Protein 2HEU (pdb70)

Sequence (1171 aa):
LFQQGPSSTTVVTIEYFNQKKKKKEEMTTTKKKTLEEEEITRDFEKKENPKIKKKVKKVVNVPNNAGEVLKTRVLLAGDVPDVVNIYPQSIELQQEWAKAGVFEDLSNKDYLKRVKNGYAEKYAVNEEKVYNVPPFTANAYGIYYNKDKFEEELGLKVPETWDEFEQLVKDIVAKGQQTPFGIAGADAWTLNGYNQLAFATATGGGKKEANQQQYLRYSQPNAIKKLSDPIMKDDIKVMDILRRINNGSKQKNWEGAGYTDVVIGAFARGDVLMTPNGSWAITAINEEQKPNFKKIGTFMIPGKKEEKGQSLTVGAGDLAWSISATTKKKHPKEANAFVEYMTRPEVMQKKYYDVDGSPTAIEGVKKQQAGEDSSPLAGMTEYYAFTDDRHLLVWLQQYWTSEADFHTLTMNYVLLTGDKKQGMVNDLNAFFNPMKMMFQQGPSSTTVVTIEYFNQKKKEEMTTKKTLEEEITRDFEKKENPKIKKVKVVNVPPNAGEVLKTRVLLAGDVPDVVNIYPQSIELQQEWAKAGVFEDLSNKDYLKRVKNGYAEEKKYAVNNEEKKVYNVPPFTANAYGIYYNKDKKFEEELGLKKVPEEETWDEFEQLVKDIVAKKGQQTPFGIAGADAWTLNGYNQLAFATATGGGKKEANQYLRYSQPNAIKLSDPIMKKDDIKVMDILRINNGSKQKNNWEEGAGYTTTDVVIGAFARGDVLLMTPNGSWAITAINEEQKPNFKKIGTFMIPGKEKGQSLTVGAGDLAWSISATTKHPKEANAFVEYMTRPEVMQKKYYDVDGSPTAIEEGVKQAGEDDSPLAGMTEYAFTDDRHLLVWLQQYWTSEADFHTLTMNYVLLTGDKKQGMVNDLNAFFNPMKMFQQGPSSTTVTIEYFNQKKKKKKEEMTTKKTLEEITRDFEKEENPKIKKKVKVVNVPNAGEVLKTRVLAGDVPDVVNIYPQSIELQQEWAKKAGVFEDLSNKDYLKKRVKNGYAEKYAVNNEKKKVYNVPFTANAYGIYYNKDKKFEEEELGLKKVPETWDEFEQLVKDIVAKGQQTPFGIAGADAWTLNGYNQLAFATATGGGKKEANQQYLRYSQPNAIKKLSDPIMKKDDIKVMDILRRINGSKQKKNWEEGAGYTDDVVIGAFARGDVLMTPNGSWAITAINEEQKPNFKIGTFMMIPGKEKGQSLTVGAGDLAWSISATTKHPKEANAFVEYMTRPEVMQKYYDVDGSPTAIEGVKKQAGEEDSSPLAGMTEYAFTDRHLLVWLQQYWTSEADDFHTLTMNYVLTGDKQGMVNDLNAFFNPMKM

Solvent-accessible surface area: 49683 Å² total; per-residue (Å²): 225,188,171,39,128,85,87,52,31,80,1,19,0,0,0,30,31,85,118,12,26,164,14,4,58,95,4,6,142,44,2,30,177,94,39,93,137,18,84,14,129,33,18,48,43,65,116,8,33,80,48,5,65,92,42,14,140,82,63,73,32,1,22,0,0,0,5,73,1,29,25,70,52,0,26,85,23,4,106,80,42,26,6,42,55,0,39,132,53,128,16,17,155,84,9,58,137,37,0,3,98,77,10,36,7,86,160,75,8,19,3,0,0,0,0,0,29,0,2,0,0,0,26,2,57,62,49,5,146,123,29,53,19,154,54,5,77,15,4,86,70,0,34,93,9,0,100,51,0,47,93,96,67,51,33,0,0,1,1,1,8,65,41,22,92,4,0,8,0,0,0,1,0,0,0,1,15,20,26,61,8,14,161,62,0,8,87,29,0,39,127,28,127,35,61,40,2,116,56,71,31,103,50,0,118,35,0,10,63,0,0,44,1,0,88,31,139,42,0,38,27,152,78,24,96,55,8,16,43,70,37,1,4,1,7,0,6,84,25,74,0,1,0,1,3,1,0,5,92,0,20,84,34,0,71,49,20,95,30,145,26,151,10,2,7,6,16,0,1,0,120,94,134,58,82,18,16,0,1,0,0,2,16,0,0,2,0,0,2,50,110,22,168,36,63,158,28,0,20,33,5,0,40,18,2,0,60,49,113,9,0,41,106,0,20,99,101,29,32,14,5,0,0,0,74,66,14,166,56,63,46,158,116,29,42,20,26,22,0,28,127,81,17,11,55,124,43,0,16,17,14,5,29,15,101,4,105,63,55,62,64,0,24,63,3,0,3,60,4,1,67,92,17,64,90,86,19,3,4,27,37,0,12,17,15,0,0,46,18,32,144,240,178,39,130,81,85,48,33,78,1,20,0,0,0,29,27,90,131,7,17,157,7,3,65,68,3,6,138,46,2,43,183,97,41,93,134,14,86,15,121,33,18,52,45,70,116,9,33,80,48,5,66,86,42,17,146,78,64,73,33,2,22,0,0,0,5,70,0,32,25,69,56,0,29,89,28,3,137,79,45,28,5,42,51,0,37,135,52,111,16,20,158,72,10,45,114,38,2,3,99,56,11,30,18,133,150,97,7,28,5,0,0,0,0,0,30,0,2,0,0,0,26,3,62,67,44,4,136,124,20,59,19,169,53,4,82,25,4,85,84,0,35,94,8,0,98,51,0,46,90,104,67,53,33,0,0,0,2,3,8,66,41,22,93,5,1,8,0,0,0,2,0,0,0,0,11,21,26,59,8,15,164,70,0,6,92,28,0,43,122,27,130,36,56,24,3,107,64,79,31,94,50,0,105,38,0,10,61,0,0,41,0,0,85,27,134,50,1,39,26,190,91,35,77,53,10,14,42,77,65,5,7,2,8,0,6,93,20,70,0,0,0,2,3,3,0,7,94,0,25,84,22,0,71,52,19,97,30,147,19,140,8,2,8,5,15,0,1,0,127,105,156,52,79,18,17,0,1,0,1,3,19,0,0,1,0,0,2,53,102,22,176,48,62,160,34,0,19,31,4,0,38,20,2,0,59,48,114,7,0,40,101,0,23,100,99,32,33,22,6,0,0,0,91,62,17,171,61,68,37,164,111,18,42,22,22,23,0,29,120,73,15,3,45,131,60,0,12,14,18,4,26,14,95,4,106,62,54,62,60,0,23,58,5,0,4,44,3,2,75,63,20,35,92,85,17,3,3,23,29,0,11,14,16,0,1,56,17,34,131,241,181,47,130,83,88,48,28,74,1,13,0,1,0,28,26,84,132,10,32,147,7,5,61,57,5,5,136,48,2,29,181,96,42,90,132,15,87,13,104,32,23,52,43,74,113,10,32,84,48,6,66,89,42,16,140,78,64,72,32,2,22,0,0,0,5,70,1,35,26,95,43,0,25,85,25,2,122,81,44,29,5,42,53,0,41,134,54,110,16,20,152,83,9,65,138,36,1,3,104,77,9,32,11,127,151,94,8,24,2,0,0,0,0,0,33,0,2,0,0,0,25,4,40,67,47,3,130,117,34,50,17,159,55,5,82,18,6,85,64,1,36,92,10,0,98,51,0,49,89,101,68,53,34,0,0,1,1,2,17,64,41,22,90,4,0,10,0,0,0,2,0,0,0,0,18,20,27,60,8,17,157,68,0,8,96,32,0,40,120,27,128,34,55,37,1,117,60,100,34,106,49,0,154,34,0,8,63,0,0,45,1,0,88,28,134,48,1,37,26,190,101,31,91,57,9,13,42,73,57,2,5,2,6,0,6,97,23,71,0,0,0,1,4,1,0,6,98,0,23,87,23,0,70,49,19,90,31,148,25,155,9,2,8,7,14,0,0,0,117,89,119,47,93,14,16,0,1,0,0,3,15,0,0,2,0,0,2,50,104,20,176,53,62,162,29,0,19,32,6,0,42,18,1,0,59,49,115,7,0,44,90,0,18,99,98,35,31,14,11,8,0,1,74,66,11,141,102,51,48,150,108,29,41,18,27,22,0,22,111,79,14,10,57,123,38,1,18,17,15,4,30,22,98,17,111,65,56,62,60,0,24,63,5,0,7,62,4,2,90,71,20,75,91,86,17,3,4,30,43,0,11,21,18,0,1,45,16,33,120

Structure (mmCIF, N/CA/C/O backbone):
data_2HEU
#
_entry.id   2HEU
#
_cell.length_a   77.219
_cell.length_b   129.315
_cell.length_c   119.420
_cell.angle_alpha   90.00
_cell.angle_beta   94.21
_cell.angle_gamma   90.00
#
_symmetry.space_group_name_H-M   'C 1 2 1'
#
loop_
_entity.id
_entity.type
_entity.pdbx_description
1 polymer 'Sugar ABC transporter, sugar-binding protein'
2 non-polymer 'CHLORIDE ION'
3 non-polymer 'SODIUM ION'
4 non-polymer 2-AMINO-2-HYDROXYMETHYL-PROPANE-1,3-DIOL
5 water water
#
loop_
_atom_site.group_PDB
_atom_site.id
_atom_site.type_symbol
_atom_site.label_atom_id
_atom_site.label_alt_id
_atom_site.label_comp_id
_atom_site.label_asym_id
_atom_site.label_entity_id
_atom_site.label_seq_id
_atom_site.pdbx_PDB_ins_code
_atom_site.Cartn_x
_atom_site.Cartn_y
_atom_site.Cartn_z
_atom_site.occupancy
_atom_site.B_iso_or_equiv
_atom_site.auth_seq_id
_atom_site.auth_comp_id
_atom_site.auth_asym_id
_atom_site.auth_atom_id
_atom_site.pdbx_PDB_model_num
ATOM 1 N N . LEU A 1 11 ? 31.501 113.992 85.042 1.00 34.38 11 LEU A N 1
ATOM 2 C CA . LEU A 1 11 ? 30.406 114.890 84.764 1.00 32.51 11 LEU A CA 1
ATOM 3 C C . LEU A 1 11 ? 29.818 114.684 83.400 1.00 29.20 11 LEU A C 1
ATOM 4 O O . LEU A 1 11 ? 30.512 114.236 82.442 1.00 29.56 11 LEU A O 1
ATOM 9 N N . PHE A 1 12 ? 28.554 115.092 83.296 1.00 25.63 12 PHE A N 1
ATOM 10 C CA . PHE A 1 12 ? 27.867 115.183 81.993 1.00 22.55 12 PHE A CA 1
ATOM 11 C C . PHE A 1 12 ? 28.774 116.047 81.016 1.00 23.18 12 PHE A C 1
ATOM 12 O O . PHE A 1 12 ? 29.317 117.111 81.442 1.00 25.61 12 PHE A O 1
ATOM 20 N N A GLN A 1 13 ? 28.945 115.581 79.766 0.60 21.99 13 GLN A N 1
ATOM 21 N N B GLN A 1 13 ? 28.859 115.625 79.752 0.40 23.14 13 GLN A N 1
ATOM 22 C CA A GLN A 1 13 ? 29.697 116.243 78.662 0.60 22.09 13 GLN A CA 1
ATOM 23 C CA B GLN A 1 13 ? 29.637 116.311 78.716 0.40 23.39 13 GLN A CA 1
ATOM 24 C C A GLN A 1 13 ? 28.633 116.560 77.604 0.60 21.46 13 GLN A C 1
ATOM 25 C C B GLN A 1 13 ? 28.789 116.562 77.476 0.40 24.13 13 GLN A C 1
ATOM 26 O O A GLN A 1 13 ? 27.927 115.668 77.138 0.60 20.64 13 GLN A O 1
ATOM 27 O O B GLN A 1 13 ? 28.471 115.624 76.704 0.40 25.28 13 GLN A O 1
ATOM 38 N N . GLY A 1 14 ? 28.526 117.860 77.246 1.00 25.52 14 GLY A N 1
ATOM 39 C CA . GLY A 1 14 ? 27.709 118.319 76.155 1.00 27.25 14 GLY A CA 1
ATOM 40 C C . GLY A 1 14 ? 28.554 118.247 74.866 1.00 26.26 14 GLY A C 1
ATOM 41 O O . GLY A 1 14 ? 29.775 117.902 74.897 1.00 25.77 14 GLY A O 1
ATOM 42 N N . PRO A 1 15 ? 27.951 118.507 73.714 1.00 27.87 15 PRO A N 1
ATOM 43 C CA . PRO A 1 15 ? 28.603 118.427 72.471 1.00 26.35 15 PRO A CA 1
ATOM 44 C C . PRO A 1 15 ? 29.365 119.726 72.236 1.00 24.42 15 PRO A C 1
ATOM 45 O O . PRO A 1 15 ? 29.408 120.686 73.009 1.00 25.54 15 PRO A O 1
ATOM 49 N N . SER A 1 16 ? 30.044 119.701 71.167 1.00 22.21 16 SER A N 1
ATOM 50 C CA . SER A 1 16 ? 30.689 120.875 70.658 1.00 21.20 16 SER A CA 1
ATOM 51 C C . SER A 1 16 ? 29.767 122.052 70.405 1.00 20.60 16 SER A C 1
ATOM 52 O O . SER A 1 16 ? 28.592 121.844 70.156 1.00 24.36 16 SER A O 1
ATOM 55 N N . SER A 1 17 ? 30.308 123.267 70.527 1.00 19.64 17 SER A N 1
ATOM 56 C CA . SER A 1 17 ? 29.569 124.481 70.248 1.00 19.16 17 SER A CA 1
ATOM 57 C C . SER A 1 17 ? 29.341 124.759 68.775 1.00 17.99 17 SER A C 1
ATOM 58 O O . SER A 1 17 ? 28.477 125.513 68.390 1.00 21.55 17 SER A O 1
ATOM 61 N N A THR A 1 18 ? 30.176 124.207 67.919 0.75 19.20 18 THR A N 1
ATOM 62 N N B THR A 1 18 ? 30.011 123.918 68.017 0.25 16.16 18 THR A N 1
ATOM 63 C CA A THR A 1 18 ? 29.952 124.414 66.503 0.75 17.47 18 THR A CA 1
ATOM 64 C CA B THR A 1 18 ? 29.888 124.048 66.592 0.25 16.20 18 THR A CA 1
ATOM 65 C C A THR A 1 18 ? 29.245 123.171 65.986 0.75 20.06 18 THR A C 1
ATOM 66 C C B THR A 1 18 ? 29.473 122.791 65.926 0.25 17.47 18 THR A C 1
ATOM 67 O O A THR A 1 18 ? 29.494 122.010 66.452 0.75 21.54 18 THR A O 1
ATOM 68 O O B THR A 1 18 ? 29.903 121.701 66.284 0.25 19.47 18 THR A O 1
ATOM 75 N N A VAL A 1 19 ? 28.343 123.448 65.043 0.50 17.69 19 VAL A N 1
ATOM 76 N N B VAL A 1 19 ? 28.661 122.959 64.870 0.50 18.28 19 VAL A N 1
ATOM 77 C CA A VAL A 1 19 ? 27.614 122.362 64.358 0.50 15.24 19 VAL A CA 1
ATOM 78 C CA B VAL A 1 19 ? 28.183 121.808 64.239 0.50 17.83 19 VAL A CA 1
ATOM 79 C C A VAL A 1 19 ? 28.111 122.160 62.889 0.50 18.04 19 VAL A C 1
ATOM 80 C C B VAL A 1 19 ? 28.563 121.983 62.843 0.50 18.88 19 VAL A C 1
ATOM 81 O O A VAL A 1 19 ? 28.054 123.265 62.218 0.50 15.25 19 VAL A O 1
ATOM 82 O O B VAL A 1 19 ? 28.944 122.882 62.204 0.50 19.27 19 VAL A O 1
ATOM 89 N N . THR A 1 20 ? 28.558 120.883 62.393 1.00 19.30 20 THR A N 1
ATOM 90 C CA . THR A 1 20 ? 28.851 120.667 61.010 1.00 18.62 20 THR A CA 1
ATOM 91 C C . THR A 1 20 ? 27.763 119.870 60.320 1.00 16.05 20 THR A C 1
ATOM 92 O O . THR A 1 20 ? 27.276 118.785 60.835 1.00 16.50 20 THR A O 1
ATOM 96 N N . ILE A 1 21 ? 27.335 120.345 59.168 1.00 14.82 21 ILE A N 1
ATOM 97 C CA . ILE A 1 21 ? 26.387 119.654 58.315 1.00 13.25 21 ILE A CA 1
ATOM 98 C C . ILE A 1 21 ? 27.040 119.373 56.986 1.00 12.19 21 ILE A C 1
ATOM 99 O O . ILE A 1 21 ? 28.004 119.991 56.585 1.00 14.66 21 ILE A O 1
ATOM 104 N N . GLU A 1 22 ? 26.484 118.364 56.291 1.00 12.30 22 GLU A N 1
ATOM 105 C CA . GLU A 1 22 ? 26.919 117.975 54.966 1.00 11.75 22 GLU A CA 1
ATOM 106 C C . GLU A 1 22 ? 25.956 118.463 53.919 1.00 11.28 22 GLU A C 1
ATOM 107 O O . GLU A 1 22 ? 24.752 118.320 54.052 1.00 12.59 22 GLU A O 1
ATOM 113 N N . TYR A 1 23 ? 26.508 119.062 52.869 1.00 11.03 23 TYR A N 1
ATOM 114 C CA . TYR A 1 23 ? 25.775 119.399 51.619 1.00 10.84 23 TYR A CA 1
ATOM 115 C C . TYR A 1 23 ? 26.307 118.453 50.564 1.00 10.27 23 TYR A C 1
ATOM 116 O O . TYR A 1 23 ? 27.476 118.549 50.136 1.00 11.48 23 TYR A O 1
ATOM 125 N N . PHE A 1 24 ? 25.433 117.538 50.118 1.00 11.20 24 PHE A N 1
ATOM 126 C CA . PHE A 1 24 ? 25.813 116.544 49.084 1.00 10.60 24 PHE A CA 1
ATOM 127 C C . PHE A 1 24 ? 25.471 117.142 47.705 1.00 10.39 24 PHE A C 1
ATOM 128 O O . PHE A 1 24 ? 24.316 117.239 47.331 1.00 10.91 24 PHE A O 1
ATOM 136 N N . ASN A 1 25 ? 26.509 117.609 47.018 1.00 10.33 25 ASN A N 1
ATOM 137 C CA . ASN A 1 25 ? 26.322 118.329 45.763 1.00 10.41 25 ASN A CA 1
ATOM 138 C C . ASN A 1 25 ? 26.333 117.389 44.571 1.00 9.96 25 ASN A C 1
ATOM 139 O O . ASN A 1 25 ? 27.135 116.447 44.519 1.00 11.52 25 ASN A O 1
ATOM 144 N N . GLN A 1 26 ? 25.537 117.695 43.571 1.00 10.94 26 GLN A N 1
ATOM 145 C CA . GLN A 1 26 ? 25.611 117.009 42.265 1.00 11.11 26 GLN A CA 1
ATOM 146 C C . GLN A 1 26 ? 26.014 118.014 41.146 1.00 12.27 26 GLN A C 1
ATOM 147 O O . GLN A 1 26 ? 26.299 117.577 40.041 1.00 13.60 26 GLN A O 1
ATOM 153 N N A LYS A 1 27 ? 26.112 119.317 41.407 0.50 11.46 27 LYS A N 1
ATOM 154 N N B LYS A 1 27 ? 25.960 119.326 41.440 0.25 11.62 27 LYS A N 1
ATOM 155 N N C LYS A 1 27 ? 26.016 119.340 41.416 0.25 11.86 27 LYS A N 1
ATOM 156 C CA A LYS A 1 27 ? 26.455 120.238 40.332 0.50 12.24 27 LYS A CA 1
ATOM 157 C CA B LYS A 1 27 ? 26.300 120.360 40.458 0.25 11.61 27 LYS A CA 1
ATOM 158 C CA C LYS A 1 27 ? 26.508 120.309 40.408 0.25 11.86 27 LYS A CA 1
ATOM 159 C C A LYS A 1 27 ? 27.952 120.507 40.427 0.50 12.26 27 LYS A C 1
ATOM 160 C C B LYS A 1 27 ? 27.794 120.552 40.472 0.25 11.88 27 LYS A C 1
ATOM 161 C C C LYS A 1 27 ? 27.998 120.490 40.546 0.25 11.58 27 LYS A C 1
ATOM 162 O O A LYS A 1 27 ? 28.427 121.536 40.919 0.50 12.55 27 LYS A O 1
ATOM 163 O O B LYS A 1 27 ? 28.328 121.470 41.095 0.25 12.20 27 LYS A O 1
ATOM 164 O O C LYS A 1 27 ? 28.564 121.545 40.890 0.25 10.78 27 LYS A O 1
ATOM 180 N N A LYS A 1 28 ? 28.723 119.496 40.028 0.80 14.23 28 LYS A N 1
ATOM 181 N N B LYS A 1 28 ? 28.475 119.643 39.758 0.20 13.93 28 LYS A N 1
ATOM 182 C CA A LYS A 1 28 ? 30.169 119.487 40.225 0.80 14.91 28 LYS A CA 1
ATOM 183 C CA B LYS A 1 28 ? 29.942 119.438 39.769 0.20 15.46 28 LYS A CA 1
ATOM 184 C C A LYS A 1 28 ? 30.753 120.683 39.589 0.80 14.64 28 LYS A C 1
ATOM 185 C C B LYS A 1 28 ? 30.700 120.644 39.176 0.20 15.53 28 LYS A C 1
ATOM 186 O O A LYS A 1 28 ? 31.706 121.254 40.136 0.80 15.44 28 LYS A O 1
ATOM 187 O O B LYS A 1 28 ? 31.840 120.979 39.556 0.20 16.88 28 LYS A O 1
ATOM 198 N N A GLU A 1 29 ? 30.306 120.997 38.432 0.50 13.21 29 GLU A N 1
ATOM 199 N N B GLU A 1 29 ? 30.090 121.312 38.229 0.50 16.37 29 GLU A N 1
ATOM 200 C CA A GLU A 1 29 ? 30.867 122.109 37.722 0.50 15.19 29 GLU A CA 1
ATOM 201 C CA B GLU A 1 29 ? 30.842 122.395 37.594 0.50 15.97 29 GLU A CA 1
ATOM 202 C C A GLU A 1 29 ? 30.784 123.481 38.416 0.50 14.38 29 GLU A C 1
ATOM 203 C C B GLU A 1 29 ? 30.676 123.680 38.337 0.50 14.97 29 GLU A C 1
ATOM 204 O O A GLU A 1 29 ? 31.611 124.326 38.147 0.50 16.13 29 GLU A O 1
ATOM 205 O O B GLU A 1 29 ? 31.286 124.670 38.046 0.50 16.46 29 GLU A O 1
ATOM 216 N N . MET A 1 30 ? 29.827 123.664 39.327 1.00 13.18 30 MET A N 1
ATOM 217 C CA . MET A 1 30 ? 29.606 124.865 40.097 1.00 13.40 30 MET A CA 1
ATOM 218 C C . MET A 1 30 ? 30.158 124.792 41.509 1.00 12.01 30 MET A C 1
ATOM 219 O O . MET A 1 30 ? 29.884 125.686 42.318 1.00 13.03 30 MET A O 1
ATOM 224 N N A THR A 1 31 ? 30.825 123.702 41.877 0.33 10.92 31 THR A N 1
ATOM 225 N N B THR A 1 31 ? 30.992 123.800 41.819 0.33 13.09 31 THR A N 1
ATOM 226 N N C THR A 1 31 ? 31.100 123.879 41.755 0.33 12.88 31 THR A N 1
ATOM 227 C CA A THR A 1 31 ? 31.244 123.564 43.239 0.33 10.69 31 THR A CA 1
ATOM 228 C CA B THR A 1 31 ? 31.495 123.659 43.188 0.33 12.95 31 THR A CA 1
ATOM 229 C CA C THR A 1 31 ? 31.750 123.760 43.068 0.33 11.70 31 THR A CA 1
ATOM 230 C C A THR A 1 31 ? 32.007 124.763 43.728 0.33 10.70 31 THR A C 1
ATOM 231 C C B THR A 1 31 ? 32.281 124.845 43.648 0.33 12.45 31 THR A C 1
ATOM 232 C C C THR A 1 31 ? 32.444 125.017 43.519 0.33 11.35 31 THR A C 1
ATOM 233 O O A THR A 1 31 ? 31.811 125.190 44.874 0.33 12.68 31 THR A O 1
ATOM 234 O O B THR A 1 31 ? 32.225 125.213 44.814 0.33 13.25 31 THR A O 1
ATOM 235 O O C THR A 1 31 ? 32.325 125.415 44.679 0.33 12.42 31 THR A O 1
ATOM 245 N N A LYS A 1 32 ? 32.853 125.371 42.912 0.33 12.23 32 LYS A N 1
ATOM 246 N N B LYS A 1 32 ? 33.054 125.453 42.772 0.33 12.82 32 LYS A N 1
ATOM 247 N N C LYS A 1 32 ? 33.264 125.647 42.700 0.33 12.39 32 LYS A N 1
ATOM 248 C CA A LYS A 1 32 ? 33.669 126.473 43.443 0.33 14.17 32 LYS A CA 1
ATOM 249 C CA B LYS A 1 32 ? 33.828 126.616 43.185 0.33 13.35 32 LYS A CA 1
ATOM 250 C CA C LYS A 1 32 ? 33.963 126.836 43.228 0.33 12.92 32 LYS A CA 1
ATOM 251 C C A LYS A 1 32 ? 32.783 127.652 43.891 0.33 13.36 32 LYS A C 1
ATOM 252 C C B LYS A 1 32 ? 32.927 127.729 43.775 0.33 14.23 32 LYS A C 1
ATOM 253 C C C LYS A 1 32 ? 32.977 127.894 43.767 0.33 13.79 32 LYS A C 1
ATOM 254 O O A LYS A 1 32 ? 32.926 128.143 44.985 0.33 13.45 32 LYS A O 1
ATOM 255 O O B LYS A 1 32 ? 33.228 128.268 44.832 0.33 14.49 32 LYS A O 1
ATOM 256 O O C LYS A 1 32 ? 33.223 128.522 44.810 0.33 12.61 32 LYS A O 1
ATOM 272 N N . THR A 1 33 ? 31.887 128.110 43.050 1.00 13.24 33 THR A N 1
ATOM 273 C CA . THR A 1 33 ? 30.977 129.133 43.468 1.00 13.23 33 THR A CA 1
ATOM 274 C C . THR A 1 33 ? 30.156 128.678 44.679 1.00 12.15 33 THR A C 1
ATOM 275 O O . THR A 1 33 ? 29.936 129.478 45.593 1.00 12.58 33 THR A O 1
ATOM 279 N N . LEU A 1 34 ? 29.719 127.409 44.679 1.00 12.16 34 LEU A N 1
ATOM 280 C CA . LEU A 1 34 ? 29.022 126.915 45.832 1.00 12.08 34 LEU A CA 1
ATOM 281 C C . LEU A 1 34 ? 29.857 126.960 47.084 1.00 12.36 34 LEU A C 1
ATOM 282 O O . LEU A 1 34 ? 29.353 127.258 48.181 1.00 12.54 34 LEU A O 1
ATOM 287 N N A GLU A 1 35 ? 31.118 126.646 46.984 0.50 10.84 35 GLU A N 1
ATOM 288 N N B GLU A 1 35 ? 31.177 126.682 46.945 0.50 13.51 35 GLU A N 1
ATOM 289 C CA A GLU A 1 35 ? 31.911 126.687 48.207 0.50 10.06 35 GLU A CA 1
ATOM 290 C CA B GLU A 1 35 ? 32.209 126.739 48.022 0.50 13.47 35 GLU A CA 1
ATOM 291 C C A GLU A 1 35 ? 32.138 128.107 48.699 0.50 12.10 35 GLU A C 1
ATOM 292 C C B GLU A 1 35 ? 32.407 128.159 48.503 0.50 15.00 35 GLU A C 1
ATOM 293 O O A GLU A 1 35 ? 32.170 128.396 49.904 0.50 12.37 35 GLU A O 1
ATOM 294 O O B GLU A 1 35 ? 32.654 128.336 49.681 0.50 15.03 35 GLU A O 1
ATOM 305 N N A GLU A 1 36 ? 32.298 129.039 47.758 0.50 11.60 36 GLU A N 1
ATOM 306 N N B GLU A 1 36 ? 32.333 129.176 47.627 0.50 13.73 36 GLU A N 1
ATOM 307 C CA A GLU A 1 36 ? 32.334 130.438 48.056 0.50 11.64 36 GLU A CA 1
ATOM 308 C CA B GLU A 1 36 ? 32.378 130.569 48.055 0.50 14.36 36 GLU A CA 1
ATOM 309 C C A GLU A 1 36 ? 31.112 130.931 48.804 0.50 12.91 36 GLU A C 1
ATOM 310 C C B GLU A 1 36 ? 31.085 131.039 48.794 0.50 14.33 36 GLU A C 1
ATOM 311 O O A GLU A 1 36 ? 31.249 131.531 49.851 0.50 15.09 36 GLU A O 1
ATOM 312 O O B GLU A 1 36 ? 31.135 131.706 49.835 0.50 15.31 36 GLU A O 1
ATOM 323 N N . ILE A 1 37 ? 29.914 130.643 48.271 1.00 12.63 37 ILE A N 1
ATOM 324 C CA . ILE A 1 37 ? 28.652 130.955 48.927 1.00 12.35 37 ILE A CA 1
ATOM 325 C C . ILE A 1 37 ? 28.649 130.269 50.313 1.00 12.33 37 ILE A C 1
ATOM 326 O O . ILE A 1 37 ? 28.128 130.882 51.276 1.00 12.74 37 ILE A O 1
ATOM 331 N N . THR A 1 38 ? 29.137 129.049 50.402 1.00 12.46 38 THR A N 1
ATOM 332 C CA . THR A 1 38 ? 29.185 128.411 51.689 1.00 12.73 38 THR A CA 1
ATOM 333 C C . THR A 1 38 ? 30.076 129.126 52.650 1.00 11.65 38 THR A C 1
ATOM 334 O O . THR A 1 38 ? 29.701 129.268 53.836 1.00 13.41 38 THR A O 1
ATOM 338 N N . ARG A 1 39 ? 31.216 129.639 52.242 1.00 12.73 39 ARG A N 1
ATOM 339 C CA . ARG A 1 39 ? 32.003 130.507 53.143 1.00 13.50 39 ARG A CA 1
ATOM 340 C C . ARG A 1 39 ? 31.293 131.775 53.497 1.00 13.15 39 ARG A C 1
ATOM 341 O O . ARG A 1 39 ? 31.425 132.210 54.650 1.00 13.52 39 ARG A O 1
ATOM 349 N N . ASP A 1 40 ? 30.527 132.366 52.602 1.00 12.87 40 ASP A N 1
ATOM 350 C CA . ASP A 1 40 ? 29.716 133.490 52.982 1.00 13.06 40 ASP A CA 1
ATOM 351 C C . ASP A 1 40 ? 28.714 133.121 54.098 1.00 13.14 40 ASP A C 1
ATOM 352 O O . ASP A 1 40 ? 28.526 133.876 55.083 1.00 13.29 40 ASP A O 1
ATOM 357 N N . PHE A 1 41 ? 28.086 131.956 53.975 1.00 13.00 41 PHE A N 1
ATOM 358 C CA . PHE A 1 41 ? 27.125 131.457 54.988 1.00 12.21 41 PHE A CA 1
ATOM 359 C C . PHE A 1 41 ? 27.822 131.296 56.310 1.00 11.98 41 PHE A C 1
ATOM 360 O O . PHE A 1 41 ? 27.315 131.637 57.387 1.00 13.27 41 PHE A O 1
ATOM 368 N N . GLU A 1 42 ? 29.028 130.678 56.266 1.00 13.07 42 GLU A N 1
ATOM 369 C CA . GLU A 1 42 ? 29.836 130.447 57.492 1.00 12.01 42 GLU A CA 1
ATOM 370 C C . GLU A 1 42 ? 30.284 131.702 58.138 1.00 12.77 42 GLU A C 1
ATOM 371 O O . GLU A 1 42 ? 30.431 131.758 59.362 1.00 15.45 42 GLU A O 1
ATOM 377 N N . LYS A 1 43 ? 30.554 132.746 57.395 1.00 13.05 43 LYS A N 1
ATOM 378 C CA A LYS A 1 43 ? 30.910 134.038 57.986 0.50 13.45 43 LYS A CA 1
ATOM 379 C CA B LYS A 1 43 ? 30.877 134.087 57.947 0.50 13.18 43 LYS A CA 1
ATOM 380 C C . LYS A 1 43 ? 29.730 134.657 58.726 1.00 14.03 43 LYS A C 1
ATOM 381 O O . LYS A 1 43 ? 29.884 135.226 59.801 1.00 14.44 43 LYS A O 1
ATOM 392 N N . GLU A 1 44 ? 28.513 134.487 58.171 1.00 13.06 44 GLU A N 1
ATOM 393 C CA . GLU A 1 44 ? 27.282 134.957 58.818 1.00 13.94 44 GLU A CA 1
ATOM 394 C C . GLU A 1 44 ? 26.972 134.129 60.061 1.00 13.58 44 GLU A C 1
ATOM 395 O O . GLU A 1 44 ? 26.310 134.620 60.972 1.00 16.35 44 GLU A O 1
ATOM 401 N N . ASN A 1 45 ? 27.375 132.877 60.033 1.00 13.61 45 ASN A N 1
ATOM 402 C CA . ASN A 1 45 ? 26.965 131.929 61.062 1.00 14.32 45 ASN A CA 1
ATOM 403 C C . ASN A 1 45 ? 28.173 131.173 61.576 1.00 14.84 45 ASN A C 1
ATOM 404 O O . ASN A 1 45 ? 28.479 130.068 61.168 1.00 15.00 45 ASN A O 1
ATOM 409 N N . PRO A 1 46 ? 29.011 131.777 62.431 1.00 15.66 46 PRO A N 1
ATOM 410 C CA . PRO A 1 46 ? 30.290 131.208 62.807 1.00 16.39 46 PRO A CA 1
ATOM 411 C C . PRO A 1 46 ? 30.260 129.913 63.548 1.00 16.80 46 PRO A C 1
ATOM 412 O O . PRO A 1 46 ? 31.308 129.290 63.692 1.00 16.19 46 PRO A O 1
ATOM 416 N N . LYS A 1 47 ? 29.110 129.520 64.044 1.00 17.07 47 LYS A N 1
ATOM 417 C CA . LYS A 1 47 ? 28.908 128.253 64.757 1.00 15.01 47 LYS A CA 1
ATOM 418 C C . LYS A 1 47 ? 28.306 127.182 63.807 1.00 18.02 47 LYS A C 1
ATOM 419 O O . LYS A 1 47 ? 27.948 126.097 64.318 1.00 27.34 47 LYS A O 1
ATOM 425 N N . ILE A 1 48 ? 28.300 127.413 62.487 1.00 15.91 48 ILE A N 1
ATOM 426 C CA . ILE A 1 48 ? 27.842 126.403 61.535 1.00 16.36 48 ILE A CA 1
ATOM 427 C C . ILE A 1 48 ? 28.957 126.235 60.548 1.00 16.43 48 ILE A C 1
ATOM 428 O O . ILE A 1 48 ? 29.459 127.224 59.976 1.00 18.17 48 ILE A O 1
ATOM 433 N N B LYS A 1 49 ? 29.284 124.960 60.297 0.33 18.20 49 LYS A N 1
ATOM 434 N N C LYS A 1 49 ? 29.440 125.018 60.333 0.33 18.43 49 LYS A N 1
ATOM 435 N N D LYS A 1 49 ? 29.318 125.000 60.302 0.33 17.35 49 LYS A N 1
ATOM 436 C CA B LYS A 1 49 ? 30.207 124.557 59.233 0.33 15.69 49 LYS A CA 1
ATOM 437 C CA C LYS A 1 49 ? 30.161 124.768 59.109 0.33 16.95 49 LYS A CA 1
ATOM 438 C CA D LYS A 1 49 ? 30.112 124.692 59.164 0.33 14.46 49 LYS A CA 1
ATOM 439 C C B LYS A 1 49 ? 29.709 123.496 58.242 0.33 15.29 49 LYS A C 1
ATOM 440 C C C LYS A 1 49 ? 29.466 123.768 58.238 0.33 16.60 49 LYS A C 1
ATOM 441 C C D LYS A 1 49 ? 29.353 123.832 58.220 0.33 14.51 49 LYS A C 1
ATOM 442 O O B LYS A 1 49 ? 29.255 122.397 58.616 0.33 13.54 49 LYS A O 1
ATOM 443 O O C LYS A 1 49 ? 28.689 122.935 58.727 0.33 18.58 49 LYS A O 1
ATOM 444 O O D LYS A 1 49 ? 28.443 123.087 58.669 0.33 14.26 49 LYS A O 1
ATOM 460 N N . VAL A 1 50 ? 29.825 123.815 56.960 1.00 16.64 50 VAL A N 1
ATOM 461 C CA . VAL A 1 50 ? 29.168 122.996 55.953 1.00 16.43 50 VAL A CA 1
ATOM 462 C C . VAL A 1 50 ? 30.261 122.253 55.174 1.00 15.41 50 VAL A C 1
ATOM 463 O O . VAL A 1 50 ? 31.101 122.914 54.563 1.00 21.01 50 VAL A O 1
ATOM 467 N N . LYS A 1 51 ? 30.173 120.921 55.146 1.00 15.16 51 LYS A N 1
ATOM 468 C CA A LYS A 1 51 ? 31.026 119.995 54.396 0.50 15.54 51 LYS A CA 1
ATOM 469 C CA B LYS A 1 51 ? 31.072 120.137 54.331 0.50 16.15 51 LYS A CA 1
ATOM 470 C C . LYS A 1 51 ? 30.416 119.872 52.989 1.00 15.30 51 LYS A C 1
ATOM 471 O O . LYS A 1 51 ? 29.380 119.223 52.888 1.00 17.15 51 LYS A O 1
ATOM 482 N N . VAL A 1 52 ? 31.007 120.464 51.936 1.00 15.63 52 VAL A N 1
ATOM 483 C CA . VAL A 1 52 ? 30.465 120.366 50.606 1.00 13.85 52 VAL A CA 1
ATOM 484 C C . VAL A 1 52 ? 31.066 119.127 49.998 1.00 14.02 52 VAL A C 1
ATOM 485 O O . VAL A 1 52 ? 32.337 119.019 49.873 1.00 16.65 52 VAL A O 1
ATOM 489 N N . VAL A 1 53 ? 30.246 118.158 49.661 1.00 12.66 53 VAL A N 1
ATOM 490 C CA . VAL A 1 53 ? 30.695 116.907 49.179 1.00 12.92 53 VAL A CA 1
ATOM 491 C C . VAL A 1 53 ? 30.430 116.755 47.676 1.00 11.75 53 VAL A C 1
ATOM 492 O O . VAL A 1 53 ? 29.343 117.064 47.187 1.00 12.57 53 VAL A O 1
ATOM 496 N N . ASN A 1 54 ? 31.462 116.304 46.977 1.00 12.31 54 ASN A N 1
ATOM 497 C CA . ASN A 1 54 ? 31.393 116.023 45.524 1.00 13.32 54 ASN A CA 1
ATOM 498 C C . ASN A 1 54 ? 32.077 114.649 45.369 1.00 16.07 54 ASN A C 1
ATOM 499 O O . ASN A 1 54 ? 33.327 114.524 45.694 1.00 19.29 54 ASN A O 1
ATOM 504 N N . VAL A 1 55 ? 31.344 113.625 44.982 1.00 14.55 55 VAL A N 1
ATOM 505 C CA . VAL A 1 55 ? 31.875 112.362 44.672 1.00 15.29 55 VAL A CA 1
ATOM 506 C C . VAL A 1 55 ? 31.478 111.972 43.270 1.00 15.10 55 VAL A C 1
ATOM 507 O O . VAL A 1 55 ? 30.435 112.264 42.793 1.00 15.65 55 VAL A O 1
ATOM 511 N N . PRO A 1 56 ? 32.328 111.114 42.632 1.00 17.04 56 PRO A N 1
ATOM 512 C CA . PRO A 1 56 ? 31.930 110.557 41.314 1.00 18.13 56 PRO A CA 1
ATOM 513 C C . PRO A 1 56 ? 30.783 109.623 41.469 1.00 16.15 56 PRO A C 1
ATOM 514 O O . PRO A 1 56 ? 30.533 109.087 42.537 1.00 16.97 56 PRO A O 1
ATOM 518 N N A ASN A 1 57 ? 30.012 109.437 40.410 0.50 15.87 57 ASN A N 1
ATOM 519 N N B ASN A 1 57 ? 30.013 109.543 40.407 0.50 16.95 57 ASN A N 1
ATOM 520 C CA A ASN A 1 57 ? 28.836 108.571 40.455 0.50 15.94 57 ASN A CA 1
ATOM 521 C CA B ASN A 1 57 ? 28.877 108.693 40.370 0.50 17.76 57 ASN A CA 1
ATOM 522 C C A ASN A 1 57 ? 27.874 108.974 41.551 0.50 14.48 57 ASN A C 1
ATOM 523 C C B ASN A 1 57 ? 27.973 108.997 41.547 0.50 15.54 57 ASN A C 1
ATOM 524 O O A ASN A 1 57 ? 27.232 108.124 42.215 0.50 14.91 57 ASN A O 1
ATOM 525 O O B ASN A 1 57 ? 27.516 108.119 42.301 0.50 16.52 57 ASN A O 1
ATOM 534 N N . ALA A 1 58 ? 27.675 110.276 41.686 1.00 14.54 58 ALA A N 1
ATOM 535 C CA . ALA A 1 58 ? 26.991 110.769 42.905 1.00 13.66 58 ALA A CA 1
ATOM 536 C C . ALA A 1 58 ? 25.605 110.209 43.036 1.00 13.34 58 ALA A C 1
ATOM 537 O O . ALA A 1 58 ? 25.140 110.013 44.148 1.00 14.14 58 ALA A O 1
ATOM 539 N N . GLY A 1 59 ? 24.888 110.008 41.923 1.00 14.77 59 GLY A N 1
ATOM 540 C CA . GLY A 1 59 ? 23.510 109.428 42.048 1.00 15.55 59 GLY A CA 1
ATOM 541 C C . GLY A 1 59 ? 23.540 108.023 42.588 1.00 15.74 59 GLY A C 1
ATOM 542 O O . GLY A 1 59 ? 22.680 107.675 43.389 1.00 17.09 59 GLY A O 1
ATOM 543 N N . GLU A 1 60 ? 24.484 107.208 42.236 1.00 15.35 60 GLU A N 1
ATOM 544 C CA . GLU A 1 60 ? 24.593 105.823 42.741 1.00 15.77 60 GLU A CA 1
ATOM 545 C C . GLU A 1 60 ? 25.036 105.859 44.168 1.00 15.40 60 GLU A C 1
ATOM 546 O O . GLU A 1 60 ? 24.571 105.073 44.982 1.00 15.94 60 GLU A O 1
ATOM 552 N N . VAL A 1 61 ? 26.017 106.753 44.482 1.00 14.59 61 VAL A N 1
ATOM 553 C CA . VAL A 1 61 ? 26.494 106.860 45.873 1.00 14.34 61 VAL A CA 1
ATOM 554 C C . VAL A 1 61 ? 25.289 107.267 46.745 1.00 14.71 61 VAL A C 1
ATOM 555 O O . VAL A 1 61 ? 25.120 106.757 47.848 1.00 15.27 61 VAL A O 1
ATOM 559 N N . LEU A 1 62 ? 24.475 108.207 46.330 1.00 13.56 62 LEU A N 1
ATOM 560 C CA . LEU A 1 62 ? 23.327 108.628 47.114 1.00 13.96 62 LEU A CA 1
ATOM 561 C C . LEU A 1 62 ? 22.423 107.472 47.381 1.00 13.55 62 LEU A C 1
ATOM 562 O O . LEU A 1 62 ? 21.900 107.316 48.484 1.00 14.68 62 LEU A O 1
ATOM 567 N N . LYS A 1 63 ? 22.138 106.646 46.359 1.00 13.66 63 LYS A N 1
ATOM 568 C CA . LYS A 1 63 ? 21.312 105.478 46.565 1.00 14.76 63 LYS A CA 1
ATOM 569 C C . LYS A 1 63 ? 21.905 104.583 47.619 1.00 15.11 63 LYS A C 1
ATOM 570 O O . LYS A 1 63 ? 21.176 104.075 48.514 1.00 17.45 63 LYS A O 1
ATOM 576 N N . THR A 1 64 ? 23.191 104.324 47.563 1.00 15.89 64 THR A N 1
ATOM 577 C CA . THR A 1 64 ? 23.867 103.430 48.527 1.00 17.29 64 THR A CA 1
ATOM 578 C C . THR A 1 64 ? 23.709 103.998 49.908 1.00 17.98 64 THR A C 1
ATOM 579 O O . THR A 1 64 ? 23.441 103.260 50.886 1.00 18.95 64 THR A O 1
ATOM 583 N N . ARG A 1 65 ? 23.928 105.314 50.036 1.00 16.05 65 ARG A N 1
ATOM 584 C CA . ARG A 1 65 ? 23.934 105.969 51.332 1.00 16.49 65 ARG A CA 1
ATOM 585 C C . ARG A 1 65 ? 22.514 105.974 51.912 1.00 16.54 65 ARG A C 1
ATOM 586 O O . ARG A 1 65 ? 22.356 105.746 53.102 1.00 19.02 65 ARG A O 1
ATOM 594 N N . VAL A 1 66 ? 21.514 106.264 51.076 1.00 16.51 66 VAL A N 1
ATOM 595 C CA . VAL A 1 66 ? 20.168 106.279 51.599 1.00 16.78 66 VAL A CA 1
ATOM 596 C C . VAL A 1 66 ? 19.766 104.907 52.082 1.00 18.54 66 VAL A C 1
ATOM 597 O O . VAL A 1 66 ? 19.173 104.732 53.157 1.00 21.85 66 VAL A O 1
ATOM 601 N N A LEU A 1 67 ? 19.955 103.917 51.253 0.50 20.43 67 LEU A N 1
ATOM 602 N N B LEU A 1 67 ? 20.237 103.857 51.342 0.50 20.28 67 LEU A N 1
ATOM 603 C CA A LEU A 1 67 ? 19.441 102.673 51.703 0.50 21.08 67 LEU A CA 1
ATOM 604 C CA B LEU A 1 67 ? 19.885 102.439 51.653 0.50 22.15 67 LEU A CA 1
ATOM 605 C C A LEU A 1 67 ? 20.264 102.267 53.022 0.50 22.43 67 LEU A C 1
ATOM 606 C C B LEU A 1 67 ? 20.473 102.031 52.948 0.50 22.93 67 LEU A C 1
ATOM 607 O O A LEU A 1 67 ? 19.611 101.705 53.947 0.50 23.68 67 LEU A O 1
ATOM 608 O O B LEU A 1 67 ? 19.969 101.197 53.710 0.50 23.24 67 LEU A O 1
ATOM 617 N N . ALA A 1 68 ? 21.600 102.614 53.196 1.00 22.47 68 ALA A N 1
ATOM 618 C CA . ALA A 1 68 ? 22.331 102.419 54.449 1.00 22.66 68 ALA A CA 1
ATOM 619 C C . ALA A 1 68 ? 21.972 103.269 55.630 1.00 23.66 68 ALA A C 1
ATOM 620 O O . ALA A 1 68 ? 22.587 103.085 56.711 1.00 25.85 68 ALA A O 1
ATOM 622 N N . GLY A 1 69 ? 21.021 104.190 55.453 1.00 21.83 69 GLY A N 1
ATOM 623 C CA . GLY A 1 69 ? 20.649 105.089 56.502 1.00 20.86 69 GLY A CA 1
ATOM 624 C C . GLY A 1 69 ? 21.679 106.142 56.822 1.00 21.41 69 GLY A C 1
ATOM 625 O O . GLY A 1 69 ? 21.775 106.545 57.956 1.00 23.65 69 GLY A O 1
ATOM 626 N N . ASP A 1 70 ? 22.442 106.621 55.842 1.00 20.00 70 ASP A N 1
ATOM 627 C CA . ASP A 1 70 ? 23.470 107.645 56.008 1.00 18.80 70 ASP A CA 1
ATOM 628 C C . ASP A 1 70 ? 23.154 108.784 55.060 1.00 17.60 70 ASP A C 1
ATOM 629 O O . ASP A 1 70 ? 23.863 109.049 54.105 1.00 21.85 70 ASP A O 1
ATOM 634 N N . VAL A 1 71 ? 21.998 109.484 55.339 1.00 16.88 71 VAL A N 1
ATOM 635 C CA . VAL A 1 71 ? 21.461 110.530 54.459 1.00 16.66 71 VAL A CA 1
ATOM 636 C C . VAL A 1 71 ? 22.158 111.854 54.728 1.00 14.80 71 VAL A C 1
ATOM 637 O O . VAL A 1 71 ? 22.213 112.317 55.872 1.00 15.94 71 VAL A O 1
ATOM 641 N N . PRO A 1 72 ? 22.772 112.502 53.678 1.00 14.54 72 PRO A N 1
ATOM 642 C CA . PRO A 1 72 ? 23.361 113.796 53.934 1.00 13.37 72 PRO A CA 1
ATOM 643 C C . PRO A 1 72 ? 22.341 114.781 54.483 1.00 12.61 72 PRO A C 1
ATOM 644 O O . PRO A 1 72 ? 21.145 114.720 54.189 1.00 12.74 72 PRO A O 1
ATOM 648 N N . ASP A 1 73 ? 22.781 115.792 55.285 1.00 11.91 73 ASP A N 1
ATOM 649 C CA . ASP A 1 73 ? 21.832 116.750 55.888 1.00 11.49 73 ASP A CA 1
ATOM 650 C C . ASP A 1 73 ? 21.087 117.506 54.807 1.00 11.32 73 ASP A C 1
ATOM 651 O O . ASP A 1 73 ? 19.881 117.685 54.958 1.00 11.54 73 ASP A O 1
ATOM 656 N N . VAL A 1 74 ? 21.787 118.004 53.814 1.00 10.87 74 VAL A N 1
ATOM 657 C CA . VAL A 1 74 ? 21.185 118.722 52.702 1.00 10.24 74 VAL A CA 1
ATOM 658 C C . VAL A 1 74 ? 21.648 118.020 51.455 1.00 10.60 74 VAL A C 1
ATOM 659 O O . VAL A 1 74 ? 22.830 117.777 51.279 1.00 11.38 74 VAL A O 1
ATOM 663 N N . VAL A 1 75 ? 20.686 117.665 50.580 1.00 10.41 75 VAL A N 1
ATOM 664 C CA . VAL A 1 75 ? 20.970 116.870 49.393 1.00 10.37 75 VAL A CA 1
ATOM 665 C C . VAL A 1 75 ? 20.543 117.587 48.152 1.00 10.19 75 VAL A C 1
ATOM 666 O O . VAL A 1 75 ? 19.392 117.977 48.013 1.00 10.42 75 VAL A O 1
ATOM 670 N N . ASN A 1 76 ? 21.477 117.705 47.209 1.00 9.74 76 ASN A N 1
ATOM 671 C CA . ASN A 1 76 ? 21.097 118.115 45.821 1.00 9.40 76 ASN A CA 1
ATOM 672 C C . ASN A 1 76 ? 20.541 116.820 45.177 1.00 9.85 76 ASN A C 1
ATOM 673 O O . ASN A 1 76 ? 21.306 115.892 44.930 1.00 11.20 76 ASN A O 1
ATOM 678 N N . ILE A 1 77 ? 19.253 116.802 44.907 1.00 10.19 77 ILE A N 1
ATOM 679 C CA . ILE A 1 77 ? 18.570 115.663 44.281 1.00 10.06 77 ILE A CA 1
ATOM 680 C C . ILE A 1 77 ? 17.651 116.247 43.245 1.00 10.09 77 ILE A C 1
ATOM 681 O O . ILE A 1 77 ? 16.978 117.260 43.495 1.00 11.20 77 ILE A O 1
ATOM 686 N N . TYR A 1 78 ? 17.599 115.632 42.076 1.00 11.17 78 TYR A N 1
ATOM 687 C CA . TYR A 1 78 ? 16.813 116.181 40.990 1.00 10.86 78 TYR A CA 1
ATOM 688 C C . TYR A 1 78 ? 15.363 115.798 41.238 1.00 11.48 78 TYR A C 1
ATOM 689 O O . TYR A 1 78 ? 15.006 114.627 41.415 1.00 11.31 78 TYR A O 1
ATOM 698 N N . PRO A 1 79 ? 14.470 116.800 41.293 1.00 11.32 79 PRO A N 1
ATOM 699 C CA . PRO A 1 79 ? 13.151 116.559 41.871 1.00 11.35 79 PRO A CA 1
ATOM 700 C C . PRO A 1 79 ? 12.222 115.779 40.978 1.00 11.39 79 PRO A C 1
ATOM 701 O O . PRO A 1 79 ? 11.192 115.268 41.495 1.00 13.51 79 PRO A O 1
ATOM 705 N N . GLN A 1 80 ? 12.511 115.659 39.690 1.00 11.49 80 GLN A N 1
ATOM 706 C CA . GLN A 1 80 ? 11.741 114.775 38.795 1.00 11.51 80 GLN A CA 1
ATOM 707 C C . GLN A 1 80 ? 12.064 113.348 38.996 1.00 11.45 80 GLN A C 1
ATOM 708 O O . GLN A 1 80 ? 11.371 112.485 38.420 1.00 12.36 80 GLN A O 1
ATOM 714 N N . SER A 1 81 ? 13.140 113.019 39.713 1.00 11.67 81 SER A N 1
ATOM 715 C CA . SER A 1 81 ? 13.619 111.651 39.780 1.00 11.61 81 SER A CA 1
ATOM 716 C C . SER A 1 81 ? 12.688 110.748 40.529 1.00 11.52 81 SER A C 1
ATOM 717 O O . SER A 1 81 ? 11.982 111.148 41.465 1.00 12.46 81 SER A O 1
ATOM 720 N N . ILE A 1 82 ? 12.719 109.469 40.168 1.00 13.17 82 ILE A N 1
ATOM 721 C CA . ILE A 1 82 ? 11.927 108.463 40.886 1.00 13.40 82 ILE A CA 1
ATOM 722 C C . ILE A 1 82 ? 12.449 108.373 42.313 1.00 12.92 82 ILE A C 1
ATOM 723 O O . ILE A 1 82 ? 11.668 108.127 43.231 1.00 14.65 82 ILE A O 1
ATOM 728 N N . GLU A 1 83 ? 13.746 108.545 42.514 1.00 13.10 83 GLU A N 1
ATOM 729 C CA . GLU A 1 83 ? 14.288 108.513 43.861 1.00 13.55 83 GLU A CA 1
ATOM 730 C C . GLU A 1 83 ? 13.681 109.594 44.737 1.00 13.04 83 GLU A C 1
ATOM 731 O O . GLU A 1 83 ? 13.366 109.313 45.887 1.00 14.11 83 GLU A O 1
ATOM 737 N N . LEU A 1 84 ? 13.605 110.832 44.279 1.00 13.03 84 LEU A N 1
ATOM 738 C CA . LEU A 1 84 ? 13.001 111.873 45.067 1.00 13.50 84 LEU A CA 1
ATOM 739 C C . LEU A 1 84 ? 11.575 111.421 45.403 1.00 13.00 84 LEU A C 1
ATOM 740 O O . LEU A 1 84 ? 11.142 111.530 46.551 1.00 14.33 84 LEU A O 1
ATOM 745 N N A GLN A 1 85 ? 10.825 110.954 44.402 0.50 12.97 85 GLN A N 1
ATOM 746 N N B GLN A 1 85 ? 10.832 110.990 44.375 0.50 13.66 85 GLN A N 1
ATOM 747 C CA A GLN A 1 85 ? 9.424 110.594 44.664 0.50 13.21 85 GLN A CA 1
ATOM 748 C CA B GLN A 1 85 ? 9.426 110.661 44.586 0.50 14.75 85 GLN A CA 1
ATOM 749 C C A GLN A 1 85 ? 9.294 109.524 45.729 0.50 15.28 85 GLN A C 1
ATOM 750 C C B GLN A 1 85 ? 9.210 109.509 45.602 0.50 15.48 85 GLN A C 1
ATOM 751 O O A GLN A 1 85 ? 8.552 109.640 46.718 0.50 15.45 85 GLN A O 1
ATOM 752 O O B GLN A 1 85 ? 8.302 109.591 46.475 0.50 16.90 85 GLN A O 1
ATOM 763 N N . GLU A 1 86 ? 10.040 108.477 45.529 1.00 15.49 86 GLU A N 1
ATOM 764 C CA . GLU A 1 86 ? 9.913 107.304 46.388 1.00 16.84 86 GLU A CA 1
ATOM 765 C C . GLU A 1 86 ? 10.471 107.576 47.790 1.00 17.03 86 GLU A C 1
ATOM 766 O O . GLU A 1 86 ? 9.904 107.140 48.791 1.00 18.58 86 GLU A O 1
ATOM 772 N N . TRP A 1 87 ? 11.612 108.255 47.858 1.00 15.20 87 TRP A N 1
ATOM 773 C CA . TRP A 1 87 ? 12.217 108.589 49.109 1.00 15.21 87 TRP A CA 1
ATOM 774 C C . TRP A 1 87 ? 11.335 109.527 49.901 1.00 15.77 87 TRP A C 1
ATOM 775 O O . TRP A 1 87 ? 11.220 109.427 51.118 1.00 18.11 87 TRP A O 1
ATOM 786 N N . ALA A 1 88 ? 10.711 110.476 49.203 1.00 16.47 88 ALA A N 1
ATOM 787 C CA . ALA A 1 88 ? 9.812 111.391 49.831 1.00 16.50 88 ALA A CA 1
ATOM 788 C C . ALA A 1 88 ? 8.584 110.658 50.422 1.00 18.29 88 ALA A C 1
ATOM 789 O O . ALA A 1 88 ? 8.161 110.904 51.564 1.00 19.52 88 ALA A O 1
ATOM 791 N N . LYS A 1 89 ? 8.053 109.694 49.645 1.00 18.73 89 LYS A N 1
ATOM 792 C CA . LYS A 1 89 ? 6.927 108.878 50.133 1.00 21.19 89 LYS A CA 1
ATOM 793 C C . LYS A 1 89 ? 7.350 108.073 51.350 1.00 21.73 89 LYS A C 1
ATOM 794 O O . LYS A 1 89 ? 6.542 107.888 52.280 1.00 25.14 89 LYS A O 1
ATOM 800 N N . ALA A 1 90 ? 8.609 107.617 51.383 1.00 22.23 90 ALA A N 1
ATOM 801 C CA . ALA A 1 90 ? 9.127 106.800 52.464 1.00 21.42 90 ALA A CA 1
ATOM 802 C C . ALA A 1 90 ? 9.625 107.588 53.657 1.00 22.07 90 ALA A C 1
ATOM 803 O O . ALA A 1 90 ? 10.149 106.946 54.636 1.00 24.32 90 ALA A O 1
ATOM 805 N N . GLY A 1 91 ? 9.497 108.929 53.680 1.00 19.56 91 GLY A N 1
ATOM 806 C CA . GLY A 1 91 ? 9.845 109.703 54.812 1.00 19.43 91 GLY A CA 1
ATOM 807 C C . GLY A 1 91 ? 11.296 110.065 54.940 1.00 18.00 91 GLY A C 1
ATOM 808 O O . GLY A 1 91 ? 11.659 110.551 56.011 1.00 18.63 91 GLY A O 1
ATOM 809 N N . VAL A 1 92 ? 12.094 109.944 53.892 1.00 17.17 92 VAL A N 1
ATOM 810 C CA . VAL A 1 92 ? 13.510 110.216 53.956 1.00 16.40 92 VAL A CA 1
ATOM 811 C C . VAL A 1 92 ? 13.768 111.729 54.152 1.00 14.04 92 VAL A C 1
ATOM 812 O O . VAL A 1 92 ? 14.758 112.125 54.745 1.00 14.95 92 VAL A O 1
ATOM 816 N N . PHE A 1 93 ? 12.861 112.587 53.640 1.00 13.76 93 PHE A N 1
ATOM 817 C CA . PHE A 1 93 ? 13.066 114.036 53.570 1.00 13.41 93 PHE A CA 1
ATOM 818 C C . PHE A 1 93 ? 12.059 114.863 54.352 1.00 14.35 93 PHE A C 1
ATOM 819 O O . PHE A 1 93 ? 10.890 114.468 54.487 1.00 15.75 93 PHE A O 1
ATOM 827 N N . GLU A 1 94 ? 12.553 115.964 54.940 1.00 13.42 94 GLU A N 1
ATOM 828 C CA . GLU A 1 94 ? 11.702 116.872 55.675 1.00 14.73 94 GLU A CA 1
ATOM 829 C C . GLU A 1 94 ? 10.650 117.486 54.748 1.00 14.97 94 GLU A C 1
ATOM 830 O O . GLU A 1 94 ? 10.943 117.885 53.635 1.00 14.83 94 GLU A O 1
ATOM 836 N N . ASP A 1 95 ? 9.416 117.585 55.206 1.00 14.93 95 ASP A N 1
ATOM 837 C CA . ASP A 1 95 ? 8.358 118.262 54.565 1.00 15.66 95 ASP A CA 1
ATOM 838 C C . ASP A 1 95 ? 8.619 119.757 54.690 1.00 16.16 95 ASP A C 1
ATOM 839 O O . ASP A 1 95 ? 8.666 120.386 55.747 1.00 16.60 95 ASP A O 1
ATOM 844 N N . LEU A 1 96 ? 8.851 120.367 53.531 1.00 15.47 96 LEU A N 1
ATOM 845 C CA . LEU A 1 96 ? 9.129 121.796 53.397 1.00 14.36 96 LEU A CA 1
ATOM 846 C C . LEU A 1 96 ? 7.926 122.685 53.120 1.00 17.97 96 LEU A C 1
ATOM 847 O O . LEU A 1 96 ? 8.070 123.908 52.932 1.00 17.54 96 LEU A O 1
ATOM 852 N N . SER A 1 97 ? 6.733 122.092 53.006 1.00 16.75 97 SER A N 1
ATOM 853 C CA . SER A 1 97 ? 5.550 122.822 52.499 1.00 18.03 97 SER A CA 1
ATOM 854 C C . SER A 1 97 ? 5.230 124.096 53.189 1.00 18.79 97 SER A C 1
ATOM 855 O O . SER A 1 97 ? 4.813 125.050 52.482 1.00 21.87 97 SER A O 1
ATOM 858 N N . ASN A 1 98 ? 5.501 124.174 54.499 1.00 18.74 98 ASN A N 1
ATOM 859 C CA . ASN A 1 98 ? 5.096 125.287 55.337 1.00 19.66 98 ASN A CA 1
ATOM 860 C C . ASN A 1 98 ? 6.272 126.205 55.675 1.00 18.29 98 ASN A C 1
ATOM 861 O O . ASN A 1 98 ? 6.067 127.120 56.445 1.00 22.08 98 ASN A O 1
ATOM 866 N N . LYS A 1 99 ? 7.423 126.076 55.052 1.00 18.03 99 LYS A N 1
ATOM 867 C CA . LYS A 1 99 ? 8.599 126.906 55.314 1.00 17.69 99 LYS A CA 1
ATOM 868 C C . LYS A 1 99 ? 8.343 128.223 54.720 1.00 17.10 99 LYS A C 1
ATOM 869 O O . LYS A 1 99 ? 7.975 128.339 53.541 1.00 18.59 99 LYS A O 1
ATOM 875 N N . ASP A 1 100 ? 8.593 129.270 55.461 1.00 18.50 100 ASP A N 1
ATOM 876 C CA . ASP A 1 100 ? 8.430 130.600 54.918 1.00 18.77 100 ASP A CA 1
ATOM 877 C C . ASP A 1 100 ? 9.333 130.821 53.689 1.00 17.13 100 ASP A C 1
ATOM 878 O O . ASP A 1 100 ? 8.907 131.506 52.732 1.00 19.04 100 ASP A O 1
ATOM 883 N N . TYR A 1 101 ? 10.527 130.280 53.702 1.00 16.13 101 TYR A N 1
ATOM 884 C CA . TYR A 1 101 ? 11.447 130.519 52.621 1.00 14.99 101 TYR A CA 1
ATOM 885 C C . TYR A 1 101 ? 10.952 129.894 51.305 1.00 16.04 101 TYR A C 1
ATOM 886 O O . TYR A 1 101 ? 11.386 130.298 50.227 1.00 15.93 101 TYR A O 1
ATOM 895 N N . LEU A 1 102 ? 10.047 128.915 51.398 1.00 15.24 102 LEU A N 1
ATOM 896 C CA . LEU A 1 102 ? 9.516 128.307 50.164 1.00 17.29 102 LEU A CA 1
ATOM 897 C C . LEU A 1 102 ? 8.714 129.333 49.363 1.00 16.70 102 LEU A C 1
ATOM 898 O O . LEU A 1 102 ? 8.622 129.187 48.116 1.00 17.27 102 LEU A O 1
ATOM 903 N N . LYS A 1 103 ? 8.168 130.338 50.000 1.00 17.20 103 LYS A N 1
ATOM 904 C CA . LYS A 1 103 ? 7.400 131.344 49.321 1.00 18.87 103 LYS A CA 1
ATOM 905 C C . LYS A 1 103 ? 8.254 132.163 48.315 1.00 17.28 103 LYS A C 1
ATOM 906 O O . LYS A 1 103 ? 7.727 132.871 47.456 1.00 19.40 103 LYS A O 1
ATOM 912 N N . ARG A 1 104 ? 9.583 132.073 48.432 1.00 15.71 104 ARG A N 1
ATOM 913 C CA . ARG A 1 104 ? 10.534 132.701 47.525 1.00 14.92 104 ARG A CA 1
ATOM 914 C C . ARG A 1 104 ? 10.667 131.973 46.193 1.00 15.80 104 ARG A C 1
ATOM 915 O O . ARG A 1 104 ? 11.278 132.548 45.287 1.00 16.00 104 ARG A O 1
ATOM 923 N N . VAL A 1 105 ? 10.115 130.762 46.112 1.00 14.30 105 VAL A N 1
ATOM 924 C CA . VAL A 1 105 ? 10.107 130.049 44.803 1.00 14.06 105 VAL A CA 1
ATOM 925 C C . VAL A 1 105 ? 8.895 130.547 44.027 1.00 13.98 105 VAL A C 1
ATOM 926 O O . VAL A 1 105 ? 7.801 130.643 44.573 1.00 16.36 105 VAL A O 1
ATOM 930 N N . LYS A 1 106 ? 9.082 130.818 42.756 1.00 15.40 106 LYS A N 1
ATOM 931 C CA . LYS A 1 106 ? 7.954 131.245 41.884 1.00 15.97 106 LYS A CA 1
ATOM 932 C C . LYS A 1 106 ? 6.713 130.439 42.015 1.00 15.71 106 LYS A C 1
ATOM 933 O O . LYS A 1 106 ? 6.739 129.201 42.144 1.00 17.39 106 LYS A O 1
ATOM 939 N N . ASN A 1 107 ? 5.594 131.156 41.931 1.00 17.58 107 ASN A N 1
ATOM 940 C CA . ASN A 1 107 ? 4.251 130.593 42.133 1.00 18.88 107 ASN A CA 1
ATOM 941 C C . ASN A 1 107 ? 4.125 129.251 41.405 1.00 17.37 107 ASN A C 1
ATOM 942 O O . ASN A 1 107 ? 4.332 129.164 40.199 1.00 20.22 107 ASN A O 1
ATOM 947 N N . GLY A 1 108 ? 3.683 128.235 42.145 1.00 17.95 108 GLY A N 1
ATOM 948 C CA . GLY A 1 108 ? 3.283 126.971 41.500 1.00 17.08 108 GLY A CA 1
ATOM 949 C C . GLY A 1 108 ? 4.430 126.055 41.115 1.00 16.40 108 GLY A C 1
ATOM 950 O O . GLY A 1 108 ? 4.176 124.890 40.800 1.00 18.45 108 GLY A O 1
ATOM 951 N N . TYR A 1 109 ? 5.685 126.507 41.190 1.00 16.44 109 TYR A N 1
ATOM 952 C CA . TYR A 1 109 ? 6.715 125.696 40.618 1.00 14.80 109 TYR A CA 1
ATOM 953 C C . TYR A 1 109 ? 7.179 124.545 41.508 1.00 13.79 109 TYR A C 1
ATOM 954 O O . TYR A 1 109 ? 7.317 123.424 41.043 1.00 14.30 109 TYR A O 1
ATOM 963 N N . ALA A 1 110 ? 7.450 124.804 42.786 1.00 14.31 110 ALA A N 1
ATOM 964 C CA . ALA A 1 110 ? 7.854 123.746 43.701 1.00 15.08 110 ALA A CA 1
ATOM 965 C C . ALA A 1 110 ? 6.802 122.642 43.717 1.00 14.23 110 ALA A C 1
ATOM 966 O O . ALA A 1 110 ? 7.118 121.478 43.885 1.00 15.15 110 ALA A O 1
ATOM 968 N N . GLU A 1 111 ? 5.521 123.031 43.626 1.00 15.67 111 GLU A N 1
ATOM 969 C CA . GLU A 1 111 ? 4.393 122.167 43.717 1.00 16.10 111 GLU A CA 1
ATOM 970 C C . GLU A 1 111 ? 4.345 121.139 42.564 1.00 15.89 111 GLU A C 1
ATOM 971 O O . GLU A 1 111 ? 3.704 120.068 42.696 1.00 16.70 111 GLU A O 1
ATOM 977 N N . LYS A 1 112 ? 5.038 121.409 41.467 1.00 15.26 112 LYS A N 1
ATOM 978 C CA . LYS A 1 112 ? 5.112 120.468 40.360 1.00 14.64 112 LYS A CA 1
ATOM 979 C C . LYS A 1 112 ? 5.828 119.214 40.668 1.00 14.92 112 LYS A C 1
ATOM 980 O O . LYS A 1 112 ? 5.801 118.263 39.868 1.00 16.94 112 LYS A O 1
ATOM 986 N N . TYR A 1 113 ? 6.532 119.190 41.825 1.00 13.83 113 TYR A N 1
ATOM 987 C CA . TYR A 1 113 ? 7.260 118.031 42.302 1.00 13.65 113 TYR A CA 1
ATOM 988 C C . TYR A 1 113 ? 6.699 117.536 43.619 1.00 14.12 113 TYR A C 1
ATOM 989 O O . TYR A 1 113 ? 7.327 116.694 44.273 1.00 14.30 113 TYR A O 1
ATOM 998 N N . ALA A 1 114 ? 5.539 118.031 44.024 1.00 15.77 114 ALA A N 1
ATOM 999 C CA . ALA A 1 114 ? 4.941 117.606 45.305 1.00 16.41 114 ALA A CA 1
ATOM 1000 C C . ALA A 1 114 ? 4.702 116.106 45.283 1.00 15.58 114 ALA A C 1
ATOM 1001 O O . ALA A 1 114 ? 4.401 115.546 44.250 1.00 17.53 114 ALA A O 1
ATOM 1003 N N . VAL A 1 115 ? 4.781 115.512 46.449 1.00 17.16 115 VAL A N 1
ATOM 1004 C CA . VAL A 1 115 ? 4.525 114.109 46.711 1.00 18.49 115 VAL A CA 1
ATOM 1005 C C . VAL A 1 115 ? 3.487 114.030 47.805 1.00 20.35 115 VAL A C 1
ATOM 1006 O O . VAL A 1 115 ? 3.668 114.616 48.869 1.00 20.85 115 VAL A O 1
ATOM 1010 N N . ASN A 1 116 ? 2.346 113.401 47.499 1.00 21.88 116 ASN A N 1
ATOM 1011 C CA . ASN A 1 116 ? 1.181 113.454 48.429 1.00 24.40 116 ASN A CA 1
ATOM 1012 C C . ASN A 1 116 ? 0.878 114.906 48.845 1.00 22.55 116 ASN A C 1
ATOM 1013 O O . ASN A 1 116 ? 0.582 115.173 50.026 1.00 25.76 116 ASN A O 1
ATOM 1018 N N A GLU A 1 117 ? 0.923 115.773 47.834 0.50 21.88 117 GLU A N 1
ATOM 1019 N N B GLU A 1 117 ? 0.859 115.833 47.904 0.50 21.76 117 GLU A N 1
ATOM 1020 C CA A GLU A 1 117 ? 0.645 117.213 47.839 0.50 20.42 117 GLU A CA 1
ATOM 1021 C CA B GLU A 1 117 ? 0.493 117.219 48.160 0.50 21.65 117 GLU A CA 1
ATOM 1022 C C A GLU A 1 117 ? 1.624 118.041 48.722 0.50 20.84 117 GLU A C 1
ATOM 1023 C C B GLU A 1 117 ? 1.485 117.903 49.111 0.50 20.90 117 GLU A C 1
ATOM 1024 O O A GLU A 1 117 ? 1.415 119.267 48.858 0.50 19.66 117 GLU A O 1
ATOM 1025 O O B GLU A 1 117 ? 1.165 118.888 49.718 0.50 20.49 117 GLU A O 1
ATOM 1036 N N . LYS A 1 118 ? 2.695 117.411 49.259 1.00 18.59 118 LYS A N 1
ATOM 1037 C CA . LYS A 1 118 ? 3.681 118.082 50.088 1.00 17.92 118 LYS A CA 1
ATOM 1038 C C . LYS A 1 118 ? 4.938 118.332 49.329 1.00 16.33 118 LYS A C 1
ATOM 1039 O O . LYS A 1 118 ? 5.279 117.544 48.439 1.00 16.69 118 LYS A O 1
ATOM 1045 N N . VAL A 1 119 ? 5.575 119.451 49.588 1.00 16.43 119 VAL A N 1
ATOM 1046 C CA . VAL A 1 119 ? 6.794 119.788 48.933 1.00 15.04 119 VAL A CA 1
ATOM 1047 C C . VAL A 1 119 ? 7.989 119.365 49.750 1.00 14.93 119 VAL A C 1
ATOM 1048 O O . VAL A 1 119 ? 8.128 119.696 50.914 1.00 16.06 119 VAL A O 1
ATOM 1052 N N . TYR A 1 120 ? 8.928 118.640 49.091 1.00 13.23 120 TYR A N 1
ATOM 1053 C CA . TYR A 1 120 ? 10.099 118.135 49.693 1.00 13.00 120 TYR A CA 1
ATOM 1054 C C . TYR A 1 120 ? 11.383 118.639 49.111 1.00 12.70 120 TYR A C 1
ATOM 1055 O O . TYR A 1 120 ? 12.459 118.136 49.506 1.00 13.32 120 TYR A O 1
ATOM 1064 N N . ASN A 1 121 ? 11.332 119.570 48.165 1.00 12.29 121 ASN A N 1
ATOM 1065 C CA . ASN A 1 121 ? 12.535 119.975 47.466 1.00 10.99 121 ASN A CA 1
ATOM 1066 C C . ASN A 1 121 ? 12.382 121.417 47.079 1.00 11.76 121 ASN A C 1
ATOM 1067 O O . ASN A 1 121 ? 11.266 121.822 46.636 1.00 12.80 121 ASN A O 1
ATOM 1072 N N . VAL A 1 122 ? 13.417 122.209 47.196 1.00 11.65 122 VAL A N 1
ATOM 1073 C CA . VAL A 1 122 ? 13.471 123.602 46.711 1.00 10.69 122 VAL A CA 1
ATOM 1074 C C . VAL A 1 122 ? 14.191 123.630 45.368 1.00 10.75 122 VAL A C 1
ATOM 1075 O O . VAL A 1 122 ? 15.428 123.394 45.330 1.00 10.37 122 VAL A O 1
ATOM 1079 N N A PRO A 1 123 ? 13.460 123.823 44.272 0.50 11.56 123 PRO A N 1
ATOM 1080 N N B PRO A 1 123 ? 13.518 123.943 44.281 0.50 11.59 123 PRO A N 1
ATOM 1081 C CA A PRO A 1 123 ? 14.175 123.943 42.980 0.50 10.87 123 PRO A CA 1
ATOM 1082 C CA B PRO A 1 123 ? 14.120 123.962 42.946 0.50 10.51 123 PRO A CA 1
ATOM 1083 C C A PRO A 1 123 ? 14.629 125.395 42.856 0.50 11.69 123 PRO A C 1
ATOM 1084 C C B PRO A 1 123 ? 14.676 125.356 42.650 0.50 12.46 123 PRO A C 1
ATOM 1085 O O A PRO A 1 123 ? 13.801 126.287 42.704 0.50 16.38 123 PRO A O 1
ATOM 1086 O O B PRO A 1 123 ? 13.958 126.188 42.105 0.50 12.84 123 PRO A O 1
ATOM 1093 N N . PHE A 1 124 ? 15.917 125.632 43.016 1.00 11.27 124 PHE A N 1
ATOM 1094 C CA . PHE A 1 124 ? 16.507 126.968 42.824 1.00 11.20 124 PHE A CA 1
ATOM 1095 C C . PHE A 1 124 ? 16.648 127.269 41.369 1.00 11.56 124 PHE A C 1
ATOM 1096 O O . PHE A 1 124 ? 16.433 128.423 40.971 1.00 12.93 124 PHE A O 1
ATOM 1104 N N . THR A 1 125 ? 17.175 126.340 40.549 1.00 11.21 125 THR A N 1
ATOM 1105 C CA . THR A 1 125 ? 17.328 126.544 39.146 1.00 10.90 125 THR A CA 1
ATOM 1106 C C . THR A 1 125 ? 16.757 125.366 38.408 1.00 10.38 125 THR A C 1
ATOM 1107 O O . THR A 1 125 ? 16.485 124.296 38.982 1.00 10.65 125 THR A O 1
ATOM 1111 N N . ALA A 1 126 ? 16.521 125.545 37.101 1.00 11.23 126 ALA A N 1
ATOM 1112 C CA . ALA A 1 126 ? 16.055 124.459 36.251 1.00 10.87 126 ALA A CA 1
ATOM 1113 C C . ALA A 1 126 ? 16.704 124.554 34.927 1.00 10.10 126 ALA A C 1
ATOM 1114 O O . ALA A 1 126 ? 17.167 125.613 34.525 1.00 11.66 126 ALA A O 1
ATOM 1116 N N . ASN A 1 127 ? 16.743 123.438 34.202 1.00 9.46 127 ASN A N 1
ATOM 1117 C CA . ASN A 1 127 ? 17.067 123.463 32.821 1.00 10.04 127 ASN A CA 1
ATOM 1118 C C . ASN A 1 127 ? 15.835 123.712 31.933 1.00 9.48 127 ASN A C 1
ATOM 1119 O O . ASN A 1 127 ? 14.723 123.733 32.407 1.00 9.27 127 ASN A O 1
ATOM 1124 N N . ALA A 1 128 ? 16.116 123.924 30.651 1.00 9.17 128 ALA A N 1
ATOM 1125 C CA . ALA A 1 128 ? 15.118 124.153 29.622 1.00 9.07 128 ALA A CA 1
ATOM 1126 C C . ALA A 1 128 ? 15.632 123.537 28.338 1.00 8.66 128 ALA A C 1
ATOM 1127 O O . ALA A 1 128 ? 16.794 123.083 28.272 1.00 9.07 128 ALA A O 1
ATOM 1129 N N . TYR A 1 129 ? 14.812 123.556 27.306 1.00 8.29 129 TYR A N 1
ATOM 1130 C CA . TYR A 1 129 ? 15.176 122.964 26.021 1.00 7.93 129 TYR A CA 1
ATOM 1131 C C . TYR A 1 129 ? 14.600 123.745 24.895 1.00 8.06 129 TYR A C 1
ATOM 1132 O O . TYR A 1 129 ? 13.468 124.256 24.954 1.00 9.59 129 TYR A O 1
ATOM 1141 N N . GLY A 1 130 ? 15.325 123.860 23.814 1.00 7.67 130 GLY A N 1
ATOM 1142 C CA . GLY A 1 130 ? 14.795 124.525 22.622 1.00 8.74 130 GLY A CA 1
ATOM 1143 C C . GLY A 1 130 ? 15.802 124.457 21.478 1.00 8.22 130 GLY A C 1
ATOM 1144 O O . GLY A 1 130 ? 16.599 123.530 21.393 1.00 8.44 130 GLY A O 1
ATOM 1145 N N . ILE A 1 131 ? 15.723 125.482 20.606 1.00 7.70 131 ILE A N 1
ATOM 1146 C CA . ILE A 1 131 ? 16.532 125.483 19.416 1.00 8.14 131 ILE A CA 1
ATOM 1147 C C . ILE A 1 131 ? 17.537 126.638 19.522 1.00 7.86 131 ILE A C 1
ATOM 1148 O O . ILE A 1 131 ? 17.156 127.803 19.628 1.00 8.81 131 ILE A O 1
ATOM 1153 N N . TYR A 1 132 ? 18.840 126.292 19.527 1.00 8.36 132 TYR A N 1
ATOM 1154 C CA . TYR A 1 132 ? 19.903 127.346 19.353 1.00 8.24 132 TYR A CA 1
ATOM 1155 C C . TYR A 1 132 ? 19.940 127.750 17.938 1.00 8.31 132 TYR A C 1
ATOM 1156 O O . TYR A 1 132 ? 19.811 126.924 17.017 1.00 8.51 132 TYR A O 1
ATOM 1165 N N . TYR A 1 133 ? 20.136 129.074 17.708 1.00 8.33 133 TYR A N 1
ATOM 1166 C CA . TYR A 1 133 ? 20.254 129.541 16.331 1.00 8.43 133 TYR A CA 1
ATOM 1167 C C . TYR A 1 133 ? 21.252 130.657 16.263 1.00 9.05 133 TYR A C 1
ATOM 1168 O O . TYR A 1 133 ? 21.618 131.346 17.250 1.00 9.85 133 TYR A O 1
ATOM 1177 N N . ASN A 1 134 ? 21.749 130.869 15.045 1.00 9.38 134 ASN A N 1
ATOM 1178 C CA . ASN A 1 134 ? 22.749 131.881 14.740 1.00 9.51 134 ASN A CA 1
ATOM 1179 C C . ASN A 1 134 ? 22.057 133.186 14.324 1.00 10.15 134 ASN A C 1
ATOM 1180 O O . ASN A 1 134 ? 21.539 133.273 13.209 1.00 10.41 134 ASN A O 1
ATOM 1185 N N . LYS A 1 135 ? 22.054 134.167 15.245 1.00 11.19 135 LYS A N 1
ATOM 1186 C CA . LYS A 1 135 ? 21.337 135.405 14.941 1.00 12.00 135 LYS A CA 1
ATOM 1187 C C . LYS A 1 135 ? 21.900 136.107 13.746 1.00 12.85 135 LYS A C 1
ATOM 1188 O O . LYS A 1 135 ? 21.181 136.721 12.920 1.00 14.34 135 LYS A O 1
ATOM 1194 N N . ASP A 1 136 ? 23.230 136.120 13.618 1.00 13.43 136 ASP A N 1
ATOM 1195 C CA . ASP A 1 136 ? 23.922 136.833 12.539 1.00 14.44 136 ASP A CA 1
ATOM 1196 C C . ASP A 1 136 ? 23.515 136.297 11.218 1.00 14.10 136 ASP A C 1
ATOM 1197 O O . ASP A 1 136 ? 23.191 137.045 10.279 1.00 15.92 136 ASP A O 1
ATOM 1202 N N . LYS A 1 137 ? 23.509 134.975 11.065 1.00 13.64 137 LYS A N 1
ATOM 1203 C CA . LYS A 1 137 ? 23.117 134.343 9.825 1.00 14.50 137 LYS A CA 1
ATOM 1204 C C . LYS A 1 137 ? 21.658 134.513 9.553 1.00 13.82 137 LYS A C 1
ATOM 1205 O O . LYS A 1 137 ? 21.276 134.721 8.372 1.00 15.50 137 LYS A O 1
ATOM 1211 N N . PHE A 1 138 ? 20.811 134.396 10.530 1.00 14.06 138 PHE A N 1
ATOM 1212 C CA . PHE A 1 138 ? 19.403 134.657 10.270 1.00 15.27 138 PHE A CA 1
ATOM 1213 C C . PHE A 1 138 ? 19.248 136.109 9.734 1.00 15.44 138 PHE A C 1
ATOM 1214 O O . PHE A 1 138 ? 18.430 136.351 8.850 1.00 17.53 138 PHE A O 1
ATOM 1222 N N . GLU A 1 139 ? 19.894 137.054 10.352 1.00 16.18 139 GLU A N 1
ATOM 1223 C CA . GLU A 1 139 ? 19.772 138.472 9.879 1.00 17.33 139 GLU A CA 1
ATOM 1224 C C . GLU A 1 139 ? 20.276 138.573 8.464 1.00 19.09 139 GLU A C 1
ATOM 1225 O O . GLU A 1 139 ? 19.625 139.211 7.592 1.00 21.32 139 GLU A O 1
ATOM 1231 N N A GLU A 1 140 ? 21.381 137.936 8.112 0.50 18.30 140 GLU A N 1
ATOM 1232 N N B GLU A 1 140 ? 21.453 138.089 8.238 0.50 19.81 140 GLU A N 1
ATOM 1233 C CA A GLU A 1 140 ? 22.012 138.076 6.737 0.50 18.83 140 GLU A CA 1
ATOM 1234 C CA B GLU A 1 140 ? 22.018 138.132 6.925 0.50 19.83 140 GLU A CA 1
ATOM 1235 C C A GLU A 1 140 ? 21.127 137.435 5.704 0.50 19.49 140 GLU A C 1
ATOM 1236 C C B GLU A 1 140 ? 20.936 137.652 5.926 0.50 17.91 140 GLU A C 1
ATOM 1237 O O A GLU A 1 140 ? 21.180 137.804 4.492 0.50 20.12 140 GLU A O 1
ATOM 1238 O O B GLU A 1 140 ? 20.683 138.359 4.952 0.50 18.54 140 GLU A O 1
ATOM 1249 N N . LEU A 1 141 ? 20.362 136.451 6.166 1.00 18.50 141 LEU A N 1
ATOM 1250 C CA . LEU A 1 141 ? 19.485 135.698 5.221 1.00 18.27 141 LEU A CA 1
ATOM 1251 C C . LEU A 1 141 ? 18.055 136.146 5.245 1.00 17.30 141 LEU A C 1
ATOM 1252 O O . LEU A 1 141 ? 17.235 135.658 4.495 1.00 19.90 141 LEU A O 1
ATOM 1257 N N . GLY A 1 142 ? 17.755 137.127 6.055 1.00 18.12 142 GLY A N 1
ATOM 1258 C CA . GLY A 1 142 ? 16.416 137.621 6.164 1.00 18.35 142 GLY A CA 1
ATOM 1259 C C . GLY A 1 142 ? 15.419 136.674 6.784 1.00 17.91 142 GLY A C 1
ATOM 1260 O O . GLY A 1 142 ? 14.238 136.707 6.441 1.00 22.33 142 GLY A O 1
ATOM 1261 N N . LEU A 1 143 ? 15.881 135.790 7.671 1.00 15.88 143 LEU A N 1
ATOM 1262 C CA . LEU A 1 143 ? 15.075 134.789 8.305 1.00 15.36 143 LEU A CA 1
ATOM 1263 C C . LEU A 1 143 ? 14.624 135.182 9.670 1.00 15.42 143 LEU A C 1
ATOM 1264 O O . LEU A 1 143 ? 15.330 135.950 10.326 1.00 17.37 143 LEU A O 1
ATOM 1269 N N . LYS A 1 144 ? 13.530 134.563 10.128 1.00 15.40 144 LYS A N 1
ATOM 1270 C CA . LYS A 1 144 ? 12.952 134.895 11.371 1.00 15.63 144 LYS A CA 1
ATOM 1271 C C . LYS A 1 144 ? 12.737 133.604 12.153 1.00 15.11 144 LYS A C 1
ATOM 1272 O O . LYS A 1 144 ? 12.500 132.509 11.608 1.00 14.99 144 LYS A O 1
ATOM 1278 N N . VAL A 1 145 ? 12.810 133.744 13.454 1.00 16.02 145 VAL A N 1
ATOM 1279 C CA . VAL A 1 145 ? 12.403 132.667 14.365 1.00 14.73 145 VAL A CA 1
ATOM 1280 C C . VAL A 1 145 ? 10.988 132.207 14.016 1.00 13.37 145 VAL A C 1
ATOM 1281 O O . VAL A 1 145 ? 10.069 133.062 13.863 1.00 15.29 145 VAL A O 1
ATOM 1285 N N . PRO A 1 146 ? 10.737 130.912 13.934 1.00 11.79 146 PRO A N 1
ATOM 1286 C CA . PRO A 1 146 ? 9.373 130.409 13.538 1.00 11.81 146 PRO A CA 1
ATOM 1287 C C . PRO A 1 146 ? 8.448 130.367 14.719 1.00 12.97 146 PRO A C 1
ATOM 1288 O O . PRO A 1 146 ? 8.848 130.048 15.804 1.00 13.40 146 PRO A O 1
ATOM 1292 N N . GLU A 1 147 ? 7.180 130.641 14.479 1.00 14.72 147 GLU A N 1
ATOM 1293 C CA . GLU A 1 147 ? 6.122 130.667 15.588 1.00 16.05 147 GLU A CA 1
ATOM 1294 C C . GLU A 1 147 ? 5.060 129.747 15.420 1.00 13.28 147 GLU A C 1
ATOM 1295 O O . GLU A 1 147 ? 4.166 129.706 16.222 1.00 15.46 147 GLU A O 1
ATOM 1301 N N . THR A 1 148 ? 5.153 128.839 14.449 1.00 12.09 148 THR A N 1
ATOM 1302 C CA . THR A 1 148 ? 4.251 127.725 14.279 1.00 11.19 148 THR A CA 1
ATOM 1303 C C . THR A 1 148 ? 5.065 126.522 13.670 1.00 9.55 148 THR A C 1
ATOM 1304 O O . THR A 1 148 ? 6.099 126.711 13.082 1.00 10.23 148 THR A O 1
ATOM 1308 N N . TRP A 1 149 ? 4.499 125.339 13.786 1.00 9.87 149 TRP A N 1
ATOM 1309 C CA . TRP A 1 149 ? 5.049 124.169 13.128 1.00 9.58 149 TRP A CA 1
ATOM 1310 C C . TRP A 1 149 ? 5.265 124.495 11.652 1.00 9.33 149 TRP A C 1
ATOM 1311 O O . TRP A 1 149 ? 6.334 124.145 11.078 1.00 9.59 149 TRP A O 1
ATOM 1322 N N . ASP A 1 150 ? 4.259 125.079 10.996 1.00 9.60 150 ASP A N 1
ATOM 1323 C CA . ASP A 1 150 ? 4.382 125.284 9.548 1.00 9.83 150 ASP A CA 1
ATOM 1324 C C . ASP A 1 150 ? 5.483 126.292 9.273 1.00 9.81 150 ASP A C 1
ATOM 1325 O O . ASP A 1 150 ? 6.198 126.139 8.260 1.00 10.08 150 ASP A O 1
ATOM 1330 N N . GLU A 1 151 ? 5.624 127.321 10.071 1.00 10.22 151 GLU A N 1
ATOM 1331 C CA . GLU A 1 151 ? 6.729 128.266 9.842 1.00 9.65 151 GLU A CA 1
ATOM 1332 C C . GLU A 1 151 ? 8.056 127.592 10.075 1.00 9.97 151 GLU A C 1
ATOM 1333 O O . GLU A 1 151 ? 9.055 127.917 9.409 1.00 10.08 151 GLU A O 1
ATOM 1339 N N . PHE A 1 152 ? 8.156 126.633 10.974 1.00 9.35 152 PHE A N 1
ATOM 1340 C CA . PHE A 1 152 ? 9.454 125.939 11.233 1.00 9.57 152 PHE A CA 1
ATOM 1341 C C . PHE A 1 152 ? 9.840 125.086 10.012 1.00 8.90 152 PHE A C 1
ATOM 1342 O O . PHE A 1 152 ? 10.975 125.110 9.576 1.00 9.34 152 PHE A O 1
ATOM 1350 N N . GLU A 1 153 ? 8.852 124.367 9.452 1.00 8.89 153 GLU A N 1
ATOM 1351 C CA . GLU A 1 153 ? 9.080 123.610 8.248 1.00 9.11 153 GLU A CA 1
ATOM 1352 C C . GLU A 1 153 ? 9.609 124.568 7.153 1.00 9.26 153 GLU A C 1
ATOM 1353 O O . GLU A 1 153 ? 10.595 124.263 6.474 1.00 9.78 153 GLU A O 1
ATOM 1359 N N . GLN A 1 154 ? 8.959 125.726 6.992 1.00 9.42 154 GLN A N 1
ATOM 1360 C CA . GLN A 1 154 ? 9.353 126.620 5.906 1.00 11.11 154 GLN A CA 1
ATOM 1361 C C . GLN A 1 154 ? 10.726 127.191 6.128 1.00 9.86 154 GLN A C 1
ATOM 1362 O O . GLN A 1 154 ? 11.479 127.388 5.188 1.00 11.06 154 GLN A O 1
ATOM 1368 N N . LEU A 1 155 ? 11.096 127.506 7.370 1.00 10.22 155 LEU A N 1
ATOM 1369 C CA . LEU A 1 155 ? 12.407 128.020 7.714 1.00 10.44 155 LEU A CA 1
ATOM 1370 C C . LEU A 1 155 ? 13.481 127.047 7.290 1.00 9.92 155 LEU A C 1
ATOM 1371 O O . LEU A 1 155 ? 14.482 127.425 6.701 1.00 10.19 155 LEU A O 1
ATOM 1376 N N . VAL A 1 156 ? 13.303 125.761 7.630 1.00 9.04 156 VAL A N 1
ATOM 1377 C CA . VAL A 1 156 ? 14.283 124.740 7.294 1.00 9.30 156 VAL A CA 1
ATOM 1378 C C . VAL A 1 156 ? 14.418 124.677 5.774 1.00 9.44 156 VAL A C 1
ATOM 1379 O O . VAL A 1 156 ? 15.538 124.646 5.255 1.00 9.84 156 VAL A O 1
ATOM 1383 N N . LYS A 1 157 ? 13.294 124.642 5.045 1.00 9.82 157 LYS A N 1
ATOM 1384 C CA . LYS A 1 157 ? 13.370 124.581 3.594 1.00 10.34 157 LYS A CA 1
ATOM 1385 C C . LYS A 1 157 ? 14.030 125.796 3.068 1.00 10.90 157 LYS A C 1
ATOM 1386 O O . LYS A 1 157 ? 14.822 125.721 2.100 1.00 11.91 157 LYS A O 1
ATOM 1392 N N . ASP A 1 158 ? 13.775 126.979 3.581 1.00 11.17 158 ASP A N 1
ATOM 1393 C CA . ASP A 1 158 ? 14.362 128.217 3.116 1.00 12.18 158 ASP A CA 1
ATOM 1394 C C . ASP A 1 158 ? 15.857 128.234 3.331 1.00 11.86 158 ASP A C 1
ATOM 1395 O O . ASP A 1 158 ? 16.601 128.717 2.457 1.00 12.83 158 ASP A O 1
ATOM 1400 N N . ILE A 1 159 ? 16.337 127.716 4.453 1.00 10.81 159 ILE A N 1
ATOM 1401 C CA . ILE A 1 159 ? 17.798 127.633 4.682 1.00 10.59 159 ILE A CA 1
ATOM 1402 C C . ILE A 1 159 ? 18.443 126.730 3.679 1.00 11.08 159 ILE A C 1
ATOM 1403 O O . ILE A 1 159 ? 19.502 127.034 3.079 1.00 12.30 159 ILE A O 1
ATOM 1408 N N . VAL A 1 160 ? 17.872 125.546 3.431 1.00 11.06 160 VAL A N 1
ATOM 1409 C CA . VAL A 1 160 ? 18.406 124.656 2.435 1.00 12.31 160 VAL A CA 1
ATOM 1410 C C . VAL A 1 160 ? 18.471 125.322 1.096 1.00 12.94 160 VAL A C 1
ATOM 1411 O O . VAL A 1 160 ? 19.468 125.203 0.406 1.00 14.86 160 VAL A O 1
ATOM 1415 N N . ALA A 1 161 ? 17.401 126.044 0.707 1.00 13.17 161 ALA A N 1
ATOM 1416 C CA . ALA A 1 161 ? 17.420 126.657 -0.614 1.00 14.96 161 ALA A CA 1
ATOM 1417 C C . ALA A 1 161 ? 18.527 127.717 -0.729 1.00 16.20 161 ALA A C 1
ATOM 1418 O O . ALA A 1 161 ? 18.955 127.958 -1.865 1.00 18.35 161 ALA A O 1
ATOM 1420 N N . LYS A 1 162 ? 18.886 128.357 0.367 1.00 15.85 162 LYS A N 1
ATOM 1421 C CA . LYS A 1 162 ? 19.982 129.299 0.408 1.00 18.28 162 LYS A CA 1
ATOM 1422 C C . LYS A 1 162 ? 21.370 128.669 0.510 1.00 18.56 162 LYS A C 1
ATOM 1423 O O . LYS A 1 162 ? 22.385 129.372 0.480 1.00 23.87 162 LYS A O 1
ATOM 1429 N N . GLY A 1 163 ? 21.476 127.364 0.429 1.00 17.65 163 GLY A N 1
ATOM 1430 C CA . GLY A 1 163 ? 22.703 126.676 0.401 1.00 17.65 163 GLY A CA 1
ATOM 1431 C C . GLY A 1 163 ? 23.414 126.592 1.737 1.00 16.97 163 GLY A C 1
ATOM 1432 O O . GLY A 1 163 ? 24.645 126.492 1.764 1.00 20.85 163 GLY A O 1
ATOM 1433 N N A GLN A 1 164 ? 22.688 126.585 2.840 0.50 16.16 164 GLN A N 1
ATOM 1434 N N B GLN A 1 164 ? 22.695 126.818 2.890 0.50 13.95 164 GLN A N 1
ATOM 1435 C CA A GLN A 1 164 ? 23.329 126.363 4.089 0.50 12.95 164 GLN A CA 1
ATOM 1436 C CA B GLN A 1 164 ? 23.200 126.620 4.251 0.50 12.16 164 GLN A CA 1
ATOM 1437 C C A GLN A 1 164 ? 22.559 125.270 4.804 0.50 10.67 164 GLN A C 1
ATOM 1438 C C B GLN A 1 164 ? 22.610 125.275 4.774 0.50 11.26 164 GLN A C 1
ATOM 1439 O O A GLN A 1 164 ? 21.526 124.795 4.347 0.50 10.62 164 GLN A O 1
ATOM 1440 O O B GLN A 1 164 ? 21.770 124.624 4.144 0.50 12.28 164 GLN A O 1
ATOM 1451 N N . THR A 1 165 ? 23.142 124.839 5.914 1.00 11.06 165 THR A N 1
ATOM 1452 C CA . THR A 1 165 ? 22.679 123.650 6.623 1.00 9.70 165 THR A CA 1
ATOM 1453 C C . THR A 1 165 ? 21.856 124.065 7.815 1.00 9.02 165 THR A C 1
ATOM 1454 O O . THR A 1 165 ? 22.370 124.682 8.734 1.00 9.41 165 THR A O 1
ATOM 1458 N N . PRO A 1 166 ? 20.569 123.684 7.841 1.00 8.86 166 PRO A N 1
ATOM 1459 C CA . PRO A 1 166 ? 19.704 124.099 8.956 1.00 8.71 166 PRO A CA 1
ATOM 1460 C C . PRO A 1 166 ? 20.202 123.593 10.319 1.00 8.33 166 PRO A C 1
ATOM 1461 O O . PRO A 1 166 ? 20.290 124.384 11.239 1.00 8.84 166 PRO A O 1
ATOM 1465 N N . PHE A 1 167 ? 20.445 122.270 10.421 1.00 8.08 167 PHE A N 1
ATOM 1466 C CA . PHE A 1 167 ? 20.684 121.683 11.706 1.00 8.31 167 PHE A CA 1
ATOM 1467 C C . PHE A 1 167 ? 21.972 120.926 11.814 1.00 8.07 167 PHE A C 1
ATOM 1468 O O . PHE A 1 167 ? 22.378 120.211 10.916 1.00 8.57 167 PHE A O 1
ATOM 1476 N N . GLY A 1 168 ? 22.558 120.992 13.019 1.00 8.05 168 GLY A N 1
ATOM 1477 C CA . GLY A 1 168 ? 23.489 119.962 13.497 1.00 7.79 168 GLY A CA 1
ATOM 1478 C C . GLY A 1 168 ? 22.732 118.965 14.360 1.00 7.59 168 GLY A C 1
ATOM 1479 O O . GLY A 1 168 ? 22.182 119.327 15.378 1.00 8.81 168 GLY A O 1
ATOM 1480 N N . ILE A 1 169 ? 22.694 117.720 13.938 1.00 7.81 169 ILE A N 1
ATOM 1481 C CA . ILE A 1 169 ? 22.026 116.633 14.652 1.00 7.56 169 ILE A CA 1
ATOM 1482 C C . ILE A 1 169 ? 23.101 115.580 14.990 1.00 7.83 169 ILE A C 1
ATOM 1483 O O . ILE A 1 169 ? 23.873 115.153 14.129 1.00 8.40 169 ILE A O 1
ATOM 1488 N N . ALA A 1 170 ? 23.114 115.209 16.246 1.00 7.91 170 ALA A N 1
ATOM 1489 C CA . ALA A 1 170 ? 24.106 114.257 16.761 1.00 8.25 170 ALA A CA 1
ATOM 1490 C C . ALA A 1 170 ? 23.506 112.820 16.626 1.00 8.12 170 ALA A C 1
ATOM 1491 O O . ALA A 1 170 ? 22.986 112.288 17.597 1.00 8.46 170 ALA A O 1
ATOM 1493 N N . GLY A 1 171 ? 23.620 112.234 15.438 1.00 8.39 171 GLY A N 1
ATOM 1494 C CA . GLY A 1 171 ? 23.036 110.940 15.205 1.00 8.72 171 GLY A CA 1
ATOM 1495 C C . GLY A 1 171 ? 23.487 109.824 16.146 1.00 9.43 171 GLY A C 1
ATOM 1496 O O . GLY A 1 171 ? 22.724 108.867 16.349 1.00 11.14 171 GLY A O 1
ATOM 1497 N N . ALA A 1 172 ? 24.702 109.948 16.668 1.00 9.70 172 ALA A N 1
ATOM 1498 C CA . ALA A 1 172 ? 25.223 108.940 17.598 1.00 11.50 172 ALA A CA 1
ATOM 1499 C C . ALA A 1 172 ? 24.754 109.178 19.044 1.00 12.00 172 ALA A C 1
ATOM 1500 O O . ALA A 1 172 ? 24.952 108.274 19.863 1.00 15.79 172 ALA A O 1
ATOM 1502 N N . ASP A 1 173 ? 24.154 110.352 19.409 1.00 9.42 173 ASP A N 1
ATOM 1503 C CA . ASP A 1 173 ? 23.773 110.661 20.731 1.00 9.39 173 ASP A CA 1
ATOM 1504 C C . ASP A 1 173 ? 22.275 111.006 20.755 1.00 8.76 173 ASP A C 1
ATOM 1505 O O . ASP A 1 173 ? 21.851 112.173 20.735 1.00 9.35 173 ASP A O 1
ATOM 1510 N N . ALA A 1 174 ? 21.492 109.952 20.791 1.00 9.38 174 ALA A N 1
ATOM 1511 C CA . ALA A 1 174 ? 20.017 110.061 20.709 1.00 8.79 174 ALA A CA 1
ATOM 1512 C C . ALA A 1 174 ? 19.428 110.940 21.797 1.00 8.22 174 ALA A C 1
ATOM 1513 O O . ALA A 1 174 ? 18.395 111.576 21.567 1.00 8.72 174 ALA A O 1
ATOM 1515 N N . TRP A 1 175 ? 20.058 110.959 22.995 1.00 8.30 175 TRP A N 1
ATOM 1516 C CA . TRP A 1 175 ? 19.517 111.778 24.094 1.00 8.69 175 TRP A CA 1
ATOM 1517 C C . TRP A 1 175 ? 19.317 113.204 23.677 1.00 8.09 175 TRP A C 1
ATOM 1518 O O . TRP A 1 175 ? 18.477 113.917 24.255 1.00 8.38 175 TRP A O 1
ATOM 1529 N N . THR A 1 176 ? 20.096 113.728 22.737 1.00 8.17 176 THR A N 1
ATOM 1530 C CA . THR A 1 176 ? 19.993 115.090 22.344 1.00 8.07 176 THR A CA 1
ATOM 1531 C C . THR A 1 176 ? 18.601 115.518 21.842 1.00 7.66 176 THR A C 1
ATOM 1532 O O . THR A 1 176 ? 18.294 116.704 21.889 1.00 8.73 176 THR A O 1
ATOM 1536 N N . LEU A 1 177 ? 17.855 114.552 21.329 1.00 8.15 177 LEU A N 1
ATOM 1537 C CA . LEU A 1 177 ? 16.497 114.803 20.811 1.00 8.10 177 LEU A CA 1
ATOM 1538 C C . LEU A 1 177 ? 15.366 114.419 21.771 1.00 8.10 177 LEU A C 1
ATOM 1539 O O . LEU A 1 177 ? 14.207 114.518 21.400 1.00 8.22 177 LEU A O 1
ATOM 1544 N N . ASN A 1 178 ? 15.726 114.031 23.001 1.00 8.07 178 ASN A N 1
ATOM 1545 C CA . ASN A 1 178 ? 14.640 113.729 23.976 1.00 8.28 178 ASN A CA 1
ATOM 1546 C C . ASN A 1 178 ? 13.739 114.948 24.122 1.00 8.30 178 ASN A C 1
ATOM 1547 O O . ASN A 1 178 ? 12.508 114.824 24.017 1.00 8.21 178 ASN A O 1
ATOM 1552 N N . GLY A 1 179 ? 14.300 116.143 24.382 1.00 7.87 179 GLY A N 1
ATOM 1553 C CA . GLY A 1 179 ? 13.455 117.282 24.534 1.00 8.05 179 GLY A CA 1
ATOM 1554 C C . GLY A 1 179 ? 12.659 117.628 23.312 1.00 7.34 179 GLY A C 1
ATOM 1555 O O . GLY A 1 179 ? 11.518 118.082 23.383 1.00 8.25 179 GLY A O 1
ATOM 1556 N N . TYR A 1 180 ? 13.229 117.411 22.114 1.00 7.37 180 TYR A N 1
ATOM 1557 C CA . TYR A 1 180 ? 12.571 117.738 20.858 1.00 7.32 180 TYR A CA 1
ATOM 1558 C C . TYR A 1 180 ? 11.272 116.925 20.732 1.00 7.15 180 TYR A C 1
ATOM 1559 O O . TYR A 1 180 ? 10.212 117.477 20.446 1.00 7.37 180 TYR A O 1
ATOM 1568 N N . ASN A 1 181 ? 11.379 115.622 20.895 1.00 7.29 181 ASN A N 1
ATOM 1569 C CA . ASN A 1 181 ? 10.197 114.776 20.706 1.00 7.20 181 ASN A CA 1
ATOM 1570 C C . ASN A 1 181 ? 9.224 114.927 21.860 1.00 7.91 181 ASN A C 1
ATOM 1571 O O . ASN A 1 181 ? 8.002 114.850 21.669 1.00 8.10 181 ASN A O 1
ATOM 1576 N N . GLN A 1 182 ? 9.712 115.139 23.078 1.00 7.79 182 GLN A N 1
ATOM 1577 C CA . GLN A 1 182 ? 8.747 115.429 24.162 1.00 8.18 182 GLN A CA 1
ATOM 1578 C C . GLN A 1 182 ? 7.943 116.664 23.828 1.00 8.05 182 GLN A C 1
ATOM 1579 O O . GLN A 1 182 ? 6.730 116.692 24.085 1.00 8.94 182 GLN A O 1
ATOM 1585 N N . LEU A 1 183 ? 8.561 117.683 23.273 1.00 7.86 183 LEU A N 1
ATOM 1586 C CA . LEU A 1 183 ? 7.874 118.938 22.906 1.00 8.17 183 LEU A CA 1
ATOM 1587 C C . LEU A 1 183 ? 6.985 118.746 21.661 1.00 8.14 183 LEU A C 1
ATOM 1588 O O . LEU A 1 183 ? 5.948 119.410 21.555 1.00 8.89 183 LEU A O 1
ATOM 1593 N N . ALA A 1 184 ? 7.370 117.855 20.754 1.00 8.21 184 ALA A N 1
ATOM 1594 C CA . ALA A 1 184 ? 6.465 117.477 19.664 1.00 8.14 184 ALA A CA 1
ATOM 1595 C C . ALA A 1 184 ? 5.177 116.940 20.240 1.00 8.12 184 ALA A C 1
ATOM 1596 O O . ALA A 1 184 ? 4.063 117.376 19.888 1.00 9.02 184 ALA A O 1
ATOM 1598 N N . PHE A 1 185 ? 5.261 115.969 21.175 1.00 8.05 185 PHE A N 1
ATOM 1599 C CA . PHE A 1 185 ? 4.050 115.438 21.770 1.00 8.41 185 PHE A CA 1
ATOM 1600 C C . PHE A 1 185 ? 3.349 116.472 22.606 1.00 8.95 185 PHE A C 1
ATOM 1601 O O . PHE A 1 185 ? 2.092 116.513 22.611 1.00 9.46 185 PHE A O 1
ATOM 1609 N N . ALA A 1 186 ? 4.055 117.303 23.390 1.00 8.68 186 ALA A N 1
ATOM 1610 C CA . ALA A 1 186 ? 3.364 118.279 24.236 1.00 9.17 186 ALA A CA 1
ATOM 1611 C C . ALA A 1 186 ? 2.622 119.295 23.415 1.00 9.73 186 ALA A C 1
ATOM 1612 O O . ALA A 1 186 ? 1.480 119.620 23.703 1.00 10.10 186 ALA A O 1
ATOM 1614 N N . THR A 1 187 ? 3.262 119.816 22.371 1.00 9.22 187 THR A N 1
ATOM 1615 C CA . THR A 1 187 ? 2.539 120.790 21.508 1.00 9.74 187 THR A CA 1
ATOM 1616 C C . THR A 1 187 ? 1.399 120.117 20.786 1.00 10.25 187 THR A C 1
ATOM 1617 O O . THR A 1 187 ? 0.358 120.728 20.536 1.00 12.78 187 THR A O 1
ATOM 1621 N N . ALA A 1 188 ? 1.559 118.877 20.382 1.00 10.29 188 ALA A N 1
ATOM 1622 C CA . ALA A 1 188 ? 0.475 118.167 19.681 1.00 10.95 188 ALA A CA 1
ATOM 1623 C C . ALA A 1 188 ? -0.763 117.913 20.557 1.00 11.72 188 ALA A C 1
ATOM 1624 O O . ALA A 1 188 ? -1.886 117.852 20.062 1.00 14.31 188 ALA A O 1
ATOM 1626 N N . THR A 1 189 ? -0.538 117.738 21.851 1.00 10.99 189 THR A N 1
ATOM 1627 C CA . THR A 1 189 ? -1.597 117.359 22.793 1.00 12.57 189 THR A CA 1
ATOM 1628 C C . THR A 1 189 ? -2.134 118.465 23.688 1.00 14.23 189 THR A C 1
ATOM 1629 O O . THR A 1 189 ? -3.178 118.298 24.317 1.00 14.91 189 THR A O 1
ATOM 1633 N N . GLY A 1 190 ? -1.409 119.539 23.782 1.00 13.52 190 GLY A N 1
ATOM 1634 C CA . GLY A 1 190 ? -1.784 120.717 24.593 1.00 15.85 190 GLY A CA 1
ATOM 1635 C C . GLY A 1 190 ? -0.986 120.896 25.837 1.00 14.02 190 GLY A C 1
ATOM 1636 O O . GLY A 1 190 ? -1.311 121.875 26.562 1.00 17.36 190 GLY A O 1
ATOM 1637 N N . GLY A 1 191 ? -0.069 120.030 26.210 1.00 12.14 191 GLY A N 1
ATOM 1638 C CA . GLY A 1 191 ? 0.731 120.222 27.368 1.00 12.34 191 GLY A CA 1
ATOM 1639 C C . GLY A 1 191 ? 1.354 118.941 27.845 1.00 11.77 191 GLY A C 1
ATOM 1640 O O . GLY A 1 191 ? 1.262 117.901 27.214 1.00 11.68 191 GLY A O 1
ATOM 1641 N N . GLY A 1 192 ? 2.052 119.011 28.984 1.00 12.60 192 GLY A N 1
ATOM 1642 C CA . GLY A 1 192 ? 2.745 117.859 29.462 1.00 12.21 192 GLY A CA 1
ATOM 1643 C C . GLY A 1 192 ? 1.897 116.768 30.022 1.00 12.35 192 GLY A C 1
ATOM 1644 O O . GLY A 1 192 ? 2.070 115.589 29.724 1.00 12.63 192 GLY A O 1
ATOM 1645 N N A LYS A 1 193 ? 0.896 117.116 30.856 0.50 13.17 193 LYS A N 1
ATOM 1646 N N B LYS A 1 193 ? 0.938 117.178 30.838 0.50 13.27 193 LYS A N 1
ATOM 1647 C CA A LYS A 1 193 ? -0.031 116.061 31.322 0.50 13.04 193 LYS A CA 1
ATOM 1648 C CA B LYS A 1 193 ? -0.032 116.235 31.324 0.50 12.88 193 LYS A CA 1
ATOM 1649 C C A LYS A 1 193 ? -0.710 115.425 30.140 0.50 11.91 193 LYS A C 1
ATOM 1650 C C B LYS A 1 193 ? -0.736 115.500 30.193 0.50 11.79 193 LYS A C 1
ATOM 1651 O O A LYS A 1 193 ? -0.867 114.190 30.102 0.50 11.77 193 LYS A O 1
ATOM 1652 O O B LYS A 1 193 ? -0.925 114.278 30.241 0.50 11.70 193 LYS A O 1
ATOM 1663 N N . GLU A 1 194 ? -1.122 116.232 29.196 1.00 11.61 194 GLU A N 1
ATOM 1664 C CA . GLU A 1 194 ? -1.817 115.701 28.037 1.00 10.89 194 GLU A CA 1
ATOM 1665 C C . GLU A 1 194 ? -0.912 114.757 27.229 1.00 10.23 194 GLU A C 1
ATOM 1666 O O . GLU A 1 194 ? -1.379 113.734 26.723 1.00 10.80 194 GLU A O 1
ATOM 1672 N N . ALA A 1 195 ? 0.359 115.066 27.137 1.00 10.16 195 ALA A N 1
ATOM 1673 C CA . ALA A 1 195 ? 1.285 114.205 26.385 1.00 9.51 195 ALA A CA 1
ATOM 1674 C C . ALA A 1 195 ? 1.395 112.899 27.136 1.00 9.27 195 ALA A C 1
ATOM 1675 O O . ALA A 1 195 ? 1.378 111.817 26.507 1.00 9.86 195 ALA A O 1
ATOM 1677 N N . ASN A 1 196 ? 1.552 112.899 28.447 1.00 9.70 196 ASN A N 1
ATOM 1678 C CA . ASN A 1 196 ? 1.650 111.662 29.211 1.00 10.08 196 ASN A CA 1
ATOM 1679 C C . ASN A 1 196 ? 0.315 110.932 29.237 1.00 9.92 196 ASN A C 1
ATOM 1680 O O . ASN A 1 196 ? 0.341 109.697 29.307 1.00 10.92 196 ASN A O 1
ATOM 1685 N N A GLN A 1 197 ? -0.803 111.649 29.171 0.33 10.37 197 GLN A N 1
ATOM 1686 N N B GLN A 1 197 ? -0.795 111.649 29.129 0.33 9.87 197 GLN A N 1
ATOM 1687 N N C GLN A 1 197 ? -0.837 111.556 29.127 0.33 11.05 197 GLN A N 1
ATOM 1688 C CA A GLN A 1 197 ? -2.095 110.982 29.002 0.33 11.94 197 GLN A CA 1
ATOM 1689 C CA B GLN A 1 197 ? -2.086 110.977 29.008 0.33 10.42 197 GLN A CA 1
ATOM 1690 C CA C GLN A 1 197 ? -2.057 110.724 29.007 0.33 11.98 197 GLN A CA 1
ATOM 1691 C C A GLN A 1 197 ? -2.041 110.077 27.757 0.33 11.27 197 GLN A C 1
ATOM 1692 C C B GLN A 1 197 ? -2.230 110.177 27.722 0.33 9.89 197 GLN A C 1
ATOM 1693 C C C GLN A 1 197 ? -2.067 109.995 27.691 0.33 11.74 197 GLN A C 1
ATOM 1694 O O A GLN A 1 197 ? -2.346 108.873 27.793 0.33 11.39 197 GLN A O 1
ATOM 1695 O O B GLN A 1 197 ? -2.859 109.104 27.706 0.33 9.56 197 GLN A O 1
ATOM 1696 O O C GLN A 1 197 ? -2.476 108.831 27.597 0.33 12.01 197 GLN A O 1
ATOM 1712 N N . TYR A 1 198 ? -1.610 110.666 26.641 1.00 10.44 198 TYR A N 1
ATOM 1713 C CA . TYR A 1 198 ? -1.585 109.985 25.322 1.00 10.66 198 TYR A CA 1
ATOM 1714 C C . TYR A 1 198 ? -0.626 108.791 25.349 1.00 9.69 198 TYR A C 1
ATOM 1715 O O . TYR A 1 198 ? -0.945 107.736 24.825 1.00 10.29 198 TYR A O 1
ATOM 1724 N N . LEU A 1 199 ? 0.569 108.990 25.909 1.00 9.66 199 LEU A N 1
ATOM 1725 C CA . LEU A 1 199 ? 1.657 108.017 25.787 1.00 9.59 199 LEU A CA 1
ATOM 1726 C C . LEU A 1 199 ? 1.666 106.998 26.880 1.00 9.57 199 LEU A C 1
ATOM 1727 O O . LEU A 1 199 ? 1.698 105.789 26.659 1.00 10.39 199 LEU A O 1
ATOM 1732 N N . ARG A 1 200 ? 1.667 107.468 28.130 1.00 10.18 200 ARG A N 1
ATOM 1733 C CA . ARG A 1 200 ? 2.040 106.725 29.319 1.00 10.27 200 ARG A CA 1
ATOM 1734 C C . ARG A 1 200 ? 0.819 106.137 30.061 1.00 10.56 200 ARG A C 1
ATOM 1735 O O . ARG A 1 200 ? 0.892 105.038 30.584 1.00 10.50 200 ARG A O 1
ATOM 1743 N N . TYR A 1 201 ? -0.288 106.928 30.089 1.00 10.64 201 TYR A N 1
ATOM 1744 C CA . TYR A 1 201 ? -1.438 106.541 30.872 1.00 11.32 201 TYR A CA 1
ATOM 1745 C C . TYR A 1 201 ? -2.580 105.995 30.040 1.00 11.92 201 TYR A C 1
ATOM 1746 O O . TYR A 1 201 ? -3.640 105.665 30.580 1.00 15.15 201 TYR A O 1
ATOM 1755 N N . SER A 1 202 ? -2.393 105.943 28.732 1.00 11.19 202 SER A N 1
ATOM 1756 C CA . SER A 1 202 ? -3.322 105.292 27.807 1.00 10.50 202 SER A CA 1
ATOM 1757 C C . SER A 1 202 ? -3.263 103.777 28.005 1.00 10.39 202 SER A C 1
ATOM 1758 O O . SER A 1 202 ? -2.406 103.244 28.722 1.00 11.34 202 SER A O 1
ATOM 1761 N N . GLN A 1 203 ? -4.119 103.016 27.291 1.00 9.82 203 GLN A N 1
ATOM 1762 C CA . GLN A 1 203 ? -4.104 101.604 27.366 1.00 10.15 203 GLN A CA 1
ATOM 1763 C C . GLN A 1 203 ? -2.885 101.017 26.702 1.00 9.44 203 GLN A C 1
ATOM 1764 O O . GLN A 1 203 ? -2.292 101.628 25.821 1.00 9.40 203 GLN A O 1
ATOM 1770 N N . PRO A 1 204 ? -2.511 99.797 27.039 1.00 9.90 204 PRO A N 1
ATOM 1771 C CA . PRO A 1 204 ? -1.487 99.061 26.255 1.00 10.11 204 PRO A CA 1
ATOM 1772 C C . PRO A 1 204 ? -1.888 99.100 24.784 1.00 9.90 204 PRO A C 1
ATOM 1773 O O . PRO A 1 204 ? -3.048 98.870 24.426 1.00 10.54 204 PRO A O 1
ATOM 1777 N N . ASN A 1 205 ? -0.870 99.294 23.931 1.00 9.85 205 ASN A N 1
ATOM 1778 C CA . ASN A 1 205 ? -1.030 99.237 22.499 1.00 10.20 205 ASN A CA 1
ATOM 1779 C C . ASN A 1 205 ? -1.995 100.305 21.965 1.00 10.26 205 ASN A C 1
ATOM 1780 O O . ASN A 1 205 ? -2.396 100.197 20.812 1.00 12.83 205 ASN A O 1
ATOM 1785 N N . ALA A 1 206 ? -2.273 101.379 22.717 1.00 9.44 206 ALA A N 1
ATOM 1786 C CA . ALA A 1 206 ? -3.217 102.363 22.255 1.00 10.81 206 ALA A CA 1
ATOM 1787 C C . ALA A 1 206 ? -2.607 103.432 21.370 1.00 10.35 206 ALA A C 1
ATOM 1788 O O . ALA A 1 206 ? -3.354 104.218 20.800 1.00 16.51 206 ALA A O 1
ATOM 1790 N N . ILE A 1 207 ? -1.333 103.469 21.217 1.00 9.60 207 ILE A N 1
ATOM 1791 C CA . ILE A 1 207 ? -0.717 104.463 20.344 1.00 9.99 207 ILE A CA 1
ATOM 1792 C C . ILE A 1 207 ? -0.795 103.918 18.924 1.00 9.57 207 ILE A C 1
ATOM 1793 O O . ILE A 1 207 ? -0.257 102.830 18.669 1.00 10.40 207 ILE A O 1
ATOM 1798 N N . LYS A 1 208 ? -1.478 104.604 18.019 1.00 9.98 208 LYS A N 1
ATOM 1799 C CA A LYS A 1 208 ? -1.670 104.129 16.647 0.50 9.35 208 LYS A CA 1
ATOM 1800 C CA B LYS A 1 208 ? -1.697 104.113 16.656 0.50 9.58 208 LYS A CA 1
ATOM 1801 C C . LYS A 1 208 ? -1.244 105.165 15.659 1.00 9.16 208 LYS A C 1
ATOM 1802 O O . LYS A 1 208 ? -1.414 106.364 15.833 1.00 9.50 208 LYS A O 1
ATOM 1813 N N . LEU A 1 209 ? -0.715 104.669 14.540 1.00 9.43 209 LEU A N 1
ATOM 1814 C CA . LEU A 1 209 ? -0.262 105.550 13.458 1.00 9.75 209 LEU A CA 1
ATOM 1815 C C . LEU A 1 209 ? -1.361 106.450 12.942 1.00 9.72 209 LEU A C 1
ATOM 1816 O O . LEU A 1 209 ? -1.101 107.569 12.587 1.00 11.02 209 LEU A O 1
ATOM 1821 N N . SER A 1 210 ? -2.611 105.961 12.967 1.00 10.01 210 SER A N 1
ATOM 1822 C CA . SER A 1 210 ? -3.744 106.723 12.512 1.00 9.91 210 SER A CA 1
ATOM 1823 C C . SER A 1 210 ? -4.187 107.818 13.448 1.00 10.67 210 SER A C 1
ATOM 1824 O O . SER A 1 210 ? -5.038 108.628 13.115 1.00 11.41 210 SER A O 1
ATOM 1827 N N . ASP A 1 211 ? -3.690 107.845 14.693 1.00 9.86 211 ASP A N 1
ATOM 1828 C CA . ASP A 1 211 ? -4.163 108.843 15.630 1.00 9.89 211 ASP A CA 1
ATOM 1829 C C . ASP A 1 211 ? -3.762 110.223 15.174 1.00 9.64 211 ASP A C 1
ATOM 1830 O O . ASP A 1 211 ? -2.551 110.456 14.826 1.00 10.29 211 ASP A O 1
ATOM 1835 N N . PRO A 1 212 ? -4.628 111.232 15.254 1.00 10.22 212 PRO A N 1
ATOM 1836 C CA . PRO A 1 212 ? -4.227 112.619 14.975 1.00 10.48 212 PRO A CA 1
ATOM 1837 C C . PRO A 1 212 ? -3.005 113.079 15.719 1.00 9.34 212 PRO A C 1
ATOM 1838 O O . PRO A 1 212 ? -2.163 113.815 15.183 1.00 9.86 212 PRO A O 1
ATOM 1842 N N . ILE A 1 213 ? -2.879 112.683 16.983 1.00 9.78 213 ILE A N 1
ATOM 1843 C CA . ILE A 1 213 ? -1.739 113.106 17.799 1.00 9.72 213 ILE A CA 1
ATOM 1844 C C . ILE A 1 213 ? -0.455 112.540 17.211 1.00 8.70 213 ILE A C 1
ATOM 1845 O O . ILE A 1 213 ? 0.577 113.218 17.155 1.00 9.50 213 ILE A O 1
ATOM 1850 N N . MET A 1 214 ? -0.481 111.275 16.810 1.00 9.20 214 MET A N 1
ATOM 1851 C CA . MET A 1 214 ? 0.698 110.641 16.213 1.00 9.47 214 MET A CA 1
ATOM 1852 C C . MET A 1 214 ? 1.014 111.311 14.911 1.00 9.72 214 MET A C 1
ATOM 1853 O O . MET A 1 214 ? 2.198 111.563 14.604 1.00 10.16 214 MET A O 1
ATOM 1858 N N . LYS A 1 215 ? 0.025 111.667 14.056 1.00 9.41 215 LYS A N 1
ATOM 1859 C CA . LYS A 1 215 ? 0.268 112.357 12.826 1.00 9.68 215 LYS A CA 1
ATOM 1860 C C . LYS A 1 215 ? 0.982 113.677 13.086 1.00 9.11 215 LYS A C 1
ATOM 1861 O O . LYS A 1 215 ? 1.914 114.073 12.368 1.00 9.36 215 LYS A O 1
ATOM 1867 N N . ASP A 1 216 ? 0.531 114.401 14.105 1.00 8.74 216 ASP A N 1
ATOM 1868 C CA . ASP A 1 216 ? 1.160 115.691 14.439 1.00 8.85 216 ASP A CA 1
ATOM 1869 C C . ASP A 1 216 ? 2.579 115.488 14.976 1.00 8.12 216 ASP A C 1
ATOM 1870 O O . ASP A 1 216 ? 3.478 116.248 14.638 1.00 8.71 216 ASP A O 1
ATOM 1875 N N . ASP A 1 217 ? 2.763 114.490 15.842 1.00 8.41 217 ASP A N 1
ATOM 1876 C CA . ASP A 1 217 ? 4.132 114.202 16.313 1.00 8.39 217 ASP A CA 1
ATOM 1877 C C . ASP A 1 217 ? 5.053 113.903 15.122 1.00 7.91 217 ASP A C 1
ATOM 1878 O O . ASP A 1 217 ? 6.182 114.380 15.093 1.00 8.36 217 ASP A O 1
ATOM 1883 N N . ILE A 1 218 ? 4.597 113.101 14.156 1.00 8.27 218 ILE A N 1
ATOM 1884 C CA . ILE A 1 218 ? 5.377 112.784 12.997 1.00 8.24 218 ILE A CA 1
ATOM 1885 C C . ILE A 1 218 ? 5.660 114.014 12.181 1.00 8.04 218 ILE A C 1
ATOM 1886 O O . ILE A 1 218 ? 6.760 114.193 11.674 1.00 8.62 218 ILE A O 1
ATOM 1891 N N . LYS A 1 219 ? 4.675 114.914 12.029 1.00 8.43 219 LYS A N 1
ATOM 1892 C CA . LYS A 1 219 ? 4.886 116.171 11.336 1.00 8.12 219 LYS A CA 1
ATOM 1893 C C . LYS A 1 219 ? 6.040 116.948 11.980 1.00 7.99 219 LYS A C 1
ATOM 1894 O O . LYS A 1 219 ? 6.955 117.439 11.288 1.00 8.99 219 LYS A O 1
ATOM 1900 N N . VAL A 1 220 ? 6.034 117.070 13.284 1.00 8.09 220 VAL A N 1
ATOM 1901 C CA . VAL A 1 220 ? 7.098 117.829 13.983 1.00 7.96 220 VAL A CA 1
ATOM 1902 C C . VAL A 1 220 ? 8.450 117.108 13.820 1.00 7.64 220 VAL A C 1
ATOM 1903 O O . VAL A 1 220 ? 9.486 117.727 13.531 1.00 7.75 220 VAL A O 1
ATOM 1907 N N . MET A 1 221 ? 8.476 115.781 14.002 1.00 7.58 221 MET A N 1
ATOM 1908 C CA . MET A 1 221 ? 9.702 115.022 13.785 1.00 7.26 221 MET A CA 1
ATOM 1909 C C . MET A 1 221 ? 10.198 115.154 12.363 1.00 7.48 221 MET A C 1
ATOM 1910 O O . MET A 1 221 ? 11.435 115.183 12.129 1.00 8.11 221 MET A O 1
ATOM 1915 N N . ASP A 1 222 ? 9.289 115.233 11.383 1.00 7.69 222 ASP A N 1
ATOM 1916 C CA . ASP A 1 222 ? 9.674 115.316 10.006 1.00 7.90 222 ASP A CA 1
ATOM 1917 C C . ASP A 1 222 ? 10.360 116.595 9.630 1.00 8.05 222 ASP A C 1
ATOM 1918 O O . ASP A 1 222 ? 11.023 116.662 8.599 1.00 8.42 222 ASP A O 1
ATOM 1923 N N . ILE A 1 223 ? 10.273 117.639 10.471 1.00 8.08 223 ILE A N 1
ATOM 1924 C CA . ILE A 1 223 ? 11.080 118.844 10.228 1.00 8.32 223 ILE A CA 1
ATOM 1925 C C . ILE A 1 223 ? 12.556 118.495 10.171 1.00 8.05 223 ILE A C 1
ATOM 1926 O O . ILE A 1 223 ? 13.330 119.065 9.422 1.00 8.85 223 ILE A O 1
ATOM 1931 N N . LEU A 1 224 ? 12.957 117.524 11.021 1.00 7.61 224 LEU A N 1
ATOM 1932 C CA . LEU A 1 224 ? 14.350 117.056 11.078 1.00 8.04 224 LEU A CA 1
ATOM 1933 C C . LEU A 1 224 ? 14.752 116.140 9.973 1.00 8.33 224 LEU A C 1
ATOM 1934 O O . LEU A 1 224 ? 15.918 115.726 9.883 1.00 9.06 224 LEU A O 1
ATOM 1939 N N . ARG A 1 225 ? 13.797 115.778 9.100 1.00 8.19 225 ARG A N 1
ATOM 1940 C CA A ARG A 1 225 ? 13.964 114.839 7.986 0.50 8.84 225 ARG A CA 1
ATOM 1941 C CA B ARG A 1 225 ? 14.064 114.872 7.963 0.50 8.82 225 ARG A CA 1
ATOM 1942 C C . ARG A 1 225 ? 13.881 115.543 6.643 1.00 8.49 225 ARG A C 1
ATOM 1943 O O . ARG A 1 225 ? 13.997 114.893 5.607 1.00 9.99 225 ARG A O 1
ATOM 1958 N N . ILE A 1 226 ? 13.654 116.865 6.620 1.00 8.70 226 ILE A N 1
ATOM 1959 C CA . ILE A 1 226 ? 13.607 117.600 5.338 1.00 8.57 226 ILE A CA 1
ATOM 1960 C C . ILE A 1 226 ? 14.926 117.306 4.599 1.00 8.70 226 ILE A C 1
ATOM 1961 O O . ILE A 1 226 ? 16.012 117.316 5.191 1.00 9.00 226 ILE A O 1
ATOM 1966 N N . ASN A 1 227 ? 14.831 117.127 3.298 1.00 9.63 227 ASN A N 1
ATOM 1967 C CA A ASN A 1 227 ? 16.060 116.817 2.533 0.50 10.54 227 ASN A CA 1
ATOM 1968 C CA B ASN A 1 227 ? 16.038 116.847 2.542 0.50 10.54 227 ASN A CA 1
ATOM 1969 C C . ASN A 1 227 ? 17.057 117.993 2.638 1.00 10.01 227 ASN A C 1
ATOM 1970 O O . ASN A 1 227 ? 16.713 119.128 2.404 1.00 11.61 227 ASN A O 1
ATOM 1979 N N . GLY A 1 228 ? 18.282 117.644 2.992 1.00 10.23 228 GLY A N 1
ATOM 1980 C CA . GLY A 1 228 ? 19.347 118.593 3.136 1.00 11.20 228 GLY A CA 1
ATOM 1981 C C . GLY A 1 228 ? 19.342 119.351 4.473 1.00 9.75 228 GLY A C 1
ATOM 1982 O O . GLY A 1 228 ? 20.097 120.281 4.652 1.00 10.85 228 GLY A O 1
ATOM 1983 N N . SER A 1 229 ? 18.503 118.929 5.417 1.00 9.21 229 SER A N 1
ATOM 1984 C CA . SER A 1 229 ? 18.363 119.640 6.674 1.00 9.01 229 SER A CA 1
ATOM 1985 C C . SER A 1 229 ? 19.499 119.434 7.674 1.00 8.55 229 SER A C 1
ATOM 1986 O O . SER A 1 229 ? 19.594 120.245 8.606 1.00 9.35 229 SER A O 1
ATOM 1989 N N . LYS A 1 230 ? 20.318 118.387 7.507 1.00 8.59 230 LYS A N 1
ATOM 1990 C CA . LYS A 1 230 ? 21.330 118.033 8.484 1.00 8.93 230 LYS A CA 1
ATOM 1991 C C . LYS A 1 230 ? 22.710 118.039 7.887 1.00 8.61 230 LYS A C 1
ATOM 1992 O O . LYS A 1 230 ? 22.888 118.043 6.660 1.00 9.39 230 LYS A O 1
ATOM 1998 N N . GLN A 1 231 ? 23.705 118.106 8.735 1.00 8.81 231 GLN A N 1
ATOM 1999 C CA . GLN A 1 231 ? 25.083 118.188 8.278 1.00 8.79 231 GLN A CA 1
ATOM 2000 C C . GLN A 1 231 ? 25.588 116.863 7.722 1.00 9.09 231 GLN A C 1
ATOM 2001 O O . GLN A 1 231 ? 25.097 115.776 7.999 1.00 9.62 231 GLN A O 1
ATOM 2007 N N . LYS A 1 232 ? 26.636 116.966 6.913 1.00 10.89 232 LYS A N 1
ATOM 2008 C CA . LYS A 1 232 ? 27.274 115.808 6.400 1.00 11.81 232 LYS A CA 1
ATOM 2009 C C . LYS A 1 232 ? 27.786 114.924 7.509 1.00 9.70 232 LYS A C 1
ATOM 2010 O O . LYS A 1 232 ? 28.317 115.370 8.490 1.00 9.93 232 LYS A O 1
ATOM 2016 N N . ASN A 1 233 ? 27.590 113.618 7.338 1.00 9.88 233 ASN A N 1
ATOM 2017 C CA . ASN A 1 233 ? 28.026 112.628 8.319 1.00 9.39 233 ASN A CA 1
ATOM 2018 C C . ASN A 1 233 ? 27.383 112.815 9.678 1.00 8.37 233 ASN A C 1
ATOM 2019 O O . ASN A 1 233 ? 27.926 112.402 10.705 1.00 9.96 233 ASN A O 1
ATOM 2024 N N . TRP A 1 234 ? 26.129 113.322 9.694 1.00 8.62 234 TRP A N 1
ATOM 2025 C CA . TRP A 1 234 ? 25.426 113.480 10.940 1.00 8.73 234 TRP A CA 1
ATOM 2026 C C . TRP A 1 234 ? 25.107 112.127 11.596 1.00 7.94 234 TRP A C 1
ATOM 2027 O O . TRP A 1 234 ? 24.955 112.080 12.819 1.00 8.42 234 TRP A O 1
ATOM 2038 N N . GLU A 1 235 ? 25.007 111.058 10.827 1.00 8.36 235 GLU A N 1
ATOM 2039 C CA . GLU A 1 235 ? 24.516 109.799 11.355 1.00 8.58 235 GLU A CA 1
ATOM 2040 C C . GLU A 1 235 ? 25.367 109.317 12.479 1.00 10.37 235 GLU A C 1
ATOM 2041 O O . GLU A 1 235 ? 24.862 108.715 13.422 1.00 14.06 235 GLU A O 1
ATOM 2047 N N . GLY A 1 236 ? 26.678 109.553 12.385 1.00 11.69 236 GLY A N 1
ATOM 2048 C CA . GLY A 1 236 ? 27.669 109.133 13.368 1.00 13.57 236 GLY A CA 1
ATOM 2049 C C . GLY A 1 236 ? 28.179 110.279 14.270 1.00 12.66 236 GLY A C 1
ATOM 2050 O O . GLY A 1 236 ? 29.113 110.071 15.056 1.00 13.57 236 GLY A O 1
ATOM 2051 N N . ALA A 1 237 ? 27.527 111.445 14.204 1.00 10.19 237 ALA A N 1
ATOM 2052 C CA . ALA A 1 237 ? 28.034 112.597 14.932 1.00 9.28 237 ALA A CA 1
ATOM 2053 C C . ALA A 1 237 ? 27.614 112.543 16.387 1.00 8.62 237 ALA A C 1
ATOM 2054 O O . ALA A 1 237 ? 26.492 112.168 16.749 1.00 10.14 237 ALA A O 1
ATOM 2056 N N . GLY A 1 238 ? 28.529 112.970 17.264 1.00 9.32 238 GLY A N 1
ATOM 2057 C CA . GLY A 1 238 ? 28.269 113.080 18.658 1.00 9.78 238 GLY A CA 1
ATOM 2058 C C . GLY A 1 238 ? 27.918 114.510 19.066 1.00 9.02 238 GLY A C 1
ATOM 2059 O O . GLY A 1 238 ? 27.981 115.485 18.322 1.00 9.44 238 GLY A O 1
ATOM 2060 N N . TYR A 1 239 ? 27.560 114.619 20.334 1.00 9.62 239 TYR A N 1
ATOM 2061 C CA . TYR A 1 239 ? 27.259 115.943 20.956 1.00 9.85 239 TYR A CA 1
ATOM 2062 C C . TYR A 1 239 ? 28.337 116.919 20.674 1.00 9.35 239 TYR A C 1
ATOM 2063 O O . TYR A 1 239 ? 28.043 118.062 20.233 1.00 9.41 239 TYR A O 1
ATOM 2072 N N . THR A 1 240 ? 29.601 116.612 20.954 1.00 9.94 240 THR A N 1
ATOM 2073 C CA . THR A 1 240 ? 30.639 117.630 20.774 1.00 11.24 240 THR A CA 1
ATOM 2074 C C . THR A 1 240 ? 30.777 118.036 19.315 1.00 9.96 240 THR A C 1
ATOM 2075 O O . THR A 1 240 ? 31.087 119.171 19.008 1.00 11.25 240 THR A O 1
ATOM 2079 N N . ASP A 1 241 ? 30.525 117.094 18.407 1.00 9.41 241 ASP A N 1
ATOM 2080 C CA . ASP A 1 241 ? 30.597 117.387 16.999 1.00 9.43 241 ASP A CA 1
ATOM 2081 C C . ASP A 1 241 ? 29.561 118.443 16.645 1.00 9.51 241 ASP A C 1
ATOM 2082 O O . ASP A 1 241 ? 29.861 119.336 15.804 1.00 10.47 241 ASP A O 1
ATOM 2087 N N A VAL A 1 242 ? 28.315 118.344 17.134 0.50 9.60 242 VAL A N 1
ATOM 2088 N N B VAL A 1 242 ? 28.391 118.345 17.218 0.50 8.79 242 VAL A N 1
ATOM 2089 C CA A VAL A 1 242 ? 27.286 119.366 16.795 0.50 7.96 242 VAL A CA 1
ATOM 2090 C CA B VAL A 1 242 ? 27.332 119.232 16.877 0.50 8.90 242 VAL A CA 1
ATOM 2091 C C A VAL A 1 242 ? 27.432 120.646 17.563 0.50 8.03 242 VAL A C 1
ATOM 2092 C C B VAL A 1 242 ? 27.516 120.582 17.535 0.50 8.06 242 VAL A C 1
ATOM 2093 O O A VAL A 1 242 ? 27.074 121.703 17.025 0.50 8.52 242 VAL A O 1
ATOM 2094 O O B VAL A 1 242 ? 27.299 121.615 16.890 0.50 8.95 242 VAL A O 1
ATOM 2101 N N . ILE A 1 243 ? 27.947 120.613 18.776 1.00 8.54 243 ILE A N 1
ATOM 2102 C CA . ILE A 1 243 ? 28.323 121.858 19.457 1.00 9.00 243 ILE A CA 1
ATOM 2103 C C . ILE A 1 243 ? 29.354 122.592 18.593 1.00 8.34 243 ILE A C 1
ATOM 2104 O O . ILE A 1 243 ? 29.256 123.810 18.379 1.00 9.31 243 ILE A O 1
ATOM 2109 N N . GLY A 1 244 ? 30.377 121.870 18.120 1.00 8.89 244 GLY A N 1
ATOM 2110 C CA . GLY A 1 244 ? 31.380 122.476 17.282 1.00 9.29 244 GLY A CA 1
ATOM 2111 C C . GLY A 1 244 ? 30.832 122.965 15.976 1.00 8.38 244 GLY A C 1
ATOM 2112 O O . GLY A 1 244 ? 31.137 124.103 15.545 1.00 9.49 244 GLY A O 1
ATOM 2113 N N . ALA A 1 245 ? 30.001 122.201 15.302 1.00 8.41 245 ALA A N 1
ATOM 2114 C CA . ALA A 1 245 ? 29.440 122.602 14.015 1.00 8.60 245 ALA A CA 1
ATOM 2115 C C . ALA A 1 245 ? 28.621 123.917 14.219 1.00 8.48 245 ALA A C 1
ATOM 2116 O O . ALA A 1 245 ? 28.688 124.820 13.371 1.00 9.30 245 ALA A O 1
ATOM 2118 N N . PHE A 1 246 ? 27.832 123.976 15.284 1.00 7.82 246 PHE A N 1
ATOM 2119 C CA . PHE A 1 246 ? 27.057 125.191 15.537 1.00 8.36 246 PHE A CA 1
ATOM 2120 C C . PHE A 1 246 ? 27.987 126.359 15.833 1.00 8.19 246 PHE A C 1
ATOM 2121 O O . PHE A 1 246 ? 27.831 127.459 15.306 1.00 8.86 246 PHE A O 1
ATOM 2129 N N . ALA A 1 247 ? 28.951 126.136 16.739 1.00 8.61 247 ALA A N 1
ATOM 2130 C CA . ALA A 1 247 ? 29.875 127.244 17.142 1.00 9.66 247 ALA A CA 1
ATOM 2131 C C . ALA A 1 247 ? 30.654 127.785 15.947 1.00 9.56 247 ALA A C 1
ATOM 2132 O O . ALA A 1 247 ? 30.977 128.976 15.903 1.00 10.32 247 ALA A O 1
ATOM 2134 N N . ARG A 1 248 ? 30.995 126.903 14.998 1.00 8.85 248 ARG A N 1
ATOM 2135 C CA . ARG A 1 248 ? 31.742 127.304 13.828 1.00 9.55 248 ARG A CA 1
ATOM 2136 C C . ARG A 1 248 ? 30.913 128.046 12.787 1.00 9.69 248 ARG A C 1
ATOM 2137 O O . ARG A 1 248 ? 31.462 128.582 11.844 1.00 11.73 248 ARG A O 1
ATOM 2145 N N . GLY A 1 249 ? 29.589 127.995 12.906 1.00 9.59 249 GLY A N 1
ATOM 2146 C CA . GLY A 1 249 ? 28.690 128.552 11.904 1.00 10.42 249 GLY A CA 1
ATOM 2147 C C . GLY A 1 249 ? 28.450 127.638 10.768 1.00 10.30 249 GLY A C 1
ATOM 2148 O O . GLY A 1 249 ? 27.904 128.054 9.727 1.00 12.53 249 GLY A O 1
ATOM 2149 N N . ASP A 1 250 ? 28.766 126.350 10.900 1.00 9.41 250 ASP A N 1
ATOM 2150 C CA . ASP A 1 250 ? 28.588 125.353 9.840 1.00 9.12 250 ASP A CA 1
ATOM 2151 C C . ASP A 1 250 ? 27.137 124.830 9.730 1.00 9.36 250 ASP A C 1
ATOM 2152 O O . ASP A 1 250 ? 26.777 124.318 8.678 1.00 10.55 250 ASP A O 1
ATOM 2157 N N . VAL A 1 251 ? 26.396 124.965 10.819 1.00 8.90 251 VAL A N 1
ATOM 2158 C CA . VAL A 1 251 ? 24.966 124.704 10.823 1.00 8.88 251 VAL A CA 1
ATOM 2159 C C . VAL A 1 251 ? 24.331 125.890 11.509 1.00 8.92 251 VAL A C 1
ATOM 2160 O O . VAL A 1 251 ? 24.942 126.529 12.371 1.00 9.60 251 VAL A O 1
ATOM 2164 N N . LEU A 1 252 ? 23.075 126.265 11.093 1.00 8.55 252 LEU A N 1
ATOM 2165 C CA . LEU A 1 252 ? 22.458 127.459 11.622 1.00 8.40 252 LEU A CA 1
ATOM 2166 C C . LEU A 1 252 ? 21.726 127.248 12.932 1.00 8.51 252 LEU A C 1
ATOM 2167 O O . LEU A 1 252 ? 21.461 128.274 13.620 1.00 9.10 252 LEU A O 1
ATOM 2172 N N . MET A 1 253 ? 21.401 126.020 13.274 1.00 8.16 253 MET A N 1
ATOM 2173 C CA . MET A 1 253 ? 20.597 125.670 14.430 1.00 8.28 253 MET A CA 1
ATOM 2174 C C . MET A 1 253 ? 21.023 124.348 15.003 1.00 8.15 253 MET A C 1
ATOM 2175 O O . MET A 1 253 ? 21.526 123.456 14.298 1.00 8.46 253 MET A O 1
ATOM 2180 N N . THR A 1 254 ? 20.745 124.149 16.290 1.00 8.03 254 THR A N 1
ATOM 2181 C CA . THR A 1 254 ? 20.806 122.800 16.863 1.00 8.23 254 THR A CA 1
ATOM 2182 C C . THR A 1 254 ? 19.854 122.685 17.987 1.00 7.67 254 THR A C 1
ATOM 2183 O O . THR A 1 254 ? 19.761 123.605 18.812 1.00 8.35 254 THR A O 1
ATOM 2187 N N . PRO A 1 255 ? 19.082 121.593 18.099 1.00 8.18 255 PRO A N 1
ATOM 2188 C CA . PRO A 1 255 ? 18.135 121.414 19.213 1.00 7.98 255 PRO A CA 1
ATOM 2189 C C . PRO A 1 255 ? 18.855 120.860 20.394 1.00 8.45 255 PRO A C 1
ATOM 2190 O O . PRO A 1 255 ? 19.510 119.810 20.323 1.00 9.00 255 PRO A O 1
ATOM 2194 N N . ASN A 1 256 ? 18.739 121.523 21.532 1.00 8.10 256 ASN A N 1
ATOM 2195 C CA . ASN A 1 256 ? 19.431 120.965 22.733 1.00 8.35 256 ASN A CA 1
ATOM 2196 C C . ASN A 1 256 ? 18.928 121.723 23.990 1.00 8.54 256 ASN A C 1
ATOM 2197 O O . ASN A 1 256 ? 18.083 122.640 23.913 1.00 8.67 256 ASN A O 1
ATOM 2202 N N . GLY A 1 257 ? 19.459 121.279 25.114 1.00 8.62 257 GLY A N 1
ATOM 2203 C CA . GLY A 1 257 ? 19.085 121.894 26.374 1.00 8.89 257 GLY A CA 1
ATOM 2204 C C . GLY A 1 257 ? 19.876 123.133 26.654 1.00 8.90 257 GLY A C 1
ATOM 2205 O O . GLY A 1 257 ? 20.897 123.450 26.032 1.00 9.45 257 GLY A O 1
ATOM 2206 N N . SER A 1 258 ? 19.429 123.842 27.708 1.00 9.25 258 SER A N 1
ATOM 2207 C CA . SER A 1 258 ? 20.110 125.043 28.206 1.00 9.91 258 SER A CA 1
ATOM 2208 C C . SER A 1 258 ? 21.529 124.800 28.646 1.00 9.70 258 SER A C 1
ATOM 2209 O O . SER A 1 258 ? 22.326 125.727 28.687 1.00 11.47 258 SER A O 1
ATOM 2212 N N . TRP A 1 259 ? 21.824 123.542 29.004 1.00 9.49 259 TRP A N 1
ATOM 2213 C CA . TRP A 1 259 ? 23.158 123.158 29.424 1.00 11.47 259 TRP A CA 1
ATOM 2214 C C . TRP A 1 259 ? 24.189 123.411 28.307 1.00 10.92 259 TRP A C 1
ATOM 2215 O O . TRP A 1 259 ? 25.384 123.564 28.567 1.00 14.33 259 TRP A O 1
ATOM 2226 N N . ALA A 1 260 ? 23.776 123.416 27.044 1.00 10.26 260 ALA A N 1
ATOM 2227 C CA . ALA A 1 260 ? 24.697 123.412 25.922 1.00 10.83 260 ALA A CA 1
ATOM 2228 C C . ALA A 1 260 ? 25.445 124.738 25.751 1.00 10.63 260 ALA A C 1
ATOM 2229 O O . ALA A 1 260 ? 26.504 124.754 25.149 1.00 10.68 260 ALA A O 1
ATOM 2231 N N . ILE A 1 261 ? 24.881 125.832 26.242 1.00 10.85 261 ILE A N 1
ATOM 2232 C CA . ILE A 1 261 ? 25.497 127.141 25.981 1.00 10.02 261 ILE A CA 1
ATOM 2233 C C . ILE A 1 261 ? 26.945 127.191 26.519 1.00 10.72 261 ILE A C 1
ATOM 2234 O O . ILE A 1 261 ? 27.807 127.811 25.883 1.00 10.25 261 ILE A O 1
ATOM 2239 N N . THR A 1 262 ? 27.219 126.537 27.614 1.00 12.17 262 THR A N 1
ATOM 2240 C CA . THR A 1 262 ? 28.536 126.546 28.192 1.00 14.43 262 THR A CA 1
ATOM 2241 C C . THR A 1 262 ? 29.550 125.946 27.218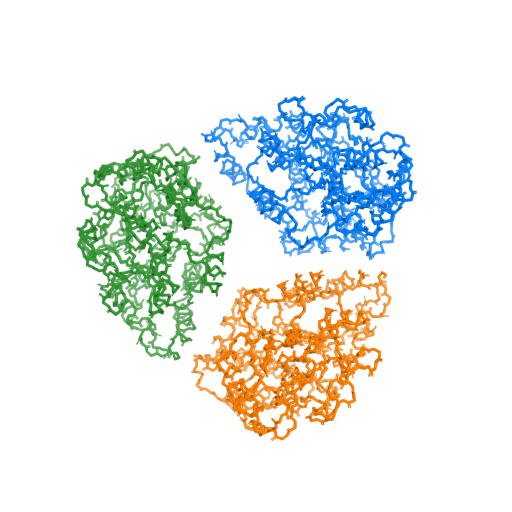 1.00 12.83 262 THR A C 1
ATOM 2242 O O . THR A 1 262 ? 30.634 126.532 26.905 1.00 14.29 262 THR A O 1
ATOM 2246 N N . ALA A 1 263 ? 29.189 124.774 26.648 1.00 12.05 263 ALA A N 1
ATOM 2247 C CA . ALA A 1 263 ? 30.028 124.108 25.680 1.00 11.51 263 ALA A CA 1
ATOM 2248 C C . ALA A 1 263 ? 30.198 124.943 24.428 1.00 10.24 263 ALA A C 1
ATOM 2249 O O . ALA A 1 263 ? 31.288 125.001 23.829 1.00 10.69 263 ALA A O 1
ATOM 2251 N N . ILE A 1 264 ? 29.115 125.547 23.933 1.00 9.44 264 ILE A N 1
ATOM 2252 C CA . ILE A 1 264 ? 29.189 126.363 22.736 1.00 9.06 264 ILE A CA 1
ATOM 2253 C C . ILE A 1 264 ? 30.173 127.534 22.993 1.00 9.90 264 ILE A C 1
ATOM 2254 O O . ILE A 1 264 ? 31.021 127.811 22.114 1.00 9.91 264 ILE A O 1
ATOM 2259 N N . ASN A 1 265 ? 30.053 128.199 24.095 1.00 10.46 265 ASN A N 1
ATOM 2260 C CA . ASN A 1 265 ? 30.929 129.399 24.325 1.00 11.18 265 ASN A CA 1
ATOM 2261 C C . ASN A 1 265 ? 32.377 129.007 24.364 1.00 11.66 265 ASN A C 1
ATOM 2262 O O . ASN A 1 265 ? 33.218 129.839 23.968 1.00 13.24 265 ASN A O 1
ATOM 2267 N N A GLU A 1 266 ? 32.744 127.846 24.819 0.50 11.00 266 GLU A N 1
ATOM 2268 N N B GLU A 1 266 ? 32.737 127.841 24.903 0.50 12.17 266 GLU A N 1
ATOM 2269 C CA A GLU A 1 266 ? 34.137 127.517 24.946 0.50 10.88 266 GLU A CA 1
ATOM 2270 C CA B GLU A 1 266 ? 34.134 127.347 24.948 0.50 12.41 266 GLU A CA 1
ATOM 2271 C C A GLU A 1 266 ? 34.771 127.202 23.590 0.50 11.16 266 GLU A C 1
ATOM 2272 C C B GLU A 1 266 ? 34.773 127.347 23.569 0.50 10.73 266 GLU A C 1
ATOM 2273 O O A GLU A 1 266 ? 35.991 126.983 23.474 0.50 11.27 266 GLU A O 1
ATOM 2274 O O B GLU A 1 266 ? 35.995 127.404 23.421 0.50 11.34 266 GLU A O 1
ATOM 2285 N N . GLN A 1 267 ? 33.934 127.171 22.535 1.00 9.94 267 GLN A N 1
ATOM 2286 C CA . GLN A 1 267 ? 34.434 127.039 21.162 1.00 10.33 267 GLN A CA 1
ATOM 2287 C C . GLN A 1 267 ? 34.687 128.385 20.493 1.00 11.60 267 GLN A C 1
ATOM 2288 O O . GLN A 1 267 ? 35.141 128.398 19.333 1.00 12.30 267 GLN A O 1
ATOM 2294 N N . LYS A 1 268 ? 34.422 129.478 21.199 1.00 11.75 268 LYS A N 1
ATOM 2295 C CA . LYS A 1 268 ? 34.703 130.839 20.638 1.00 12.94 268 LYS A CA 1
ATOM 2296 C C . LYS A 1 268 ? 33.941 131.136 19.360 1.00 13.14 268 LYS A C 1
ATOM 2297 O O . LYS A 1 268 ? 34.544 131.498 18.339 1.00 14.16 268 LYS A O 1
ATOM 2303 N N . PRO A 1 269 ? 32.626 131.025 19.401 1.00 12.48 269 PRO A N 1
ATOM 2304 C CA . PRO A 1 269 ? 31.837 131.388 18.193 1.00 12.86 269 PRO A CA 1
ATOM 2305 C C . PRO A 1 269 ? 31.984 132.850 17.902 1.00 13.78 269 PRO A C 1
ATOM 2306 O O . PRO A 1 269 ? 32.135 133.696 18.737 1.00 16.06 269 PRO A O 1
ATOM 2310 N N . ASN A 1 270 ? 31.959 133.113 16.596 1.00 13.45 270 ASN A N 1
ATOM 2311 C CA . ASN A 1 270 ? 32.089 134.469 16.047 1.00 14.19 270 ASN A CA 1
ATOM 2312 C C . ASN A 1 270 ? 30.744 135.009 15.570 1.00 14.26 270 ASN A C 1
ATOM 2313 O O . ASN A 1 270 ? 30.656 135.619 14.493 1.00 17.14 270 ASN A O 1
ATOM 2318 N N . PHE A 1 271 ? 29.705 134.819 16.320 1.00 12.89 271 PHE A N 1
ATOM 2319 C CA . PHE A 1 271 ? 28.334 135.324 16.059 1.00 12.03 271 PHE A CA 1
ATOM 2320 C C . PHE A 1 271 ? 27.604 135.402 17.359 1.00 12.43 271 PHE A C 1
ATOM 2321 O O . PHE A 1 271 ? 27.976 134.781 18.358 1.00 14.04 271 PHE A O 1
ATOM 2329 N N A LYS A 1 272 ? 26.425 136.045 17.270 0.50 12.27 272 LYS A N 1
ATOM 2330 N N B LYS A 1 272 ? 26.538 136.217 17.369 0.50 12.13 272 LYS A N 1
ATOM 2331 C CA A LYS A 1 272 ? 25.513 136.239 18.381 0.50 12.52 272 LYS A CA 1
ATOM 2332 C CA B LYS A 1 272 ? 25.644 136.178 18.527 0.50 12.53 272 LYS A CA 1
ATOM 2333 C C A LYS A 1 272 ? 24.519 135.073 18.464 0.50 11.89 272 LYS A C 1
ATOM 2334 C C B LYS A 1 272 ? 24.668 135.023 18.431 0.50 11.94 272 LYS A C 1
ATOM 2335 O O A LYS A 1 272 ? 23.738 134.811 17.543 0.50 11.97 272 LYS A O 1
ATOM 2336 O O B LYS A 1 272 ? 24.059 134.756 17.378 0.50 11.31 272 LYS A O 1
ATOM 2347 N N . ILE A 1 273 ? 24.568 134.344 19.555 1.00 12.91 273 ILE A N 1
ATOM 2348 C CA . ILE A 1 273 ? 23.728 133.151 19.737 1.00 11.73 273 ILE A CA 1
ATOM 2349 C C . ILE A 1 273 ? 22.371 133.543 20.259 1.00 11.54 273 ILE A C 1
ATOM 2350 O O . ILE A 1 273 ? 22.267 134.337 21.189 1.00 13.16 273 ILE A O 1
ATOM 2355 N N . GLY A 1 274 ? 21.311 132.945 19.675 1.00 10.72 274 GLY A N 1
ATOM 2356 C CA . GLY A 1 274 ? 19.998 133.044 20.229 1.00 11.05 274 GLY A CA 1
ATOM 2357 C C . GLY A 1 274 ? 19.414 131.677 20.460 1.00 10.26 274 GLY A C 1
ATOM 2358 O O . GLY A 1 274 ? 19.977 130.635 20.059 1.00 10.11 274 GLY A O 1
ATOM 2359 N N . THR A 1 275 ? 18.250 131.660 21.109 1.00 10.11 275 THR A N 1
ATOM 2360 C CA . THR A 1 275 ? 17.462 130.420 21.243 1.00 9.69 275 THR A CA 1
ATOM 2361 C C . THR A 1 275 ? 15.987 130.747 20.943 1.00 10.11 275 THR A C 1
ATOM 2362 O O . THR A 1 275 ? 15.526 131.901 21.143 1.00 11.47 275 THR A O 1
ATOM 2366 N N . PHE A 1 276 ? 15.269 129.751 20.516 1.00 10.00 276 PHE A N 1
ATOM 2367 C CA . PHE A 1 276 ? 13.839 129.884 20.404 1.00 9.58 276 PHE A CA 1
ATOM 2368 C 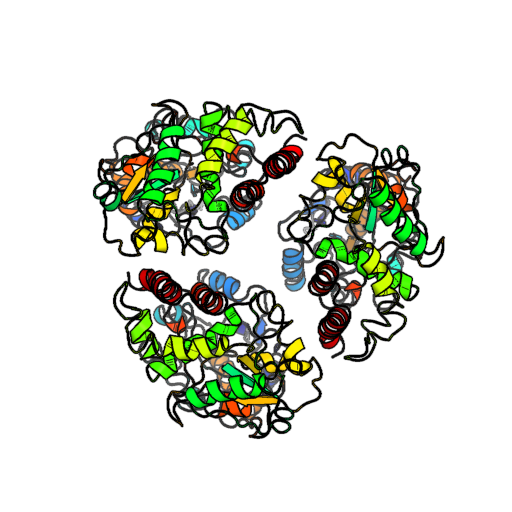C . PHE A 1 276 ? 13.182 128.622 20.934 1.00 9.69 276 PHE A C 1
ATOM 2369 O O . PHE A 1 276 ? 13.730 127.516 20.966 1.00 10.41 276 PHE A O 1
ATOM 2377 N N . MET A 1 277 ? 11.949 128.779 21.366 1.00 10.02 277 MET A N 1
ATOM 2378 C CA . MET A 1 277 ? 11.119 127.655 21.815 1.00 9.59 277 MET A CA 1
ATOM 2379 C C . MET A 1 277 ? 10.571 126.936 20.574 1.00 9.95 277 MET A C 1
ATOM 2380 O O . MET A 1 277 ? 10.160 127.559 19.593 1.00 11.34 277 MET A O 1
ATOM 2385 N N . ILE A 1 278 ? 10.495 125.632 20.699 1.00 10.42 278 ILE A N 1
ATOM 2386 C CA . ILE A 1 278 ? 9.820 124.864 19.635 1.00 10.40 278 ILE A CA 1
ATOM 2387 C C . ILE A 1 278 ? 8.361 125.301 19.621 1.00 9.79 278 ILE A C 1
ATOM 2388 O O . ILE A 1 278 ? 7.647 125.334 20.598 1.00 10.50 278 ILE A O 1
ATOM 2393 N N . PRO A 1 279 ? 7.896 125.686 18.415 1.00 11.78 279 PRO A N 1
ATOM 2394 C CA . PRO A 1 279 ? 6.529 126.206 18.264 1.00 12.09 279 PRO A CA 1
ATOM 2395 C C . PRO A 1 279 ? 5.521 125.148 18.420 1.00 10.51 279 PRO A C 1
ATOM 2396 O O . PRO A 1 279 ? 5.755 123.951 18.232 1.00 11.06 279 PRO A O 1
ATOM 2400 N N . GLY A 1 280 ? 4.322 125.633 18.699 1.00 11.58 280 GLY A N 1
ATOM 2401 C CA . GLY A 1 280 ? 3.160 124.872 18.580 1.00 11.88 280 GLY A CA 1
ATOM 2402 C C . GLY A 1 280 ? 2.472 124.983 17.255 1.00 11.28 280 GLY A C 1
ATOM 2403 O O . GLY A 1 280 ? 3.001 125.585 16.321 1.00 11.18 280 GLY A O 1
ATOM 2404 N N A LYS A 1 281 ? 1.265 124.401 17.070 0.70 13.43 281 LYS A N 1
ATOM 2405 N N B LYS A 1 281 ? 1.340 124.270 17.217 0.30 12.38 281 LYS A N 1
ATOM 2406 C CA A LYS A 1 281 ? 0.590 124.496 15.777 0.70 13.09 281 LYS A CA 1
ATOM 2407 C CA B LYS A 1 281 ? 0.467 124.253 16.089 0.30 11.52 281 LYS A CA 1
ATOM 2408 C C A LYS A 1 281 ? 0.179 125.941 15.494 0.70 12.63 281 LYS A C 1
ATOM 2409 C C B LYS A 1 281 ? 0.033 125.695 15.605 0.30 11.64 281 LYS A C 1
ATOM 2410 O O A LYS A 1 281 ? 0.258 126.440 14.334 0.70 12.85 281 LYS A O 1
ATOM 2411 O O B LYS A 1 281 ? 0.032 125.981 14.377 0.30 12.17 281 LYS A O 1
ATOM 2422 N N . GLU A 1 282 ? -0.313 126.572 16.546 1.00 14.34 282 GLU A N 1
ATOM 2423 C CA A GLU A 1 282 ? -0.878 127.882 16.537 0.75 14.00 282 GLU A CA 1
ATOM 2424 C CA B GLU A 1 282 ? -0.595 128.030 16.279 0.25 11.46 282 GLU A CA 1
ATOM 2425 C C . GLU A 1 282 ? 0.192 128.777 17.249 1.00 13.26 282 GLU A C 1
ATOM 2426 O O . GLU A 1 282 ? 0.912 128.431 18.113 1.00 15.02 282 GLU A O 1
ATOM 2437 N N . LYS A 1 283 ? 0.130 130.073 16.912 1.00 12.61 283 LYS A N 1
ATOM 2438 C CA . LYS A 1 283 ? 0.923 131.065 17.641 1.00 12.45 283 LYS A CA 1
ATOM 2439 C C . LYS A 1 283 ? 0.528 131.229 19.035 1.00 10.84 283 LYS A C 1
ATOM 2440 O O . LYS A 1 283 ? -0.622 131.085 19.393 1.00 11.45 283 LYS A O 1
ATOM 2446 N N . GLY A 1 284 ? 1.501 131.458 19.905 1.00 10.56 284 GLY A N 1
ATOM 2447 C CA . GLY A 1 284 ? 1.273 131.528 21.304 1.00 9.96 284 GLY A CA 1
ATOM 2448 C C . GLY A 1 284 ? 1.255 130.193 21.977 1.00 11.17 284 GLY A C 1
ATOM 2449 O O . GLY A 1 284 ? 1.054 130.106 23.171 1.00 12.71 284 GLY A O 1
ATOM 2450 N N . GLN A 1 285 ? 1.521 129.089 21.264 1.00 11.13 285 GLN A N 1
ATOM 2451 C CA . GLN A 1 285 ? 1.445 127.727 21.765 1.00 11.16 285 GLN A CA 1
ATOM 2452 C C . GLN A 1 285 ? 2.828 127.095 21.997 1.00 10.46 285 GLN A C 1
ATOM 2453 O O . GLN A 1 285 ? 2.893 125.884 22.282 1.00 12.54 285 GLN A O 1
ATOM 2459 N N . SER A 1 286 ? 3.895 127.807 21.809 1.00 9.48 286 SER A N 1
ATOM 2460 C CA . SER A 1 286 ? 5.201 127.231 22.009 1.00 9.67 286 SER A CA 1
ATOM 2461 C C . SER A 1 286 ? 5.427 126.841 23.433 1.00 8.75 286 SER A C 1
ATOM 2462 O O . SER A 1 286 ? 4.887 127.433 24.372 1.00 9.99 286 SER A O 1
ATOM 2465 N N . LEU A 1 287 ? 6.290 125.838 23.642 1.00 9.13 287 LEU A N 1
ATOM 2466 C CA . LEU A 1 287 ? 6.543 125.265 24.954 1.00 8.91 287 LEU A CA 1
ATOM 2467 C C . LEU A 1 287 ? 8.039 125.001 25.108 1.00 8.64 287 LEU A C 1
ATOM 2468 O O . LEU A 1 287 ? 8.754 124.848 24.120 1.00 9.57 287 LEU A O 1
ATOM 2473 N N . THR A 1 288 ? 8.472 124.903 26.354 1.00 8.60 288 THR A N 1
ATOM 2474 C CA . THR A 1 288 ? 9.769 124.329 26.681 1.00 8.28 288 THR A CA 1
ATOM 2475 C C . THR A 1 288 ? 9.571 123.250 27.758 1.00 7.85 288 THR A C 1
ATOM 2476 O O . THR A 1 288 ? 8.467 123.082 28.274 1.00 8.54 288 THR A O 1
ATOM 2480 N N . VAL A 1 289 ? 10.639 122.521 28.016 1.00 8.35 289 VAL A N 1
ATOM 2481 C CA . VAL A 1 289 ? 10.623 121.409 28.968 1.00 8.07 289 VAL A CA 1
ATOM 2482 C C . VAL A 1 289 ? 11.940 121.431 29.717 1.00 8.37 289 VAL A C 1
ATOM 2483 O O . VAL A 1 289 ? 12.957 121.817 29.181 1.00 8.78 289 VAL A O 1
ATOM 2487 N N . GLY A 1 290 ? 11.876 121.042 30.990 1.00 8.63 290 GLY A N 1
ATOM 2488 C CA . GLY A 1 290 ? 13.055 120.964 31.805 1.00 9.49 290 GLY A CA 1
ATOM 2489 C C . GLY A 1 290 ? 12.679 120.622 33.207 1.00 10.00 290 GLY A C 1
ATOM 2490 O O . GLY A 1 290 ? 11.497 120.360 33.518 1.00 10.69 290 GLY A O 1
ATOM 2491 N N . ALA A 1 291 ? 13.653 120.610 34.140 1.00 10.00 291 ALA A N 1
ATOM 2492 C CA . ALA A 1 291 ? 13.338 120.327 35.548 1.00 10.33 291 ALA A CA 1
ATOM 2493 C C . ALA A 1 291 ? 14.411 120.915 36.416 1.00 10.44 291 ALA A C 1
ATOM 2494 O O . ALA A 1 291 ? 15.454 121.324 35.988 1.00 10.34 291 ALA A O 1
ATOM 2496 N N . GLY A 1 292 ? 14.176 120.858 37.714 1.00 11.06 292 GLY A N 1
ATOM 2497 C CA . GLY A 1 292 ? 15.118 121.378 38.718 1.00 11.06 292 GLY A CA 1
ATOM 2498 C C . GLY A 1 292 ? 16.501 120.793 38.545 1.00 10.68 292 GLY A C 1
ATOM 2499 O O . GLY A 1 292 ? 16.663 119.590 38.322 1.00 11.20 292 GLY A O 1
ATOM 2500 N N . ASP A 1 293 ? 17.483 121.675 38.746 1.00 10.18 293 ASP A N 1
ATOM 2501 C CA . ASP A 1 293 ? 18.864 121.368 38.555 1.00 10.91 293 ASP A CA 1
ATOM 2502 C C . ASP A 1 293 ? 19.599 121.589 39.922 1.00 10.13 293 ASP A C 1
ATOM 2503 O O . ASP A 1 293 ? 19.879 120.606 40.623 1.00 10.91 293 ASP A O 1
ATOM 2508 N N . LEU A 1 294 ? 19.878 122.838 40.263 1.00 10.05 294 LEU A N 1
ATOM 2509 C CA . LEU A 1 294 ? 20.219 123.120 41.682 1.00 10.00 294 LEU A CA 1
ATOM 2510 C C . LEU A 1 294 ? 18.957 123.048 42.469 1.00 10.22 294 LEU A C 1
ATOM 2511 O O . LEU A 1 294 ? 18.065 123.910 42.318 1.00 10.70 294 LEU A O 1
ATOM 2516 N N . ALA A 1 295 ? 18.796 121.975 43.231 1.00 9.42 295 ALA A N 1
ATOM 2517 C CA . ALA A 1 295 ? 17.489 121.595 43.790 1.00 10.16 295 ALA A CA 1
ATOM 2518 C C . ALA A 1 295 ? 17.822 120.790 45.024 1.00 9.77 295 ALA A C 1
ATOM 2519 O O . ALA A 1 295 ? 18.497 119.789 44.945 1.00 9.65 295 ALA A O 1
ATOM 2521 N N . TRP A 1 296 ? 17.353 121.285 46.190 1.00 9.98 296 TRP A N 1
ATOM 2522 C CA . TRP A 1 296 ? 17.781 120.730 47.485 1.00 9.51 296 TRP A CA 1
ATOM 2523 C C . TRP A 1 296 ? 16.637 120.229 48.308 1.00 9.86 296 TRP A C 1
ATOM 2524 O O . TRP A 1 296 ? 15.562 120.823 48.400 1.00 10.96 296 TRP A O 1
ATOM 2535 N N . SER A 1 297 ? 16.935 119.120 48.996 1.00 9.50 297 SER A N 1
ATOM 2536 C CA . SER A 1 297 ? 16.068 118.503 50.012 1.00 10.90 297 SER A CA 1
ATOM 2537 C C . SER A 1 297 ? 16.849 118.365 51.342 1.00 10.28 297 SER A C 1
ATOM 2538 O O . SER A 1 297 ? 18.095 118.413 51.316 1.00 11.48 297 SER A O 1
ATOM 2541 N N . ILE A 1 298 ? 16.125 118.248 52.427 1.00 10.93 298 ILE A N 1
ATOM 2542 C CA . ILE A 1 298 ? 16.743 118.146 53.763 1.00 10.87 298 ILE A CA 1
ATOM 2543 C C . ILE A 1 298 ? 16.426 116.808 54.318 1.00 11.18 298 ILE A C 1
ATOM 2544 O O . ILE A 1 298 ? 15.285 116.349 54.286 1.00 12.22 298 ILE A O 1
ATOM 2549 N N . SER A 1 299 ? 17.429 116.105 54.874 1.00 11.77 299 SER A N 1
ATOM 2550 C CA . SER A 1 299 ? 17.125 114.846 55.557 1.00 12.61 299 SER A CA 1
ATOM 2551 C C . SER A 1 299 ? 16.123 115.046 56.694 1.00 13.97 299 SER A C 1
ATOM 2552 O O . SER A 1 299 ? 16.283 115.906 57.558 1.00 14.01 299 SER A O 1
ATOM 2555 N N . ALA A 1 300 ? 15.135 114.147 56.752 1.00 13.47 300 ALA A N 1
ATOM 2556 C CA . ALA A 1 300 ? 14.188 114.080 57.840 1.00 15.83 300 ALA A CA 1
ATOM 2557 C C . ALA A 1 300 ? 14.779 113.628 59.162 1.00 15.10 300 ALA A C 1
ATOM 2558 O O . ALA A 1 300 ? 14.158 113.745 60.190 1.00 20.91 300 ALA A O 1
ATOM 2560 N N . THR A 1 301 ? 15.997 113.108 59.093 1.00 14.63 301 THR A N 1
ATOM 2561 C CA . THR A 1 301 ? 16.670 112.561 60.263 1.00 16.34 301 THR A CA 1
ATOM 2562 C C . THR A 1 301 ? 17.954 113.262 60.585 1.00 15.59 301 THR A C 1
ATOM 2563 O O . THR A 1 301 ? 18.724 112.770 61.410 1.00 18.14 301 THR A O 1
ATOM 2567 N N . THR A 1 302 ? 18.200 114.420 60.018 1.00 15.38 302 THR A N 1
ATOM 2568 C CA . THR A 1 302 ? 19.357 115.181 60.409 1.00 14.65 302 THR A CA 1
ATOM 2569 C C . THR A 1 302 ? 19.322 115.434 61.906 1.00 14.78 302 THR A C 1
ATOM 2570 O O . THR A 1 302 ? 18.275 115.786 62.501 1.00 16.74 302 THR A O 1
ATOM 2574 N N . LYS A 1 303 ? 20.520 115.444 62.492 1.00 15.01 303 LYS A N 1
ATOM 2575 C CA A LYS A 1 303 ? 20.807 115.865 63.872 0.33 15.07 303 LYS A CA 1
ATOM 2576 C CA B LYS A 1 303 ? 20.742 115.853 63.872 0.33 15.01 303 LYS A CA 1
ATOM 2577 C CA C LYS A 1 303 ? 20.566 115.859 63.887 0.33 14.94 303 LYS A CA 1
ATOM 2578 C C . LYS A 1 303 ? 20.734 117.358 64.020 1.00 15.21 303 LYS A C 1
ATOM 2579 O O . LYS A 1 303 ? 20.645 117.872 65.165 1.00 15.92 303 LYS A O 1
ATOM 2595 N N . HIS A 1 304 ? 20.806 118.098 62.924 1.00 14.12 304 HIS A N 1
ATOM 2596 C CA . HIS A 1 304 ? 20.991 119.563 62.918 1.00 13.94 304 HIS A CA 1
ATOM 2597 C C . HIS A 1 304 ? 19.943 120.216 62.060 1.00 13.56 304 HIS A C 1
ATOM 2598 O O . HIS A 1 304 ? 20.311 120.914 61.113 1.00 13.70 304 HIS A O 1
ATOM 2605 N N . PRO A 1 305 ? 18.643 120.055 62.378 1.00 13.75 305 PRO A N 1
ATOM 2606 C CA . PRO A 1 305 ? 17.610 120.579 61.470 1.00 14.63 305 PRO A CA 1
ATOM 2607 C C . PRO A 1 305 ? 17.659 122.078 61.365 1.00 14.17 305 PRO A C 1
ATOM 2608 O O . PRO A 1 305 ? 17.370 122.627 60.285 1.00 13.46 305 PRO A O 1
ATOM 2612 N N . LYS A 1 306 ? 17.991 122.836 62.432 1.00 13.01 306 LYS A N 1
ATOM 2613 C CA . LYS A 1 306 ? 17.962 124.283 62.308 1.00 13.71 306 LYS A CA 1
ATOM 2614 C C . LYS A 1 306 ? 19.063 124.740 61.365 1.00 12.35 306 LYS A C 1
ATOM 2615 O O . LYS A 1 306 ? 18.865 125.641 60.532 1.00 13.35 306 LYS A O 1
ATOM 2621 N N . GLU A 1 307 ? 20.223 124.158 61.466 1.00 12.30 307 GLU A N 1
ATOM 2622 C CA . GLU A 1 307 ? 21.358 124.515 60.649 1.00 12.34 307 GLU A CA 1
ATOM 2623 C C . GLU A 1 307 ? 21.137 124.123 59.192 1.00 11.96 307 GLU A C 1
ATOM 2624 O O . GLU A 1 307 ? 21.455 124.884 58.271 1.00 12.10 307 GLU A O 1
ATOM 2630 N N . ALA A 1 308 ? 20.567 122.960 58.974 1.00 12.10 308 ALA A N 1
ATOM 2631 C CA . ALA A 1 308 ? 20.243 122.493 57.610 1.00 12.15 308 ALA A CA 1
ATOM 2632 C C . ALA A 1 308 ? 19.240 123.489 56.954 1.00 11.62 308 ALA A C 1
ATOM 2633 O O . ALA A 1 308 ? 19.387 123.863 55.818 1.00 11.96 308 ALA A O 1
ATOM 2635 N N . ASN A 1 309 ? 18.176 123.795 57.671 1.00 12.07 309 ASN A N 1
ATOM 2636 C CA . ASN A 1 309 ? 17.202 124.713 57.172 1.00 12.24 309 ASN A CA 1
ATOM 2637 C C . ASN A 1 309 ? 17.798 126.104 56.936 1.00 12.41 309 ASN A C 1
ATOM 2638 O O . ASN A 1 309 ? 17.463 126.774 55.978 1.00 13.14 309 ASN A O 1
ATOM 2643 N N . ALA A 1 310 ? 18.712 126.540 57.801 1.00 12.50 310 ALA A N 1
ATOM 2644 C CA . ALA A 1 310 ? 19.340 127.844 57.604 1.00 12.79 310 ALA A CA 1
ATOM 2645 C C . ALA A 1 310 ? 20.156 127.807 56.326 1.00 12.26 310 ALA A C 1
ATOM 2646 O O . ALA A 1 310 ? 20.217 128.873 55.653 1.00 12.71 310 ALA A O 1
ATOM 2648 N N . PHE A 1 311 ? 20.819 126.729 56.038 1.00 11.81 311 PHE A N 1
ATOM 2649 C CA . PHE A 1 311 ? 21.589 126.703 54.785 1.00 11.26 311 PHE A CA 1
ATOM 2650 C C . PHE A 1 311 ? 20.698 126.803 53.541 1.00 10.84 311 PHE A C 1
ATOM 2651 O O . PHE A 1 311 ? 20.999 127.534 52.595 1.00 12.08 311 PHE A O 1
ATOM 2659 N N . VAL A 1 312 ? 19.597 126.043 53.576 1.00 10.92 312 VAL A N 1
ATOM 2660 C CA . VAL A 1 312 ? 18.630 126.106 52.473 1.00 11.54 312 VAL A CA 1
ATOM 2661 C C . VAL A 1 312 ? 18.047 127.545 52.364 1.00 11.62 312 VAL A C 1
ATOM 2662 O O . VAL A 1 312 ? 17.979 128.124 51.269 1.00 12.52 312 VAL A O 1
ATOM 2666 N N . GLU A 1 313 ? 17.653 128.121 53.515 1.00 12.13 313 GLU A N 1
ATOM 2667 C CA . GLU A 1 313 ? 17.086 129.466 53.496 1.00 12.44 313 GLU A CA 1
ATOM 2668 C C . GLU A 1 313 ? 18.072 130.454 52.900 1.00 12.76 313 GLU A C 1
ATOM 2669 O O . GLU A 1 313 ? 17.677 131.340 52.143 1.00 12.93 313 GLU A O 1
ATOM 2675 N N . TYR A 1 314 ? 19.332 130.369 53.260 1.00 12.34 314 TYR A N 1
ATOM 2676 C CA . TYR A 1 314 ? 20.307 131.283 52.803 1.00 12.04 314 TYR A CA 1
ATOM 2677 C C . TYR A 1 314 ? 20.338 131.321 51.261 1.00 12.15 314 TYR A C 1
ATOM 2678 O O . TYR A 1 314 ? 20.385 132.415 50.663 1.00 12.75 314 TYR A O 1
ATOM 2687 N N . MET A 1 315 ? 20.287 130.141 50.632 1.00 11.75 315 MET A N 1
ATOM 2688 C CA . MET A 1 315 ? 20.348 130.094 49.180 1.00 12.68 315 MET A CA 1
ATOM 2689 C C . MET A 1 315 ? 19.119 130.670 48.512 1.00 12.36 315 MET A C 1
ATOM 2690 O O . MET A 1 315 ? 19.178 131.029 47.311 1.00 15.10 315 MET A O 1
ATOM 2695 N N . THR A 1 316 ? 17.974 130.723 49.207 1.00 12.07 316 THR A N 1
ATOM 2696 C CA . THR A 1 316 ? 16.770 131.350 48.661 1.00 13.29 316 THR A CA 1
ATOM 2697 C C . THR A 1 316 ? 16.801 132.899 48.661 1.00 13.06 316 THR A C 1
ATOM 2698 O O . THR A 1 316 ? 15.908 133.508 48.109 1.00 14.31 316 THR A O 1
ATOM 2702 N N . ARG A 1 317 ? 17.775 133.481 49.352 1.00 13.36 317 ARG A N 1
ATOM 2703 C CA . ARG A 1 317 ? 17.847 134.930 49.392 1.00 14.15 317 ARG A CA 1
ATOM 2704 C C . ARG A 1 317 ? 18.301 135.459 48.023 1.00 14.00 317 ARG A C 1
ATOM 2705 O O . ARG A 1 317 ? 19.224 134.899 47.435 1.00 14.43 317 ARG A O 1
ATOM 2713 N N . PRO A 1 318 ? 17.701 136.526 47.492 1.00 15.70 318 PRO A N 1
ATOM 2714 C CA . PRO A 1 318 ? 18.070 136.962 46.145 1.00 16.18 318 PRO A CA 1
ATOM 2715 C C . PRO A 1 318 ? 19.470 137.300 45.979 1.00 15.33 318 PRO A C 1
ATOM 2716 O O . PRO A 1 318 ? 20.067 136.940 44.970 1.00 16.24 318 PRO A O 1
ATOM 2720 N N . GLU A 1 319 ? 20.104 137.954 46.989 1.00 16.03 319 GLU A N 1
ATOM 2721 C CA . GLU A 1 319 ? 21.469 138.342 46.807 1.00 16.47 319 GLU A CA 1
ATOM 2722 C C . GLU A 1 319 ? 22.497 137.189 46.922 1.00 15.97 319 GLU A C 1
ATOM 2723 O O . GLU A 1 319 ? 23.655 137.317 46.539 1.00 19.20 319 GLU A O 1
ATOM 2729 N N . VAL A 1 320 ? 22.033 136.094 47.464 1.00 14.40 320 VAL A N 1
ATOM 2730 C CA . VAL A 1 320 ? 22.868 134.867 47.499 1.00 15.01 320 VAL A CA 1
ATOM 2731 C C . VAL A 1 320 ? 22.693 134.059 46.194 1.00 14.57 320 VAL A C 1
ATOM 2732 O O . VAL A 1 320 ? 23.694 133.796 45.527 1.00 14.55 320 VAL A O 1
ATOM 2736 N N . MET A 1 321 ? 21.462 133.820 45.829 1.00 13.57 321 MET A N 1
ATOM 2737 C CA . MET A 1 321 ? 21.148 133.166 44.573 1.00 13.89 321 MET A CA 1
ATOM 2738 C C . MET A 1 321 ? 21.798 133.909 43.429 1.00 14.54 321 MET A C 1
ATOM 2739 O O . MET A 1 321 ? 22.283 133.299 42.457 1.00 14.52 321 MET A O 1
ATOM 2744 N N . GLN A 1 322 ? 21.840 135.274 43.487 1.00 14.46 322 GLN A N 1
ATOM 2745 C CA . GLN A 1 322 ? 22.462 136.022 42.428 1.00 15.25 322 GLN A CA 1
ATOM 2746 C C . GLN A 1 322 ? 23.903 135.575 42.133 1.00 14.09 322 GLN A C 1
ATOM 2747 O O . GLN A 1 322 ? 24.334 135.565 40.973 1.00 16.24 322 GLN A O 1
ATOM 2753 N N A LYS A 1 323 ? 24.658 135.259 43.204 0.50 14.84 323 LYS A N 1
ATOM 2754 N N B LYS A 1 323 ? 24.689 135.241 43.192 0.50 14.77 323 LYS A N 1
ATOM 2755 C CA A LYS A 1 323 ? 26.007 134.890 43.025 0.50 13.92 323 LYS A CA 1
ATOM 2756 C CA B LYS A 1 323 ? 26.071 134.895 42.984 0.50 13.76 323 LYS A CA 1
ATOM 2757 C C A LYS A 1 323 ? 26.108 133.632 42.178 0.50 14.18 323 LYS A C 1
ATOM 2758 C C B LYS A 1 323 ? 26.192 133.558 42.223 0.50 14.28 323 LYS A C 1
ATOM 2759 O O A LYS A 1 323 ? 26.971 133.563 41.314 0.50 14.70 323 LYS A O 1
ATOM 2760 O O B LYS A 1 323 ? 27.131 133.346 41.459 0.50 16.00 323 LYS A O 1
ATOM 2771 N N . TYR A 1 324 ? 25.281 132.646 42.479 1.00 13.23 324 TYR A N 1
ATOM 2772 C CA . TYR A 1 324 ? 25.265 131.411 41.702 1.00 13.45 324 TYR A CA 1
ATOM 2773 C C . TYR A 1 324 ? 24.791 131.653 40.281 1.00 13.29 324 TYR A C 1
ATOM 2774 O O . TYR A 1 324 ? 25.412 131.225 39.309 1.00 14.10 324 TYR A O 1
ATOM 2783 N N . TYR A 1 325 ? 23.671 132.344 40.131 1.00 13.20 325 TYR A N 1
ATOM 2784 C CA . TYR A 1 325 ? 23.028 132.611 38.814 1.00 13.68 325 TYR A CA 1
ATOM 2785 C C . TYR A 1 325 ? 24.039 133.347 37.944 1.00 14.33 325 TYR A C 1
ATOM 2786 O O . TYR A 1 325 ? 24.143 133.027 36.696 1.00 15.56 325 TYR A O 1
ATOM 2795 N N . ASP A 1 326 ? 24.756 134.323 38.459 1.00 15.68 326 ASP A N 1
ATOM 2796 C CA . ASP A 1 326 ? 25.656 135.099 37.627 1.00 16.36 326 ASP A CA 1
ATOM 2797 C C . ASP A 1 326 ? 26.741 134.243 36.996 1.00 17.67 326 ASP A C 1
ATOM 2798 O O . ASP A 1 326 ? 27.285 134.634 35.976 1.00 20.74 326 ASP A O 1
ATOM 2803 N N . VAL A 1 327 ? 27.156 133.160 37.597 1.00 15.71 327 VAL A N 1
ATOM 2804 C CA . VAL A 1 327 ? 28.186 132.274 37.074 1.00 15.08 327 VAL A CA 1
ATOM 2805 C C . VAL A 1 327 ? 27.531 131.158 36.259 1.00 15.21 327 VAL A C 1
ATOM 2806 O O . VAL A 1 327 ? 27.981 130.815 35.154 1.00 17.33 327 VAL A O 1
ATOM 2810 N N . ASP A 1 328 ? 26.478 130.494 36.757 1.00 14.87 328 ASP A N 1
ATOM 2811 C CA . ASP A 1 328 ? 25.857 129.328 36.164 1.00 13.64 328 ASP A CA 1
ATOM 2812 C C . ASP A 1 328 ? 24.966 129.687 34.977 1.00 15.12 328 ASP A C 1
ATOM 2813 O O . ASP A 1 328 ? 25.055 129.035 33.937 1.00 16.52 328 ASP A O 1
ATOM 2818 N N . GLY A 1 329 ? 24.078 130.642 35.115 1.00 13.63 329 GLY A N 1
ATOM 2819 C CA . GLY A 1 329 ? 23.225 131.151 34.024 1.00 13.64 329 GLY A CA 1
ATOM 2820 C C . GLY A 1 329 ? 21.941 130.391 33.769 1.00 12.74 329 GLY A C 1
ATOM 2821 O O . GLY A 1 329 ? 21.099 130.899 32.998 1.00 14.57 329 GLY A O 1
ATOM 2822 N N . SER A 1 330 ? 21.679 129.201 34.345 1.00 13.54 330 SER A N 1
ATOM 2823 C CA . SER A 1 330 ? 20.430 128.528 34.205 1.00 12.60 330 SER A CA 1
ATOM 2824 C C . SER A 1 330 ? 19.303 129.360 34.805 1.00 12.38 330 SER A C 1
ATOM 2825 O O . SER A 1 330 ? 19.554 130.051 35.812 1.00 12.16 330 SER A O 1
ATOM 2828 N N . PRO A 1 331 ? 18.106 129.318 34.248 1.00 12.74 331 PRO A N 1
ATOM 2829 C CA . PRO A 1 331 ? 17.032 130.127 34.842 1.00 12.58 331 PRO A CA 1
ATOM 2830 C C . PRO A 1 331 ? 16.790 129.727 36.286 1.00 12.38 331 PRO A C 1
ATOM 2831 O O . PRO A 1 331 ? 16.869 128.534 36.658 1.00 12.29 331 PRO A O 1
ATOM 2835 N N . THR A 1 332 ? 16.474 130.717 37.078 1.00 12.20 332 THR A N 1
ATOM 2836 C CA . THR A 1 332 ? 16.206 130.565 38.469 1.00 12.08 332 THR A CA 1
ATOM 2837 C C . THR A 1 332 ? 14.768 130.804 38.851 1.00 13.37 332 THR A C 1
ATOM 2838 O O . THR A 1 332 ? 14.142 131.803 38.409 1.00 15.33 332 THR A O 1
ATOM 2842 N N . ALA A 1 333 ? 14.224 129.966 39.739 1.00 14.78 333 ALA A N 1
ATOM 2843 C CA . ALA A 1 333 ? 12.925 130.131 40.238 1.00 16.15 333 ALA A CA 1
ATOM 2844 C C . ALA A 1 333 ? 12.856 131.045 41.460 1.00 15.33 333 ALA A C 1
ATOM 2845 O O . ALA A 1 333 ? 11.779 131.256 42.044 1.00 18.57 333 ALA A O 1
ATOM 2847 N N . ILE A 1 334 ? 13.977 131.567 41.901 1.00 15.69 334 ILE A N 1
ATOM 2848 C CA . ILE A 1 334 ? 14.023 132.375 43.133 1.00 15.16 334 ILE A CA 1
ATOM 2849 C C . ILE A 1 334 ? 13.656 133.826 42.835 1.00 16.48 334 ILE A C 1
ATOM 2850 O O . ILE A 1 334 ? 14.254 134.485 41.964 1.00 18.60 334 ILE A O 1
ATOM 2855 N N . GLU A 1 335 ? 12.677 134.328 43.548 1.00 17.36 335 GLU A N 1
ATOM 2856 C CA . GLU A 1 335 ? 12.170 135.644 43.372 1.00 19.25 335 GLU A CA 1
ATOM 2857 C C . GLU A 1 335 ? 13.275 136.627 43.670 1.00 19.17 335 GLU A C 1
ATOM 2858 O O . GLU A 1 335 ? 14.103 136.464 44.579 1.00 20.07 335 GLU A O 1
ATOM 2864 N N . GLY A 1 336 ? 13.274 137.725 42.927 1.00 20.05 336 GLY A N 1
ATOM 2865 C CA . GLY A 1 336 ? 14.168 138.832 43.198 1.00 19.38 336 GLY A CA 1
ATOM 2866 C C . GLY A 1 336 ? 15.563 138.829 42.592 1.00 17.88 336 GLY A C 1
ATOM 2867 O O . GLY A 1 336 ? 16.318 139.768 42.790 1.00 21.32 336 GLY A O 1
ATOM 2868 N N . VAL A 1 337 ? 15.920 137.747 41.864 1.00 18.53 337 VAL A N 1
ATOM 2869 C CA . VAL A 1 337 ? 17.211 137.668 41.207 1.00 17.40 337 VAL A CA 1
ATOM 2870 C C . VAL A 1 337 ? 17.130 138.482 39.895 1.00 18.97 337 VAL A C 1
ATOM 2871 O O . VAL A 1 337 ? 16.164 138.356 39.163 1.00 23.92 337 VAL A O 1
ATOM 2875 N N A LYS A 1 338 ? 18.122 139.265 39.552 0.50 16.53 338 LYS A N 1
ATOM 2876 N N B LYS A 1 338 ? 18.159 139.303 39.656 0.50 19.28 338 LYS A N 1
ATOM 2877 C CA A LYS A 1 338 ? 18.107 139.883 38.260 0.50 18.22 338 LYS A CA 1
ATOM 2878 C CA B LYS A 1 338 ? 18.371 140.102 38.463 0.50 20.91 338 LYS A CA 1
ATOM 2879 C C A LYS A 1 338 ? 18.714 138.966 37.218 0.50 18.23 338 LYS A C 1
ATOM 2880 C C B LYS A 1 338 ? 18.679 139.130 37.339 0.50 19.92 338 LYS A C 1
ATOM 2881 O O A LYS A 1 338 ? 19.924 138.744 37.187 0.50 17.79 338 LYS A O 1
ATOM 2882 O O B LYS A 1 338 ? 19.669 138.462 37.328 0.50 21.17 338 LYS A O 1
ATOM 2893 N N A GLN A 1 339 ? 17.844 138.523 36.302 0.50 19.22 339 GLN A N 1
ATOM 2894 N N B GLN A 1 339 ? 17.770 139.028 36.386 0.50 20.78 339 GLN A N 1
ATOM 2895 C CA A GLN A 1 339 ? 18.298 137.580 35.323 0.50 18.93 339 GLN A CA 1
ATOM 2896 C CA B GLN A 1 339 ? 17.978 138.004 35.314 0.50 22.94 339 GLN A CA 1
ATOM 2897 C C A GLN A 1 339 ? 18.610 138.331 34.051 0.50 18.15 339 GLN A C 1
ATOM 2898 C C B GLN A 1 339 ? 18.795 138.515 34.106 0.50 21.02 339 GLN A C 1
ATOM 2899 O O A GLN A 1 339 ? 18.276 139.503 33.805 0.50 19.13 339 GLN A O 1
ATOM 2900 O O B GLN A 1 339 ? 18.965 139.743 33.977 0.50 20.19 339 GLN A O 1
ATOM 2911 N N . ALA A 1 340 ? 19.337 137.604 33.269 1.00 19.80 340 ALA A N 1
ATOM 2912 C CA . ALA A 1 340 ? 19.946 138.070 32.061 1.00 20.17 340 ALA A CA 1
ATOM 2913 C C . ALA A 1 340 ? 18.889 138.706 31.148 1.00 19.51 340 ALA A C 1
ATOM 2914 O O . ALA A 1 340 ? 17.715 138.220 31.126 1.00 21.89 340 ALA A O 1
ATOM 2916 N N . GLY A 1 341 ? 19.318 139.599 30.300 1.00 20.66 341 GLY A N 1
ATOM 2917 C CA . GLY A 1 341 ? 18.450 140.304 29.455 1.00 20.16 341 GLY A CA 1
ATOM 2918 C C . GLY A 1 341 ? 18.084 139.608 28.192 1.00 19.07 341 GLY A C 1
ATOM 2919 O O . GLY A 1 341 ? 18.454 138.503 27.903 1.00 20.78 341 GLY A O 1
ATOM 2920 N N . GLU A 1 342 ? 17.376 140.390 27.389 1.00 19.61 342 GLU A N 1
ATOM 2921 C CA . GLU A 1 342 ? 16.700 139.808 26.199 1.00 21.45 342 GLU A CA 1
ATOM 2922 C C . GLU A 1 342 ? 17.705 139.430 25.128 1.00 20.52 342 GLU A C 1
ATOM 2923 O O . GLU A 1 342 ? 17.346 138.636 24.214 1.00 22.40 342 GLU A O 1
ATOM 2929 N N . ASP A 1 343 ? 18.939 139.952 25.202 1.00 21.28 343 ASP A N 1
ATOM 2930 C CA . ASP A 1 343 ? 20.016 139.625 24.260 1.00 24.78 343 ASP A CA 1
ATOM 2931 C C . ASP A 1 343 ? 20.852 138.415 24.727 1.00 22.19 343 ASP A C 1
ATOM 2932 O O . ASP A 1 343 ? 21.751 137.980 23.957 1.00 25.56 343 ASP A O 1
ATOM 2937 N N A SER A 1 344 ? 20.608 137.890 25.854 0.50 19.81 344 SER A N 1
ATOM 2938 N N B SER A 1 344 ? 20.594 137.847 25.961 0.50 21.93 344 SER A N 1
ATOM 2939 C CA A SER A 1 344 ? 21.461 136.820 26.189 0.50 16.05 344 SER A CA 1
ATOM 2940 C CA B SER A 1 344 ? 21.233 136.554 26.561 0.50 18.64 344 SER A CA 1
ATOM 2941 C C A SER A 1 344 ? 21.066 135.535 25.451 0.50 13.60 344 SER A C 1
ATOM 2942 C C B SER A 1 344 ? 21.005 135.462 25.503 0.50 15.49 344 SER A C 1
ATOM 2943 O O A SER A 1 344 ? 19.904 135.377 25.100 0.50 13.91 344 SER A O 1
ATOM 2944 O O B SER A 1 344 ? 19.909 135.373 24.891 0.50 15.87 344 SER A O 1
ATOM 2949 N N . PRO A 1 345 ? 21.990 134.588 25.273 1.00 15.24 345 PRO A N 1
ATOM 2950 C CA . PRO A 1 345 ? 21.703 133.446 24.420 1.00 11.91 345 PRO A CA 1
ATOM 2951 C C . PRO A 1 345 ? 20.493 132.634 24.828 1.00 11.26 345 PRO A C 1
ATOM 2952 O O . PRO A 1 345 ? 19.787 132.166 23.904 1.00 11.86 345 PRO A O 1
ATOM 2956 N N . LEU A 1 346 ? 20.246 132.444 26.100 1.00 11.18 346 LEU A N 1
ATOM 2957 C CA . LEU A 1 346 ? 19.162 131.615 26.543 1.00 11.44 346 LEU A CA 1
ATOM 2958 C C . LEU A 1 346 ? 17.840 132.395 26.646 1.00 11.14 346 LEU A C 1
ATOM 2959 O O . LEU A 1 346 ? 16.838 131.811 27.104 1.00 12.03 346 LEU A O 1
ATOM 2964 N N . ALA A 1 347 ? 17.788 133.657 26.247 1.00 11.77 347 ALA A N 1
ATOM 2965 C CA . ALA A 1 347 ? 16.568 134.441 26.456 1.00 11.75 347 ALA A CA 1
ATOM 2966 C C . ALA A 1 347 ? 15.337 133.805 25.824 1.00 11.11 347 ALA A C 1
ATOM 2967 O O . ALA A 1 347 ? 14.309 133.706 26.464 1.00 11.80 347 ALA A O 1
ATOM 2969 N N . GLY A 1 348 ? 15.430 133.365 24.592 1.00 10.87 348 GLY A N 1
ATOM 2970 C CA . GLY A 1 348 ? 14.235 132.802 23.921 1.00 10.25 348 GLY A CA 1
ATOM 2971 C C . GLY A 1 348 ? 13.782 131.519 24.563 1.00 9.39 348 GLY A C 1
ATOM 2972 O O . GLY A 1 348 ? 12.603 131.289 24.817 1.00 10.47 348 GLY A O 1
ATOM 2973 N N . MET A 1 349 ? 14.745 130.643 24.876 1.00 9.17 349 MET A N 1
ATOM 2974 C CA . MET A 1 349 ? 14.399 129.363 25.457 1.00 9.35 349 MET A CA 1
ATOM 2975 C C . MET A 1 349 ? 13.748 129.504 26.822 1.00 10.16 349 MET A C 1
ATOM 2976 O O . MET A 1 349 ? 12.992 128.656 27.214 1.00 10.82 349 MET A O 1
ATOM 2981 N N . THR A 1 350 ? 14.150 130.538 27.561 1.00 10.29 350 THR A N 1
ATOM 2982 C CA . THR A 1 350 ? 13.745 130.683 28.969 1.00 11.35 350 THR A CA 1
ATOM 2983 C C . THR A 1 350 ? 12.757 131.804 29.189 1.00 11.83 350 THR A C 1
ATOM 2984 O O . THR A 1 350 ? 12.438 132.087 30.337 1.00 13.14 350 THR A O 1
ATOM 2988 N N . GLU A 1 351 ? 12.189 132.406 28.136 1.00 11.57 351 GLU A N 1
ATOM 2989 C CA . GLU A 1 351 ? 11.278 133.535 28.269 1.00 12.89 351 GLU A CA 1
ATOM 2990 C C . GLU A 1 351 ? 10.098 133.221 29.157 1.00 12.79 351 GLU A C 1
ATOM 2991 O O . GLU A 1 351 ? 9.604 134.127 29.851 1.00 16.86 351 GLU A O 1
ATOM 2997 N N A TYR A 1 352 ? 9.561 131.987 29.016 0.50 12.32 352 TYR A N 1
ATOM 2998 N N B TYR A 1 352 ? 9.662 131.978 29.185 0.50 10.91 352 TYR A N 1
ATOM 2999 C CA A TYR A 1 352 ? 8.366 131.486 29.776 0.50 11.62 352 TYR A CA 1
ATOM 3000 C CA B TYR A 1 352 ? 8.487 131.655 29.963 0.50 11.05 352 TYR A CA 1
ATOM 3001 C C A TYR A 1 352 ? 8.849 130.465 30.858 0.50 12.84 352 TYR A C 1
ATOM 3002 C C B TYR A 1 352 ? 8.840 130.571 30.949 0.50 11.87 352 TYR A C 1
ATOM 3003 O O A TYR A 1 352 ? 8.056 129.632 31.301 0.50 12.94 352 TYR A O 1
ATOM 3004 O O B TYR A 1 352 ? 7.985 129.782 31.361 0.50 11.81 352 TYR A O 1
ATOM 3021 N N . ALA A 1 353 ? 10.090 130.559 31.370 1.00 12.72 353 ALA A N 1
ATOM 3022 C CA . ALA A 1 353 ? 10.546 129.654 32.426 1.00 12.67 353 ALA A CA 1
ATOM 3023 C C . ALA A 1 353 ? 9.655 129.784 33.661 1.00 13.49 353 ALA A C 1
ATOM 3024 O O . ALA A 1 353 ? 9.198 130.870 34.000 1.00 14.18 353 ALA A O 1
ATOM 3026 N N . PHE A 1 354 ? 9.331 128.634 34.275 1.00 12.98 354 PHE A N 1
ATOM 3027 C CA . PHE A 1 354 ? 8.611 128.522 35.535 1.00 13.68 354 PHE A CA 1
ATOM 3028 C C . PHE A 1 354 ? 7.152 128.860 35.395 1.00 14.31 354 PHE A C 1
ATOM 3029 O O . PHE A 1 354 ? 6.470 129.043 36.433 1.00 17.78 354 PHE A O 1
ATOM 3037 N N . THR A 1 355 ? 6.638 128.928 34.179 1.00 13.69 355 THR A N 1
ATOM 3038 C CA . THR A 1 355 ? 5.227 129.166 33.919 1.00 14.30 355 THR A CA 1
ATOM 3039 C C . THR A 1 355 ? 4.583 127.892 33.393 1.00 12.81 355 THR A C 1
ATOM 3040 O O . THR A 1 355 ? 5.273 126.865 33.266 1.00 12.95 355 THR A O 1
ATOM 3044 N N A ASP A 1 356 ? 3.334 127.987 32.867 0.50 13.69 356 ASP A N 1
ATOM 3045 N N B ASP A 1 356 ? 3.322 127.861 33.119 0.50 13.70 356 ASP A N 1
ATOM 3046 C CA A ASP A 1 356 ? 2.595 126.837 32.326 0.50 12.70 356 ASP A CA 1
ATOM 3047 C CA B ASP A 1 356 ? 2.826 126.670 32.572 0.50 14.71 356 ASP A CA 1
ATOM 3048 C C A ASP A 1 356 ? 3.290 126.343 31.092 0.50 13.05 356 ASP A C 1
ATOM 3049 C C B ASP A 1 356 ? 3.181 126.415 31.108 0.50 13.24 356 ASP A C 1
ATOM 3050 O O A ASP A 1 356 ? 3.154 125.180 30.704 0.50 14.87 356 ASP A O 1
ATOM 3051 O O B ASP A 1 356 ? 2.602 125.475 30.541 0.50 13.95 356 ASP A O 1
ATOM 3060 N N . ARG A 1 357 ? 4.113 127.174 30.506 1.00 10.70 357 ARG A N 1
ATOM 3061 C CA . ARG A 1 357 ? 4.740 126.818 29.261 1.00 9.87 357 ARG A CA 1
ATOM 3062 C C . ARG A 1 357 ? 6.099 126.183 29.410 1.00 9.87 357 ARG A C 1
ATOM 3063 O O . ARG A 1 357 ? 6.725 125.863 28.423 1.00 10.48 357 ARG A O 1
ATOM 3071 N N . HIS A 1 358 ? 6.524 125.901 30.648 1.00 10.17 358 HIS A N 1
ATOM 3072 C CA . HIS A 1 358 ? 7.793 125.257 30.979 1.00 9.68 358 HIS A CA 1
ATOM 3073 C C . HIS A 1 358 ? 7.495 123.937 31.664 1.00 10.34 358 HIS A C 1
ATOM 3074 O O . HIS A 1 358 ? 7.481 123.833 32.889 1.00 12.68 358 HIS A O 1
ATOM 3081 N N A LEU A 1 359 ? 7.326 122.913 30.851 0.50 9.03 359 LEU A N 1
ATOM 3082 N N B LEU A 1 359 ? 7.111 122.898 30.887 0.50 9.36 359 LEU A N 1
ATOM 3083 C CA A LEU A 1 359 ? 6.878 121.623 31.315 0.50 9.75 359 LEU A CA 1
ATOM 3084 C CA B LEU A 1 359 ? 6.673 121.602 31.476 0.50 8.89 359 LEU A CA 1
ATOM 3085 C C A LEU A 1 359 ? 7.943 120.935 32.110 0.50 8.55 359 LEU A C 1
ATOM 3086 C C B LEU A 1 359 ? 7.861 120.869 32.061 0.50 9.43 359 LEU A C 1
ATOM 3087 O O A LEU A 1 359 ? 9.097 121.117 31.846 0.50 9.04 359 LEU A O 1
ATOM 3088 O O B LEU A 1 359 ? 8.983 120.927 31.599 0.50 10.30 359 LEU A O 1
ATOM 3097 N N . VAL A 1 360 ? 7.560 120.067 33.070 1.00 9.67 360 VAL A N 1
ATOM 3098 C CA . VAL A 1 360 ? 8.530 119.145 33.677 1.00 9.32 360 VAL A CA 1
ATOM 3099 C C . VAL A 1 360 ? 8.727 117.999 32.666 1.00 8.53 360 VAL A C 1
ATOM 3100 O O . VAL A 1 360 ? 7.780 117.487 32.046 1.00 9.68 360 VAL A O 1
ATOM 3104 N N . TRP A 1 361 ? 9.974 117.544 32.527 1.00 8.65 361 TRP A N 1
ATOM 3105 C CA . TRP A 1 361 ? 10.351 116.395 31.710 1.00 9.03 361 TRP A CA 1
ATOM 3106 C C . TRP A 1 361 ? 9.296 115.302 31.903 1.00 8.75 361 TRP A C 1
ATOM 3107 O O . TRP A 1 361 ? 8.930 114.919 33.034 1.00 9.88 361 TRP A O 1
ATOM 3118 N N . LEU A 1 362 ? 8.857 114.686 30.781 1.00 8.59 362 LEU A N 1
ATOM 3119 C CA . LEU A 1 362 ? 7.818 113.690 30.847 1.00 8.66 362 LEU A CA 1
ATOM 3120 C C . LEU A 1 362 ? 8.211 112.430 31.617 1.00 8.55 362 LEU A C 1
ATOM 3121 O O . LEU A 1 362 ? 7.384 111.762 32.182 1.00 9.54 362 LEU A O 1
ATOM 3126 N N . GLN A 1 363 ? 9.529 112.172 31.610 1.00 9.03 363 GLN A N 1
ATOM 3127 C CA . GLN A 1 363 ? 10.059 110.947 32.290 1.00 9.18 363 GLN A CA 1
ATOM 3128 C C . GLN A 1 363 ? 9.936 111.077 33.814 1.00 9.56 363 GLN A C 1
ATOM 3129 O O . GLN A 1 363 ? 10.222 110.083 34.486 1.00 9.88 363 GLN A O 1
ATOM 3135 N N . GLN A 1 364 ? 9.490 112.196 34.346 1.00 9.36 364 GLN A N 1
ATOM 3136 C CA . GLN A 1 364 ? 9.010 112.238 35.741 1.00 10.70 364 GLN A CA 1
ATOM 3137 C C . GLN A 1 364 ? 8.140 111.038 36.047 1.00 11.23 364 GLN A C 1
ATOM 3138 O O . GLN A 1 364 ? 8.134 110.567 37.157 1.00 12.83 364 GLN A O 1
ATOM 3144 N N . TYR A 1 365 ? 7.330 110.645 35.043 1.00 10.05 365 TYR A N 1
ATOM 3145 C CA . TYR A 1 365 ? 6.298 109.594 35.217 1.00 10.62 365 TYR A CA 1
ATOM 3146 C C . TYR A 1 365 ? 6.553 108.350 34.344 1.00 10.92 365 TYR A C 1
ATOM 3147 O O . TYR A 1 365 ? 5.637 107.618 34.047 1.00 11.80 365 TYR A O 1
ATOM 3156 N N . TRP A 1 366 ? 7.824 108.162 33.960 1.00 9.87 366 TRP A N 1
ATOM 3157 C CA . TRP A 1 366 ? 8.237 106.984 33.238 1.00 10.19 366 TRP A CA 1
ATOM 3158 C C . TRP A 1 366 ? 9.209 106.146 34.039 1.00 10.74 366 TRP A C 1
ATOM 3159 O O . TRP A 1 366 ? 9.860 106.676 34.969 1.00 13.84 366 TRP A O 1
ATOM 3170 N N . THR A 1 367 ? 9.314 104.875 33.772 1.00 10.12 367 THR A N 1
ATOM 3171 C CA . THR A 1 367 ? 10.256 104.021 34.478 1.00 11.31 367 THR A CA 1
ATOM 3172 C C . THR A 1 367 ? 11.689 104.047 33.947 1.00 11.92 367 THR A C 1
ATOM 3173 O O . THR A 1 367 ? 12.571 103.597 34.648 1.00 13.62 367 THR A O 1
ATOM 3177 N N . SER A 1 368 ? 11.882 104.556 32.746 1.00 11.55 368 SER A N 1
ATOM 3178 C CA . SER A 1 368 ? 13.179 104.755 32.136 1.00 11.56 368 SER A CA 1
ATOM 3179 C C . SER A 1 368 ? 12.989 105.727 30.996 1.00 10.56 368 SER A C 1
ATOM 3180 O O . SER A 1 368 ? 11.857 106.189 30.769 1.00 11.39 368 SER A O 1
ATOM 3183 N N . GLU A 1 369 ? 14.086 106.049 30.286 1.00 11.52 369 GLU A N 1
ATOM 3184 C CA . GLU A 1 369 ? 13.953 106.997 29.158 1.00 10.51 369 GLU A CA 1
ATOM 3185 C C . GLU A 1 369 ? 14.806 106.668 27.975 1.00 10.13 369 GLU A C 1
ATOM 3186 O O . GLU A 1 369 ? 14.522 107.168 26.866 1.00 9.78 369 GLU A O 1
ATOM 3192 N N . ALA A 1 370 ? 15.861 105.864 28.111 1.00 10.23 370 ALA A N 1
ATOM 3193 C CA . ALA A 1 370 ? 16.786 105.697 27.016 1.00 10.55 370 ALA A CA 1
ATOM 3194 C C . ALA A 1 370 ? 16.091 105.183 25.749 1.00 9.46 370 ALA A C 1
ATOM 3195 O O . ALA A 1 370 ? 16.439 105.619 24.653 1.00 10.04 370 ALA A O 1
ATOM 3197 N N . ASP A 1 371 ? 15.149 104.256 25.869 1.00 9.40 371 ASP A N 1
ATOM 3198 C CA . ASP A 1 371 ? 14.509 103.733 24.697 1.00 9.19 371 ASP A CA 1
ATOM 3199 C C . ASP A 1 371 ? 13.663 104.747 23.963 1.00 8.56 371 ASP A C 1
ATOM 3200 O O . ASP A 1 371 ? 13.438 104.625 22.741 1.00 9.08 371 ASP A O 1
ATOM 3205 N N . PHE A 1 372 ? 13.195 105.778 24.665 1.00 8.46 372 PHE A N 1
ATOM 3206 C CA . PHE A 1 372 ? 12.488 106.886 24.047 1.00 8.22 372 PHE A CA 1
ATOM 3207 C C . PHE A 1 372 ? 13.476 107.709 23.236 1.00 8.03 372 PHE A C 1
ATOM 3208 O O . PHE A 1 372 ? 13.194 108.145 22.086 1.00 7.92 372 PHE A O 1
ATOM 3216 N N . HIS A 1 373 ? 14.679 107.967 23.789 1.00 8.24 373 HIS A N 1
ATOM 3217 C CA . HIS A 1 373 ? 15.725 108.647 22.992 1.00 8.50 373 HIS A CA 1
ATOM 3218 C C . HIS A 1 373 ? 15.965 107.883 21.716 1.00 8.35 373 HIS A C 1
ATOM 3219 O O . HIS A 1 373 ? 16.016 108.423 20.596 1.00 8.67 373 HIS A O 1
ATOM 3226 N N . THR A 1 374 ? 16.151 106.563 21.845 1.00 8.54 374 THR A N 1
ATOM 3227 C CA . THR A 1 374 ? 16.530 105.720 20.721 1.00 9.08 374 THR A CA 1
ATOM 3228 C C . THR A 1 374 ? 15.439 105.742 19.640 1.00 7.98 374 THR A C 1
ATOM 3229 O O . THR A 1 374 ? 15.750 105.837 18.465 1.00 8.41 374 THR A O 1
ATOM 3233 N N . LEU A 1 375 ? 14.161 105.564 20.036 1.00 8.15 375 LEU A N 1
ATOM 3234 C CA . LEU A 1 375 ? 13.129 105.522 19.002 1.00 8.08 375 LEU A CA 1
ATOM 3235 C C . LEU A 1 375 ? 13.033 106.864 18.283 1.00 8.06 375 LEU A C 1
ATOM 3236 O O . LEU A 1 375 ? 12.714 106.915 17.081 1.00 8.56 375 LEU A O 1
ATOM 3241 N N . THR A 1 376 ? 13.326 107.959 18.974 1.00 7.47 376 THR A N 1
ATOM 3242 C CA . THR A 1 376 ? 13.279 109.268 18.391 1.00 7.67 376 THR A CA 1
ATOM 3243 C C . THR A 1 376 ? 14.356 109.418 17.321 1.00 7.83 376 THR A C 1
ATOM 3244 O O . THR A 1 376 ? 14.093 109.792 16.162 1.00 8.05 376 THR A O 1
ATOM 3248 N N . MET A 1 377 ? 15.611 109.101 17.696 1.00 8.25 377 MET A N 1
ATOM 3249 C CA . MET A 1 377 ? 16.718 109.267 16.748 1.00 8.67 377 MET A CA 1
ATOM 3250 C C . MET A 1 377 ? 16.578 108.240 15.626 1.00 8.13 377 MET A C 1
ATOM 3251 O O . MET A 1 377 ? 16.925 108.538 14.470 1.00 8.67 377 MET A O 1
ATOM 3256 N N . ASN A 1 378 ? 16.110 107.036 15.929 1.00 8.37 378 ASN A N 1
ATOM 3257 C CA . ASN A 1 378 ? 15.973 106.020 14.854 1.00 8.72 378 ASN A CA 1
ATOM 3258 C C . ASN A 1 378 ? 14.960 106.466 13.848 1.00 8.23 378 ASN A C 1
ATOM 3259 O O . ASN A 1 378 ? 15.102 106.132 12.665 1.00 9.48 378 ASN A O 1
ATOM 3264 N N . TYR A 1 379 ? 13.939 107.217 14.229 1.00 8.04 379 TYR A N 1
ATOM 3265 C CA . TYR A 1 379 ? 13.023 107.784 13.249 1.00 7.98 379 TYR A CA 1
ATOM 3266 C C . TYR A 1 379 ? 13.719 108.816 12.380 1.00 8.06 379 TYR A C 1
ATOM 3267 O O . TYR A 1 379 ? 13.544 108.850 11.158 1.00 8.56 379 TYR A O 1
ATOM 3276 N N . VAL A 1 380 ? 14.509 109.701 12.975 1.00 8.29 380 VAL A N 1
ATOM 3277 C CA . VAL A 1 380 ? 15.274 110.667 12.150 1.00 8.41 380 VAL A CA 1
ATOM 3278 C C . VAL A 1 380 ? 16.147 109.892 11.149 1.00 8.70 380 VAL A C 1
ATOM 3279 O O . VAL A 1 380 ? 16.222 110.292 9.988 1.00 9.98 380 VAL A O 1
ATOM 3283 N N A LEU A 1 381 ? 16.795 108.830 11.612 0.70 8.79 381 LEU A N 1
ATOM 3284 N N B LEU A 1 381 ? 16.729 108.779 11.575 0.30 8.87 381 LEU A N 1
ATOM 3285 C CA A LEU A 1 381 ? 17.677 108.025 10.768 0.70 10.19 381 LEU A CA 1
ATOM 3286 C CA B LEU A 1 381 ? 17.639 108.032 10.707 0.30 10.03 381 LEU A CA 1
ATOM 3287 C C A LEU A 1 381 ? 16.846 107.378 9.611 0.70 10.26 381 LEU A C 1
ATOM 3288 C C B LEU A 1 381 ? 16.942 107.245 9.628 0.30 10.26 381 LEU A C 1
ATOM 3289 O O A LEU A 1 381 ? 17.232 107.389 8.446 0.70 12.30 381 LEU A O 1
ATOM 3290 O O B LEU A 1 381 ? 17.561 106.954 8.598 0.30 11.70 381 LEU A O 1
ATOM 3299 N N . THR A 1 382 ? 15.735 106.788 9.898 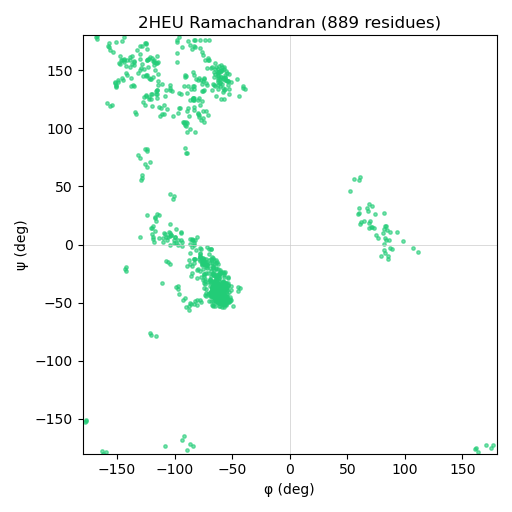1.00 10.94 382 THR A N 1
ATOM 3300 C CA . THR A 1 382 ? 15.045 105.827 8.963 1.00 11.92 382 THR A CA 1
ATOM 3301 C C . THR A 1 382 ? 13.768 106.317 8.332 1.00 13.05 382 THR A C 1
ATOM 3302 O O . THR A 1 382 ? 13.395 105.823 7.284 1.00 14.11 382 THR A O 1
ATOM 3306 N N . GLY A 1 383 ? 13.051 107.214 9.016 1.00 11.59 383 GLY A N 1
ATOM 3307 C CA . GLY A 1 383 ? 11.772 107.612 8.552 1.00 11.33 383 GLY A CA 1
ATOM 3308 C C . GLY A 1 383 ? 10.675 106.539 8.669 1.00 10.24 383 GLY A C 1
ATOM 3309 O O . GLY A 1 383 ? 9.619 106.707 8.034 1.00 10.95 383 GLY A O 1
ATOM 3310 N N . ASP A 1 384 ? 10.909 105.497 9.426 1.00 10.39 384 ASP A N 1
ATOM 3311 C CA . ASP A 1 384 ? 9.944 104.378 9.504 1.00 9.83 384 ASP A CA 1
ATOM 3312 C C . ASP A 1 384 ? 8.826 104.755 10.512 1.00 9.58 384 ASP A C 1
ATOM 3313 O O . ASP A 1 384 ? 9.011 104.635 11.730 1.00 9.20 384 ASP A O 1
ATOM 3318 N N . LYS A 1 385 ? 7.715 105.243 10.021 1.00 9.39 385 LYS A N 1
ATOM 3319 C CA A LYS A 1 385 ? 6.623 105.712 10.906 0.50 8.76 385 LYS A CA 1
ATOM 3320 C CA B LYS A 1 385 ? 6.597 105.713 10.872 0.50 9.73 385 LYS A CA 1
ATOM 3321 C C . LYS A 1 385 ? 5.998 104.601 11.699 1.00 8.91 385 LYS A C 1
ATOM 3322 O O . LYS A 1 385 ? 5.843 104.722 12.907 1.00 8.73 385 LYS A O 1
ATOM 3333 N N . GLN A 1 386 ? 5.588 103.516 11.026 1.00 9.73 386 GLN A N 1
ATOM 3334 C CA . GLN A 1 386 ? 5.014 102.396 11.760 1.00 9.83 386 GLN A CA 1
ATOM 3335 C C . GLN A 1 386 ? 6.019 101.858 12.771 1.00 9.59 386 GLN A C 1
ATOM 3336 O O . GLN A 1 386 ? 5.647 101.454 13.878 1.00 10.09 386 GLN A O 1
ATOM 3342 N N . GLY A 1 387 ? 7.285 101.770 12.394 1.00 9.34 387 GLY A N 1
ATOM 3343 C CA . GLY A 1 387 ? 8.293 101.307 13.297 1.00 10.06 387 GLY A CA 1
ATOM 3344 C C . GLY A 1 387 ? 8.377 102.153 14.553 1.00 8.80 387 GLY A C 1
ATOM 3345 O O . GLY A 1 387 ? 8.547 101.668 15.653 1.00 9.72 387 GLY A O 1
ATOM 3346 N N . MET A 1 388 ? 8.281 103.491 14.388 1.00 8.60 388 MET A N 1
ATOM 3347 C CA . MET A 1 388 ? 8.308 104.378 15.540 1.00 8.31 388 MET A CA 1
ATOM 3348 C C . MET A 1 388 ? 7.102 104.147 16.444 1.00 8.15 388 MET A C 1
ATOM 3349 O O . MET A 1 388 ? 7.237 104.115 17.660 1.00 7.97 388 MET A O 1
ATOM 3354 N N . VAL A 1 389 ? 5.906 104.004 15.860 1.00 8.19 389 VAL A N 1
ATOM 3355 C CA . VAL A 1 389 ? 4.716 103.671 16.649 1.00 8.37 389 VAL A CA 1
ATOM 3356 C C . VAL A 1 389 ? 4.915 102.374 17.382 1.00 8.44 389 VAL A C 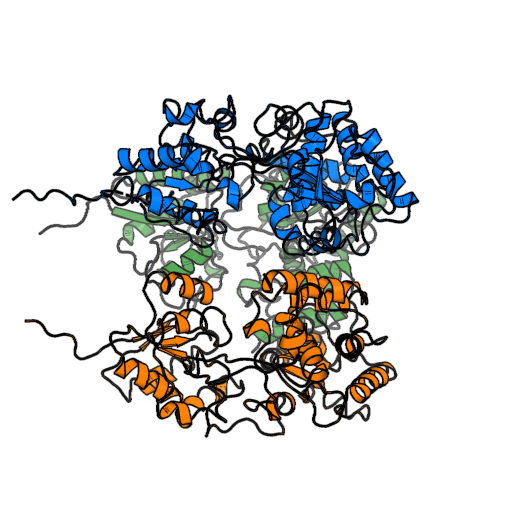1
ATOM 3357 O O . VAL A 1 389 ? 4.608 102.269 18.586 1.00 8.69 389 VAL A O 1
ATOM 3361 N N . ASN A 1 390 ? 5.408 101.359 16.706 1.00 8.37 390 ASN A N 1
ATOM 3362 C CA . ASN A 1 390 ? 5.662 100.096 17.353 1.00 9.02 390 ASN A CA 1
ATOM 3363 C C . ASN A 1 390 ? 6.633 100.242 18.515 1.00 8.19 390 ASN A C 1
ATOM 3364 O O . ASN A 1 390 ? 6.443 99.667 19.607 1.00 9.40 390 ASN A O 1
ATOM 3369 N N . ASP A 1 391 ? 7.703 101.025 18.311 1.00 8.72 391 ASP A N 1
ATOM 3370 C CA . ASP A 1 391 ? 8.672 101.299 19.355 1.00 8.55 391 ASP A CA 1
ATOM 3371 C C . ASP A 1 391 ? 8.063 101.999 20.540 1.00 7.71 391 ASP A C 1
ATOM 3372 O O . ASP A 1 391 ? 8.429 101.728 21.696 1.00 8.53 391 ASP A O 1
ATOM 3377 N N . LEU A 1 392 ? 7.206 102.957 20.288 1.00 7.86 392 LEU A N 1
ATOM 3378 C CA . LEU A 1 392 ? 6.527 103.680 21.374 1.00 8.14 392 LEU A CA 1
ATOM 3379 C C . LEU A 1 392 ? 5.711 102.721 22.195 1.00 7.92 392 LEU A C 1
ATOM 3380 O O . LEU A 1 392 ? 5.778 102.731 23.437 1.00 8.03 392 LEU A O 1
ATOM 3385 N N . ASN A 1 393 ? 4.888 101.872 21.560 1.00 8.13 393 ASN A N 1
ATOM 3386 C CA . ASN A 1 393 ? 4.129 100.910 22.367 1.00 8.55 393 ASN A CA 1
ATOM 3387 C C . ASN A 1 393 ? 5.051 99.940 23.099 1.00 8.12 393 ASN A C 1
ATOM 3388 O O . ASN A 1 393 ? 4.774 99.583 24.261 1.00 8.96 393 ASN A O 1
ATOM 3393 N N . ALA A 1 394 ? 6.119 99.491 22.470 1.00 8.66 394 ALA A N 1
ATOM 3394 C CA . ALA A 1 394 ? 7.000 98.566 23.150 1.00 8.45 394 ALA A CA 1
ATOM 3395 C C . ALA A 1 394 ? 7.596 99.171 24.384 1.00 8.77 394 ALA A C 1
ATOM 3396 O O . ALA A 1 394 ? 7.782 98.509 25.403 1.00 9.03 394 ALA A O 1
ATOM 3398 N N . PHE A 1 395 ? 7.909 100.474 24.311 1.00 8.40 395 PHE A N 1
ATOM 3399 C CA . PHE A 1 395 ? 8.505 101.202 25.449 1.00 8.54 395 PHE A CA 1
ATOM 3400 C C . PHE A 1 395 ? 7.507 101.475 26.546 1.00 8.28 395 PHE A C 1
ATOM 3401 O O . PHE A 1 395 ? 7.820 101.307 27.719 1.00 8.78 395 PHE A O 1
ATOM 3409 N N . PHE A 1 396 ? 6.276 101.904 26.192 1.00 8.34 396 PHE A N 1
ATOM 3410 C CA . PHE A 1 396 ? 5.309 102.275 27.211 1.00 8.46 396 PHE A CA 1
ATOM 3411 C C . PHE A 1 396 ? 4.531 101.101 27.722 1.00 8.83 396 PHE A C 1
ATOM 3412 O O . PHE A 1 396 ? 4.070 101.144 28.904 1.00 9.07 396 PHE A O 1
ATOM 3420 N N . ASN A 1 397 ? 4.328 100.036 26.959 1.00 8.45 397 ASN A N 1
ATOM 3421 C CA . ASN A 1 397 ? 3.520 98.905 27.445 1.00 8.51 397 ASN A CA 1
ATOM 3422 C C . ASN A 1 397 ? 3.979 98.405 28.796 1.00 9.12 397 ASN A C 1
ATOM 3423 O O . ASN A 1 397 ? 3.094 98.127 29.643 1.00 10.27 397 ASN A O 1
ATOM 3428 N N . PRO A 1 398 ? 5.255 98.179 29.070 1.00 9.45 398 PRO A N 1
ATOM 3429 C CA . PRO A 1 398 ? 5.637 97.620 30.386 1.00 10.54 398 PRO A CA 1
ATOM 3430 C C . PRO A 1 398 ? 5.242 98.538 31.536 1.00 10.16 398 PRO A C 1
ATOM 3431 O O . PRO A 1 398 ? 5.078 98.077 32.678 1.00 12.35 398 PRO A O 1
ATOM 3435 N N . MET A 1 399 ? 5.149 99.840 31.297 1.00 9.41 399 MET A N 1
ATOM 3436 C CA . MET A 1 399 ? 4.815 100.812 32.336 1.00 10.17 399 MET A CA 1
ATOM 3437 C C . MET A 1 399 ? 3.357 100.705 32.685 1.00 10.19 399 MET A C 1
ATOM 3438 O O . MET A 1 399 ? 2.944 101.236 33.753 1.00 12.95 399 MET A O 1
ATOM 3443 N N . LYS A 1 400 ? 2.548 100.078 31.822 1.00 11.59 400 LYS A N 1
ATOM 3444 C CA . LYS A 1 400 ? 1.120 100.008 31.872 1.00 12.44 400 LYS A CA 1
ATOM 3445 C C . LYS A 1 400 ? 0.643 98.583 32.427 1.00 14.79 400 LYS A C 1
ATOM 3446 O O . LYS A 1 400 ? -0.537 98.466 32.670 1.00 16.45 400 LYS A O 1
ATOM 3452 N N A MET A 1 401 ? 1.562 97.845 32.966 0.50 17.23 401 MET A N 1
ATOM 3453 N N B MET A 1 401 ? 1.643 97.874 33.063 0.50 18.39 401 MET A N 1
ATOM 3454 C CA A MET A 1 401 ? 1.203 96.642 33.728 0.50 18.87 401 MET A CA 1
ATOM 3455 C CA B MET A 1 401 ? 1.363 96.617 33.783 0.50 19.72 401 MET A CA 1
ATOM 3456 C C A MET A 1 401 ? 0.494 96.928 35.051 0.50 21.16 401 MET A C 1
ATOM 3457 C C B MET A 1 401 ? 0.795 96.786 35.177 0.50 21.94 401 MET A C 1
ATOM 3458 O O A MET A 1 401 ? 0.788 97.942 35.686 0.50 19.31 401 MET A O 1
ATOM 3459 O O B MET A 1 401 ? -0.013 95.961 35.601 0.50 20.47 401 MET A O 1
ATOM 3468 N N . PHE B 1 12 ? 53.975 102.126 79.601 1.00 27.05 12 PHE B N 1
ATOM 3469 C CA . PHE B 1 12 ? 54.019 102.417 78.175 1.00 28.21 12 PHE B CA 1
ATOM 3470 C C . PHE B 1 12 ? 54.144 101.112 77.356 1.00 29.77 12 PHE B C 1
ATOM 3471 O O . PHE B 1 12 ? 54.974 100.234 77.665 1.00 30.18 12 PHE B O 1
ATOM 3479 N N A GLN B 1 13 ? 53.303 100.984 76.313 0.50 29.48 13 GLN B N 1
ATOM 3480 N N B GLN B 1 13 ? 53.397 101.038 76.267 0.50 29.45 13 GLN B N 1
ATOM 3481 C CA A GLN B 1 13 ? 53.301 99.848 75.351 0.50 29.40 13 GLN B CA 1
ATOM 3482 C CA B GLN B 1 13 ? 53.438 99.886 75.407 0.50 29.54 13 GLN B CA 1
ATOM 3483 C C A GLN B 1 13 ? 53.903 100.340 74.034 0.50 29.54 13 GLN B C 1
ATOM 3484 C C B GLN B 1 13 ? 53.916 100.338 74.044 0.50 29.76 13 GLN B C 1
ATOM 3485 O O A GLN B 1 13 ? 53.346 101.250 73.369 0.50 26.01 13 GLN B O 1
ATOM 3486 O O B GLN B 1 13 ? 53.308 101.212 73.374 0.50 26.86 13 GLN B O 1
ATOM 3497 N N . GLY B 1 14 ? 55.036 99.744 73.661 1.00 30.70 14 GLY B N 1
ATOM 3498 C CA . GLY B 1 14 ? 55.698 100.024 72.401 1.00 30.91 14 GLY B CA 1
ATOM 3499 C C . GLY B 1 14 ? 54.981 99.336 71.250 1.00 30.57 14 GLY B C 1
ATOM 3500 O O . GLY B 1 14 ? 54.089 98.449 71.430 1.00 30.30 14 GLY B O 1
ATOM 3501 N N . PRO B 1 15 ? 55.389 99.667 70.060 1.00 31.87 15 PRO B N 1
ATOM 3502 C CA . PRO B 1 15 ? 54.760 99.098 68.902 1.00 29.33 15 PRO B CA 1
ATOM 3503 C C . PRO B 1 15 ? 55.387 97.673 68.604 1.00 27.07 15 PRO B C 1
ATOM 3504 O O . PRO B 1 15 ? 56.299 97.171 69.237 1.00 28.33 15 PRO B O 1
ATOM 3508 N N . SER B 1 16 ? 54.800 97.080 67.622 1.00 22.64 16 SER B N 1
ATOM 3509 C CA . SER B 1 16 ? 55.232 95.835 67.101 1.00 21.97 16 SER B CA 1
ATOM 3510 C C . SER B 1 16 ? 56.660 95.891 66.579 1.00 21.92 16 SER B C 1
ATOM 3511 O O . SER B 1 16 ? 57.081 96.996 66.165 1.00 24.85 16 SER B O 1
ATOM 3514 N N . SER B 1 17 ? 57.374 94.790 66.544 1.00 20.02 17 SER B N 1
ATOM 3515 C CA . SER B 1 17 ? 58.697 94.738 65.898 1.00 18.33 17 SER B CA 1
ATOM 3516 C C . SER B 1 17 ? 58.626 94.645 64.395 1.00 18.41 17 SER B C 1
ATOM 3517 O O . SER B 1 17 ? 59.609 94.738 63.713 1.00 19.98 17 SER B O 1
ATOM 3520 N N . THR B 1 18 ? 57.458 94.343 63.886 1.00 20.82 18 THR B N 1
ATOM 3521 C CA A THR B 1 18 ? 57.450 94.343 62.495 0.50 19.23 18 THR B CA 1
ATOM 3522 C CA B THR B 1 18 ? 57.263 94.194 62.473 0.50 22.44 18 THR B CA 1
ATOM 3523 C C . THR B 1 18 ? 56.408 95.309 61.986 1.00 20.76 18 THR B C 1
ATOM 3524 O O . THR B 1 18 ? 55.543 95.883 62.689 1.00 20.91 18 THR B O 1
ATOM 3531 N N A VAL B 1 19 ? 56.545 95.689 60.714 0.50 20.43 19 VAL B N 1
ATOM 3532 N N B VAL B 1 19 ? 56.770 95.577 60.727 0.50 22.02 19 VAL B N 1
ATOM 3533 C CA A VAL B 1 19 ? 55.557 96.594 60.141 0.50 15.74 19 VAL B CA 1
ATOM 3534 C CA B VAL B 1 19 ? 56.166 96.650 59.975 0.50 18.50 19 VAL B CA 1
ATOM 3535 C C A VAL B 1 19 ? 55.237 96.123 58.782 0.50 15.17 19 VAL B C 1
ATOM 3536 C C B VAL B 1 19 ? 55.252 96.055 58.760 0.50 16.64 19 VAL B C 1
ATOM 3537 O O A VAL B 1 19 ? 56.094 95.483 58.065 0.50 17.70 19 VAL B O 1
ATOM 3538 O O B VAL B 1 19 ? 55.668 95.073 58.166 0.50 18.60 19 VAL B O 1
ATOM 3545 N N . THR B 1 20 ? 53.993 96.468 58.490 1.00 18.91 20 THR B N 1
ATOM 3546 C CA . THR B 1 20 ? 53.318 96.080 57.237 1.00 16.36 20 THR B CA 1
ATOM 3547 C C . THR B 1 20 ? 53.139 97.348 56.421 1.00 16.01 20 THR B C 1
ATOM 3548 O O . THR B 1 20 ? 52.642 98.343 56.911 1.00 17.84 20 THR B O 1
ATOM 3552 N N . ILE B 1 21 ? 53.532 97.263 55.157 1.00 13.67 21 ILE B N 1
ATOM 3553 C CA . ILE B 1 21 ? 53.261 98.291 54.162 1.00 12.88 21 ILE B CA 1
ATOM 3554 C C . ILE B 1 21 ? 52.371 97.707 53.111 1.00 11.96 21 ILE B C 1
ATOM 3555 O O . ILE B 1 21 ? 52.356 96.503 52.839 1.00 13.45 21 ILE B O 1
ATOM 3560 N N . GLU B 1 22 ? 51.643 98.595 52.427 1.00 12.44 22 GLU B N 1
ATOM 3561 C CA . GLU B 1 22 ? 50.798 98.242 51.295 1.00 12.07 22 GLU B CA 1
ATOM 3562 C C . GLU B 1 22 ? 51.453 98.649 50.001 1.00 10.76 22 GLU B C 1
ATOM 3563 O O . GLU B 1 22 ? 51.929 99.779 49.870 1.00 11.84 22 GLU B O 1
ATOM 3569 N N . TYR B 1 23 ? 51.420 97.730 49.038 1.00 11.05 23 TYR B N 1
ATOM 3570 C CA . TYR B 1 23 ? 51.753 98.023 47.650 1.00 10.61 23 TYR B CA 1
ATOM 3571 C C . TYR B 1 23 ? 50.439 97.907 46.892 1.00 10.49 23 TYR B C 1
ATOM 3572 O O . TYR B 1 23 ? 49.865 96.805 46.751 1.00 11.30 23 TYR B O 1
ATOM 3581 N N . PHE B 1 24 ? 49.941 99.049 46.378 1.00 9.85 24 PHE B N 1
ATOM 3582 C CA . PHE B 1 24 ? 48.716 99.101 45.606 1.00 10.63 24 PHE B CA 1
ATOM 3583 C C . PHE B 1 24 ? 49.042 98.873 44.113 1.00 9.62 24 PHE B C 1
ATOM 3584 O O . PHE B 1 24 ? 49.622 99.783 43.473 1.00 10.31 24 PHE B O 1
ATOM 3592 N N . ASN B 1 25 ? 48.752 97.700 43.626 1.00 10.05 25 ASN B N 1
ATOM 3593 C CA . ASN B 1 25 ? 49.137 97.287 42.312 1.00 9.68 25 ASN B CA 1
ATOM 3594 C C . ASN B 1 25 ? 48.068 97.618 41.289 1.00 10.79 25 ASN B C 1
ATOM 3595 O O . ASN B 1 25 ? 46.880 97.450 41.551 1.00 11.66 25 ASN B O 1
ATOM 3600 N N . GLN B 1 26 ? 48.465 97.984 40.073 1.00 9.80 26 GLN B N 1
ATOM 3601 C CA . GLN B 1 26 ? 47.566 98.078 38.933 1.00 10.35 26 GLN B CA 1
ATOM 3602 C C . GLN B 1 26 ? 47.886 97.081 37.867 1.00 11.23 26 GLN B C 1
ATOM 3603 O O . GLN B 1 26 ? 47.095 96.913 36.893 1.00 13.37 26 GLN B O 1
ATOM 3609 N N A LYS B 1 27 ? 49.032 96.413 37.883 0.70 10.83 27 LYS B N 1
ATOM 3610 N N B LYS B 1 27 ? 49.023 96.395 37.954 0.30 11.69 27 LYS B N 1
ATOM 3611 C CA A LYS B 1 27 ? 49.445 95.461 36.860 0.70 11.23 27 LYS B CA 1
ATOM 3612 C CA B LYS B 1 27 ? 49.391 95.389 36.959 0.30 11.80 27 LYS B CA 1
ATOM 3613 C C A LYS B 1 27 ? 48.903 94.071 37.242 0.70 11.09 27 LYS B C 1
ATOM 3614 C C B LYS B 1 27 ? 48.847 94.062 37.404 0.30 11.88 27 LYS B C 1
ATOM 3615 O O A LYS B 1 27 ? 49.659 93.176 37.670 0.70 11.51 27 LYS B O 1
ATOM 3616 O O B LYS B 1 27 ? 49.542 93.202 37.955 0.30 10.51 27 LYS B O 1
ATOM 3627 N N . LYS B 1 28 ? 47.566 93.862 37.177 1.00 13.13 28 LYS B N 1
ATOM 3628 C CA . LYS B 1 28 ? 46.936 92.621 37.661 1.00 14.30 28 LYS B CA 1
ATOM 3629 C C . LYS B 1 28 ? 47.525 91.398 37.055 1.00 13.91 28 LYS B C 1
ATOM 3630 O O . LYS B 1 28 ? 47.631 90.384 37.736 1.00 16.57 28 LYS B O 1
ATOM 3636 N N A GLU B 1 29 ? 47.821 91.403 35.783 0.50 15.48 29 GLU B N 1
ATOM 3637 N N B GLU B 1 29 ? 47.873 91.478 35.753 0.50 14.44 29 GLU B N 1
ATOM 3638 C CA A GLU B 1 29 ? 48.296 90.188 35.151 0.50 17.27 29 GLU B CA 1
ATOM 3639 C CA B GLU B 1 29 ? 48.442 90.335 34.982 0.50 15.47 29 GLU B CA 1
ATOM 3640 C C A GLU B 1 29 ? 49.737 89.794 35.577 0.50 15.77 29 GLU B C 1
ATOM 3641 C C B GLU B 1 29 ? 49.682 89.776 35.650 0.50 14.97 29 GLU B C 1
ATOM 3642 O O A GLU B 1 29 ? 50.231 88.752 35.153 0.50 16.17 29 GLU B O 1
ATOM 3643 O O B GLU B 1 29 ? 49.949 88.578 35.512 0.50 16.30 29 GLU B O 1
ATOM 3654 N N . MET B 1 30 ? 50.428 90.659 36.340 1.00 13.09 30 MET B N 1
ATOM 3655 C CA . MET B 1 30 ? 51.738 90.304 36.880 1.00 12.82 30 MET B CA 1
ATOM 3656 C C . MET B 1 30 ? 51.746 90.046 38.365 1.00 11.81 30 MET B C 1
ATOM 3657 O O . MET B 1 30 ? 52.767 89.939 38.951 1.00 13.78 30 MET B O 1
ATOM 3662 N N A THR B 1 31 ? 50.573 89.882 38.911 0.50 12.73 31 THR B N 1
ATOM 3663 N N B THR B 1 31 ? 50.564 90.029 38.972 0.50 13.18 31 THR B N 1
ATOM 3664 C CA A THR B 1 31 ? 50.566 89.708 40.321 0.50 12.81 31 THR B CA 1
ATOM 3665 C CA B THR B 1 31 ? 50.503 89.900 40.439 0.50 14.13 31 THR B CA 1
ATOM 3666 C C A THR B 1 31 ? 51.390 88.461 40.766 0.50 10.71 31 THR B C 1
ATOM 3667 C C B THR B 1 31 ? 51.207 88.655 40.960 0.50 14.22 31 THR B C 1
ATOM 3668 O O A THR B 1 31 ? 52.026 88.493 41.829 0.50 12.67 31 THR B O 1
ATOM 3669 O O B THR B 1 31 ? 51.870 88.741 41.984 0.50 13.84 31 THR B O 1
ATOM 3676 N N A LYS B 1 32 ? 51.322 87.365 40.020 0.50 12.25 32 LYS B N 1
ATOM 3677 N N B LYS B 1 32 ? 51.093 87.532 40.273 0.50 14.42 32 LYS B N 1
ATOM 3678 C CA A LYS B 1 32 ? 51.982 86.156 40.490 0.50 12.92 32 LYS B CA 1
ATOM 3679 C CA B LYS B 1 32 ? 51.836 86.354 40.762 0.50 15.08 32 LYS B CA 1
ATOM 3680 C C A LYS B 1 32 ? 53.428 86.435 40.743 0.50 13.59 32 LYS B C 1
ATOM 3681 C C B LYS B 1 32 ? 53.404 86.590 40.843 0.50 14.56 32 LYS B C 1
ATOM 3682 O O A LYS B 1 32 ? 54.008 86.009 41.745 0.50 12.51 32 LYS B O 1
ATOM 3683 O O B LYS B 1 32 ? 54.057 86.349 41.892 0.50 13.58 32 LYS B O 1
ATOM 3694 N N . THR B 1 33 ? 54.045 87.110 39.796 1.00 13.96 33 THR B N 1
ATOM 3695 C CA . THR B 1 33 ? 55.472 87.396 39.831 1.00 13.73 33 THR B CA 1
ATOM 3696 C C . THR B 1 33 ? 55.736 88.468 40.835 1.00 12.38 33 THR B C 1
ATOM 3697 O O . THR B 1 33 ? 56.747 88.395 41.591 1.00 13.19 33 THR B O 1
ATOM 3701 N N . LEU B 1 34 ? 54.903 89.507 40.910 1.00 12.01 34 LEU B N 1
ATOM 3702 C CA . LEU B 1 34 ? 55.115 90.560 41.913 1.00 11.94 34 LEU B CA 1
ATOM 3703 C C . LEU B 1 34 ? 55.036 89.960 43.336 1.00 11.37 34 LEU B C 1
ATOM 3704 O O . LEU B 1 34 ? 55.790 90.399 44.203 1.00 12.07 34 LEU B O 1
ATOM 3709 N N A GLU B 1 35 ? 54.120 89.032 43.571 0.50 12.01 35 GLU B N 1
ATOM 3710 N N B GLU B 1 35 ? 54.137 89.017 43.548 0.50 12.05 35 GLU B N 1
ATOM 3711 C CA A GLU B 1 35 ? 54.034 88.419 44.884 0.50 12.39 35 GLU B CA 1
ATOM 3712 C CA B GLU B 1 35 ? 54.062 88.361 44.832 0.50 12.44 35 GLU B CA 1
ATOM 3713 C C A GLU B 1 35 ? 55.222 87.485 45.190 0.50 12.08 35 GLU B C 1
ATOM 3714 C C B GLU B 1 35 ? 55.291 87.562 45.160 0.50 11.68 35 GLU B C 1
ATOM 3715 O O A GLU B 1 35 ? 55.626 87.366 46.358 0.50 13.54 35 GLU B O 1
ATOM 3716 O O B GLU B 1 35 ? 55.765 87.579 46.312 0.50 13.27 35 GLU B O 1
ATOM 3727 N N . GLU B 1 36 ? 55.818 86.849 44.191 1.00 13.04 36 GLU B N 1
ATOM 3728 C CA . GLU B 1 36 ? 57.087 86.121 44.347 1.00 13.52 36 GLU B CA 1
ATOM 3729 C C . GLU B 1 36 ? 58.236 87.075 44.711 1.00 13.28 36 GLU B C 1
ATOM 3730 O O . GLU B 1 36 ? 59.003 86.829 45.671 1.00 14.05 36 GLU B O 1
ATOM 3736 N N . ILE B 1 37 ? 58.341 88.189 43.995 1.00 12.69 37 ILE B N 1
ATOM 3737 C CA . ILE B 1 37 ? 59.377 89.180 44.283 1.00 12.72 37 ILE B CA 1
ATOM 3738 C C . ILE B 1 37 ? 59.183 89.717 45.663 1.00 12.15 37 ILE B C 1
ATOM 3739 O O . ILE B 1 37 ? 60.152 89.963 46.412 1.00 13.29 37 ILE B O 1
ATOM 3744 N N . THR B 1 3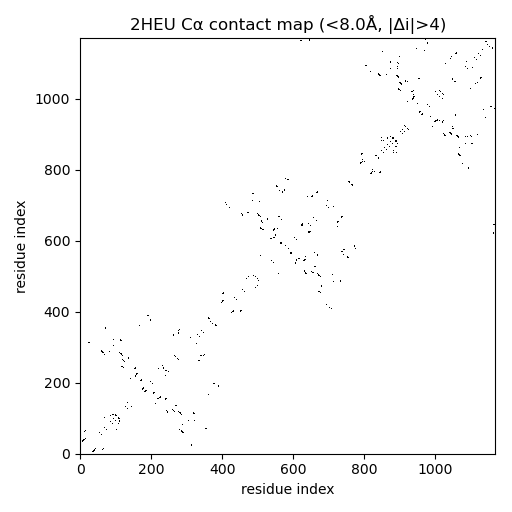8 ? 57.966 89.969 46.025 1.00 12.00 38 THR B N 1
ATOM 3745 C CA . THR B 1 38 ? 57.676 90.471 47.340 1.00 12.45 38 THR B CA 1
ATOM 3746 C C . THR B 1 38 ? 58.115 89.489 48.430 1.00 12.26 38 THR B C 1
ATOM 3747 O O . THR B 1 38 ? 58.699 89.894 49.429 1.00 13.44 38 THR B O 1
ATOM 3751 N N . ARG B 1 39 ? 57.906 88.204 48.258 1.00 13.33 39 ARG B N 1
ATOM 3752 C CA . ARG B 1 39 ? 58.440 87.188 49.185 1.00 13.53 39 ARG B CA 1
ATOM 3753 C C . ARG B 1 39 ? 59.952 87.211 49.209 1.00 13.33 39 ARG B C 1
ATOM 3754 O O . ARG B 1 39 ? 60.556 87.066 50.298 1.00 14.48 39 ARG B O 1
ATOM 3762 N N . ASP B 1 40 ? 60.605 87.415 48.085 1.00 13.37 40 ASP B N 1
ATOM 3763 C CA . ASP B 1 40 ? 62.008 87.507 48.089 1.00 13.95 40 ASP B CA 1
ATOM 3764 C C . ASP B 1 40 ? 62.487 88.735 48.904 1.00 13.41 40 ASP B C 1
ATOM 3765 O O . ASP B 1 40 ? 63.452 88.637 49.720 1.00 14.30 40 ASP B O 1
ATOM 3770 N N . PHE B 1 41 ? 61.810 89.866 48.799 1.00 12.73 41 PHE B N 1
ATOM 3771 C CA . PHE B 1 41 ? 62.035 91.031 49.615 1.00 13.24 41 PHE B CA 1
ATOM 3772 C C . PHE B 1 41 ? 61.869 90.728 51.103 1.00 12.88 41 PHE B C 1
ATOM 3773 O O . PHE B 1 41 ? 62.725 91.131 51.924 1.00 13.69 41 PHE B O 1
ATOM 3781 N N . GLU B 1 42 ? 60.820 90.044 51.420 1.00 12.74 42 GLU B N 1
ATOM 3782 C CA . GLU B 1 42 ? 60.494 89.741 52.798 1.00 13.50 42 GLU B CA 1
ATOM 3783 C C . GLU B 1 42 ? 61.509 88.752 53.408 1.00 14.18 42 GLU B C 1
ATOM 3784 O O . GLU B 1 42 ? 61.765 88.809 54.616 1.00 15.16 42 GLU B O 1
ATOM 3790 N N A LYS B 1 43 ? 62.101 87.905 52.586 0.50 12.64 43 LYS B N 1
ATOM 3791 N N B LYS B 1 43 ? 62.118 87.886 52.593 0.50 14.34 43 LYS B N 1
ATOM 3792 C CA A LYS B 1 43 ? 63.160 86.996 53.082 0.50 13.76 43 LYS B CA 1
ATOM 3793 C CA B LYS B 1 43 ? 63.208 86.976 53.050 0.50 15.59 43 LYS B CA 1
ATOM 3794 C C A LYS B 1 43 ? 64.372 87.861 53.507 0.50 15.34 43 LYS B C 1
ATOM 3795 C C B LYS B 1 43 ? 64.484 87.759 53.389 0.50 16.84 43 LYS B C 1
ATOM 3796 O O A LYS B 1 43 ? 64.952 87.654 54.604 0.50 15.12 43 LYS B O 1
ATOM 3797 O O B LYS B 1 43 ? 65.266 87.335 54.262 0.50 18.00 43 LYS B O 1
ATOM 3808 N N . GLU B 1 44 ? 64.722 88.861 52.678 1.00 14.15 44 GLU B N 1
ATOM 3809 C CA . GLU B 1 44 ? 65.817 89.758 52.970 1.00 15.34 44 GLU B CA 1
ATOM 3810 C C . GLU B 1 44 ? 65.519 90.728 54.149 1.00 14.95 44 GLU B C 1
ATOM 3811 O O . GLU B 1 44 ? 66.474 91.149 54.822 1.00 16.75 44 GLU B O 1
ATOM 3817 N N . ASN B 1 45 ? 64.248 91.022 54.362 1.00 13.98 45 ASN B N 1
ATOM 3818 C CA . ASN B 1 45 ? 63.779 91.977 55.337 1.00 14.45 45 ASN B CA 1
ATOM 3819 C C . ASN B 1 45 ? 62.667 91.332 56.192 1.00 14.44 45 ASN B C 1
ATOM 3820 O O . ASN B 1 45 ? 61.505 91.647 56.035 1.00 14.23 45 ASN B O 1
ATOM 3825 N N . PRO B 1 46 ? 63.056 90.437 57.112 1.00 14.44 46 PRO B N 1
ATOM 3826 C CA . PRO B 1 46 ? 62.027 89.683 57.840 1.00 14.49 46 PRO B CA 1
ATOM 3827 C C . PRO B 1 46 ? 61.173 90.471 58.781 1.00 14.52 46 PRO B C 1
ATOM 3828 O O . PRO B 1 46 ? 60.192 89.922 59.257 1.00 14.95 46 PRO B O 1
ATOM 3832 N N . LYS B 1 47 ? 61.487 91.717 59.082 1.00 13.61 47 LYS B N 1
ATOM 3833 C CA . LYS B 1 47 ? 60.633 92.578 59.853 1.00 14.71 47 LYS B CA 1
ATOM 3834 C C . LYS B 1 47 ? 59.749 93.453 58.984 1.00 16.00 47 LYS B C 1
ATOM 3835 O O . LYS B 1 47 ? 59.107 94.383 59.539 1.00 20.96 47 LYS B O 1
ATOM 3841 N N . ILE B 1 48 ? 59.692 93.212 57.701 1.00 15.05 48 ILE B N 1
ATOM 3842 C CA . ILE B 1 48 ? 58.746 93.982 56.809 1.00 15.31 48 ILE B CA 1
ATOM 3843 C C . ILE B 1 48 ? 57.817 92.999 56.154 1.00 14.19 48 ILE B C 1
ATOM 3844 O O . ILE B 1 48 ? 58.275 92.030 55.580 1.00 16.55 48 ILE B O 1
ATOM 3849 N N . LYS B 1 49 ? 56.519 93.255 56.232 1.00 15.62 49 LYS B N 1
ATOM 3850 C CA A LYS B 1 49 ? 55.437 92.539 55.561 0.50 15.57 49 LYS B CA 1
ATOM 3851 C CA B LYS B 1 49 ? 55.624 92.545 55.358 0.50 14.89 49 LYS B CA 1
ATOM 3852 C C . LYS B 1 49 ? 54.927 93.495 54.440 1.00 14.69 49 LYS B C 1
ATOM 3853 O O . LYS B 1 49 ? 54.677 94.637 54.762 1.00 18.83 49 LYS B O 1
ATOM 3864 N N . VAL B 1 50 ? 54.680 92.979 53.240 1.00 14.54 50 VAL B N 1
ATOM 3865 C CA . VAL B 1 50 ? 54.136 93.768 52.163 1.00 15.21 50 VAL B CA 1
ATOM 3866 C C . VAL B 1 50 ? 52.813 93.191 51.731 1.00 14.18 50 VAL B C 1
ATOM 3867 O O . VAL B 1 50 ? 52.762 92.029 51.322 1.00 19.59 50 VAL B O 1
ATOM 3871 N N . LYS B 1 51 ? 51.762 93.966 51.836 1.00 13.23 51 LYS B N 1
ATOM 3872 C CA . LYS B 1 51 ? 50.415 93.611 51.415 1.00 15.67 51 LYS B CA 1
ATOM 3873 C C . LYS B 1 51 ? 50.254 94.033 49.962 1.00 14.23 51 LYS B C 1
ATOM 3874 O O . LYS B 1 51 ? 50.186 95.234 49.704 1.00 15.35 51 LYS B O 1
ATOM 3880 N N . VAL B 1 52 ? 50.275 93.076 49.017 1.00 13.78 52 VAL B N 1
ATOM 3881 C CA . VAL B 1 52 ? 50.028 93.379 47.625 1.00 13.14 52 VAL B CA 1
ATOM 3882 C C . VAL B 1 52 ? 48.557 93.436 47.344 1.00 14.14 52 VAL B C 1
ATOM 3883 O O . VAL B 1 52 ? 47.830 92.410 47.538 1.00 16.76 52 VAL B O 1
ATOM 3887 N N . VAL B 1 53 ? 48.062 94.605 46.961 1.00 12.49 53 VAL B N 1
ATOM 3888 C CA . VAL B 1 53 ? 46.652 94.822 46.815 1.00 12.55 53 VAL B CA 1
ATOM 3889 C C . VAL B 1 53 ? 46.275 94.926 45.349 1.00 12.40 53 VAL B C 1
ATOM 3890 O O . VAL B 1 53 ? 46.975 95.591 44.539 1.00 12.56 53 VAL B O 1
ATOM 3894 N N . ASN B 1 54 ? 45.280 94.132 44.931 1.00 13.11 54 ASN B N 1
ATOM 3895 C CA . ASN B 1 54 ? 44.673 94.199 43.603 1.00 13.72 54 ASN B CA 1
ATOM 3896 C C . ASN B 1 54 ? 43.183 94.326 43.789 1.00 15.35 54 ASN B C 1
ATOM 3897 O O . ASN B 1 54 ? 42.559 93.409 44.353 1.00 21.19 54 ASN B O 1
ATOM 3902 N N . VAL B 1 55 ? 42.580 95.385 43.250 1.00 15.22 55 VAL B N 1
ATOM 3903 C CA . VAL B 1 55 ? 41.124 95.563 43.246 1.00 16.75 55 VAL B CA 1
ATOM 3904 C C . VAL B 1 55 ? 40.688 95.947 41.873 1.00 15.99 55 VAL B C 1
ATOM 3905 O O . VAL B 1 55 ? 41.386 96.629 41.147 1.00 17.28 55 VAL B O 1
ATOM 3909 N N A PRO B 1 56 ? 39.417 95.542 41.544 0.50 18.72 56 PRO B N 1
ATOM 3910 N N B PRO B 1 56 ? 39.433 95.568 41.520 0.50 17.47 56 PRO B N 1
ATOM 3911 C CA A PRO B 1 56 ? 38.712 96.134 40.414 0.50 18.51 56 PRO B CA 1
ATOM 3912 C CA B PRO B 1 56 ? 38.970 95.932 40.153 0.50 16.34 56 PRO B CA 1
ATOM 3913 C C A PRO B 1 56 ? 38.681 97.654 40.334 0.50 19.67 56 PRO B C 1
ATOM 3914 C C B PRO B 1 56 ? 38.761 97.450 40.220 0.50 16.89 56 PRO B C 1
ATOM 3915 O O A PRO B 1 56 ? 38.578 98.375 41.361 0.50 18.81 56 PRO B O 1
ATOM 3916 O O B PRO B 1 56 ? 38.588 97.950 41.293 0.50 16.28 56 PRO B O 1
ATOM 3923 N N . ASN B 1 57 ? 38.658 98.152 39.105 1.00 18.23 57 ASN B N 1
ATOM 3924 C CA . ASN B 1 57 ? 38.500 99.587 38.971 1.00 19.25 57 ASN B CA 1
ATOM 3925 C C . ASN B 1 57 ? 39.538 100.306 39.785 1.00 17.19 57 ASN B C 1
ATOM 3926 O O . ASN B 1 57 ? 39.241 101.270 40.494 1.00 17.85 57 ASN B O 1
ATOM 3931 N N . ALA B 1 58 ? 40.768 99.845 39.770 1.00 15.67 58 ALA B N 1
ATOM 3932 C CA . ALA B 1 58 ? 41.807 100.321 40.654 1.00 14.12 58 ALA B CA 1
ATOM 3933 C C . ALA B 1 58 ? 42.063 101.792 40.541 1.00 15.64 58 ALA B C 1
ATOM 3934 O O . ALA B 1 58 ? 42.358 102.434 41.566 1.00 15.14 58 ALA B O 1
ATOM 3936 N N . GLY B 1 59 ? 42.005 102.406 39.388 1.00 15.49 59 GLY B N 1
ATOM 3937 C CA . GLY B 1 59 ? 42.234 103.832 39.225 1.00 16.23 59 GLY B CA 1
ATOM 3938 C C . GLY B 1 59 ? 41.180 104.634 39.960 1.00 16.47 59 GLY B C 1
ATOM 3939 O O . GLY B 1 59 ? 41.461 105.673 40.608 1.00 18.10 59 GLY B O 1
ATOM 3940 N N . GLU B 1 60 ? 39.924 104.171 39.925 1.00 16.72 60 GLU B N 1
ATOM 3941 C CA . GLU B 1 60 ? 38.872 104.867 40.591 1.00 16.95 60 GLU B CA 1
ATOM 3942 C C . GLU B 1 60 ? 38.965 104.664 42.069 1.00 16.60 60 GLU B C 1
ATOM 3943 O O . GLU B 1 60 ? 38.766 105.584 42.862 1.00 18.75 60 GLU B O 1
ATOM 3949 N N . VAL B 1 61 ? 39.339 103.460 42.499 1.00 17.39 61 VAL B N 1
ATOM 3950 C CA . VAL B 1 61 ? 39.465 103.153 43.911 1.00 16.82 61 VAL B CA 1
ATOM 3951 C C . VAL B 1 61 ? 40.618 104.038 44.456 1.00 16.57 61 VAL B C 1
ATOM 3952 O O . VAL B 1 61 ? 40.504 104.620 45.542 1.00 17.07 61 VAL B O 1
ATOM 3956 N N . LEU B 1 62 ? 41.723 104.189 43.737 1.00 15.96 62 LEU B N 1
ATOM 3957 C CA . LEU B 1 62 ? 42.805 105.021 44.172 1.00 14.83 62 LEU B CA 1
ATOM 3958 C C . LEU B 1 62 ? 42.365 106.477 44.361 1.00 16.02 62 LEU B C 1
ATOM 3959 O O . LEU B 1 62 ? 42.753 107.082 45.373 1.00 17.04 62 LEU B O 1
ATOM 3964 N N . LYS B 1 63 ? 41.593 107.052 43.449 1.00 15.76 63 LYS B N 1
ATOM 3965 C CA . LYS B 1 63 ? 41.059 108.391 43.614 1.00 15.96 63 LYS B CA 1
ATOM 3966 C C . LYS B 1 63 ? 40.268 108.474 44.909 1.00 16.91 63 LYS B C 1
ATOM 3967 O O . LYS B 1 63 ? 40.442 109.441 45.681 1.00 19.06 63 LYS B O 1
ATOM 3973 N N . THR B 1 64 ? 39.389 107.480 45.179 1.00 17.72 64 THR B N 1
ATOM 3974 C CA . THR B 1 64 ? 38.487 107.484 46.389 1.00 19.27 64 THR B CA 1
ATOM 3975 C C . THR B 1 64 ? 39.422 107.506 47.575 1.00 19.42 64 THR B C 1
ATOM 3976 O O . THR B 1 64 ? 39.196 108.279 48.535 1.00 22.13 64 THR B O 1
ATOM 3980 N N . ARG B 1 65 ? 40.410 106.646 47.595 1.00 18.44 65 ARG B N 1
ATOM 3981 C CA . ARG B 1 65 ? 41.289 106.506 48.746 1.00 19.31 65 ARG B CA 1
ATOM 3982 C C . ARG B 1 65 ? 42.179 107.726 49.001 1.00 18.48 65 ARG B C 1
ATOM 3983 O O . ARG B 1 65 ? 42.269 108.161 50.121 1.00 22.53 65 ARG B O 1
ATOM 3991 N N . VAL B 1 66 ? 42.738 108.383 47.951 1.00 18.67 66 VAL B N 1
ATOM 3992 C CA . VAL B 1 66 ? 43.533 109.608 48.099 1.00 19.18 66 VAL B CA 1
ATOM 3993 C C . VAL B 1 66 ? 42.717 110.798 48.638 1.00 23.16 66 VAL B C 1
ATOM 3994 O O . VAL B 1 66 ? 43.189 111.531 49.542 1.00 24.46 66 VAL B O 1
ATOM 3998 N N A LEU B 1 67 ? 41.511 110.978 48.111 0.50 23.28 67 LEU B N 1
ATOM 3999 N N B LEU B 1 67 ? 41.494 110.956 48.124 0.50 24.06 67 LEU B N 1
ATOM 4000 C CA A LEU B 1 67 ? 40.651 112.047 48.591 0.50 24.07 67 LEU B CA 1
ATOM 4001 C CA B LEU B 1 67 ? 40.562 111.939 48.672 0.50 25.67 67 LEU B CA 1
ATOM 4002 C C A LEU B 1 67 ? 40.087 111.713 50.009 0.50 24.05 67 LEU B C 1
ATOM 4003 C C B LEU B 1 67 ? 40.438 111.711 50.123 0.50 25.33 67 LEU B C 1
ATOM 4004 O O A LEU B 1 67 ? 39.710 112.577 50.751 0.50 24.13 67 LEU B O 1
ATOM 4005 O O B LEU B 1 67 ? 40.725 112.629 50.948 0.50 27.79 67 LEU B O 1
ATOM 4014 N N . ALA B 1 68 ? 40.048 110.464 50.408 1.00 24.85 68 ALA B N 1
ATOM 4015 C CA . ALA B 1 68 ? 39.690 110.024 51.757 1.00 25.88 68 ALA B CA 1
ATOM 4016 C C . ALA B 1 68 ? 40.869 110.033 52.689 1.00 23.70 68 ALA B C 1
ATOM 4017 O O . ALA B 1 68 ? 40.749 109.826 53.895 1.00 30.29 68 ALA B O 1
ATOM 4019 N N . GLY B 1 69 ? 42.077 110.290 52.179 1.00 26.19 69 GLY B N 1
ATOM 4020 C CA . GLY B 1 69 ? 43.228 110.443 53.035 1.00 24.28 69 GLY B CA 1
ATOM 4021 C C . GLY B 1 69 ? 43.839 109.099 53.441 1.00 24.53 69 GLY B C 1
ATOM 4022 O O . GLY B 1 69 ? 44.430 108.991 54.542 1.00 28.42 69 GLY B O 1
ATOM 4023 N N . ASP B 1 70 ? 43.677 108.066 52.622 1.00 23.17 70 ASP B N 1
ATOM 4024 C CA . ASP B 1 70 ? 44.132 106.750 52.905 1.00 21.66 70 ASP B CA 1
ATOM 4025 C C . ASP B 1 70 ? 45.038 106.243 51.750 1.00 18.98 70 ASP B C 1
ATOM 4026 O O . ASP B 1 70 ? 44.634 105.275 50.990 1.00 22.08 70 ASP B O 1
ATOM 4031 N N . VAL B 1 71 ? 46.207 106.859 51.648 1.00 19.24 71 VAL B N 1
ATOM 4032 C CA . VAL B 1 71 ? 47.114 106.661 50.514 1.00 16.89 71 VAL B CA 1
ATOM 4033 C C . VAL B 1 71 ? 47.911 105.411 50.780 1.00 15.15 71 VAL B C 1
ATOM 4034 O O . VAL B 1 71 ? 48.556 105.286 51.829 1.00 16.84 71 VAL B O 1
ATOM 4038 N N . PRO B 1 72 ? 47.933 104.439 49.871 1.00 14.30 72 PRO B N 1
ATOM 4039 C CA . PRO B 1 72 ? 48.788 103.276 50.083 1.00 13.96 72 PRO B CA 1
ATOM 4040 C C . PRO B 1 72 ? 50.251 103.723 50.222 1.00 12.47 72 PRO B C 1
ATOM 4041 O O . PRO B 1 72 ? 50.694 104.679 49.604 1.00 13.76 72 PRO B O 1
ATOM 4045 N N . ASP B 1 73 ? 51.028 102.925 50.950 1.00 12.87 73 ASP B N 1
ATOM 4046 C CA . ASP B 1 73 ? 52.444 103.297 51.146 1.00 11.55 73 ASP B CA 1
ATOM 4047 C C . ASP B 1 73 ? 53.225 103.399 49.844 1.00 11.36 73 ASP B C 1
ATOM 4048 O O . ASP B 1 73 ? 53.990 104.357 49.659 1.00 11.58 73 ASP B O 1
ATOM 4053 N N . VAL B 1 74 ? 53.058 102.407 48.995 1.00 11.35 74 VAL B N 1
ATOM 4054 C CA . VAL B 1 74 ? 53.700 102.348 47.682 1.00 10.47 74 VAL B CA 1
ATOM 4055 C C . VAL B 1 74 ? 52.566 102.177 46.684 1.00 10.12 74 VAL B C 1
ATOM 4056 O O . VAL B 1 74 ? 51.709 101.275 46.840 1.00 10.75 74 VAL B O 1
ATOM 4060 N N . VAL B 1 75 ? 52.507 103.025 45.658 1.00 10.18 75 VAL B N 1
ATOM 4061 C CA . VAL B 1 75 ? 51.431 103.076 44.718 1.00 9.80 75 VAL B CA 1
ATOM 4062 C C . VAL B 1 75 ? 51.882 102.868 43.309 1.00 9.51 75 VAL B C 1
ATOM 4063 O O . VAL B 1 75 ? 52.752 103.657 42.847 1.00 9.43 75 VAL B O 1
ATOM 4067 N N . ASN B 1 76 ? 51.319 101.923 42.612 1.00 9.22 76 ASN B N 1
ATOM 4068 C CA . ASN B 1 76 ? 51.470 101.861 41.161 1.00 8.49 76 ASN B CA 1
ATOM 4069 C C . ASN B 1 76 ? 50.517 102.885 40.571 1.00 8.59 76 ASN B C 1
ATOM 4070 O O . ASN B 1 76 ? 49.284 102.706 40.656 1.00 9.57 76 ASN B O 1
ATOM 4075 N N . ILE B 1 77 ? 51.067 103.959 40.013 1.00 9.64 77 ILE B N 1
ATOM 4076 C CA . ILE B 1 77 ? 50.313 105.056 39.407 1.00 9.29 77 ILE B CA 1
ATOM 4077 C C . ILE B 1 77 ? 50.991 105.382 38.105 1.00 9.24 77 ILE B C 1
ATOM 4078 O O . ILE B 1 77 ? 52.224 105.413 38.008 1.00 9.70 77 ILE B O 1
ATOM 4083 N N . TYR B 1 78 ? 50.178 105.596 37.042 1.00 9.18 78 TYR B N 1
ATOM 4084 C CA . TYR B 1 78 ? 50.733 105.827 35.743 1.00 9.33 78 TYR B CA 1
ATOM 4085 C C . TYR B 1 78 ? 51.254 107.246 35.686 1.00 9.71 78 TYR B C 1
ATOM 4086 O O . TYR B 1 78 ? 50.507 108.199 35.965 1.00 10.15 78 TYR B O 1
ATOM 4095 N N . PRO B 1 79 ? 52.540 107.459 35.367 1.00 9.85 79 PRO B N 1
ATOM 4096 C CA . PRO B 1 79 ? 53.156 108.792 35.657 1.00 10.18 79 PRO B CA 1
ATOM 4097 C C . PRO B 1 79 ? 52.757 109.868 34.706 1.00 10.11 79 PRO B C 1
ATOM 4098 O O . PRO B 1 79 ? 52.948 111.060 35.037 1.00 11.26 79 PRO B O 1
ATOM 4102 N N . GLN B 1 80 ? 52.185 109.538 33.552 1.00 9.95 80 GLN B N 1
ATOM 4103 C CA . GLN B 1 80 ? 51.627 110.531 32.678 1.00 9.74 80 GLN B CA 1
ATOM 4104 C C . GLN B 1 80 ? 50.288 111.072 33.141 1.00 10.39 80 GLN B C 1
ATOM 4105 O O . GLN B 1 80 ? 49.771 112.037 32.538 1.00 10.57 80 GLN B O 1
ATOM 4111 N N . SER B 1 81 ? 49.649 110.407 34.100 1.00 9.79 81 SER B N 1
ATOM 4112 C CA . SER B 1 81 ? 48.265 110.727 34.496 1.00 10.40 81 SER B CA 1
ATOM 4113 C C . SER B 1 81 ? 48.182 112.088 35.100 1.00 10.74 81 SER B C 1
ATOM 4114 O O . SER B 1 81 ? 49.124 112.616 35.764 1.00 11.49 81 SER B O 1
ATOM 4117 N N . ILE B 1 82 ? 47.024 112.722 34.954 1.00 11.23 82 ILE B N 1
ATOM 4118 C CA . ILE B 1 82 ? 46.792 114.022 35.572 1.00 12.77 82 ILE B CA 1
ATOM 4119 C C . ILE B 1 82 ? 46.819 113.829 37.089 1.00 12.20 82 ILE B C 1
ATOM 4120 O O . ILE B 1 82 ? 47.279 114.719 37.818 1.00 12.97 82 ILE B O 1
ATOM 4125 N N . GLU B 1 83 ? 46.322 112.701 37.581 1.00 12.23 83 GLU B N 1
ATOM 4126 C CA . GLU B 1 83 ? 46.396 112.415 39.010 1.00 13.30 83 GLU B CA 1
ATOM 4127 C C . GLU B 1 83 ? 47.822 112.431 39.520 1.00 12.30 83 GLU B C 1
ATOM 4128 O O . GLU B 1 83 ? 48.094 113.062 40.584 1.00 13.77 83 GLU B O 1
ATOM 4134 N N . LEU B 1 84 ? 48.748 111.767 38.882 1.00 12.31 84 LEU B N 1
ATOM 4135 C CA . LEU B 1 84 ? 50.141 111.841 39.354 1.00 11.96 84 LEU B CA 1
ATOM 4136 C C . LEU B 1 84 ? 50.597 113.330 39.434 1.00 11.97 84 LEU B C 1
ATOM 4137 O O . LEU B 1 84 ? 51.182 113.797 40.410 1.00 13.24 84 LEU B O 1
ATOM 4142 N N A GLN B 1 85 ? 50.331 114.038 38.346 0.50 11.56 85 GLN B N 1
ATOM 4143 N N B GLN B 1 85 ? 50.356 114.058 38.346 0.50 11.62 85 GLN B N 1
ATOM 4144 C CA A GLN B 1 85 ? 50.851 115.390 38.211 0.50 11.45 85 GLN B CA 1
ATOM 4145 C CA B GLN B 1 85 ? 50.818 115.457 38.268 0.50 12.09 85 GLN B CA 1
ATOM 4146 C C A GLN B 1 85 ? 50.296 116.334 39.330 0.50 13.96 85 GLN B C 1
ATOM 4147 C C B GLN B 1 85 ? 50.285 116.283 39.460 0.50 13.49 85 GLN B C 1
ATOM 4148 O O A GLN B 1 85 ? 50.997 117.158 39.918 0.50 14.42 85 GLN B O 1
ATOM 4149 O O B GLN B 1 85 ? 50.971 116.960 40.263 0.50 16.54 85 GLN B O 1
ATOM 4160 N N . GLU B 1 86 ? 48.989 116.237 39.539 1.00 13.16 86 GLU B N 1
ATOM 4161 C CA . GLU B 1 86 ? 48.288 117.038 40.488 1.00 14.78 86 GLU B CA 1
ATOM 4162 C C . GLU B 1 86 ? 48.543 116.617 41.925 1.00 14.38 86 GLU B C 1
ATOM 4163 O O . GLU B 1 86 ? 48.774 117.474 42.847 1.00 15.86 86 GLU B O 1
ATOM 4169 N N . TRP B 1 87 ? 48.568 115.328 42.179 1.00 14.20 87 TRP B N 1
ATOM 4170 C CA . TRP B 1 87 ? 48.878 114.813 43.547 1.00 14.35 87 TRP B CA 1
ATOM 4171 C C . TRP B 1 87 ? 50.295 115.134 43.867 1.00 13.70 87 TRP B C 1
ATOM 4172 O O . TRP B 1 87 ? 50.601 115.504 45.065 1.00 15.38 87 TRP B O 1
ATOM 4183 N N . ALA B 1 88 ? 51.226 115.030 42.930 1.00 14.49 88 ALA B N 1
ATOM 4184 C CA . ALA B 1 88 ? 52.617 115.441 43.208 1.00 14.89 88 ALA B CA 1
ATOM 4185 C C . ALA B 1 88 ? 52.714 116.902 43.558 1.00 15.94 88 ALA B C 1
ATOM 4186 O O . ALA B 1 88 ? 53.425 117.264 44.547 1.00 17.27 88 ALA B O 1
ATOM 4188 N N . LYS B 1 89 ? 52.045 117.781 42.813 1.00 16.09 89 LYS B N 1
ATOM 4189 C CA . LYS B 1 89 ? 52.029 119.201 43.128 1.00 16.60 89 LYS B CA 1
ATOM 4190 C C . LYS B 1 89 ? 51.474 119.460 44.517 1.00 16.66 89 LYS B C 1
ATOM 4191 O O . LYS B 1 89 ? 51.872 120.395 45.240 1.00 21.41 89 LYS B O 1
ATOM 4197 N N . ALA B 1 90 ? 50.468 118.679 44.886 1.00 16.76 90 ALA B N 1
ATOM 4198 C CA . ALA B 1 90 ? 49.799 118.798 46.147 1.00 16.72 90 ALA B CA 1
ATOM 4199 C C . ALA B 1 90 ? 50.483 118.129 47.320 1.00 17.12 90 ALA B C 1
ATOM 4200 O O . ALA B 1 90 ? 50.021 118.374 48.451 1.00 21.67 90 ALA B O 1
ATOM 4202 N N . GLY B 1 91 ? 51.648 117.558 47.152 1.00 16.65 91 GLY B N 1
ATOM 4203 C CA . GLY B 1 91 ? 52.366 116.953 48.266 1.00 17.13 91 GLY B CA 1
ATOM 4204 C C . GLY B 1 91 ? 51.953 115.539 48.665 1.00 15.15 91 GLY B C 1
ATOM 4205 O O . GLY B 1 91 ? 52.320 115.119 49.781 1.00 18.29 91 GLY B O 1
ATOM 4206 N N . VAL B 1 92 ? 51.188 114.837 47.867 1.00 15.30 92 VAL B N 1
ATOM 4207 C CA . VAL B 1 92 ? 50.777 113.475 48.212 1.00 14.91 92 VAL B CA 1
ATOM 4208 C C . VAL B 1 92 ? 51.941 112.522 48.246 1.00 13.75 92 VAL B C 1
ATOM 4209 O O . VAL B 1 92 ? 51.911 111.529 48.987 1.00 14.92 92 VAL B O 1
ATOM 4213 N N . PHE B 1 93 ? 52.990 112.698 47.404 1.00 13.87 93 PHE B N 1
ATOM 4214 C CA . PHE B 1 93 ? 54.046 111.722 47.206 1.00 13.19 93 PHE B CA 1
ATOM 4215 C C . PHE B 1 93 ? 55.366 112.297 47.647 1.00 14.07 93 PHE B C 1
ATOM 4216 O O . PHE B 1 93 ? 55.697 113.485 47.481 1.00 15.65 93 PHE B O 1
ATOM 4224 N N . GLU B 1 94 ? 56.198 111.380 48.096 1.00 14.83 94 GLU B N 1
ATOM 4225 C CA . GLU B 1 94 ? 57.614 111.707 48.440 1.00 14.33 94 GLU B CA 1
ATOM 4226 C C . GLU B 1 94 ? 58.443 112.110 47.208 1.00 14.42 94 GLU B C 1
ATOM 4227 O O . GLU B 1 94 ? 58.312 111.479 46.159 1.00 14.58 94 GLU B O 1
ATOM 4233 N N . ASP B 1 95 ? 59.250 113.123 47.379 1.00 15.53 95 ASP B N 1
ATOM 4234 C CA . ASP B 1 95 ? 60.211 113.538 46.370 1.00 14.89 95 ASP B CA 1
ATOM 4235 C C . ASP B 1 95 ? 61.370 112.529 46.244 1.00 14.60 95 ASP B C 1
ATOM 4236 O O . ASP B 1 95 ? 62.145 112.386 47.228 1.00 15.96 95 ASP B O 1
ATOM 4241 N N . LEU B 1 96 ? 61.478 111.793 45.141 1.00 14.19 96 LEU B N 1
ATOM 4242 C CA . LEU B 1 96 ? 62.485 110.783 44.943 1.00 13.45 96 LEU B CA 1
ATOM 4243 C C . LEU B 1 96 ? 63.747 111.274 44.211 1.00 13.16 96 LEU B C 1
ATOM 4244 O O . LEU B 1 96 ? 64.638 110.480 43.852 1.00 15.49 96 LEU B O 1
ATOM 4249 N N . SER B 1 97 ? 63.789 112.588 43.889 1.00 15.33 97 SER B N 1
ATOM 4250 C CA . SER B 1 97 ? 64.802 113.131 42.959 1.00 16.42 97 SER B CA 1
ATOM 4251 C C . SER B 1 97 ? 66.222 112.800 43.349 1.00 18.55 97 SER B C 1
ATOM 4252 O O . SER B 1 97 ? 67.050 112.575 42.466 1.00 19.54 97 SER B O 1
ATOM 4255 N N . ASN B 1 98 ? 66.492 112.753 44.670 1.00 18.41 98 ASN B N 1
ATOM 4256 C CA . ASN B 1 98 ? 67.840 112.519 45.147 1.00 19.19 98 ASN B CA 1
ATOM 4257 C C . ASN B 1 98 ? 68.052 111.128 45.657 1.00 19.84 98 ASN B C 1
ATOM 4258 O O . ASN B 1 98 ? 69.116 110.910 46.260 1.00 21.51 98 ASN B O 1
ATOM 4263 N N . LYS B 1 99 ? 67.237 110.171 45.358 1.00 17.45 99 LYS B N 1
ATOM 4264 C CA . LYS B 1 99 ? 67.536 108.799 45.759 1.00 16.43 99 LYS B CA 1
ATOM 4265 C C . LYS B 1 99 ? 68.602 108.158 44.938 1.00 17.58 99 LYS B C 1
ATOM 4266 O O . LYS B 1 99 ? 68.494 108.253 43.730 1.00 17.69 99 LYS B O 1
ATOM 4272 N N . ASP B 1 100 ? 69.589 107.526 45.539 1.00 17.51 100 ASP B N 1
ATOM 4273 C CA . ASP B 1 100 ? 70.558 106.810 44.756 1.00 18.50 100 ASP B CA 1
ATOM 4274 C C . ASP B 1 100 ? 69.917 105.810 43.847 1.00 17.86 100 ASP B C 1
ATOM 4275 O O . ASP B 1 100 ? 70.387 105.566 42.726 1.00 17.60 100 ASP B O 1
ATOM 4280 N N . TYR B 1 101 ? 68.885 105.122 44.286 1.00 15.81 101 TYR B N 1
ATOM 4281 C CA . TYR B 1 101 ? 68.274 104.073 43.423 1.00 14.66 101 TYR B CA 1
ATOM 4282 C C . TYR B 1 101 ? 67.655 104.613 42.164 1.00 14.29 101 TYR B C 1
ATOM 4283 O O . TYR B 1 101 ? 67.526 103.932 41.190 1.00 15.55 101 TYR B O 1
ATOM 4292 N N . LEU B 1 102 ? 67.331 105.915 42.166 1.00 15.49 102 LEU B N 1
ATOM 4293 C CA . LEU B 1 102 ? 66.772 106.502 40.947 1.00 15.40 102 LEU B CA 1
ATOM 4294 C C . LEU B 1 102 ? 67.794 106.514 39.779 1.00 17.17 102 LEU B C 1
ATOM 4295 O O . LEU B 1 102 ? 67.453 106.529 38.648 1.00 19.95 102 LEU B O 1
ATOM 4300 N N . LYS B 1 103 ? 69.067 106.527 40.157 1.00 16.64 103 LYS B N 1
ATOM 4301 C CA . LYS B 1 103 ? 70.118 106.474 39.134 1.00 17.74 103 LYS B CA 1
ATOM 4302 C C . LYS B 1 103 ? 70.130 105.194 38.298 1.00 17.31 103 LYS B C 1
ATOM 4303 O O . LYS B 1 103 ? 70.741 105.178 37.251 1.00 21.02 103 LYS B O 1
ATOM 4309 N N . ARG B 1 104 ? 69.412 104.137 38.762 1.00 15.28 104 ARG B N 1
ATOM 4310 C CA . ARG B 1 104 ? 69.326 102.880 38.052 1.00 14.61 104 ARG B CA 1
ATOM 4311 C C . ARG B 1 104 ? 68.326 102.958 36.874 1.00 13.80 104 ARG B C 1
ATOM 4312 O O . ARG B 1 104 ? 68.268 102.034 36.076 1.00 15.42 104 ARG B O 1
ATOM 4320 N N . VAL B 1 105 ? 67.549 104.036 36.861 1.00 14.09 105 VAL B N 1
ATOM 4321 C CA . VAL B 1 105 ? 66.655 104.301 35.730 1.00 13.70 105 VAL B CA 1
ATOM 4322 C C . VAL B 1 105 ? 67.479 104.846 34.534 1.00 14.76 105 VAL B C 1
ATOM 4323 O O . VAL B 1 105 ? 68.304 105.792 34.710 1.00 18.62 105 VAL B O 1
ATOM 4327 N N . LYS B 1 106 ? 67.245 104.291 33.365 1.00 14.27 106 LYS B N 1
ATOM 4328 C CA . LYS B 1 106 ? 68.004 104.577 32.175 1.00 15.85 106 LYS B CA 1
ATOM 4329 C C . LYS B 1 106 ? 67.878 106.023 31.837 1.00 16.24 106 LYS B C 1
ATOM 4330 O O . LYS B 1 106 ? 66.749 106.522 31.770 1.00 20.49 106 LYS B O 1
ATOM 4336 N N . ASN B 1 107 ? 68.983 106.650 31.423 1.00 15.58 107 ASN B N 1
ATOM 4337 C CA . ASN B 1 107 ? 68.930 107.772 30.514 1.00 15.39 107 ASN B CA 1
ATOM 4338 C C . ASN B 1 107 ? 68.126 108.973 31.081 1.00 14.27 107 ASN B C 1
ATOM 4339 O O . ASN B 1 107 ? 67.461 109.569 30.336 1.00 17.62 107 ASN B O 1
ATOM 4344 N N . GLY B 1 108 ? 68.089 109.076 32.385 1.00 18.99 108 GLY B N 1
ATOM 4345 C CA . GLY B 1 108 ? 67.258 110.101 32.994 1.00 18.80 108 GLY B CA 1
ATOM 4346 C C . GLY B 1 108 ? 65.784 109.989 32.706 1.00 16.20 108 GLY B C 1
ATOM 4347 O O . GLY B 1 108 ? 65.010 110.949 32.801 1.00 19.76 108 GLY B O 1
ATOM 4348 N N . TYR B 1 109 ? 65.217 108.888 32.252 1.00 16.82 109 TYR B N 1
ATOM 4349 C CA . TYR B 1 109 ? 63.763 108.752 31.745 1.00 13.55 109 TYR B CA 1
ATOM 4350 C C . TYR B 1 109 ? 62.779 109.206 32.768 1.00 12.28 109 TYR B C 1
ATOM 4351 O O . TYR B 1 109 ? 61.674 109.685 32.464 1.00 12.73 109 TYR B O 1
ATOM 4360 N N . ALA B 1 110 ? 63.057 109.017 34.059 1.00 12.60 110 ALA B N 1
ATOM 4361 C CA . ALA B 1 110 ? 62.104 109.486 35.050 1.00 12.59 110 ALA B CA 1
ATOM 4362 C C . ALA B 1 110 ? 61.836 110.895 35.019 1.00 10.98 110 ALA B C 1
ATOM 4363 O O . ALA B 1 110 ? 60.750 111.388 35.431 1.00 11.59 110 ALA B O 1
ATOM 4365 N N A GLU B 1 111 ? 62.748 111.785 34.570 0.70 12.52 111 GLU B N 1
ATOM 4366 N N B GLU B 1 111 ? 62.848 111.602 34.515 0.30 11.61 111 GLU B N 1
ATOM 4367 C CA A GLU B 1 111 ? 62.543 113.238 34.550 0.70 12.21 111 GLU B CA 1
ATOM 4368 C CA B GLU B 1 111 ? 62.779 113.028 34.349 0.30 10.59 111 GLU B CA 1
ATOM 4369 C C A GLU B 1 111 ? 61.493 113.687 33.547 0.70 12.34 111 GLU B C 1
ATOM 4370 C C B GLU B 1 111 ? 61.692 113.456 33.329 0.30 9.99 111 GLU B C 1
ATOM 4371 O O A GLU B 1 111 ? 60.988 114.820 33.636 0.70 13.84 111 GLU B O 1
ATOM 4372 O O B GLU B 1 111 ? 61.246 114.619 33.395 0.30 9.64 111 GLU B O 1
ATOM 4383 N N A LYS B 1 112 ? 61.161 112.803 32.615 0.50 11.12 112 LYS B N 1
ATOM 4384 N N B LYS B 1 112 ? 61.181 112.558 32.469 0.50 12.07 112 LYS B N 1
ATOM 4385 C CA A LYS B 1 112 ? 60.120 112.962 31.594 0.50 11.30 112 LYS B CA 1
ATOM 4386 C CA B LYS B 1 112 ? 60.062 113.004 31.601 0.50 12.49 112 LYS B CA 1
ATOM 4387 C C A LYS B 1 112 ? 58.741 113.133 32.222 0.50 10.36 112 LYS B C 1
ATOM 4388 C C B LYS B 1 112 ? 58.736 113.281 32.291 0.50 12.15 112 LYS B C 1
ATOM 4389 O O A LYS B 1 112 ? 57.775 113.494 31.558 0.50 12.10 112 LYS B O 1
ATOM 4390 O O B LYS B 1 112 ? 57.850 113.910 31.749 0.50 14.63 112 LYS B O 1
ATOM 4401 N N . TYR B 1 113 ? 58.644 112.847 33.545 1.00 10.58 113 TYR B N 1
ATOM 4402 C CA . TYR B 1 113 ? 57.464 113.009 34.317 1.00 10.91 113 TYR B CA 1
ATOM 4403 C C . TYR B 1 113 ? 57.695 113.907 35.503 1.00 11.58 113 TYR B C 1
ATOM 4404 O O . TYR B 1 113 ? 56.819 113.968 36.428 1.00 11.92 113 TYR B O 1
ATOM 4413 N N . ALA B 1 114 ? 58.768 114.654 35.544 1.00 12.32 114 ALA B N 1
ATOM 4414 C CA . ALA B 1 114 ? 59.082 115.516 36.687 1.00 13.30 114 ALA B CA 1
ATOM 4415 C C . ALA B 1 114 ? 57.975 116.540 36.833 1.00 14.12 114 ALA B C 1
ATOM 4416 O O . ALA B 1 114 ? 57.324 116.995 35.853 1.00 14.85 114 ALA B O 1
ATOM 4418 N N . VAL B 1 115 ? 57.797 117.012 38.049 1.00 15.03 115 VAL B N 1
ATOM 4419 C CA . VAL B 1 115 ? 56.853 118.009 38.408 1.00 15.94 115 VAL B CA 1
ATOM 4420 C C . VAL B 1 115 ? 57.718 119.114 39.127 1.00 16.31 115 VAL B C 1
ATOM 4421 O O . VAL B 1 115 ? 58.334 118.848 40.151 1.00 17.09 115 VAL B O 1
ATOM 4425 N N A ASN B 1 116 ? 57.714 120.327 38.591 0.50 18.40 116 ASN B N 1
ATOM 4426 N N B ASN B 1 116 ? 57.706 120.317 38.576 0.50 18.40 116 ASN B N 1
ATOM 4427 C CA A ASN B 1 116 ? 58.736 121.333 38.986 0.50 18.91 116 ASN B CA 1
ATOM 4428 C CA B ASN B 1 116 ? 58.679 121.340 38.985 0.50 18.91 116 ASN B CA 1
ATOM 4429 C C A ASN B 1 116 ? 60.126 120.838 39.203 0.50 19.35 116 ASN B C 1
ATOM 4430 C C B ASN B 1 116 ? 60.071 120.817 39.207 0.50 19.35 116 ASN B C 1
ATOM 4431 O O A ASN B 1 116 ? 60.745 121.141 40.202 0.50 21.22 116 ASN B O 1
ATOM 4432 O O B ASN B 1 116 ? 60.710 121.158 40.196 0.50 21.22 116 ASN B O 1
ATOM 4441 N N A GLU B 1 117 ? 60.635 120.132 38.199 0.50 17.88 117 GLU B N 1
ATOM 4442 N N B GLU B 1 117 ? 60.514 119.998 38.270 0.50 15.54 117 GLU B N 1
ATOM 4443 C CA A GLU B 1 117 ? 61.971 119.465 38.140 0.50 18.96 117 GLU B CA 1
ATOM 4444 C CA B GLU B 1 117 ? 61.866 119.529 38.175 0.50 17.88 117 GLU B CA 1
ATOM 4445 C C A GLU B 1 117 ? 62.230 118.518 39.289 0.50 16.93 117 GLU B C 1
ATOM 4446 C C B GLU B 1 117 ? 62.181 118.340 39.115 0.50 16.30 117 GLU B C 1
ATOM 4447 O O A GLU B 1 117 ? 63.370 118.237 39.612 0.50 19.52 117 GLU B O 1
ATOM 4448 O O B GLU B 1 117 ? 63.194 117.637 38.909 0.50 18.85 117 GLU B O 1
ATOM 4459 N N A LYS B 1 118 ? 61.209 117.947 39.847 0.50 14.73 118 LYS B N 1
ATOM 4460 N N B LYS B 1 118 ? 61.204 118.055 39.975 0.50 15.08 118 LYS B N 1
ATOM 4461 C CA A LYS B 1 118 ? 61.462 116.922 40.811 0.50 13.61 118 LYS B CA 1
ATOM 4462 C CA B LYS B 1 118 ? 61.195 116.996 41.001 0.50 14.70 118 LYS B CA 1
ATOM 4463 C C A LYS B 1 118 ? 60.747 115.662 40.344 0.50 13.03 118 LYS B C 1
ATOM 4464 C C B LYS B 1 118 ? 60.567 115.670 40.519 0.50 14.75 118 LYS B C 1
ATOM 4465 O O A LYS B 1 118 ? 59.716 115.757 39.654 0.50 12.97 118 LYS B O 1
ATOM 4466 O O B LYS B 1 118 ? 59.405 115.758 40.007 0.50 16.20 118 LYS B O 1
ATOM 4477 N N . VAL B 1 119 ? 61.303 114.539 40.718 1.00 13.70 119 VAL B N 1
ATOM 4478 C CA . VAL B 1 119 ? 60.839 113.209 40.336 1.00 12.44 119 VAL B CA 1
ATOM 4479 C C . VAL B 1 119 ? 60.031 112.597 41.485 1.00 12.77 119 VAL B C 1
ATOM 4480 O O . VAL B 1 119 ? 60.542 112.514 42.589 1.00 13.17 119 VAL B O 1
ATOM 4484 N N . TYR B 1 120 ? 58.801 112.161 41.195 1.00 12.19 120 TYR B N 1
ATOM 4485 C CA . TYR B 1 120 ? 57.911 111.564 42.186 1.00 12.39 120 TYR B CA 1
ATOM 4486 C C . TYR B 1 120 ? 57.525 110.106 41.850 1.00 11.20 120 TYR B C 1
ATOM 4487 O O . TYR B 1 120 ? 56.670 109.559 42.574 1.00 11.98 120 TYR B O 1
ATOM 4496 N N . ASN B 1 121 ? 58.115 109.530 40.822 1.00 10.36 121 ASN B N 1
ATOM 4497 C CA . ASN B 1 121 ? 57.728 108.225 40.393 1.00 10.07 121 ASN B CA 1
ATOM 4498 C C . ASN B 1 121 ? 58.877 107.530 39.755 1.00 10.11 121 ASN B C 1
ATOM 4499 O O . ASN B 1 121 ? 59.624 108.195 38.975 1.00 11.54 121 ASN B O 1
ATOM 4504 N N . VAL B 1 122 ? 59.066 106.232 40.020 1.00 9.79 122 VAL B N 1
ATOM 4505 C CA . VAL B 1 122 ? 60.064 105.389 39.403 1.00 10.16 122 VAL B CA 1
ATOM 4506 C C . VAL B 1 122 ? 59.372 104.579 38.320 1.00 9.71 122 VAL B C 1
ATOM 4507 O O . VAL B 1 122 ? 58.584 103.711 38.634 1.00 9.50 122 VAL B O 1
ATOM 4511 N N A PRO B 1 123 ? 59.807 104.773 37.029 0.50 8.76 123 PRO B N 1
ATOM 4512 N N B PRO B 1 123 ? 59.557 104.951 37.074 0.50 10.44 123 PRO B N 1
ATOM 4513 C CA A PRO B 1 123 ? 59.305 103.910 35.963 0.50 9.70 123 PRO B CA 1
ATOM 4514 C CA B PRO B 1 123 ? 58.983 104.110 35.988 0.50 10.41 123 PRO B CA 1
ATOM 4515 C C A PRO B 1 123 ? 60.135 102.707 35.939 0.50 9.95 123 PRO B C 1
ATOM 4516 C C B PRO B 1 123 ? 59.856 102.852 35.640 0.50 11.39 123 PRO B C 1
ATOM 4517 O O A PRO B 1 123 ? 61.354 102.738 35.807 0.50 11.37 123 PRO B O 1
ATOM 4518 O O B PRO B 1 123 ? 60.858 103.031 34.939 0.50 14.32 123 PRO B O 1
ATOM 4525 N N . PHE B 1 124 ? 59.513 101.615 36.114 1.00 9.79 124 PHE B N 1
ATOM 4526 C CA . PHE B 1 124 ? 60.218 100.370 35.916 1.00 10.27 124 PHE B CA 1
ATOM 4527 C C . PHE B 1 124 ? 60.086 99.856 34.517 1.00 11.34 124 PHE B C 1
ATOM 4528 O O . PHE B 1 124 ? 61.031 99.343 33.922 1.00 12.26 124 PHE B O 1
ATOM 4536 N N . THR B 1 125 ? 58.867 99.886 33.959 1.00 10.78 125 THR B N 1
ATOM 4537 C CA . THR B 1 125 ? 58.557 99.453 32.613 1.00 9.93 125 THR B CA 1
ATOM 4538 C C . THR B 1 125 ? 57.753 100.531 31.919 1.00 9.27 125 THR B C 1
ATOM 4539 O O . THR B 1 125 ? 57.180 101.408 32.568 1.00 9.02 125 THR B O 1
ATOM 4543 N N . ALA B 1 126 ? 57.739 100.493 30.596 1.00 8.99 126 ALA B N 1
ATOM 4544 C CA . ALA B 1 126 ? 56.902 101.427 29.796 1.00 8.12 126 ALA B CA 1
ATOM 4545 C C . ALA B 1 126 ? 56.441 100.693 28.567 1.00 8.91 126 ALA B C 1
ATOM 4546 O O . ALA B 1 126 ? 57.044 99.707 28.166 1.00 12.10 126 ALA B O 1
ATOM 4548 N N . ASN B 1 127 ? 55.376 101.185 27.984 1.00 7.96 127 ASN B N 1
ATOM 4549 C CA . ASN B 1 127 ? 54.937 100.723 26.689 1.00 8.74 127 ASN B CA 1
ATOM 4550 C C . ASN B 1 127 ? 55.537 101.634 25.572 1.00 7.94 127 ASN B C 1
ATOM 4551 O O . ASN B 1 127 ? 56.128 102.672 25.821 1.00 7.73 127 ASN B O 1
ATOM 4556 N N . ALA B 1 128 ? 55.352 101.148 24.358 1.00 8.74 128 ALA B N 1
ATOM 4557 C CA . ALA B 1 128 ? 55.776 101.832 23.137 1.00 7.80 128 ALA B CA 1
ATOM 4558 C C . ALA B 1 128 ? 54.714 101.553 22.079 1.00 7.11 128 ALA B C 1
ATOM 4559 O O . ALA B 1 128 ? 53.772 100.798 22.303 1.00 8.21 128 ALA B O 1
ATOM 4561 N N . TYR B 1 129 ? 54.887 102.110 20.915 1.00 7.21 129 TYR B N 1
ATOM 4562 C CA . TYR B 1 129 ? 53.880 102.009 19.837 1.00 6.99 129 TYR B CA 1
ATOM 4563 C C . TYR B 1 129 ? 54.566 102.027 18.486 1.00 7.12 129 TYR B C 1
ATOM 4564 O O . TYR B 1 129 ? 55.549 102.748 18.257 1.00 7.74 129 TYR B O 1
ATOM 4573 N N . GLY B 1 130 ? 54.060 101.223 17.556 1.00 6.99 130 GLY B N 1
ATOM 4574 C CA . GLY B 1 130 ? 54.606 101.246 16.198 1.00 6.49 130 GLY B CA 1
ATOM 4575 C C . GLY B 1 130 ? 53.790 100.289 15.346 1.00 6.57 130 GLY B C 1
ATOM 4576 O O . GLY B 1 130 ? 52.603 100.093 15.561 1.00 7.37 130 GLY B O 1
ATOM 4577 N N . ILE B 1 131 ? 54.469 99.769 14.329 1.00 6.68 131 ILE B N 1
ATOM 4578 C CA . ILE B 1 131 ? 53.802 98.940 13.300 1.00 6.52 131 ILE B CA 1
ATOM 4579 C C . ILE B 1 131 ? 54.309 97.499 13.446 1.00 6.64 131 ILE B C 1
ATOM 4580 O O . ILE B 1 131 ? 55.497 97.241 13.290 1.00 7.85 131 ILE B O 1
ATOM 4585 N N . TYR B 1 132 ? 53.418 96.569 13.756 1.00 6.94 132 TYR B N 1
ATOM 4586 C CA . TYR B 1 132 ? 53.711 95.142 13.669 1.00 7.00 132 TYR B CA 1
ATOM 4587 C C . TYR B 1 132 ? 53.723 94.743 12.222 1.00 6.91 132 TYR B C 1
ATOM 4588 O O . TYR B 1 132 ? 52.853 95.201 11.432 1.00 7.19 132 TYR B O 1
ATOM 4597 N N . TYR B 1 133 ? 54.625 93.832 11.826 1.00 7.37 133 TYR B N 1
ATOM 4598 C CA . TYR B 1 133 ? 54.661 93.363 10.454 1.00 7.33 133 TYR B CA 1
ATOM 4599 C C . TYR B 1 133 ? 55.072 91.904 10.406 1.00 7.44 133 TYR B C 1
ATOM 4600 O O . TYR B 1 133 ? 55.714 91.358 11.306 1.00 8.28 133 TYR B O 1
ATOM 4609 N N . ASN B 1 134 ? 54.702 91.274 9.274 1.00 7.91 134 ASN B N 1
ATOM 4610 C CA . ASN B 1 134 ? 54.986 89.875 9.018 1.00 8.08 134 ASN B CA 1
ATOM 4611 C C . ASN B 1 134 ? 56.315 89.765 8.248 1.00 8.93 134 ASN B C 1
ATOM 4612 O O . ASN B 1 134 ? 56.387 90.070 7.066 1.00 9.27 134 ASN B O 1
ATOM 4617 N N . LYS B 1 135 ? 57.347 89.347 8.965 1.00 9.62 135 LYS B N 1
ATOM 4618 C CA . LYS B 1 135 ? 58.678 89.258 8.332 1.00 10.48 135 LYS B CA 1
ATOM 4619 C C . LYS B 1 135 ? 58.673 88.301 7.159 1.00 11.12 135 LYS B C 1
ATOM 4620 O O . LYS B 1 135 ? 59.299 88.525 6.135 1.00 12.79 135 LYS B O 1
ATOM 4626 N N . ASP B 1 136 ? 57.987 87.152 7.304 1.00 11.21 136 ASP B N 1
ATOM 4627 C CA . ASP B 1 136 ? 57.972 86.098 6.270 1.00 11.84 136 ASP B CA 1
ATOM 4628 C C . ASP B 1 136 ? 57.382 86.659 4.992 1.00 11.61 136 ASP B C 1
ATOM 4629 O O . ASP B 1 136 ? 57.940 86.436 3.877 1.00 14.02 136 ASP B O 1
ATOM 4634 N N . LYS B 1 137 ? 56.269 87.324 5.074 1.00 11.60 137 LYS B N 1
ATOM 4635 C CA A LYS B 1 137 ? 55.658 87.884 3.867 0.50 11.19 137 LYS B CA 1
ATOM 4636 C CA B LYS B 1 137 ? 55.584 87.894 3.901 0.50 11.94 137 LYS B CA 1
ATOM 4637 C C . LYS B 1 137 ? 56.380 89.014 3.266 1.00 11.12 137 LYS B C 1
ATOM 4638 O O . LYS B 1 137 ? 56.423 89.191 2.066 1.00 12.33 137 LYS B O 1
ATOM 4649 N N . PHE B 1 138 ? 57.009 89.851 4.128 1.00 11.12 138 PHE B N 1
ATOM 4650 C CA . PHE B 1 138 ? 57.879 90.863 3.579 1.00 11.25 138 PHE B CA 1
ATOM 4651 C C . PHE B 1 138 ? 58.999 90.178 2.733 1.00 12.29 138 PHE B C 1
ATOM 4652 O O . PHE B 1 138 ? 59.335 90.701 1.676 1.00 14.31 138 PHE B O 1
ATOM 4660 N N A GLU B 1 139 ? 59.512 89.017 3.095 0.50 11.18 139 GLU B N 1
ATOM 4661 N N B GLU B 1 139 ? 59.608 89.156 3.337 0.50 13.60 139 GLU B N 1
ATOM 4662 C CA A GLU B 1 139 ? 60.560 88.375 2.233 0.50 12.13 139 GLU B CA 1
ATOM 4663 C CA B GLU B 1 139 ? 60.535 88.294 2.628 0.50 16.48 139 GLU B CA 1
ATOM 4664 C C A GLU B 1 139 ? 59.903 87.828 1.025 0.50 12.48 139 GLU B C 1
ATOM 4665 C C B GLU B 1 139 ? 60.032 87.796 1.286 0.50 14.16 139 GLU B C 1
ATOM 4666 O O A GLU B 1 139 ? 60.418 87.959 -0.081 0.50 13.25 139 GLU B O 1
ATOM 4667 O O B GLU B 1 139 ? 60.874 88.041 0.340 0.50 17.17 139 GLU B O 1
ATOM 4678 N N . GLU B 1 140 ? 58.773 87.219 1.156 1.00 13.90 140 GLU B N 1
ATOM 4679 C CA . GLU B 1 140 ? 58.076 86.675 -0.018 1.00 14.48 140 GLU B CA 1
ATOM 4680 C C . GLU B 1 140 ? 57.842 87.749 -1.107 1.00 13.44 140 GLU B C 1
ATOM 4681 O O . GLU B 1 140 ? 57.928 87.481 -2.342 1.00 16.44 140 GLU B O 1
ATOM 4687 N N . LEU B 1 141 ? 57.548 88.950 -0.665 1.00 13.96 141 LEU B N 1
ATOM 4688 C CA . LEU B 1 141 ? 57.225 90.055 -1.536 1.00 14.48 141 LEU B CA 1
ATOM 4689 C C . LEU B 1 141 ? 58.380 90.983 -1.839 1.00 13.62 141 LEU B C 1
ATOM 4690 O O . LEU B 1 141 ? 58.244 91.896 -2.609 1.00 15.05 141 LEU B O 1
ATOM 4695 N N . GLY B 1 142 ? 59.574 90.749 -1.306 1.00 14.09 142 GLY B N 1
ATOM 4696 C CA . GLY B 1 142 ? 60.724 91.575 -1.534 1.00 14.73 142 GLY B CA 1
ATOM 4697 C C . GLY B 1 142 ? 60.632 92.924 -0.910 1.00 13.55 142 GLY B C 1
ATOM 4698 O O . GLY B 1 142 ? 61.172 93.889 -1.481 1.00 18.16 142 GLY B O 1
ATOM 4699 N N . LEU B 1 143 ? 60.024 93.040 0.234 1.00 11.45 143 LEU B N 1
ATOM 4700 C CA . LEU B 1 143 ? 59.739 94.331 0.853 1.00 11.02 143 LEU B CA 1
ATOM 4701 C C . LEU B 1 143 ? 60.639 94.593 2.020 1.00 11.73 143 LEU B C 1
ATOM 4702 O O . LEU B 1 143 ? 61.173 93.695 2.665 1.00 14.40 143 LEU B O 1
ATOM 4707 N N A LYS B 1 144 ? 60.720 95.874 2.363 0.50 13.80 144 LYS B N 1
ATOM 4708 N N B LYS B 1 144 ? 60.965 95.858 2.250 0.50 12.37 144 LYS B N 1
ATOM 4709 C CA A LYS B 1 144 ? 61.658 96.408 3.366 0.50 14.77 144 LYS B CA 1
ATOM 4710 C CA B LYS B 1 144 ? 61.687 96.331 3.444 0.50 14.91 144 LYS B CA 1
ATOM 4711 C C A LYS B 1 144 ? 60.957 97.361 4.304 0.50 13.30 144 LYS B C 1
ATOM 4712 C C B LYS B 1 144 ? 60.888 97.267 4.340 0.50 13.29 144 LYS B C 1
ATOM 4713 O O A LYS B 1 144 ? 60.084 98.105 3.873 0.50 12.94 144 LYS B O 1
ATOM 4714 O O B LYS B 1 144 ? 59.925 97.924 3.920 0.50 12.96 144 LYS B O 1
ATOM 4725 N N . VAL B 1 145 ? 61.356 97.370 5.582 1.00 12.73 145 VAL B N 1
ATOM 4726 C CA . VAL B 1 145 ? 60.867 98.361 6.515 1.00 11.59 145 VAL B CA 1
ATOM 4727 C C . VAL B 1 145 ? 61.113 99.772 5.941 1.00 10.98 145 VAL B C 1
ATOM 4728 O O . VAL B 1 145 ? 62.232 100.090 5.504 1.00 11.36 145 VAL B O 1
ATOM 4732 N N . PRO B 1 146 ? 60.093 100.630 6.024 1.00 9.27 146 PRO B N 1
ATOM 4733 C CA . PRO B 1 146 ? 60.242 101.994 5.439 1.00 8.59 146 PRO B CA 1
ATOM 4734 C C . PRO B 1 146 ? 60.921 102.922 6.397 1.00 8.89 146 PRO B C 1
ATOM 4735 O O . PRO B 1 146 ? 60.677 102.889 7.616 1.00 10.43 146 PRO B O 1
ATOM 4739 N N A GLU B 1 147 ? 61.709 103.810 5.839 0.33 8.54 147 GLU B N 1
ATOM 4740 N N B GLU B 1 147 ? 61.686 103.847 5.878 0.33 8.84 147 GLU B N 1
ATOM 4741 N N C GLU B 1 147 ? 61.742 103.824 5.892 0.33 8.45 147 GLU B N 1
ATOM 4742 C CA A GLU B 1 147 ? 62.556 104.763 6.556 0.33 8.38 147 GLU B CA 1
ATOM 4743 C CA B GLU B 1 147 ? 62.432 104.801 6.699 0.33 9.45 147 GLU B CA 1
ATOM 4744 C CA C GLU B 1 147 ? 62.451 104.834 6.745 0.33 8.92 147 GLU B CA 1
ATOM 4745 C C A GLU B 1 147 ? 62.031 106.205 6.501 0.33 7.96 147 GLU B C 1
ATOM 4746 C C B GLU B 1 147 ? 62.093 106.258 6.440 0.33 7.73 147 GLU B C 1
ATOM 4747 C C C GLU B 1 147 ? 62.017 106.276 6.527 0.33 7.97 147 GLU B C 1
ATOM 4748 O O A GLU B 1 147 ? 62.549 107.059 7.208 0.33 9.94 147 GLU B O 1
ATOM 4749 O O B GLU B 1 147 ? 62.764 107.160 6.959 0.33 8.52 147 GLU B O 1
ATOM 4750 O O C GLU B 1 147 ? 62.591 107.200 7.127 0.33 10.06 147 GLU B O 1
ATOM 4766 N N . THR B 1 148 ? 61.043 106.486 5.631 1.00 8.05 148 THR B N 1
ATOM 4767 C CA . THR B 1 148 ? 60.483 107.804 5.402 1.00 7.83 148 THR B CA 1
ATOM 4768 C C . THR B 1 148 ? 58.951 107.634 5.218 1.00 7.60 148 THR B C 1
ATOM 4769 O O . THR B 1 148 ? 58.497 106.578 4.830 1.00 7.23 148 THR B O 1
ATOM 4773 N N . TRP B 1 149 ? 58.250 108.752 5.377 1.00 7.34 149 TRP B N 1
ATOM 4774 C CA . TRP B 1 149 ? 56.811 108.758 5.056 1.00 7.27 149 TRP B CA 1
ATOM 4775 C C . TRP B 1 149 ? 56.608 108.263 3.621 1.00 7.30 149 TRP B C 1
ATOM 4776 O O . TRP B 1 149 ? 55.689 107.452 3.376 1.00 7.55 149 TRP B O 1
ATOM 4787 N N . ASP B 1 150 ? 57.371 108.772 2.678 1.00 7.73 150 ASP B N 1
ATOM 4788 C CA . ASP B 1 150 ? 57.169 108.392 1.285 1.00 7.59 150 ASP B CA 1
ATOM 4789 C C . ASP B 1 150 ? 57.424 106.917 1.071 1.00 7.62 150 ASP B C 1
ATOM 4790 O O . ASP B 1 150 ? 56.710 106.253 0.293 1.00 7.87 150 ASP B O 1
ATOM 4795 N N . GLU B 1 151 ? 58.445 106.332 1.723 1.00 7.45 151 GLU B N 1
ATOM 4796 C CA . GLU B 1 151 ? 58.652 104.905 1.629 1.00 7.62 151 GLU B CA 1
ATOM 4797 C C . GLU B 1 151 ? 57.519 104.140 2.231 1.00 7.11 151 GLU B C 1
ATOM 4798 O O . GLU B 1 151 ? 57.179 103.036 1.758 1.00 7.59 151 GLU B O 1
ATOM 4804 N N . PHE B 1 152 ? 56.909 104.630 3.296 1.00 7.10 152 PHE B N 1
ATOM 4805 C CA . PHE B 1 152 ? 55.781 103.933 3.918 1.00 7.17 152 PHE B CA 1
ATOM 4806 C C . PHE B 1 152 ? 54.581 103.901 2.974 1.00 6.89 152 PHE B C 1
ATOM 4807 O O . PHE B 1 152 ? 53.939 102.889 2.776 1.00 7.11 152 PHE B O 1
ATOM 4815 N N . GLU B 1 153 ? 54.289 105.071 2.346 1.00 7.24 153 GLU B N 1
ATOM 4816 C CA . GLU B 1 153 ? 53.235 105.096 1.311 1.00 7.23 153 GLU B CA 1
ATOM 4817 C C . GLU B 1 153 ? 53.503 104.051 0.246 1.00 7.21 153 GLU B C 1
ATOM 4818 O O . GLU B 1 153 ? 52.641 103.301 -0.183 1.00 7.64 153 GLU B O 1
ATOM 4824 N N . GLN B 1 154 ? 54.752 103.995 -0.230 1.00 7.50 154 GLN B N 1
ATOM 4825 C CA . GLN B 1 154 ? 55.080 103.095 -1.343 1.00 8.06 154 GLN B CA 1
ATOM 4826 C C . GLN B 1 154 ? 54.969 101.654 -0.938 1.00 7.32 154 GLN B C 1
ATOM 4827 O O . GLN B 1 154 ? 54.569 100.792 -1.723 1.00 8.00 154 GLN B O 1
ATOM 4833 N N . LEU B 1 155 ? 55.364 101.329 0.310 1.00 7.26 155 LEU B N 1
ATOM 4834 C CA . LEU B 1 155 ? 55.248 99.994 0.819 1.00 7.62 155 LEU B CA 1
ATOM 4835 C C . LEU B 1 155 ? 53.817 99.519 0.786 1.00 6.82 155 LEU B C 1
ATOM 4836 O O . LEU B 1 155 ? 53.490 98.416 0.359 1.00 7.59 155 LEU B O 1
ATOM 4841 N N . VAL B 1 156 ? 52.908 100.380 1.273 1.00 7.01 156 VAL B N 1
ATOM 4842 C CA . VAL B 1 156 ? 51.482 100.047 1.311 1.00 7.12 156 VAL B CA 1
ATOM 4843 C C . VAL B 1 156 ? 50.975 99.806 -0.121 1.00 7.18 156 VAL B C 1
ATOM 4844 O O . VAL B 1 156 ? 50.292 98.824 -0.398 1.00 7.51 156 VAL B O 1
ATOM 4848 N N . LYS B 1 157 ? 51.315 100.713 -1.038 1.00 7.78 157 LYS B N 1
ATOM 4849 C CA . LYS B 1 157 ? 50.915 100.559 -2.444 1.00 7.66 157 LYS B CA 1
ATOM 4850 C C . LYS B 1 157 ? 51.475 99.261 -3.032 1.00 7.85 157 LYS B C 1
ATOM 4851 O O . LYS B 1 157 ? 50.762 98.589 -3.797 1.00 8.33 157 LYS B O 1
ATOM 4857 N N . ASP B 1 158 ? 52.731 98.934 -2.739 1.00 8.33 158 ASP B N 1
ATOM 4858 C CA . ASP B 1 158 ? 53.356 97.736 -3.287 1.00 8.66 158 ASP B CA 1
ATOM 4859 C C . ASP B 1 158 ? 52.664 96.486 -2.801 1.00 8.23 158 ASP B C 1
ATOM 4860 O O . ASP B 1 158 ? 52.480 95.525 -3.554 1.00 9.84 158 ASP B O 1
ATOM 4865 N N . ILE B 1 159 ? 52.270 96.462 -1.498 1.00 8.05 159 ILE B N 1
ATOM 4866 C CA . ILE B 1 159 ? 51.565 95.333 -0.966 1.00 8.26 159 ILE B CA 1
ATOM 4867 C C . ILE B 1 159 ? 50.211 95.140 -1.666 1.00 8.39 159 ILE B C 1
ATOM 4868 O O . ILE B 1 159 ? 49.845 94.023 -2.046 1.00 8.76 159 ILE B O 1
ATOM 4873 N N . VAL B 1 160 ? 49.487 96.260 -1.842 1.00 7.94 160 VAL B N 1
ATOM 4874 C CA . VAL B 1 160 ? 48.195 96.173 -2.558 1.00 8.13 160 VAL B CA 1
ATOM 4875 C C . VAL B 1 160 ? 48.402 95.636 -3.945 1.00 8.13 160 VAL B C 1
ATOM 4876 O O . VAL B 1 160 ? 47.618 94.757 -4.403 1.00 9.21 160 VAL B O 1
ATOM 4880 N N . ALA B 1 161 ? 49.405 96.133 -4.652 1.00 8.55 161 ALA B N 1
ATOM 4881 C CA . ALA B 1 161 ? 49.624 95.719 -6.049 1.00 9.47 161 ALA B CA 1
ATOM 4882 C C . ALA B 1 161 ? 49.894 94.222 -6.114 1.00 9.90 161 ALA B C 1
ATOM 4883 O O . ALA B 1 161 ? 49.557 93.570 -7.129 1.00 12.65 161 ALA B O 1
ATOM 4885 N N A LYS B 1 162 ? 50.531 93.650 -5.099 0.50 9.09 162 LYS B N 1
ATOM 4886 N N B LYS B 1 162 ? 50.527 93.658 -5.106 0.50 9.00 162 LYS B N 1
ATOM 4887 C CA A LYS B 1 162 ? 50.805 92.221 -4.960 0.50 9.52 162 LYS B CA 1
ATOM 4888 C CA B LYS B 1 162 ? 50.826 92.259 -5.058 0.50 9.21 162 LYS B CA 1
ATOM 4889 C C A LYS B 1 162 ? 49.665 91.407 -4.440 0.50 9.37 162 LYS B C 1
ATOM 4890 C C B LYS B 1 162 ? 49.713 91.439 -4.413 0.50 9.06 162 LYS B C 1
ATOM 4891 O O A LYS B 1 162 ? 49.784 90.208 -4.224 0.50 10.30 162 LYS B O 1
ATOM 4892 O O B LYS B 1 162 ? 49.900 90.274 -4.090 0.50 11.26 162 LYS B O 1
ATOM 4903 N N . GLY B 1 163 ? 48.480 92.000 -4.338 1.00 10.09 163 GLY B N 1
ATOM 4904 C CA . GLY B 1 163 ? 47.309 91.272 -4.024 1.00 10.47 163 GLY B CA 1
ATOM 4905 C C . GLY B 1 163 ? 47.117 90.988 -2.563 1.00 10.51 163 GLY B C 1
ATOM 4906 O O . GLY B 1 163 ? 46.243 90.166 -2.239 1.00 12.39 163 GLY B O 1
ATOM 4907 N N . GLN B 1 164 ? 47.903 91.575 -1.669 1.00 9.67 164 GLN B N 1
ATOM 4908 C CA A GLN B 1 164 ? 47.805 91.365 -0.247 0.50 10.11 164 GLN B CA 1
ATOM 4909 C CA B GLN B 1 164 ? 47.753 91.367 -0.252 0.50 9.94 164 GLN B CA 1
ATOM 4910 C C . GLN B 1 164 ? 47.180 92.553 0.440 1.00 8.85 164 GLN B C 1
ATOM 4911 O O . GLN B 1 164 ? 47.019 93.597 -0.173 1.00 9.92 164 GLN B O 1
ATOM 4922 N N . THR B 1 165 ? 46.868 92.408 1.705 1.00 9.11 165 THR B N 1
ATOM 4923 C CA . THR B 1 165 ? 46.212 93.498 2.457 1.00 8.11 165 THR B CA 1
ATOM 4924 C C . THR B 1 165 ? 47.237 94.116 3.405 1.00 7.88 165 THR B C 1
ATOM 4925 O O . THR B 1 165 ? 47.736 93.406 4.335 1.00 8.40 165 THR B O 1
ATOM 4929 N N . PRO B 1 166 ? 47.572 95.378 3.239 1.00 7.52 166 PRO B N 1
ATOM 4930 C CA . PRO B 1 166 ? 48.608 96.009 4.096 1.00 7.60 166 PRO B CA 1
ATOM 4931 C C . PRO B 1 166 ? 48.270 95.970 5.574 1.00 7.16 166 PRO B C 1
ATOM 4932 O O . PRO B 1 166 ? 49.124 95.574 6.355 1.00 7.77 166 PRO B O 1
ATOM 4936 N N . PHE B 1 167 ? 47.073 96.472 5.943 1.00 7.30 167 PHE B N 1
ATOM 4937 C CA . PHE B 1 167 ? 46.773 96.690 7.342 1.00 7.05 167 PHE B CA 1
ATOM 4938 C C . PHE B 1 167 ? 45.542 95.989 7.799 1.00 7.01 167 PHE B C 1
ATOM 4939 O O . PHE B 1 167 ? 44.521 95.950 7.115 1.00 8.07 167 PHE B O 1
ATOM 4947 N N . GLY B 1 168 ? 45.593 95.547 9.079 1.00 7.05 168 GLY B N 1
ATOM 4948 C CA . GLY B 1 168 ? 44.410 95.313 9.849 1.00 7.50 168 GLY B CA 1
ATOM 4949 C C . GLY B 1 168 ? 44.132 96.532 10.676 1.00 7.25 168 GLY B C 1
ATOM 4950 O O . GLY B 1 168 ? 44.987 96.911 11.543 1.00 8.47 168 GLY B O 1
ATOM 4951 N N . ILE B 1 169 ? 43.013 97.190 10.458 1.00 7.02 169 ILE B N 1
ATOM 4952 C CA . ILE B 1 169 ? 42.593 98.376 11.204 1.00 7.24 169 ILE B CA 1
ATOM 4953 C C . ILE B 1 169 ? 41.305 98.034 11.945 1.00 7.65 169 ILE B C 1
ATOM 4954 O O . ILE B 1 169 ? 40.335 97.497 11.345 1.00 8.19 169 ILE B O 1
ATOM 4959 N N . ALA B 1 170 ? 41.276 98.329 13.235 1.00 8.13 170 ALA B N 1
ATOM 4960 C CA . ALA B 1 170 ? 40.120 98.053 14.101 1.00 8.50 170 ALA B CA 1
ATOM 4961 C C . ALA B 1 170 ? 39.194 99.227 14.087 1.00 7.84 170 ALA B C 1
ATOM 4962 O O . ALA B 1 170 ? 39.225 100.083 14.978 1.00 8.31 170 ALA B O 1
ATOM 4964 N N . GLY B 1 171 ? 38.380 99.376 13.027 1.00 8.48 171 GLY B N 1
ATOM 4965 C CA . GLY B 1 171 ? 37.549 100.539 12.890 1.00 9.08 171 GLY B CA 1
ATOM 4966 C C . GLY B 1 171 ? 36.576 100.786 14.019 1.00 9.45 171 GLY B C 1
ATOM 4967 O O . GLY B 1 171 ? 36.168 101.925 14.239 1.00 10.65 171 GLY B O 1
ATOM 4968 N N . ALA B 1 172 ? 36.225 99.701 14.754 1.00 9.45 172 ALA B N 1
ATOM 4969 C CA . ALA B 1 172 ? 35.346 99.829 15.909 1.00 10.91 172 ALA B CA 1
ATOM 4970 C C . ALA B 1 172 ? 36.040 100.257 17.203 1.00 11.03 172 ALA B C 1
ATOM 4971 O O . ALA B 1 172 ? 35.378 100.650 18.161 1.00 15.10 172 ALA B O 1
ATOM 4973 N N . ASP B 1 173 ? 37.388 100.219 17.201 1.00 9.24 173 ASP B N 1
ATOM 4974 C CA . ASP B 1 173 ? 38.176 100.509 18.415 1.00 8.63 173 ASP B CA 1
ATOM 4975 C C . ASP B 1 173 ? 39.156 101.656 18.072 1.00 8.32 173 ASP B C 1
ATOM 4976 O O . ASP B 1 173 ? 40.327 101.423 17.788 1.00 8.51 173 ASP B O 1
ATOM 4981 N N . ALA B 1 174 ? 38.631 102.864 18.105 1.00 8.32 174 ALA B N 1
ATOM 4982 C CA . ALA B 1 174 ? 39.382 104.058 17.681 1.00 8.67 174 ALA B CA 1
ATOM 4983 C C . ALA B 1 174 ? 40.684 104.217 18.497 1.00 7.94 174 ALA B C 1
ATOM 4984 O O . ALA B 1 174 ? 41.670 104.750 17.971 1.00 7.74 174 ALA B O 1
ATOM 4986 N N . TRP B 1 175 ? 40.713 103.799 19.771 1.00 7.55 175 TRP B N 1
ATOM 4987 C CA . TRP B 1 175 ? 41.913 103.922 20.589 1.00 8.25 175 TRP B CA 1
ATOM 4988 C C . TRP B 1 175 ? 43.126 103.313 19.941 1.00 7.59 175 TRP B C 1
ATOM 4989 O O . TRP B 1 175 ? 44.262 103.736 20.217 1.00 7.56 175 TRP B O 1
ATOM 5000 N N . THR B 1 176 ? 42.934 102.284 19.084 1.00 7.29 176 THR B N 1
ATOM 5001 C CA . THR B 1 176 ? 44.070 101.626 18.484 1.00 7.42 176 THR B CA 1
ATOM 5002 C C . THR B 1 176 ? 44.936 102.586 17.639 1.00 7.45 176 THR B C 1
ATOM 5003 O O . THR B 1 176 ? 46.105 102.228 17.436 1.00 7.78 176 THR B O 1
ATOM 5007 N N . LEU B 1 177 ? 44.371 103.661 17.139 1.00 6.78 177 LEU B N 1
ATOM 5008 C CA . LEU B 1 177 ? 45.094 104.644 16.322 1.00 7.05 177 LEU B CA 1
ATOM 5009 C C . LEU B 1 177 ? 45.532 105.866 17.074 1.00 6.77 177 LEU B C 1
ATOM 5010 O O . LEU B 1 177 ? 46.102 106.782 16.466 1.00 7.17 177 LEU B O 1
ATOM 5015 N N . ASN B 1 178 ? 45.354 105.900 18.397 1.00 6.81 178 ASN B N 1
ATOM 5016 C CA . ASN B 1 178 ? 45.845 107.027 19.182 1.00 7.00 178 ASN B CA 1
ATOM 5017 C C . ASN B 1 178 ? 47.342 107.231 18.950 1.00 6.67 178 ASN B C 1
ATOM 5018 O O . ASN B 1 178 ? 47.822 108.319 18.609 1.00 7.02 178 ASN B O 1
ATOM 5023 N N . GLY B 1 179 ? 48.123 106.135 19.118 1.00 7.06 179 GLY B N 1
ATOM 5024 C CA . GLY B 1 179 ? 49.573 106.284 18.928 1.00 6.76 179 GLY B CA 1
ATOM 5025 C C . GLY B 1 179 ? 49.941 106.673 17.532 1.00 6.20 179 GLY B C 1
ATOM 5026 O O . GLY B 1 179 ? 50.904 107.398 17.308 1.00 6.93 179 GLY B O 1
ATOM 5027 N N . TYR B 1 180 ? 49.188 106.175 16.531 1.00 6.12 180 TYR B N 1
ATOM 5028 C CA . TYR B 1 180 ? 49.506 106.457 15.137 1.00 6.06 180 TYR B CA 1
ATOM 5029 C C . TYR B 1 180 ? 49.407 107.928 14.858 1.00 5.98 180 TYR B C 1
ATOM 5030 O O . TYR B 1 180 ? 50.328 108.552 14.312 1.00 6.35 180 TYR B O 1
ATOM 5039 N N . ASN B 1 181 ? 48.285 108.573 15.236 1.00 6.31 181 ASN B N 1
ATOM 5040 C CA . ASN B 1 181 ? 48.141 109.991 14.920 1.00 6.06 181 ASN B CA 1
ATOM 5041 C C . ASN B 1 181 ? 48.998 110.850 15.818 1.00 6.11 181 ASN B C 1
ATOM 5042 O O . ASN B 1 181 ? 49.489 111.908 15.405 1.00 6.45 181 ASN B O 1
ATOM 5047 N N . GLN B 1 182 ? 49.205 110.458 17.091 1.00 6.35 182 GLN B N 1
ATOM 5048 C CA . GLN B 1 182 ? 50.195 111.200 17.893 1.00 6.51 182 GLN B CA 1
ATOM 5049 C C . GLN B 1 182 ? 51.551 111.238 17.230 1.00 6.86 182 GLN B C 1
ATOM 5050 O O . GLN B 1 182 ? 52.232 112.264 17.244 1.00 6.78 182 GLN B O 1
ATOM 5056 N N . LEU B 1 183 ? 51.968 110.091 16.633 1.00 6.58 183 LEU B N 1
ATOM 5057 C CA . LEU B 1 183 ? 53.271 110.039 15.970 1.00 6.61 183 LEU B CA 1
ATOM 5058 C C . LEU B 1 183 ? 53.222 110.721 14.647 1.00 6.51 183 LEU B C 1
ATOM 5059 O O . LEU B 1 183 ? 54.279 111.243 14.197 1.00 7.25 183 LEU B O 1
ATOM 5064 N N . ALA B 1 184 ? 52.091 110.794 13.957 1.00 6.38 184 ALA B N 1
ATOM 5065 C CA . ALA B 1 184 ? 51.968 111.649 12.777 1.00 6.88 184 ALA B CA 1
ATOM 5066 C C . ALA B 1 184 ? 52.275 113.076 13.159 1.00 6.12 184 ALA B C 1
ATOM 5067 O O . ALA B 1 184 ? 53.118 113.742 12.518 1.00 7.43 184 ALA B O 1
ATOM 5069 N N . PHE B 1 185 ? 51.668 113.599 14.203 1.00 6.58 185 PHE B N 1
ATOM 5070 C CA . PHE B 1 185 ? 51.974 114.986 14.604 1.00 7.10 185 PHE B CA 1
ATOM 5071 C C . PHE B 1 185 ? 53.410 115.114 15.140 1.00 6.71 185 PHE B C 1
ATOM 5072 O O . PHE B 1 185 ? 54.059 116.121 14.881 1.00 7.26 185 PHE B O 1
ATOM 5080 N N . ALA B 1 186 ? 53.879 114.134 15.921 1.00 6.90 186 ALA B N 1
ATOM 5081 C CA . ALA B 1 186 ? 55.229 114.245 16.475 1.00 7.32 186 ALA B CA 1
ATOM 5082 C C . ALA B 1 186 ? 56.293 114.271 15.357 1.00 7.02 186 ALA B C 1
ATOM 5083 O O . ALA B 1 186 ? 57.212 115.082 15.400 1.00 7.92 186 ALA B O 1
ATOM 5085 N N . THR B 1 187 ? 56.166 113.346 14.400 1.00 7.56 187 THR B N 1
ATOM 5086 C CA . THR B 1 187 ? 57.146 113.364 13.313 1.00 8.41 187 THR B CA 1
ATOM 5087 C C . THR B 1 187 ? 56.967 114.592 12.441 1.00 8.91 187 THR B C 1
ATOM 5088 O O . THR B 1 187 ? 57.961 115.110 11.944 1.00 10.80 187 THR B O 1
ATOM 5092 N N . ALA B 1 188 ? 55.742 115.106 12.272 1.00 7.81 188 ALA B N 1
ATOM 5093 C CA . ALA B 1 188 ? 55.577 116.337 11.454 1.00 9.50 188 ALA B CA 1
ATOM 5094 C C . ALA B 1 188 ? 56.184 117.538 12.135 1.00 9.66 188 ALA B C 1
ATOM 5095 O O . ALA B 1 188 ? 56.584 118.457 11.418 1.00 13.28 188 ALA B O 1
ATOM 5097 N N . THR B 1 189 ? 56.263 117.561 13.427 1.00 8.27 189 THR B N 1
ATOM 5098 C CA . THR B 1 189 ? 56.685 118.751 14.162 1.00 8.79 189 THR B CA 1
ATOM 5099 C C . THR B 1 189 ? 58.105 118.618 14.775 1.00 9.00 189 THR B C 1
ATOM 5100 O O . THR B 1 189 ? 58.654 119.613 15.202 1.00 10.06 189 THR B O 1
ATOM 5104 N N . GLY B 1 190 ? 58.639 117.385 14.817 1.00 9.89 190 GLY B N 1
ATOM 5105 C CA . GLY B 1 190 ? 59.953 117.148 15.363 1.00 10.82 190 GLY B CA 1
ATOM 5106 C C . GLY B 1 190 ? 60.007 116.654 16.766 1.00 10.64 190 GLY B C 1
ATOM 5107 O O . GLY B 1 190 ? 61.148 116.450 17.247 1.00 14.59 190 GLY B O 1
ATOM 5108 N N . GLY B 1 191 ? 58.921 116.397 17.447 1.00 9.46 191 GLY B N 1
ATOM 5109 C CA . GLY B 1 191 ? 58.991 115.807 18.742 1.00 11.07 191 GLY B CA 1
ATOM 5110 C C . GLY B 1 191 ? 57.682 115.981 19.495 1.00 9.30 191 GLY B C 1
ATOM 5111 O O . GLY B 1 191 ? 56.704 116.553 19.004 1.00 9.21 191 GLY B O 1
ATOM 5112 N N . GLY B 1 192 ? 57.652 115.484 20.728 1.00 9.76 192 GLY B N 1
ATOM 5113 C CA . GLY B 1 192 ? 56.456 115.548 21.533 1.00 9.80 192 GLY B CA 1
ATOM 5114 C C . GLY B 1 192 ? 56.155 116.934 22.066 1.00 9.39 192 GLY B C 1
ATOM 5115 O O . GLY B 1 192 ? 54.976 117.340 22.096 1.00 11.23 192 GLY B O 1
ATOM 5116 N N A LYS B 1 193 ? 57.132 117.677 22.539 0.50 9.14 193 LYS B N 1
ATOM 5117 N N B LYS B 1 193 ? 57.196 117.664 22.448 0.50 9.26 193 LYS B N 1
ATOM 5118 C CA A LYS B 1 193 ? 56.850 119.036 22.937 0.50 9.09 193 LYS B CA 1
ATOM 5119 C CA B LYS B 1 193 ? 57.046 119.053 22.825 0.50 9.22 193 LYS B CA 1
ATOM 5120 C C A LYS B 1 193 ? 56.335 119.808 21.734 0.50 8.41 193 LYS B C 1
ATOM 5121 C C B LYS B 1 193 ? 56.439 119.869 21.709 0.50 8.06 193 LYS B C 1
ATOM 5122 O O A LYS B 1 193 ? 55.338 120.510 21.875 0.50 8.11 193 LYS B O 1
ATOM 5123 O O B LYS B 1 193 ? 55.524 120.667 21.847 0.50 8.09 193 LYS B O 1
ATOM 5134 N N . GLU B 1 194 ? 56.978 119.666 20.579 1.00 8.39 194 GLU B N 1
ATOM 5135 C CA . GLU B 1 194 ? 56.600 120.419 19.375 1.00 8.94 194 GLU B CA 1
ATOM 5136 C C . GLU B 1 194 ? 55.173 120.030 18.944 1.00 8.12 194 GLU B C 1
ATOM 5137 O O . GLU B 1 194 ? 54.422 120.928 18.484 1.00 8.80 194 GLU B O 1
ATOM 5143 N N . ALA B 1 195 ? 54.795 118.789 19.081 1.00 7.64 195 ALA B N 1
ATOM 5144 C CA . ALA B 1 195 ? 53.423 118.392 18.711 1.00 7.35 195 ALA B CA 1
ATOM 5145 C C . ALA B 1 195 ? 52.408 119.103 19.574 1.00 6.59 195 ALA B C 1
ATOM 5146 O O . ALA B 1 195 ? 51.395 119.591 19.102 1.00 7.53 195 ALA B O 1
ATOM 5148 N N . ASN B 1 196 ? 52.674 119.131 20.893 1.00 7.03 196 ASN B N 1
ATOM 5149 C CA . ASN B 1 196 ? 51.768 119.799 21.801 1.00 7.06 196 ASN B CA 1
ATOM 5150 C C . ASN B 1 196 ? 51.822 121.299 21.696 1.00 7.39 196 ASN B C 1
ATOM 5151 O O . ASN B 1 196 ? 50.861 121.960 21.998 1.00 8.01 196 ASN B O 1
ATOM 5156 N N . GLN B 1 197 ? 52.947 121.897 21.218 1.00 8.07 197 GLN B N 1
ATOM 5157 C CA . GLN B 1 197 ? 52.942 123.324 20.883 1.00 8.68 197 GLN B CA 1
ATOM 5158 C C . GLN B 1 197 ? 51.910 123.630 19.805 1.00 8.15 197 GLN B C 1
ATOM 5159 O O . GLN B 1 197 ? 51.145 124.582 19.914 1.00 8.92 197 GLN B O 1
ATOM 5165 N N . TYR B 1 198 ? 51.874 122.794 18.779 1.00 7.72 198 TYR B N 1
ATOM 5166 C CA . TYR B 1 198 ? 50.940 122.997 17.673 1.00 8.03 198 TYR B CA 1
ATOM 5167 C C . TYR B 1 198 ? 49.522 122.802 18.135 1.00 7.02 198 TYR B C 1
ATOM 5168 O O . TYR B 1 198 ? 48.613 123.566 17.803 1.00 7.77 198 TYR B O 1
ATOM 5177 N N . LEU B 1 199 ? 49.251 121.690 18.864 1.00 6.92 199 LEU B N 1
ATOM 5178 C CA . LEU B 1 199 ? 47.875 121.275 19.154 1.00 7.22 199 LEU B CA 1
ATOM 5179 C C . LEU B 1 199 ? 47.288 121.942 20.384 1.00 6.97 199 LEU B C 1
ATOM 5180 O O . LEU B 1 199 ? 46.186 122.476 20.351 1.00 8.53 199 LEU B O 1
ATOM 5185 N N . ARG B 1 200 ? 48.027 121.879 21.487 1.00 7.18 200 ARG B N 1
ATOM 5186 C CA . ARG B 1 200 ? 47.535 122.143 22.821 1.00 7.29 200 ARG B CA 1
ATOM 5187 C C . ARG B 1 200 ? 47.838 123.544 23.337 1.00 7.49 200 ARG B C 1
ATOM 5188 O O . ARG B 1 200 ? 47.009 124.129 24.037 1.00 7.60 200 ARG B O 1
ATOM 5196 N N . TYR B 1 201 ? 49.031 124.066 22.981 1.00 7.45 201 TYR B N 1
ATOM 5197 C CA . TYR B 1 201 ? 49.466 125.354 23.565 1.00 8.21 201 TYR B CA 1
ATOM 5198 C C . TYR B 1 201 ? 49.418 126.503 22.544 1.00 8.05 201 TYR B C 1
ATOM 5199 O O . TYR B 1 201 ? 49.850 127.596 22.843 1.00 8.86 201 TYR B O 1
ATOM 5208 N N . SER B 1 202 ? 48.829 126.249 21.359 1.00 7.80 202 SER B N 1
ATOM 5209 C CA . SER B 1 202 ? 48.428 127.252 20.412 1.00 7.96 202 SER B CA 1
ATOM 5210 C C . SER B 1 202 ? 47.119 127.901 20.883 1.00 8.10 202 SER B C 1
ATOM 5211 O O . SER B 1 202 ? 46.545 127.542 21.932 1.00 8.86 202 SER B O 1
ATOM 5214 N N . GLN B 1 203 ? 46.666 128.898 20.155 1.00 8.25 203 GLN B N 1
ATOM 5215 C CA . GLN B 1 203 ? 45.478 129.605 20.508 1.00 9.11 203 GLN B CA 1
ATOM 5216 C C . GLN B 1 203 ? 44.202 128.792 20.176 1.00 9.15 203 GLN B C 1
ATOM 5217 O O . GLN B 1 203 ? 44.238 127.840 19.399 1.00 8.34 203 GLN B O 1
ATOM 5223 N N . PRO B 1 204 ? 43.053 129.199 20.724 1.00 9.50 204 PRO B N 1
ATOM 5224 C CA . PRO B 1 204 ? 41.788 128.576 20.250 1.00 9.49 204 PRO B CA 1
ATOM 5225 C C . PRO B 1 204 ? 41.676 128.761 18.739 1.00 9.39 204 PRO B C 1
ATOM 5226 O O . PRO B 1 204 ? 42.022 129.790 18.180 1.00 9.64 204 PRO B O 1
ATOM 5230 N N . ASN B 1 205 ? 41.163 127.708 18.091 1.00 8.67 205 ASN B N 1
ATOM 5231 C CA . ASN B 1 205 ? 40.953 127.708 16.622 1.00 9.13 205 ASN B CA 1
ATOM 5232 C C . ASN B 1 205 ? 42.208 127.916 15.877 1.00 8.85 205 ASN B C 1
ATOM 5233 O O . ASN B 1 205 ? 42.178 128.283 14.701 1.00 10.44 205 ASN B O 1
ATOM 5238 N N . ALA B 1 206 ? 43.360 127.550 16.456 1.00 8.39 206 ALA B N 1
ATOM 5239 C CA . ALA B 1 206 ? 44.633 127.742 15.765 1.00 8.56 206 ALA B CA 1
ATOM 5240 C C . ALA B 1 206 ? 44.808 126.802 14.590 1.00 8.07 206 ALA B C 1
ATOM 5241 O O . ALA B 1 206 ? 45.549 127.097 13.659 1.00 9.07 206 ALA B O 1
ATOM 5243 N N . ILE B 1 207 ? 44.261 125.572 14.667 1.00 7.48 207 ILE B N 1
ATOM 5244 C CA . ILE B 1 207 ? 44.637 124.533 13.694 1.00 7.81 207 ILE B CA 1
ATOM 5245 C C . ILE B 1 207 ? 43.897 124.791 12.443 1.00 7.92 207 ILE B C 1
ATOM 5246 O O . ILE B 1 207 ? 42.663 124.895 12.444 1.00 8.80 207 ILE B O 1
ATOM 5251 N N . LYS B 1 208 ? 44.588 124.897 11.323 1.00 8.10 208 LYS B N 1
ATOM 5252 C CA . LYS B 1 208 ? 44.030 125.215 10.021 1.00 8.67 208 LYS B CA 1
ATOM 5253 C C . LYS B 1 208 ? 44.440 124.206 8.999 1.00 8.29 208 LYS B C 1
ATOM 5254 O O . LYS B 1 208 ? 45.600 123.734 8.954 1.00 8.85 208 LYS B O 1
ATOM 5260 N N . LEU B 1 209 ? 43.529 123.918 8.055 1.00 8.81 209 LEU B N 1
ATOM 5261 C CA . LEU B 1 209 ? 43.790 122.987 6.960 1.00 9.29 209 LEU B CA 1
ATOM 5262 C C . LEU B 1 209 ? 45.001 123.338 6.172 1.00 9.51 209 LEU B C 1
ATOM 5263 O O . LEU B 1 209 ? 45.719 122.459 5.725 1.00 11.00 209 LEU B O 1
ATOM 5268 N N . SER B 1 210 ? 45.235 124.634 5.958 1.00 9.83 210 SER B N 1
ATOM 5269 C CA . SER B 1 210 ? 46.358 125.081 5.148 1.00 10.16 210 SER B CA 1
ATOM 5270 C C . SER B 1 210 ? 47.713 125.038 5.883 1.00 9.81 210 SER B C 1
ATOM 5271 O O . SER B 1 210 ? 48.761 125.324 5.281 1.00 11.14 210 SER B O 1
ATOM 5274 N N . ASP B 1 211 ? 47.709 124.777 7.197 1.00 8.87 211 ASP B N 1
ATOM 5275 C CA . ASP B 1 211 ? 48.969 124.786 7.922 1.00 8.17 211 ASP B CA 1
ATOM 5276 C C . ASP B 1 211 ? 49.857 123.676 7.432 1.00 8.26 211 ASP B C 1
ATOM 5277 O O . ASP B 1 211 ? 49.448 122.515 7.304 1.00 8.72 211 ASP B O 1
ATOM 5282 N N . PRO B 1 212 ? 51.175 123.966 7.226 1.00 8.70 212 PRO B N 1
ATOM 5283 C CA . PRO B 1 212 ? 52.093 122.909 6.837 1.00 8.93 212 PRO B CA 1
ATOM 5284 C C . PRO B 1 212 ? 52.074 121.675 7.754 1.00 8.13 212 PRO B C 1
ATOM 5285 O O . PRO B 1 212 ? 52.135 120.556 7.275 1.00 8.58 212 PRO B O 1
ATOM 5289 N N . ILE B 1 213 ? 51.990 121.896 9.069 1.00 7.81 213 ILE B N 1
ATOM 5290 C CA . ILE B 1 213 ? 51.967 120.779 9.979 1.00 7.49 213 ILE B CA 1
ATOM 5291 C C . ILE B 1 213 ? 50.711 119.958 9.763 1.00 7.05 213 ILE B C 1
ATOM 5292 O O . ILE B 1 213 ? 50.770 118.706 9.778 1.00 7.87 213 ILE B O 1
ATOM 5297 N N . MET B 1 214 ? 49.588 120.575 9.578 1.00 7.58 214 MET B N 1
ATOM 5298 C CA . MET B 1 214 ? 48.342 119.873 9.331 1.00 8.09 214 MET B CA 1
ATOM 5299 C C . MET B 1 214 ? 48.396 119.074 8.058 1.00 8.37 214 MET B C 1
ATOM 5300 O O . MET B 1 214 ? 47.929 117.929 7.981 1.00 8.62 214 MET B O 1
ATOM 5305 N N A LYS B 1 215 ? 48.968 119.681 7.007 0.50 7.97 215 LYS B N 1
ATOM 5306 N N B LYS B 1 215 ? 48.965 119.660 6.980 0.50 8.02 215 LYS B N 1
ATOM 5307 C CA A LYS B 1 215 ? 49.161 118.997 5.750 0.50 8.85 215 LYS B CA 1
ATOM 5308 C CA B LYS B 1 215 ? 49.103 118.906 5.734 0.50 8.91 215 LYS B CA 1
ATOM 5309 C C A LYS B 1 215 ? 49.964 117.721 5.922 0.50 8.03 215 LYS B C 1
ATOM 5310 C C B LYS B 1 215 ? 49.973 117.682 5.912 0.50 8.09 215 LYS B C 1
ATOM 5311 O O A LYS B 1 215 ? 49.628 116.652 5.374 0.50 8.30 215 LYS B O 1
ATOM 5312 O O B LYS B 1 215 ? 49.732 116.625 5.308 0.50 8.07 215 LYS B O 1
ATOM 5323 N N . ASP B 1 216 ? 51.060 117.806 6.681 1.00 7.51 216 ASP B N 1
ATOM 5324 C CA . ASP B 1 216 ? 51.875 116.631 6.968 1.00 7.70 216 ASP B CA 1
ATOM 5325 C C . ASP B 1 216 ? 51.162 115.591 7.796 1.00 7.01 216 ASP B C 1
ATOM 5326 O O . ASP B 1 216 ? 51.274 114.397 7.528 1.00 7.13 216 ASP B O 1
ATOM 5331 N N . ASP B 1 217 ? 50.417 116.043 8.801 1.00 6.84 217 ASP B N 1
ATOM 5332 C CA . ASP B 1 217 ? 49.603 115.073 9.579 1.00 6.96 217 ASP B CA 1
ATOM 5333 C C . ASP B 1 217 ? 48.645 114.327 8.664 1.00 6.53 217 ASP B C 1
ATOM 5334 O O . ASP B 1 217 ? 48.470 113.119 8.780 1.00 6.84 217 ASP B O 1
ATOM 5339 N N . ILE B 1 218 ? 48.005 115.071 7.768 1.00 6.58 218 ILE B N 1
ATOM 5340 C CA . ILE B 1 218 ? 47.052 114.443 6.819 1.00 6.91 218 ILE B CA 1
ATOM 5341 C C . ILE B 1 218 ? 47.768 113.470 5.924 1.00 6.51 218 ILE B C 1
ATOM 5342 O O . ILE B 1 218 ? 47.249 112.389 5.634 1.00 7.24 218 ILE B O 1
ATOM 5347 N N . LYS B 1 219 ? 48.972 113.803 5.453 1.00 7.04 219 LYS B N 1
ATOM 5348 C CA . LYS B 1 219 ? 49.767 112.886 4.644 1.00 6.88 219 LYS B CA 1
ATOM 5349 C C . LYS B 1 219 ? 49.985 111.585 5.377 1.00 6.40 219 LYS B C 1
ATOM 5350 O O . LYS B 1 219 ? 49.809 110.486 4.839 1.00 6.91 219 LYS B O 1
ATOM 5356 N N . VAL B 1 220 ? 50.400 111.659 6.662 1.00 6.40 220 VAL B N 1
ATOM 5357 C CA . VAL B 1 220 ? 50.671 110.435 7.388 1.00 6.59 220 VAL B CA 1
ATOM 5358 C C . VAL B 1 220 ? 49.370 109.656 7.630 1.00 6.23 220 VAL B C 1
ATOM 5359 O O . VAL B 1 220 ? 49.342 108.423 7.471 1.00 6.45 220 VAL B O 1
ATOM 5363 N N . MET B 1 221 ? 48.304 110.339 8.001 1.00 6.12 221 MET B N 1
ATOM 5364 C CA . MET B 1 221 ? 47.005 109.689 8.171 1.00 6.28 221 MET B CA 1
ATOM 5365 C C . MET B 1 221 ? 46.531 109.004 6.880 1.00 6.59 221 MET B C 1
ATOM 5366 O O . MET B 1 221 ? 45.899 107.949 6.887 1.00 6.75 221 MET B O 1
ATOM 5371 N N . ASP B 1 222 ? 46.848 109.653 5.743 1.00 6.77 222 ASP B N 1
ATOM 5372 C CA . ASP B 1 222 ? 46.408 109.171 4.449 1.00 6.91 222 ASP B CA 1
ATOM 5373 C C . ASP B 1 222 ? 47.087 107.880 4.042 1.00 6.75 222 ASP B C 1
ATOM 5374 O O . ASP B 1 222 ? 46.555 107.160 3.164 1.00 7.08 222 ASP B O 1
ATOM 5379 N N . ILE B 1 223 ? 48.186 107.490 4.688 1.00 6.50 223 ILE B N 1
ATOM 5380 C CA . ILE B 1 223 ? 48.759 106.177 4.447 1.00 7.13 223 ILE B CA 1
ATOM 5381 C C . ILE B 1 223 ? 47.689 105.082 4.760 1.00 6.70 223 ILE B C 1
ATOM 5382 O O . ILE B 1 223 ? 47.633 104.061 4.101 1.00 7.55 223 ILE B O 1
ATOM 5387 N N . LEU B 1 224 ? 46.893 105.319 5.793 1.00 6.32 224 LEU B N 1
ATOM 5388 C CA . LEU B 1 224 ? 45.859 104.379 6.201 1.00 6.69 224 LEU B CA 1
ATOM 5389 C C . LEU B 1 224 ? 44.624 104.443 5.316 1.00 7.26 224 LEU B C 1
ATOM 5390 O O . LEU B 1 224 ? 43.667 103.691 5.546 1.00 8.25 224 LEU B O 1
ATOM 5395 N N . ARG B 1 225 ? 44.590 105.359 4.341 1.00 7.04 225 ARG B N 1
ATOM 5396 C CA . ARG B 1 225 ? 43.492 105.533 3.393 1.00 7.08 225 ARG B CA 1
ATOM 5397 C C . ARG B 1 225 ? 43.864 105.204 1.983 1.00 7.32 225 ARG B C 1
ATOM 5398 O O . ARG B 1 225 ? 43.061 105.362 1.062 1.00 8.25 225 ARG B O 1
ATOM 5406 N N . ILE B 1 226 ? 45.068 104.697 1.763 1.00 7.13 226 ILE B N 1
ATOM 5407 C CA . ILE B 1 226 ? 45.501 104.277 0.407 1.00 7.20 226 ILE B CA 1
ATOM 5408 C C . ILE B 1 226 ? 44.484 103.252 -0.100 1.00 7.22 226 ILE B C 1
ATOM 5409 O O . ILE B 1 226 ? 43.999 102.389 0.621 1.00 7.53 226 ILE B O 1
ATOM 5414 N N . ASN B 1 227 ? 44.201 103.312 -1.408 1.00 7.47 227 ASN B N 1
ATOM 5415 C CA A ASN B 1 227 ? 43.300 102.305 -2.031 0.50 7.58 227 ASN B CA 1
ATOM 5416 C CA B ASN B 1 227 ? 43.287 102.406 -2.009 0.50 7.14 227 ASN B CA 1
ATOM 5417 C C . ASN B 1 227 ? 43.751 100.918 -1.739 1.00 8.64 227 ASN B C 1
ATOM 5418 O O . ASN B 1 227 ? 44.907 100.566 -2.023 1.00 9.15 227 ASN B O 1
ATOM 5427 N N . GLY B 1 228 ? 42.831 100.107 -1.182 1.00 8.51 228 GLY B N 1
ATOM 5428 C CA . GLY B 1 228 ? 43.140 98.716 -0.949 1.00 9.24 228 GLY B CA 1
ATOM 5429 C C . GLY B 1 228 ? 43.919 98.436 0.335 1.00 8.43 228 GLY B C 1
ATOM 5430 O O . GLY B 1 228 ? 44.279 97.279 0.582 1.00 9.51 228 GLY B O 1
ATOM 5431 N N . SER B 1 229 ? 44.134 99.451 1.154 1.00 8.28 229 SER B N 1
ATOM 5432 C CA . SER B 1 229 ? 45.050 99.317 2.301 1.00 8.66 229 SER B CA 1
ATOM 5433 C C . SER B 1 229 ? 44.495 98.516 3.473 1.00 7.87 229 SER B C 1
ATOM 5434 O O . SER B 1 229 ? 45.369 98.079 4.279 1.00 8.51 229 SER B O 1
ATOM 5437 N N . LYS B 1 230 ? 43.211 98.348 3.630 1.00 7.80 230 LYS B N 1
ATOM 5438 C CA . LYS B 1 230 ? 42.638 97.762 4.831 1.00 7.99 230 LYS B CA 1
ATOM 5439 C C . LYS B 1 230 ? 41.813 96.520 4.517 1.00 8.60 230 LYS B C 1
ATOM 5440 O O . LYS B 1 230 ? 41.434 96.267 3.364 1.00 10.36 230 LYS B O 1
ATOM 5446 N N . GLN B 1 231 ? 41.604 95.695 5.520 1.00 8.19 231 GLN B N 1
ATOM 5447 C CA . GLN B 1 231 ? 40.867 94.441 5.385 1.00 8.42 231 GLN B CA 1
ATOM 5448 C C . GLN B 1 231 ? 39.399 94.674 5.165 1.00 9.64 231 GLN B C 1
ATOM 5449 O O . GLN B 1 231 ? 38.800 95.721 5.494 1.00 9.53 231 GLN B O 1
ATOM 5455 N N . LYS B 1 232 ? 38.775 93.637 4.604 1.00 10.52 232 LYS B N 1
ATOM 5456 C CA . LYS B 1 232 ? 37.312 93.683 4.410 1.00 11.71 232 LYS B CA 1
ATOM 5457 C C . LYS B 1 232 ? 36.576 93.926 5.714 1.00 10.91 232 LYS B C 1
ATOM 5458 O O . LYS B 1 232 ? 36.896 93.324 6.744 1.00 11.90 232 LYS B O 1
ATOM 5464 N N A ASN B 1 233 ? 35.525 94.744 5.771 0.50 11.32 233 ASN B N 1
ATOM 5465 N N B ASN B 1 233 ? 35.637 94.876 5.605 0.50 9.35 233 ASN B N 1
ATOM 5466 C CA A ASN B 1 233 ? 34.717 95.197 6.940 0.50 9.71 233 ASN B CA 1
ATOM 5467 C CA B ASN B 1 233 ? 34.838 95.155 6.716 0.50 10.35 233 ASN B CA 1
ATOM 5468 C C A ASN B 1 233 ? 35.558 95.740 8.054 0.50 8.94 233 ASN B C 1
ATOM 5469 C C B ASN B 1 233 ? 35.641 95.623 7.949 0.50 9.11 233 ASN B C 1
ATOM 5470 O O A ASN B 1 233 ? 35.123 95.682 9.226 0.50 10.00 233 ASN B O 1
ATOM 5471 O O B ASN B 1 233 ? 35.268 95.395 9.079 0.50 11.20 233 ASN B O 1
ATOM 5480 N N . TRP B 1 234 ? 36.712 96.345 7.720 1.00 8.69 234 TRP B N 1
ATOM 5481 C CA . TRP B 1 234 ? 37.509 96.967 8.794 1.00 8.79 234 TRP B CA 1
ATOM 5482 C C . TRP B 1 234 ? 36.712 97.896 9.619 1.00 8.49 234 TRP B C 1
ATOM 5483 O O . TRP B 1 234 ? 37.019 98.091 10.810 1.00 9.11 234 TRP B O 1
ATOM 5494 N N . GLU B 1 235 ? 35.710 98.551 9.060 1.00 8.74 235 GLU B N 1
ATOM 5495 C CA A GLU B 1 235 ? 35.064 99.603 9.786 0.50 9.49 235 GLU B CA 1
ATOM 5496 C CA B GLU B 1 235 ? 34.948 99.635 9.762 0.50 10.03 235 GLU B CA 1
ATOM 5497 C C . GLU B 1 235 ? 34.359 99.118 11.039 1.00 10.73 235 GLU B C 1
ATOM 5498 O O . GLU B 1 235 ? 34.179 99.886 12.012 1.00 13.36 235 GLU B O 1
ATOM 5509 N N . GLY B 1 236 ? 33.959 97.853 11.077 1.00 10.71 236 GLY B N 1
ATOM 5510 C CA . GLY B 1 236 ? 33.367 97.220 12.231 1.00 13.59 236 GLY B CA 1
ATOM 5511 C C . GLY B 1 236 ? 34.235 96.359 13.066 1.00 11.76 236 GLY B C 1
ATOM 5512 O O . GLY B 1 236 ? 33.792 95.700 14.000 1.00 13.33 236 GLY B O 1
ATOM 5513 N N . ALA B 1 237 ? 35.537 96.245 12.695 1.00 10.34 237 ALA B N 1
ATOM 5514 C CA . ALA B 1 237 ? 36.441 95.351 13.329 1.00 9.79 237 ALA B CA 1
ATOM 5515 C C . ALA B 1 237 ? 36.914 95.850 14.668 1.00 9.04 237 ALA B C 1
ATOM 5516 O O . ALA B 1 237 ? 37.279 97.037 14.789 1.00 10.55 237 ALA B O 1
ATOM 5518 N N . GLY B 1 238 ? 36.996 94.987 15.651 1.00 8.92 238 GLY B N 1
ATOM 5519 C CA . GLY B 1 238 ? 37.570 95.322 16.937 1.00 9.00 238 GLY B CA 1
ATOM 5520 C C . GLY B 1 238 ? 38.996 94.870 17.046 1.00 9.66 238 GLY B C 1
ATOM 5521 O O . GLY B 1 238 ? 39.572 94.202 16.169 1.00 9.35 238 GLY B O 1
ATOM 5522 N N . TYR B 1 239 ? 39.603 95.221 18.169 1.00 11.08 239 TYR B N 1
ATOM 5523 C CA . TYR B 1 239 ? 40.971 94.837 18.479 1.00 11.39 239 TYR B CA 1
ATOM 5524 C C . TYR B 1 239 ? 41.167 93.366 18.323 1.00 11.13 239 TYR B C 1
ATOM 5525 O O . TYR B 1 239 ? 42.132 92.923 17.662 1.00 10.48 239 TYR B O 1
ATOM 5534 N N A THR B 1 240 ? 40.285 92.547 18.875 0.33 12.05 240 THR B N 1
ATOM 5535 N N B THR B 1 240 ? 40.306 92.665 18.939 0.33 10.97 240 THR B N 1
ATOM 5536 N N C THR B 1 240 ? 40.342 92.470 18.918 0.33 10.39 240 THR B N 1
ATOM 5537 C CA A THR B 1 240 ? 40.471 91.097 18.834 0.33 11.01 240 THR B CA 1
ATOM 5538 C CA B THR B 1 240 ? 40.413 91.296 18.884 0.33 11.61 240 THR B CA 1
ATOM 5539 C CA C THR B 1 240 ? 40.623 91.004 18.805 0.33 11.66 240 THR B CA 1
ATOM 5540 C C A THR B 1 240 ? 40.378 90.556 17.398 0.33 9.87 240 THR B C 1
ATOM 5541 C C B THR B 1 240 ? 40.475 90.725 17.410 0.33 10.03 240 THR B C 1
ATOM 5542 C C C THR B 1 240 ? 40.496 90.583 17.320 0.33 9.68 240 THR B C 1
ATOM 5543 O O A THR B 1 240 ? 41.033 89.585 17.048 0.33 9.06 240 THR B O 1
ATOM 5544 O O B THR B 1 240 ? 41.310 89.887 17.072 0.33 9.94 240 THR B O 1
ATOM 5545 O O C THR B 1 240 ? 41.214 89.677 16.870 0.33 9.69 240 THR B O 1
ATOM 5555 N N . ASP B 1 241 ? 39.591 91.218 16.568 1.00 9.01 241 ASP B N 1
ATOM 5556 C CA . ASP B 1 241 ? 39.503 90.866 15.158 1.00 9.25 241 ASP B CA 1
ATOM 5557 C C . ASP B 1 241 ? 40.802 91.109 14.434 1.00 8.44 241 ASP B C 1
ATOM 5558 O O . ASP B 1 241 ? 41.213 90.331 13.585 1.00 9.43 241 ASP B O 1
ATOM 5563 N N A VAL B 1 242 ? 41.322 92.280 14.703 0.50 7.87 242 VAL B N 1
ATOM 5564 N N B VAL B 1 242 ? 41.489 92.216 14.689 0.50 8.25 242 VAL B N 1
ATOM 5565 C CA A VAL B 1 242 ? 42.569 92.690 14.064 0.50 8.53 242 VAL B CA 1
ATOM 5566 C CA B VAL B 1 242 ? 42.761 92.575 13.942 0.50 7.76 242 VAL B CA 1
ATOM 5567 C C A VAL B 1 242 ? 43.763 91.801 14.498 0.50 7.67 242 VAL B C 1
ATOM 5568 C C B VAL B 1 242 ? 43.903 91.772 14.476 0.50 7.34 242 VAL B C 1
ATOM 5569 O O A VAL B 1 242 ? 44.571 91.401 13.683 0.50 8.39 242 VAL B O 1
ATOM 5570 O O B VAL B 1 242 ? 44.804 91.442 13.703 0.50 8.37 242 VAL B O 1
ATOM 5577 N N . ILE B 1 243 ? 43.880 91.479 15.776 1.00 7.81 243 ILE B N 1
ATOM 5578 C CA . ILE B 1 243 ? 44.906 90.575 16.291 1.00 7.98 243 ILE B CA 1
ATOM 5579 C C . ILE B 1 243 ? 44.796 89.268 15.534 1.00 8.16 243 ILE B C 1
ATOM 5580 O O . ILE B 1 243 ? 45.810 88.696 15.100 1.00 8.94 243 ILE B O 1
ATOM 5585 N N . GLY B 1 244 ? 43.600 88.719 15.398 1.00 8.15 244 GLY B N 1
ATOM 5586 C CA . GLY B 1 244 ? 43.376 87.481 14.696 1.00 9.52 244 GLY B CA 1
ATOM 5587 C C . GLY B 1 244 ? 43.802 87.586 13.240 1.00 8.46 244 GLY B C 1
ATOM 5588 O O . GLY B 1 244 ? 44.472 86.688 12.690 1.00 9.50 244 GLY B O 1
ATOM 5589 N N . ALA B 1 245 ? 43.389 88.640 12.552 1.00 7.98 245 ALA B N 1
ATOM 5590 C CA . ALA B 1 245 ? 43.715 88.776 11.137 1.00 8.52 245 ALA B CA 1
ATOM 5591 C C . ALA B 1 245 ? 45.218 88.811 10.949 1.00 8.17 245 ALA B C 1
ATOM 5592 O O . ALA B 1 245 ? 45.766 88.247 9.984 1.00 8.60 245 ALA B O 1
ATOM 5594 N N . PHE B 1 246 ? 45.911 89.593 11.808 1.00 7.84 246 PHE B N 1
ATOM 5595 C CA . PHE B 1 246 ? 47.362 89.683 11.716 1.00 7.31 246 PHE B CA 1
ATOM 5596 C C . PHE B 1 246 ? 47.979 88.300 12.009 1.00 7.87 246 PHE B C 1
ATOM 5597 O O . PHE B 1 246 ? 48.877 87.839 11.283 1.00 8.41 246 PHE B O 1
ATOM 5605 N N . ALA B 1 247 ? 47.564 87.656 13.091 1.00 8.20 247 ALA B N 1
ATOM 5606 C CA . ALA B 1 247 ? 48.156 86.355 13.442 1.00 8.64 247 ALA B CA 1
ATOM 5607 C C . ALA B 1 247 ? 47.954 85.313 12.389 1.00 8.49 247 ALA B C 1
ATOM 5608 O O . ALA B 1 247 ? 48.816 84.457 12.208 1.00 9.72 247 ALA B O 1
ATOM 5610 N N . ARG B 1 248 ? 46.842 85.351 11.652 1.00 8.88 248 ARG B N 1
ATOM 5611 C CA . ARG B 1 248 ? 46.552 84.413 10.577 1.00 9.57 248 ARG B CA 1
ATOM 5612 C C . ARG B 1 248 ? 47.372 84.687 9.346 1.00 9.39 248 ARG B C 1
ATOM 5613 O O . ARG B 1 248 ? 47.389 83.870 8.445 1.00 10.96 248 ARG B O 1
ATOM 5621 N N . GLY B 1 249 ? 47.996 85.859 9.247 1.00 8.95 249 GLY B N 1
ATOM 5622 C CA . GLY B 1 249 ? 48.639 86.249 7.985 1.00 9.94 249 GLY B CA 1
ATOM 5623 C C . GLY B 1 249 ? 47.706 86.867 7.000 1.00 8.95 249 GLY B C 1
ATOM 5624 O O . GLY B 1 249 ? 48.127 87.067 5.818 1.00 11.36 249 GLY B O 1
ATOM 5625 N N . ASP B 1 250 ? 46.505 87.237 7.387 1.00 8.50 250 ASP B N 1
ATOM 5626 C CA . ASP B 1 250 ? 45.553 87.797 6.485 1.00 8.72 250 ASP B CA 1
ATOM 5627 C C . ASP B 1 250 ? 45.774 89.288 6.180 1.00 8.91 250 ASP B C 1
ATOM 5628 O O . ASP B 1 250 ? 45.274 89.779 5.157 1.00 10.22 250 ASP B O 1
ATOM 5633 N N . VAL B 1 251 ? 46.479 89.974 7.046 1.00 8.05 251 VAL B N 1
ATOM 5634 C CA . VAL B 1 251 ? 46.968 91.332 6.841 1.00 8.04 251 VAL B CA 1
ATOM 5635 C C . VAL B 1 251 ? 48.442 91.332 7.172 1.00 8.22 251 VAL B C 1
ATOM 5636 O O . VAL B 1 251 ? 48.871 90.545 8.040 1.00 9.13 251 VAL B O 1
ATOM 5640 N N A LEU B 1 252 ? 49.217 92.174 6.469 0.50 7.86 252 LEU B N 1
ATOM 5641 N N B LEU B 1 252 ? 49.272 92.146 6.502 0.50 8.00 252 LEU B N 1
ATOM 5642 C CA A LEU B 1 252 ? 50.653 92.177 6.632 0.50 7.53 252 LEU B CA 1
ATOM 5643 C CA B LEU B 1 252 ? 50.715 92.101 6.757 0.50 8.18 252 LEU B CA 1
ATOM 5644 C C A LEU B 1 252 ? 51.149 92.971 7.831 0.50 7.18 252 LEU B C 1
ATOM 5645 C C B LEU B 1 252 ? 51.208 93.000 7.847 0.50 7.35 252 LEU B C 1
ATOM 5646 O O A LEU B 1 252 ? 52.274 92.703 8.301 0.50 7.41 252 LEU B O 1
ATOM 5647 O O B LEU B 1 252 ? 52.376 92.819 8.261 0.50 7.80 252 LEU B O 1
ATOM 5656 N N . MET B 1 253 ? 50.406 93.948 8.278 1.00 7.37 253 MET B N 1
ATOM 5657 C CA . MET B 1 253 ? 50.818 94.927 9.293 1.00 7.21 253 MET B CA 1
ATOM 5658 C C . MET B 1 253 ? 49.590 95.301 10.146 1.00 7.26 253 MET B C 1
ATOM 5659 O O . MET B 1 253 ? 48.443 95.246 9.698 1.00 7.41 253 MET B O 1
ATOM 5664 N N . THR B 1 254 ? 49.897 95.757 11.362 1.00 6.70 254 THR B N 1
ATOM 5665 C CA . THR B 1 254 ? 48.871 96.432 12.112 1.00 7.19 254 THR B CA 1
ATOM 5666 C C . THR B 1 254 ? 49.506 97.461 13.042 1.00 6.94 254 THR B C 1
ATOM 5667 O O . THR B 1 254 ? 50.533 97.124 13.691 1.00 7.21 254 THR B O 1
ATOM 5671 N N . PRO B 1 255 ? 48.979 98.659 13.177 1.00 6.88 255 PRO B N 1
ATOM 5672 C CA . PRO B 1 255 ? 49.545 99.677 14.082 1.00 7.01 255 PRO B CA 1
ATOM 5673 C C . PRO B 1 255 ? 49.034 99.460 15.465 1.00 7.12 255 PRO B C 1
ATOM 5674 O O . PRO B 1 255 ? 47.812 99.429 15.695 1.00 7.80 255 PRO B O 1
ATOM 5678 N N . ASN B 1 256 ? 49.902 99.306 16.459 1.00 6.83 256 ASN B N 1
ATOM 5679 C CA . ASN B 1 256 ? 49.424 99.115 17.802 1.00 7.32 256 ASN B CA 1
ATOM 5680 C C . ASN B 1 256 ? 50.573 99.277 18.820 1.00 7.41 256 ASN B C 1
ATOM 5681 O O . ASN B 1 256 ? 51.739 99.498 18.434 1.00 7.30 256 ASN B O 1
ATOM 5686 N N . GLY B 1 257 ? 50.246 99.135 20.077 1.00 7.82 257 GLY B N 1
ATOM 5687 C CA . GLY B 1 257 ? 51.224 99.257 21.129 1.00 8.02 257 GLY B CA 1
ATOM 5688 C C . GLY B 1 257 ? 51.963 97.953 21.377 1.00 7.39 257 GLY B C 1
ATOM 5689 O O . GLY B 1 257 ? 51.559 96.864 20.935 1.00 7.93 257 GLY B O 1
ATOM 5690 N N . SER B 1 258 ? 53.035 98.077 22.154 1.00 8.09 258 SER B N 1
ATOM 5691 C CA . SER B 1 258 ? 53.867 96.929 22.558 1.00 8.65 258 SER B CA 1
ATOM 5692 C C . SER B 1 258 ? 53.050 95.889 23.364 1.00 8.52 258 SER B C 1
ATOM 5693 O O . SER B 1 258 ? 53.458 94.734 23.434 1.00 9.86 258 SER B O 1
ATOM 5696 N N . TRP B 1 259 ? 51.955 96.320 23.942 1.00 8.90 259 TRP B N 1
ATOM 5697 C CA . TRP B 1 259 ? 51.067 95.382 24.676 1.00 9.74 259 TRP B CA 1
ATOM 5698 C C . TRP B 1 259 ? 50.521 94.315 23.805 1.00 9.65 259 TRP B C 1
ATOM 5699 O O . TRP B 1 259 ? 50.129 93.281 24.302 1.00 13.03 259 TRP B O 1
ATOM 5710 N N . ALA B 1 260 ? 50.404 94.512 22.492 1.00 8.87 260 ALA B N 1
ATOM 5711 C CA . ALA B 1 260 ? 49.700 93.615 21.640 1.00 10.07 260 ALA B CA 1
ATOM 5712 C C . ALA B 1 260 ? 50.454 92.283 21.394 1.00 9.81 260 ALA B C 1
ATOM 5713 O O . ALA B 1 260 ? 49.820 91.320 20.972 1.00 9.66 260 ALA B O 1
ATOM 5715 N N . ILE B 1 261 ? 51.772 92.241 21.632 1.00 10.36 261 ILE B N 1
ATOM 5716 C CA . ILE B 1 261 ? 52.502 91.055 21.248 1.00 9.63 261 ILE B CA 1
ATOM 5717 C C . ILE B 1 261 ? 52.007 89.833 22.006 1.00 9.92 261 ILE B C 1
ATOM 5718 O O . ILE B 1 261 ? 51.983 88.733 21.455 1.00 10.46 261 ILE B O 1
ATOM 5723 N N . THR B 1 262 ? 51.570 89.966 23.242 1.00 11.84 262 THR B N 1
ATOM 5724 C CA . THR B 1 262 ? 51.081 88.826 23.977 1.00 13.39 262 THR B CA 1
ATOM 5725 C C . THR B 1 262 ? 49.866 88.230 23.318 1.00 12.20 262 THR B C 1
ATOM 5726 O O . THR B 1 262 ? 49.735 87.021 23.140 1.00 12.56 262 THR B O 1
ATOM 5730 N N . ALA B 1 263 ? 48.918 89.058 22.934 1.00 11.08 263 ALA B N 1
ATOM 5731 C CA . ALA B 1 263 ? 47.716 88.596 22.284 1.00 10.94 263 ALA B CA 1
ATOM 5732 C C . ALA B 1 263 ? 48.049 87.996 20.942 1.00 9.11 263 ALA B C 1
ATOM 5733 O O . ALA B 1 263 ? 47.421 86.971 20.585 1.00 9.62 263 ALA B O 1
ATOM 5735 N N . ILE B 1 264 ? 48.957 88.558 20.172 1.00 8.48 264 ILE B N 1
ATOM 5736 C CA . ILE B 1 264 ? 49.348 87.960 18.911 1.00 8.69 264 ILE B CA 1
ATOM 5737 C C . ILE B 1 264 ? 49.918 86.555 19.140 1.00 8.37 264 ILE B C 1
ATOM 5738 O O . ILE B 1 264 ? 49.536 85.599 18.456 1.00 8.93 264 ILE B O 1
ATOM 5743 N N . ASN B 1 265 ? 50.839 86.438 20.099 1.00 8.95 265 ASN B N 1
ATOM 5744 C CA . ASN B 1 265 ? 51.485 85.140 20.292 1.00 10.14 265 ASN B CA 1
ATOM 5745 C C . ASN B 1 265 ? 50.507 84.065 20.720 1.00 10.21 265 ASN B C 1
ATOM 5746 O O . ASN B 1 265 ? 50.694 82.893 20.390 1.00 11.76 265 ASN B O 1
ATOM 5751 N N A GLU B 1 266 ? 49.480 84.420 21.503 0.50 10.07 266 GLU B N 1
ATOM 5752 N N B GLU B 1 266 ? 49.502 84.391 21.470 0.50 9.69 266 GLU B N 1
ATOM 5753 C CA A GLU B 1 266 ? 48.405 83.502 21.943 0.50 10.21 266 GLU B CA 1
ATOM 5754 C CA B GLU B 1 266 ? 48.569 83.406 21.900 0.50 10.12 266 GLU B CA 1
ATOM 5755 C C A GLU B 1 266 ? 47.760 82.809 20.727 0.50 10.10 266 GLU B C 1
ATOM 5756 C C B GLU B 1 266 ? 47.677 82.856 20.760 0.50 10.36 266 GLU B C 1
ATOM 5757 O O A GLU B 1 266 ? 47.196 81.713 20.855 0.50 10.55 266 GLU B O 1
ATOM 5758 O O B GLU B 1 266 ? 46.966 81.841 20.941 0.50 10.80 266 GLU B O 1
ATOM 5769 N N . GLN B 1 267 ? 47.734 83.505 19.594 1.00 9.27 267 GLN B N 1
ATOM 5770 C CA . GLN B 1 267 ? 47.094 82.981 18.376 1.00 9.41 267 GLN B CA 1
ATOM 5771 C C . GLN B 1 267 ? 47.940 82.031 17.573 1.00 9.83 267 GLN B C 1
ATOM 5772 O O . GLN B 1 267 ? 47.455 81.479 16.589 1.00 11.28 267 GLN B O 1
ATOM 5778 N N . LYS B 1 268 ? 49.171 81.779 18.021 1.00 10.82 268 LYS B N 1
ATOM 5779 C CA . LYS B 1 268 ? 50.070 80.834 17.413 1.00 11.47 268 LYS B CA 1
ATOM 5780 C C . LYS B 1 268 ? 50.296 81.136 15.920 1.00 12.17 268 LYS B C 1
ATOM 5781 O O . LYS B 1 268 ? 50.073 80.299 15.037 1.00 14.40 268 LYS B O 1
ATOM 5787 N N . PRO B 1 269 ? 50.759 82.362 15.590 1.00 11.46 269 PRO B N 1
ATOM 5788 C CA . PRO B 1 269 ? 51.065 82.673 14.176 1.00 11.39 269 PRO B CA 1
ATOM 5789 C C . PRO B 1 269 ? 52.145 81.780 13.643 1.00 12.51 269 PRO B C 1
ATOM 5790 O O . PRO B 1 269 ? 53.102 81.411 14.313 1.00 14.52 269 PRO B O 1
ATOM 5794 N N . ASN B 1 270 ? 52.035 81.532 12.353 1.00 13.23 270 ASN B N 1
ATOM 5795 C CA . ASN B 1 270 ? 52.997 80.668 11.635 1.00 14.09 270 ASN B CA 1
ATOM 5796 C C . ASN B 1 270 ? 54.012 81.514 10.848 1.00 13.45 270 ASN B C 1
ATOM 5797 O O . ASN B 1 270 ? 54.297 81.237 9.703 1.00 17.20 270 ASN B O 1
ATOM 5802 N N . PHE B 1 271 ? 54.470 82.608 11.391 1.00 12.27 271 PHE B N 1
ATOM 5803 C CA . PHE B 1 271 ? 55.457 83.458 10.787 1.00 11.29 271 PHE B CA 1
ATOM 5804 C C . PHE B 1 271 ? 56.180 84.177 11.878 1.00 11.03 271 PHE B C 1
ATOM 5805 O O . PHE B 1 271 ? 55.732 84.261 13.039 1.00 11.90 271 PHE B O 1
ATOM 5813 N N . LYS B 1 272 ? 57.304 84.774 11.530 1.00 10.61 272 LYS B N 1
ATOM 5814 C CA A LYS B 1 272 ? 58.124 85.610 12.385 0.50 10.53 272 LYS B CA 1
ATOM 5815 C CA B LYS B 1 272 ? 58.048 85.586 12.471 0.50 10.96 272 LYS B CA 1
ATOM 5816 C C . LYS B 1 272 ? 57.624 87.057 12.407 1.00 9.51 272 LYS B C 1
ATOM 5817 O O . LYS B 1 272 ? 57.472 87.664 11.394 1.00 10.35 272 LYS B O 1
ATOM 5828 N N . ILE B 1 273 ? 57.337 87.534 13.595 1.00 9.80 273 ILE B N 1
ATOM 5829 C CA . ILE B 1 273 ? 56.788 88.892 13.796 1.00 9.09 273 ILE B CA 1
ATOM 5830 C C . ILE B 1 273 ? 57.949 89.855 13.938 1.00 8.92 273 ILE B C 1
ATOM 5831 O O . ILE B 1 273 ? 58.902 89.608 14.671 1.00 10.27 273 ILE B O 1
ATOM 5836 N N . GLY B 1 274 ? 57.814 90.998 13.271 1.00 8.98 274 GLY B N 1
ATOM 5837 C CA . GLY B 1 274 ? 58.695 92.141 13.527 1.00 8.71 274 GLY B CA 1
ATOM 5838 C C . GLY B 1 274 ? 57.883 93.391 13.860 1.00 8.63 274 GLY B C 1
ATOM 5839 O O . GLY B 1 274 ? 56.632 93.396 13.770 1.00 8.47 274 GLY B O 1
ATOM 5840 N N . THR B 1 275 ? 58.589 94.447 14.243 1.00 7.86 275 THR B N 1
ATOM 5841 C CA . THR B 1 275 ? 57.991 95.743 14.392 1.00 7.87 275 THR B CA 1
ATOM 5842 C C . THR B 1 275 ? 58.877 96.787 13.769 1.00 8.22 275 THR B C 1
ATOM 5843 O O . THR B 1 275 ? 60.112 96.607 13.670 1.00 9.88 275 THR B O 1
ATOM 5847 N N . PHE B 1 276 ? 58.296 97.918 13.403 1.00 7.90 276 PHE B N 1
ATOM 5848 C CA . PHE B 1 276 ? 59.069 99.069 13.004 1.00 7.53 276 PHE B CA 1
ATOM 5849 C C . PHE B 1 276 ? 58.435 100.340 13.595 1.00 7.78 276 PHE B C 1
ATOM 5850 O O . PHE B 1 276 ? 57.221 100.418 13.865 1.00 7.97 276 PHE B O 1
ATOM 5858 N N . MET B 1 277 ? 59.284 101.349 13.795 1.00 7.47 277 MET B N 1
ATOM 5859 C CA . MET B 1 277 ? 58.835 102.642 14.222 1.00 7.53 277 MET B CA 1
ATOM 5860 C C . MET B 1 277 ? 58.215 103.415 13.036 1.00 7.43 277 MET B C 1
ATOM 5861 O O . MET B 1 277 ? 58.695 103.339 11.890 1.00 7.86 277 MET B O 1
ATOM 5866 N N . ILE B 1 278 ? 57.164 104.132 13.312 1.00 7.26 278 ILE B N 1
ATOM 5867 C CA . ILE B 1 278 ? 56.597 105.019 12.282 1.00 7.63 278 ILE B CA 1
ATOM 5868 C C . ILE B 1 278 ? 57.656 106.041 11.843 1.00 7.42 278 ILE B C 1
ATOM 5869 O O . ILE B 1 278 ? 58.233 106.718 12.698 1.00 8.46 278 ILE B O 1
ATOM 5874 N N . PRO B 1 279 ? 57.941 106.120 10.563 1.00 8.22 279 PRO B N 1
ATOM 5875 C CA . PRO B 1 279 ? 59.005 107.039 10.122 1.00 8.84 279 PRO B CA 1
ATOM 5876 C C . PRO B 1 279 ? 58.582 108.462 10.145 1.00 7.63 279 PRO B C 1
ATOM 5877 O O . PRO B 1 279 ? 57.386 108.808 10.188 1.00 7.90 279 PRO B O 1
ATOM 5881 N N . GLY B 1 280 ? 59.606 109.322 10.097 1.00 8.04 280 GLY B N 1
ATOM 5882 C CA . GLY B 1 280 ? 59.417 110.705 9.768 1.00 8.24 280 GLY B CA 1
ATOM 5883 C C . GLY B 1 280 ? 59.611 110.981 8.288 1.00 8.10 280 GLY B C 1
ATOM 5884 O O . GLY B 1 280 ? 59.709 110.073 7.459 1.00 8.01 280 GLY B O 1
ATOM 5885 N N . LYS B 1 281 ? 59.691 112.274 7.961 1.00 8.46 281 LYS B N 1
ATOM 5886 C CA . LYS B 1 281 ? 59.796 112.678 6.575 1.00 8.33 281 LYS B CA 1
ATOM 5887 C C . LYS B 1 281 ? 61.085 112.200 5.946 1.00 8.31 281 LYS B C 1
ATOM 5888 O O . LYS B 1 281 ? 61.121 111.853 4.772 1.00 8.70 281 LYS B O 1
ATOM 5894 N N . GLU B 1 282 ? 62.168 112.258 6.719 1.00 9.03 282 GLU B N 1
ATOM 5895 C CA . GLU B 1 282 ? 63.493 111.815 6.282 1.00 9.81 282 GLU B CA 1
ATOM 5896 C C . GLU B 1 282 ? 63.985 110.727 7.162 1.00 9.57 282 GLU B C 1
ATOM 5897 O O . GLU B 1 282 ? 63.520 110.499 8.295 1.00 10.23 282 GLU B O 1
ATOM 5903 N N . LYS B 1 283 ? 64.969 109.955 6.670 1.00 11.07 283 LYS B N 1
ATOM 5904 C CA . LYS B 1 283 ? 65.556 108.846 7.439 1.00 10.86 283 LYS B CA 1
ATOM 5905 C C . LYS B 1 283 ? 66.051 109.382 8.774 1.00 10.59 283 LYS B C 1
ATOM 5906 O O . LYS B 1 283 ? 66.606 110.492 8.885 1.00 12.22 283 LYS B O 1
ATOM 5912 N N . GLY B 1 284 ? 65.873 108.592 9.800 1.00 10.93 284 GLY B N 1
ATOM 5913 C CA . GLY B 1 284 ? 66.354 108.942 11.176 1.00 11.91 284 GLY B CA 1
ATOM 5914 C C . GLY B 1 284 ? 65.414 109.762 11.949 1.00 9.95 284 GLY B C 1
ATOM 5915 O O . GLY B 1 284 ? 65.812 110.155 13.072 1.00 12.06 284 GLY B O 1
ATOM 5916 N N . GLN B 1 285 ? 64.248 110.054 11.452 1.00 9.31 285 GLN B N 1
ATOM 5917 C CA . GLN B 1 285 ? 63.288 110.927 12.112 1.00 9.29 285 GLN B CA 1
ATOM 5918 C C . GLN B 1 285 ? 62.151 110.138 12.759 1.00 8.94 285 GLN B C 1
ATOM 5919 O O . GLN B 1 285 ? 61.185 110.741 13.259 1.00 9.95 285 GLN B O 1
ATOM 5925 N N . SER B 1 286 ? 62.243 108.831 12.780 1.00 9.01 286 SER B N 1
ATOM 5926 C CA . SER B 1 286 ? 61.198 108.024 13.386 1.00 8.15 286 SER B CA 1
ATOM 5927 C C . SER B 1 286 ? 61.146 108.234 14.894 1.00 8.10 286 SER B C 1
ATOM 5928 O O . SER B 1 286 ? 62.169 108.522 15.539 1.00 9.23 286 SER B O 1
ATOM 5931 N N . LEU B 1 287 ? 59.958 108.033 15.452 1.00 7.99 287 LEU B N 1
ATOM 5932 C CA . LEU B 1 287 ? 59.699 108.206 16.859 1.00 8.06 287 LEU B CA 1
ATOM 5933 C C . LEU B 1 287 ? 58.800 107.087 17.333 1.00 7.76 287 LEU B C 1
ATOM 5934 O O . LEU B 1 287 ? 58.110 106.428 16.539 1.00 8.03 287 LEU B O 1
ATOM 5939 N N . THR B 1 288 ? 58.796 106.900 18.644 1.00 7.38 288 THR B N 1
ATOM 5940 C CA . THR B 1 288 ? 57.760 106.080 19.276 1.00 7.04 288 THR B CA 1
ATOM 5941 C C . THR B 1 288 ? 57.193 106.877 20.437 1.00 7.33 288 THR B C 1
ATOM 5942 O O . THR B 1 288 ? 57.662 107.956 20.774 1.00 7.96 288 THR B O 1
ATOM 5946 N N . VAL B 1 289 ? 56.098 106.347 21.005 1.00 7.48 289 VAL B N 1
ATOM 5947 C CA . VAL B 1 289 ? 55.355 107.017 22.094 1.00 7.09 289 VAL B CA 1
ATOM 5948 C C . VAL B 1 289 ? 54.910 105.929 23.030 1.00 7.03 289 VAL B C 1
ATOM 5949 O O . VAL B 1 289 ? 54.624 104.798 22.639 1.00 7.58 289 VAL B O 1
ATOM 5953 N N . GLY B 1 290 ? 54.843 106.302 24.325 1.00 7.53 290 GLY B N 1
ATOM 5954 C CA . GLY B 1 290 ? 54.325 105.394 25.357 1.00 8.41 290 GLY B CA 1
ATOM 5955 C C . GLY B 1 290 ? 54.598 106.011 26.692 1.00 7.91 290 GLY B C 1
ATOM 5956 O O . GLY B 1 290 ? 54.989 107.197 26.807 1.00 9.47 290 GLY B O 1
ATOM 5957 N N . ALA B 1 291 ? 54.336 105.278 27.763 1.00 8.32 291 ALA B N 1
ATOM 5958 C CA . ALA B 1 291 ? 54.550 105.821 29.105 1.00 8.66 291 ALA B CA 1
ATOM 5959 C C . ALA B 1 291 ? 54.727 104.650 30.075 1.00 8.31 291 ALA B C 1
ATOM 5960 O O . ALA B 1 291 ? 54.500 103.486 29.798 1.00 8.64 291 ALA B O 1
ATOM 5962 N N . GLY B 1 292 ? 55.140 105.045 31.281 1.00 9.24 292 GLY B N 1
ATOM 5963 C CA . GLY B 1 292 ? 55.369 104.100 32.336 1.00 9.05 292 GLY B CA 1
ATOM 5964 C C . GLY B 1 292 ? 54.136 103.251 32.623 1.00 9.43 292 GLY B C 1
ATOM 5965 O O . GLY B 1 292 ? 52.977 103.717 32.625 1.00 10.19 292 GLY B O 1
ATOM 5966 N N . ASP B 1 293 ? 54.401 101.990 32.959 1.00 9.11 293 ASP B N 1
ATOM 5967 C CA . ASP B 1 293 ? 53.378 100.989 33.182 1.00 9.72 293 ASP B CA 1
ATOM 5968 C C . ASP B 1 293 ? 53.552 100.470 34.609 1.00 8.70 293 ASP B C 1
ATOM 5969 O O . ASP B 1 293 ? 52.810 100.892 35.502 1.00 10.33 293 ASP B O 1
ATOM 5974 N N . LEU B 1 294 ? 54.542 99.617 34.874 1.00 8.85 294 LEU B N 1
ATOM 5975 C CA . LEU B 1 294 ? 54.952 99.328 36.264 1.00 8.92 294 LEU B CA 1
ATOM 5976 C C . LEU B 1 294 ? 55.710 100.534 36.681 1.00 8.41 294 LEU B C 1
ATOM 5977 O O . LEU B 1 294 ? 56.821 100.788 36.172 1.00 9.79 294 LEU B O 1
ATOM 5982 N N . ALA B 1 295 ? 55.172 101.352 37.566 1.00 8.67 295 ALA B N 1
ATOM 5983 C CA . ALA B 1 295 ? 55.697 102.721 37.852 1.00 8.94 295 ALA B CA 1
ATOM 5984 C C . ALA B 1 295 ? 55.168 103.047 39.229 1.00 8.62 295 ALA B C 1
ATOM 5985 O O . ALA B 1 295 ? 53.936 103.047 39.448 1.00 8.90 295 ALA B O 1
ATOM 5987 N N . TRP B 1 296 ? 56.076 103.329 40.159 1.00 8.61 296 TRP B N 1
ATOM 5988 C CA . TRP B 1 296 ? 55.727 103.440 41.589 1.00 8.17 296 TRP B CA 1
ATOM 5989 C C . TRP B 1 296 ? 56.047 104.783 42.166 1.00 9.08 296 TRP B C 1
ATOM 5990 O O . TRP B 1 296 ? 57.114 105.370 41.925 1.00 9.74 296 TRP B O 1
ATOM 6001 N N . SER B 1 297 ? 55.175 105.236 43.029 1.00 9.50 297 SER B N 1
ATOM 6002 C CA . SER B 1 297 ? 55.354 106.414 43.880 1.00 9.71 297 SER B CA 1
ATOM 6003 C C . SER B 1 297 ? 55.175 105.997 45.374 1.00 10.42 297 SER B C 1
ATOM 6004 O O . SER B 1 297 ? 54.591 104.956 45.655 1.00 10.95 297 SER B O 1
ATOM 6007 N N . ILE B 1 298 ? 55.711 106.821 46.255 1.00 11.24 298 ILE B N 1
ATOM 6008 C CA . ILE B 1 298 ? 55.639 106.538 47.697 1.00 11.83 298 ILE B CA 1
ATOM 6009 C C . ILE B 1 298 ? 54.821 107.598 48.361 1.00 11.79 298 ILE B C 1
ATOM 6010 O O . ILE B 1 298 ? 55.034 108.822 48.122 1.00 13.15 298 ILE B O 1
ATOM 6015 N N . SER B 1 299 ? 53.883 107.191 49.220 1.00 11.92 299 SER B N 1
ATOM 6016 C CA . SER B 1 299 ? 53.138 108.189 49.958 1.00 13.82 299 SER B CA 1
ATOM 6017 C C . SER B 1 299 ? 54.025 109.119 50.805 1.00 13.86 299 SER B C 1
ATOM 6018 O O . SER B 1 299 ? 54.860 108.589 51.579 1.00 14.25 299 SER B O 1
ATOM 6021 N N . ALA B 1 300 ? 53.838 110.407 50.723 1.00 13.48 300 ALA B N 1
ATOM 6022 C CA . ALA B 1 300 ? 54.540 111.397 51.590 1.00 14.64 300 ALA B CA 1
ATOM 6023 C C . ALA B 1 300 ? 54.177 111.309 53.066 1.00 15.72 300 ALA B C 1
ATOM 6024 O O . ALA B 1 300 ? 54.791 111.980 53.963 1.00 19.37 300 ALA B O 1
ATOM 6026 N N . THR B 1 301 ? 53.108 110.579 53.339 1.00 15.08 301 THR B N 1
ATOM 6027 C CA . THR B 1 301 ? 52.588 110.426 54.750 1.00 15.83 301 THR B CA 1
ATOM 6028 C C . THR B 1 301 ? 52.503 108.979 55.157 1.00 18.04 301 THR B C 1
ATOM 6029 O O . THR B 1 301 ? 51.925 108.685 56.199 1.00 17.60 301 THR B O 1
ATOM 6033 N N . THR B 1 302 ? 53.278 108.118 54.573 1.00 16.63 302 THR B N 1
ATOM 6034 C CA . THR B 1 302 ? 53.464 106.763 55.106 1.00 14.68 302 THR B CA 1
ATOM 6035 C C . THR B 1 302 ? 54.084 106.833 56.481 1.00 16.39 302 THR B C 1
ATOM 6036 O O . THR B 1 302 ? 54.994 107.657 56.752 1.00 17.72 302 THR B O 1
ATOM 6040 N N . LYS B 1 303 ? 53.645 105.936 57.409 1.00 14.98 303 LYS B N 1
ATOM 6041 C CA . LYS B 1 303 ? 54.260 105.771 58.680 1.00 15.29 303 LYS B CA 1
ATOM 6042 C C . LYS B 1 303 ? 55.538 105.089 58.525 1.00 17.52 303 LYS B C 1
ATOM 6043 O O . LYS B 1 303 ? 56.231 104.984 59.562 1.00 17.07 303 LYS B O 1
ATOM 6049 N N . HIS B 1 304 ? 55.862 104.455 57.413 1.00 16.92 304 HIS B N 1
ATOM 6050 C CA . HIS B 1 304 ? 56.982 103.499 57.308 1.00 16.17 304 HIS B CA 1
ATOM 6051 C C . HIS B 1 304 ? 57.834 103.920 56.135 1.00 17.45 304 HIS B C 1
ATOM 6052 O O . HIS B 1 304 ? 58.017 103.153 55.206 1.00 14.28 304 HIS B O 1
ATOM 6059 N N . PRO B 1 305 ? 58.350 105.166 56.122 1.00 16.96 305 PRO B N 1
ATOM 6060 C CA . PRO B 1 305 ? 59.130 105.592 54.962 1.00 16.51 305 PRO B CA 1
ATOM 6061 C C . PRO B 1 305 ? 60.370 104.767 54.604 1.00 14.68 305 PRO B C 1
ATOM 6062 O O . PRO B 1 305 ? 60.689 104.579 53.424 1.00 14.61 305 PRO B O 1
ATOM 6066 N N . LYS B 1 306 ? 61.150 104.289 55.641 1.00 14.18 306 LYS B N 1
ATOM 6067 C CA . LYS B 1 306 ? 62.319 103.537 55.307 1.00 14.78 306 LYS B CA 1
ATOM 6068 C C . LYS B 1 306 ? 61.889 102.235 54.605 1.00 13.98 306 LYS B C 1
ATOM 6069 O O . LYS B 1 306 ? 62.522 101.828 53.643 1.00 14.70 306 LYS B O 1
ATOM 6075 N N . GLU B 1 307 ? 60.877 101.559 55.092 1.00 13.94 307 GLU B N 1
ATOM 6076 C CA . GLU B 1 307 ? 60.428 100.303 54.538 1.00 12.12 307 GLU B CA 1
ATOM 6077 C C . GLU B 1 307 ? 59.853 100.495 53.161 1.00 12.19 307 GLU B C 1
ATOM 6078 O O . GLU B 1 307 ? 60.124 99.693 52.246 1.00 12.48 307 GLU B O 1
ATOM 6084 N N . 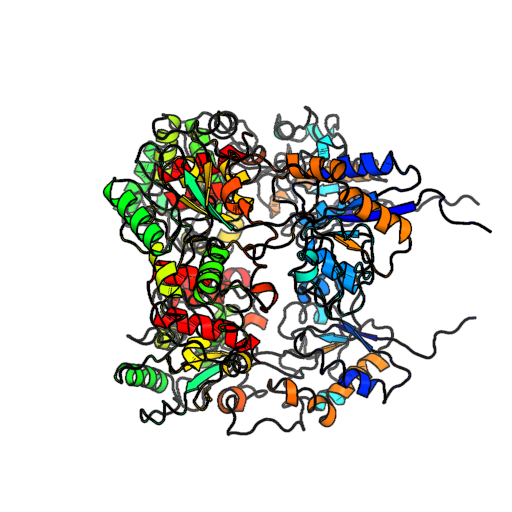ALA B 1 308 ? 59.073 101.574 52.975 1.00 11.94 308 ALA B N 1
ATOM 6085 C CA . ALA B 1 308 ? 58.542 101.842 51.613 1.00 11.66 308 ALA B CA 1
ATOM 6086 C C . ALA B 1 308 ? 59.635 102.118 50.614 1.00 11.65 308 ALA B C 1
ATOM 6087 O O . ALA B 1 308 ? 59.640 101.569 49.511 1.00 11.76 308 ALA B O 1
ATOM 6089 N N . ASN B 1 309 ? 60.643 102.923 50.988 1.00 12.61 309 ASN B N 1
ATOM 6090 C CA . ASN B 1 309 ? 61.784 103.149 50.130 1.00 12.33 309 ASN B CA 1
ATOM 6091 C C . ASN B 1 309 ? 62.557 101.895 49.853 1.00 11.74 309 ASN B C 1
ATOM 6092 O O . ASN B 1 309 ? 63.038 101.701 48.759 1.00 13.06 309 ASN B O 1
ATOM 6097 N N . ALA B 1 310 ? 62.730 101.019 50.864 1.00 12.22 310 ALA B N 1
ATOM 6098 C CA . ALA B 1 310 ? 63.423 99.786 50.678 1.00 13.19 310 ALA B CA 1
ATOM 6099 C C . ALA B 1 310 ? 62.747 98.899 49.616 1.00 11.79 310 ALA B C 1
ATOM 6100 O O . ALA B 1 310 ? 63.387 98.221 48.848 1.00 12.64 310 ALA B O 1
ATOM 6102 N N . PHE B 1 311 ? 61.406 98.890 49.660 1.00 11.51 311 PHE B N 1
ATOM 6103 C CA . PHE B 1 311 ? 60.634 98.067 48.693 1.00 11.83 311 PHE B CA 1
ATOM 6104 C C . PHE B 1 311 ? 60.852 98.619 47.277 1.00 11.08 311 PHE B C 1
ATOM 6105 O O . PHE B 1 311 ? 61.098 97.833 46.333 1.00 11.75 311 PHE B O 1
ATOM 6113 N N . VAL B 1 312 ? 60.775 99.955 47.124 1.00 11.16 312 VAL B N 1
ATOM 6114 C CA . VAL B 1 312 ? 61.028 100.543 45.798 1.00 11.07 312 VAL B CA 1
ATOM 6115 C C . VAL B 1 312 ? 62.481 100.253 45.352 1.00 11.17 312 VAL B C 1
ATOM 6116 O O . VAL B 1 312 ? 62.714 99.893 44.211 1.00 11.57 312 VAL B O 1
ATOM 6120 N N . GLU B 1 313 ? 63.441 100.458 46.261 1.00 11.67 313 GLU B N 1
ATOM 6121 C CA . GLU B 1 313 ? 64.838 100.172 45.918 1.00 12.10 313 GLU B CA 1
ATOM 6122 C C . GLU B 1 313 ? 65.025 98.798 45.446 1.00 12.72 313 GLU B C 1
ATOM 6123 O O . GLU B 1 313 ? 65.810 98.513 44.505 1.00 12.77 313 GLU B O 1
ATOM 6129 N N . TYR B 1 314 ? 64.404 97.809 46.130 1.00 12.31 314 TYR B N 1
ATOM 6130 C CA . TYR B 1 314 ? 64.587 96.412 45.796 1.00 12.41 314 TYR B CA 1
ATOM 6131 C C . TYR B 1 314 ? 64.265 96.160 44.338 1.00 11.31 314 TYR B C 1
ATOM 6132 O O . TYR B 1 314 ? 64.993 95.445 43.615 1.00 12.49 314 TYR B O 1
ATOM 6141 N N . MET B 1 315 ? 63.131 96.752 43.881 1.00 11.67 315 MET B N 1
ATOM 6142 C CA . MET B 1 315 ? 62.675 96.479 42.501 1.00 11.61 315 MET B CA 1
ATOM 6143 C C . MET B 1 315 ? 63.564 97.083 41.454 1.00 11.66 315 MET B C 1
ATOM 6144 O O . MET B 1 315 ? 63.552 96.695 40.324 1.00 13.84 315 MET B O 1
ATOM 6149 N N . THR B 1 316 ? 64.383 98.110 41.821 1.00 11.93 316 THR B N 1
ATOM 6150 C CA . THR B 1 316 ? 65.328 98.648 40.931 1.00 12.35 316 THR B CA 1
ATOM 6151 C C . THR B 1 316 ? 66.605 97.842 40.731 1.00 12.47 316 THR B C 1
ATOM 6152 O O . THR B 1 316 ? 67.442 98.199 39.895 1.00 14.15 316 THR B O 1
ATOM 6156 N N . ARG B 1 317 ? 66.773 96.764 41.533 1.00 13.03 317 ARG B N 1
ATOM 6157 C CA . ARG B 1 317 ? 67.998 95.970 41.363 1.00 12.93 317 ARG B CA 1
ATOM 6158 C C . ARG B 1 317 ? 67.875 95.159 40.108 1.00 13.86 317 ARG B C 1
ATOM 6159 O O . ARG B 1 317 ? 66.826 94.577 39.854 1.00 14.00 317 ARG B O 1
ATOM 6167 N N . PRO B 1 318 ? 68.965 94.990 39.374 1.00 14.17 318 PRO B N 1
ATOM 6168 C CA . PRO B 1 318 ? 68.853 94.203 38.111 1.00 15.09 318 PRO B CA 1
ATOM 6169 C C . PRO B 1 318 ? 68.365 92.804 38.242 1.00 15.48 318 PRO B C 1
ATOM 6170 O O . PRO B 1 318 ? 67.550 92.373 37.446 1.00 15.42 318 PRO B O 1
ATOM 6174 N N . GLU B 1 319 ? 68.815 92.114 39.314 1.00 16.00 319 GLU B N 1
ATOM 6175 C CA . GLU B 1 319 ? 68.469 90.711 39.466 1.00 18.60 319 GLU B CA 1
ATOM 6176 C C . GLU B 1 319 ? 67.017 90.555 39.938 1.00 16.23 319 GLU B C 1
ATOM 6177 O O . GLU B 1 319 ? 66.423 89.503 39.781 1.00 22.24 319 GLU B O 1
ATOM 6183 N N . VAL B 1 320 ? 66.399 91.636 40.473 1.00 14.96 320 VAL B N 1
ATOM 6184 C CA . VAL B 1 320 ? 65.000 91.620 40.874 1.00 14.30 320 VAL B CA 1
ATOM 6185 C C . VAL B 1 320 ? 64.146 91.991 39.648 1.00 13.95 320 VAL B C 1
ATOM 6186 O O . VAL B 1 320 ? 63.225 91.233 39.302 1.00 15.69 320 VAL B O 1
ATOM 6190 N N . MET B 1 321 ? 64.458 93.099 39.010 1.00 13.35 321 MET B N 1
ATOM 6191 C CA . MET B 1 321 ? 63.697 93.477 37.822 1.00 13.10 321 MET B CA 1
ATOM 6192 C C . MET B 1 321 ? 63.778 92.419 36.782 1.00 13.03 321 MET B C 1
ATOM 6193 O O . MET B 1 321 ? 62.833 92.260 36.050 1.00 14.74 321 MET B O 1
ATOM 6198 N N . GLN B 1 322 ? 64.902 91.725 36.619 1.00 14.48 322 GLN B N 1
ATOM 6199 C CA . GLN B 1 322 ? 65.001 90.624 35.664 1.00 14.84 322 GLN B CA 1
ATOM 6200 C C . GLN B 1 322 ? 63.889 89.620 35.801 1.00 14.56 322 GLN B C 1
ATOM 6201 O O . GLN B 1 322 ? 63.373 89.100 34.811 1.00 15.61 322 GLN B O 1
ATOM 6207 N N A LYS B 1 323 ? 63.536 89.208 37.055 0.50 13.30 323 LYS B N 1
ATOM 6208 N N B LYS B 1 323 ? 63.465 89.383 37.037 0.50 13.84 323 LYS B N 1
ATOM 6209 C CA A LYS B 1 323 ? 62.390 88.279 37.274 0.50 14.90 323 LYS B CA 1
ATOM 6210 C CA B LYS B 1 323 ? 62.506 88.382 37.290 0.50 14.36 323 LYS B CA 1
ATOM 6211 C C A LYS B 1 323 ? 61.129 88.774 36.615 0.50 14.17 323 LYS B C 1
ATOM 6212 C C B LYS B 1 323 ? 61.130 88.761 36.743 0.50 14.28 323 LYS B C 1
ATOM 6213 O O A LYS B 1 323 ? 60.373 88.016 35.968 0.50 16.45 323 LYS B O 1
ATOM 6214 O O B LYS B 1 323 ? 60.308 87.930 36.306 0.50 14.60 323 LYS B O 1
ATOM 6225 N N . TYR B 1 324 ? 60.832 90.059 36.885 1.00 13.01 324 TYR B N 1
ATOM 6226 C CA . TYR B 1 324 ? 59.666 90.662 36.332 1.00 12.75 324 TYR B CA 1
ATOM 6227 C C . TYR B 1 324 ? 59.704 90.650 34.815 1.00 12.28 324 TYR B C 1
ATOM 6228 O O . TYR B 1 324 ? 58.797 90.247 34.106 1.00 13.73 324 TYR B O 1
ATOM 6237 N N . TYR B 1 325 ? 60.791 91.179 34.278 1.00 12.70 325 TYR B N 1
ATOM 6238 C CA . TYR B 1 325 ? 60.950 91.320 32.790 1.00 12.49 325 TYR B CA 1
ATOM 6239 C C . TYR B 1 325 ? 60.834 89.996 32.121 1.00 14.47 325 TYR B C 1
ATOM 6240 O O . TYR B 1 325 ? 60.202 89.891 31.051 1.00 15.47 325 TYR B O 1
ATOM 6249 N N . ASP B 1 326 ? 61.386 88.907 32.711 1.00 15.03 326 ASP B N 1
ATOM 6250 C CA . ASP B 1 326 ? 61.367 87.629 32.044 1.00 16.62 326 ASP B CA 1
ATOM 6251 C C . ASP B 1 326 ? 59.966 87.052 31.874 1.00 17.29 326 ASP B C 1
ATOM 6252 O O . ASP B 1 326 ? 59.780 86.244 30.980 1.00 21.53 326 ASP B O 1
ATOM 6257 N N . VAL B 1 327 ? 58.975 87.473 32.679 1.00 15.97 327 VAL B N 1
ATOM 6258 C CA . VAL B 1 327 ? 57.602 87.048 32.538 1.00 14.89 327 VAL B CA 1
ATOM 6259 C C . VAL B 1 327 ? 56.830 88.060 31.735 1.00 14.45 327 VAL B C 1
ATOM 6260 O O . VAL B 1 327 ? 56.037 87.699 30.901 1.00 17.99 327 VAL B O 1
ATOM 6264 N N . ASP B 1 328 ? 57.024 89.363 31.991 1.00 14.55 328 ASP B N 1
ATOM 6265 C CA . ASP B 1 328 ? 56.187 90.421 31.404 1.00 15.10 328 ASP B CA 1
ATOM 6266 C C . ASP B 1 328 ? 56.638 90.810 30.007 1.00 14.82 328 ASP B C 1
ATOM 6267 O O . ASP B 1 328 ? 55.819 90.947 29.110 1.00 16.11 328 ASP B O 1
ATOM 6272 N N . GLY B 1 329 ? 57.927 91.104 29.822 1.00 14.88 329 GLY B N 1
ATOM 6273 C CA . GLY B 1 329 ? 58.516 91.404 28.530 1.00 15.45 329 GLY B CA 1
ATOM 6274 C C . GLY B 1 329 ? 58.310 92.818 28.102 1.00 14.27 329 GLY B C 1
ATOM 6275 O O . GLY B 1 329 ? 58.877 93.185 27.051 1.00 16.52 329 GLY B O 1
ATOM 6276 N N . SER B 1 330 ? 57.577 93.710 28.776 1.00 13.89 330 SER B N 1
ATOM 6277 C CA . SER B 1 330 ? 57.542 95.102 28.403 1.00 13.99 330 SER B CA 1
ATOM 6278 C C . SER B 1 330 ? 58.949 95.706 28.531 1.00 12.85 330 SER B C 1
ATOM 6279 O O . SER B 1 330 ? 59.704 95.351 29.439 1.00 12.83 330 SER B O 1
ATOM 6282 N N . PRO B 1 331 ? 59.263 96.669 27.703 1.00 13.60 331 PRO B N 1
ATOM 6283 C CA . PRO B 1 331 ? 60.569 97.351 27.861 1.00 13.12 331 PRO B CA 1
ATOM 6284 C C . PRO B 1 331 ? 60.739 97.858 29.288 1.00 11.61 331 PRO B C 1
ATOM 6285 O O . PRO B 1 331 ? 59.821 98.426 29.890 1.00 12.01 331 PRO B O 1
ATOM 6289 N N . THR B 1 332 ? 61.968 97.723 29.795 1.00 12.44 332 THR B N 1
ATOM 6290 C CA . THR B 1 332 ? 62.269 98.141 31.145 1.00 12.06 332 THR B CA 1
ATOM 6291 C C . THR B 1 332 ? 63.225 99.282 31.120 1.00 13.40 332 THR B C 1
ATOM 6292 O O . THR B 1 332 ? 64.245 99.329 30.419 1.00 13.94 332 THR B O 1
ATOM 6296 N N . ALA B 1 333 ? 62.928 100.268 31.980 1.00 13.01 333 ALA B N 1
ATOM 6297 C CA . ALA B 1 333 ? 63.719 101.421 32.202 1.00 14.89 333 ALA B CA 1
ATOM 6298 C C . ALA B 1 333 ? 64.854 101.167 33.191 1.00 15.17 333 ALA B C 1
ATOM 6299 O O . ALA B 1 333 ? 65.618 102.109 33.506 1.00 17.64 333 ALA B O 1
ATOM 6301 N N . ILE B 1 334 ? 65.011 99.980 33.737 1.00 13.95 334 ILE B N 1
ATOM 6302 C CA . ILE B 1 334 ? 66.012 99.688 34.757 1.00 13.60 334 ILE B CA 1
ATOM 6303 C C . ILE B 1 334 ? 67.279 99.077 34.048 1.00 13.68 334 ILE B C 1
ATOM 6304 O O . ILE B 1 334 ? 67.237 98.091 33.324 1.00 17.35 334 ILE B O 1
ATOM 6309 N N . GLU B 1 335 ? 68.379 99.682 34.428 1.00 15.59 335 GLU B N 1
ATOM 6310 C CA A GLU B 1 335 ? 69.665 99.232 33.851 0.50 14.91 335 GLU B CA 1
ATOM 6311 C CA B GLU B 1 335 ? 69.706 99.328 33.949 0.50 16.83 335 GLU B CA 1
ATOM 6312 C C . GLU B 1 335 ? 70.054 97.909 34.413 1.00 15.84 335 GLU B C 1
ATOM 6313 O O . GLU B 1 335 ? 69.667 97.494 35.519 1.00 17.85 335 GLU B O 1
ATOM 6324 N N . GLY B 1 336 ? 70.838 97.237 33.641 1.00 17.19 336 GLY B N 1
ATOM 6325 C CA . GLY B 1 336 ? 71.362 95.922 33.993 1.00 15.85 336 GLY B CA 1
ATOM 6326 C C . GLY B 1 336 ? 70.521 94.734 33.774 1.00 16.82 336 GLY B C 1
ATOM 6327 O O . GLY B 1 336 ? 70.963 93.616 34.120 1.00 18.96 336 GLY B O 1
ATOM 6328 N N . VAL B 1 337 ? 69.322 94.929 33.263 1.00 17.37 337 VAL B N 1
ATOM 6329 C CA . VAL B 1 337 ? 68.407 93.853 32.943 1.00 17.53 337 VAL B CA 1
ATOM 6330 C C . VAL B 1 337 ? 68.830 93.422 31.520 1.00 17.43 337 VAL B C 1
ATOM 6331 O O . VAL B 1 337 ? 68.897 94.245 30.605 1.00 22.32 337 VAL B O 1
ATOM 6335 N N . LYS B 1 338 ? 68.945 92.141 31.325 1.00 18.24 338 LYS B N 1
ATOM 6336 C CA . LYS B 1 338 ? 69.123 91.571 29.983 1.00 18.49 338 LYS B CA 1
ATOM 6337 C C . LYS B 1 338 ? 67.794 91.508 29.294 1.00 17.59 338 LYS B C 1
ATOM 6338 O O . LYS B 1 338 ? 66.954 90.704 29.638 1.00 18.29 338 LYS B O 1
ATOM 6344 N N . GLN B 1 339 ? 67.632 92.290 28.239 1.00 19.51 339 GLN B N 1
ATOM 6345 C CA . GLN B 1 339 ? 66.409 92.378 27.457 1.00 17.55 339 GLN B CA 1
ATOM 6346 C C . GLN B 1 339 ? 66.513 91.521 26.222 1.00 17.05 339 GLN B C 1
ATOM 6347 O O . GLN B 1 339 ? 67.614 91.103 25.817 1.00 18.27 339 GLN B O 1
ATOM 6353 N N . ALA B 1 340 ? 65.422 91.251 25.591 1.00 16.28 340 ALA B N 1
ATOM 6354 C CA . ALA B 1 340 ? 65.347 90.554 24.323 1.00 16.77 340 ALA B CA 1
ATOM 6355 C C . ALA B 1 340 ? 66.265 91.325 23.345 1.00 17.75 340 ALA B C 1
ATOM 6356 O O . ALA B 1 340 ? 66.399 92.561 23.351 1.00 18.69 340 ALA B O 1
ATOM 6358 N N . GLY B 1 341 ? 66.863 90.587 22.423 1.00 18.15 341 GLY B N 1
ATOM 6359 C CA . GLY B 1 341 ? 67.800 91.167 21.442 1.00 18.30 341 GLY B CA 1
ATOM 6360 C C . GLY B 1 341 ? 67.142 91.598 20.139 1.00 18.02 341 GLY B C 1
ATOM 6361 O O . GLY B 1 341 ? 65.924 91.637 19.948 1.00 19.01 341 GLY B O 1
ATOM 6362 N N . GLU B 1 342 ? 67.995 91.805 19.180 1.00 18.19 342 GLU B N 1
ATOM 6363 C CA . GLU B 1 342 ? 67.562 92.413 17.937 1.00 18.79 342 GLU B CA 1
ATOM 6364 C C . GLU B 1 342 ? 66.566 91.614 17.025 1.00 19.85 342 GLU B C 1
ATOM 6365 O O . GLU B 1 342 ? 65.910 92.141 16.141 1.00 21.53 342 GLU B O 1
ATOM 6371 N N A ASP B 1 343 ? 66.719 90.322 17.245 0.50 21.53 343 ASP B N 1
ATOM 6372 N N B ASP B 1 343 ? 66.504 90.293 17.161 0.50 20.78 343 ASP B N 1
ATOM 6373 C CA A ASP B 1 343 ? 65.967 89.234 16.720 0.50 22.81 343 ASP B CA 1
ATOM 6374 C CA B ASP B 1 343 ? 65.649 89.480 16.303 0.50 22.46 343 ASP B CA 1
ATOM 6375 C C A ASP B 1 343 ? 64.492 89.198 17.070 0.50 23.07 343 ASP B C 1
ATOM 6376 C C B ASP B 1 343 ? 64.299 89.266 16.993 0.50 22.38 343 ASP B C 1
ATOM 6377 O O A ASP B 1 343 ? 63.708 88.561 16.372 0.50 24.96 343 ASP B O 1
ATOM 6378 O O B ASP B 1 343 ? 63.368 88.639 16.447 0.50 24.55 343 ASP B O 1
ATOM 6387 N N . SER B 1 344 ? 64.138 89.831 18.190 1.00 19.78 344 SER B N 1
ATOM 6388 C CA . SER B 1 344 ? 62.873 89.635 18.830 1.00 17.23 344 SER B CA 1
ATOM 6389 C C . SER B 1 344 ? 61.768 90.544 18.216 1.00 14.36 344 SER B C 1
ATOM 6390 O O . SER B 1 344 ? 62.042 91.589 17.648 1.00 13.67 344 SER B O 1
ATOM 6393 N N . PRO B 1 345 ? 60.490 90.119 18.401 1.00 12.88 345 PRO B N 1
ATOM 6394 C CA . PRO B 1 345 ? 59.420 90.864 17.698 1.00 12.04 345 PRO B CA 1
ATOM 6395 C C . PRO B 1 345 ? 59.334 92.330 17.984 1.00 10.77 345 PRO B C 1
ATOM 6396 O O . PRO B 1 345 ? 59.042 93.127 17.079 1.00 10.92 345 PRO B O 1
ATOM 6400 N N . LEU B 1 346 ? 59.552 92.748 19.210 1.00 10.30 346 LEU B N 1
ATOM 6401 C CA . LEU B 1 346 ? 59.457 94.154 19.612 1.00 9.70 346 LEU B CA 1
ATOM 6402 C C . LEU B 1 346 ? 60.728 94.956 19.344 1.00 9.73 346 LEU B C 1
ATOM 6403 O O . LEU B 1 346 ? 60.772 96.125 19.677 1.00 9.66 346 LEU B O 1
ATOM 6408 N N . ALA B 1 347 ? 61.768 94.356 18.717 1.00 9.96 347 ALA B N 1
ATOM 6409 C CA . ALA B 1 347 ? 63.078 95.024 18.569 1.00 9.92 347 ALA B CA 1
ATOM 6410 C C . ALA B 1 347 ? 62.910 96.372 17.860 1.00 9.44 347 ALA B C 1
ATOM 6411 O O . ALA B 1 347 ? 63.439 97.381 18.329 1.00 10.21 347 ALA B O 1
ATOM 6413 N N . GLY B 1 348 ? 62.233 96.376 16.715 1.00 9.36 348 GLY B N 1
ATOM 6414 C CA . GLY B 1 348 ? 62.159 97.646 15.993 1.00 9.39 348 GLY B CA 1
ATOM 6415 C C . GLY B 1 348 ? 61.435 98.711 16.745 1.00 8.84 348 GLY B C 1
ATOM 6416 O O . GLY B 1 348 ? 61.817 99.892 16.799 1.00 9.61 348 GLY B O 1
ATOM 6417 N N . MET B 1 349 ? 60.302 98.326 17.349 1.00 8.56 349 MET B N 1
ATOM 6418 C CA . MET B 1 349 ? 59.508 99.311 18.055 1.00 8.81 349 MET B CA 1
ATOM 6419 C C . MET B 1 349 ? 60.236 99.892 19.260 1.00 9.40 349 MET B C 1
ATOM 6420 O O . MET B 1 349 ? 59.943 101.049 19.651 1.00 10.06 349 MET B O 1
ATOM 6425 N N . THR B 1 350 ? 61.088 99.105 19.895 1.00 9.11 350 THR B N 1
ATOM 6426 C CA . THR B 1 350 ? 61.704 99.468 21.177 1.00 10.10 350 THR B CA 1
ATOM 6427 C C . THR B 1 350 ? 63.165 99.828 21.104 1.00 10.81 350 THR B C 1
ATOM 6428 O O . THR B 1 350 ? 63.812 100.080 22.127 1.00 11.04 350 THR B O 1
ATOM 6432 N N . GLU B 1 351 ? 63.741 99.913 19.907 1.00 11.02 351 GLU B N 1
ATOM 6433 C CA . GLU B 1 351 ? 65.175 100.163 19.687 1.00 11.47 351 GLU B CA 1
ATOM 6434 C C . GLU B 1 351 ? 65.642 101.467 20.391 1.00 11.57 351 GLU B C 1
ATOM 6435 O O . GLU B 1 351 ? 66.755 101.574 20.901 1.00 13.28 351 GLU B O 1
ATOM 6441 N N . TYR B 1 352 ? 64.775 102.432 20.471 1.00 9.73 352 TYR B N 1
ATOM 6442 C CA . TYR B 1 352 ? 65.046 103.717 21.015 1.00 10.32 352 TYR B CA 1
ATOM 6443 C C . TYR B 1 352 ? 64.202 104.006 22.274 1.00 9.96 352 TYR B C 1
ATOM 6444 O O . TYR B 1 352 ? 64.028 105.139 22.696 1.00 10.16 352 TYR B O 1
ATOM 6453 N N . ALA B 1 353 ? 63.683 102.933 22.914 1.00 10.79 353 ALA B N 1
ATOM 6454 C CA . ALA B 1 353 ? 62.944 103.133 24.174 1.00 10.42 353 ALA B CA 1
ATOM 6455 C C . ALA B 1 353 ? 63.879 103.785 25.161 1.00 10.24 353 ALA B C 1
ATOM 6456 O O . ALA B 1 353 ? 65.094 103.599 25.224 1.00 11.39 353 ALA B O 1
ATOM 6458 N N . PHE B 1 354 ? 63.268 104.649 25.945 1.00 10.03 354 PHE B N 1
ATOM 6459 C CA . PHE B 1 354 ? 63.897 105.353 27.062 1.00 11.41 354 PHE B CA 1
ATOM 6460 C C . PHE B 1 354 ? 64.891 106.342 26.592 1.00 11.49 354 PHE B C 1
ATOM 6461 O O . PHE B 1 354 ? 65.703 106.853 27.393 1.00 16.01 354 PHE B O 1
ATOM 6469 N N . THR B 1 355 ? 64.869 106.765 25.340 1.00 10.14 355 THR B N 1
ATOM 6470 C CA . THR B 1 355 ? 65.675 107.872 24.826 1.00 10.93 355 THR B CA 1
ATOM 6471 C C . THR B 1 355 ? 64.750 109.037 24.482 1.00 10.07 355 THR B C 1
ATOM 6472 O O . THR B 1 355 ? 63.523 108.934 24.592 1.00 11.48 355 THR B O 1
ATOM 6476 N N A ASP B 1 356 ? 65.198 110.178 24.026 0.50 10.75 356 ASP B N 1
ATOM 6477 N N B ASP B 1 356 ? 65.368 110.005 23.809 0.50 11.60 356 ASP B N 1
ATOM 6478 C CA A ASP B 1 356 ? 64.243 111.236 23.623 0.50 11.00 356 ASP B CA 1
ATOM 6479 C CA B ASP B 1 356 ? 64.664 111.209 23.418 0.50 11.99 356 ASP B CA 1
ATOM 6480 C C A ASP B 1 356 ? 63.386 110.841 22.429 0.50 11.70 356 ASP B C 1
ATOM 6481 C C B ASP B 1 356 ? 63.763 110.959 22.199 0.50 12.17 356 ASP B C 1
ATOM 6482 O O A ASP B 1 356 ? 62.406 111.576 22.171 0.50 12.25 356 ASP B O 1
ATOM 6483 O O B ASP B 1 356 ? 62.996 111.780 21.818 0.50 12.91 356 ASP B O 1
ATOM 6492 N N . ARG B 1 357 ? 63.746 109.776 21.694 1.00 10.19 357 ARG B N 1
ATOM 6493 C CA . ARG B 1 357 ? 62.839 109.339 20.593 1.00 10.42 357 ARG B CA 1
ATOM 6494 C C . ARG B 1 357 ? 61.662 108.519 21.076 1.00 9.55 357 ARG B C 1
ATOM 6495 O O . ARG B 1 357 ? 60.851 108.129 20.276 1.00 10.70 357 ARG B O 1
ATOM 6503 N N . HIS B 1 358 ? 61.550 108.356 22.406 1.00 8.91 358 HIS B N 1
ATOM 6504 C CA . HIS B 1 358 ? 60.439 107.615 23.062 1.00 8.86 358 HIS B CA 1
ATOM 6505 C C . HIS B 1 358 ? 59.624 108.658 23.812 1.00 8.79 358 HIS B C 1
ATOM 6506 O O . HIS B 1 358 ? 59.816 108.862 25.029 1.00 9.74 358 HIS B O 1
ATOM 6513 N N A LEU B 1 359 ? 58.687 109.272 23.127 0.50 7.73 359 LEU B N 1
ATOM 6514 N N B LEU B 1 359 ? 58.770 109.441 23.105 0.50 8.29 359 LEU B N 1
ATOM 6515 C CA A LEU B 1 359 ? 57.884 110.275 23.671 0.50 7.84 359 LEU B CA 1
ATOM 6516 C CA B LEU B 1 359 ? 58.010 110.533 23.726 0.50 8.48 359 LEU B CA 1
ATOM 6517 C C A LEU B 1 359 ? 56.981 109.787 24.744 0.50 7.49 359 LEU B C 1
ATOM 6518 C C B LEU B 1 359 ? 56.945 109.953 24.644 0.50 8.86 359 LEU B C 1
ATOM 6519 O O A LEU B 1 359 ? 56.539 108.622 24.667 0.50 8.13 359 LEU B O 1
ATOM 6520 O O B LEU B 1 359 ? 56.349 108.903 24.420 0.50 8.57 359 LEU B O 1
ATOM 6529 N N . VAL B 1 360 ? 56.640 110.675 25.696 1.00 8.50 360 VAL B N 1
ATOM 6530 C CA . VAL B 1 360 ? 55.481 110.375 26.522 1.00 8.07 360 VAL B CA 1
ATOM 6531 C C . VAL B 1 360 ? 54.231 110.705 25.745 1.00 7.45 360 VAL B C 1
ATOM 6532 O O . VAL B 1 360 ? 54.145 111.714 25.040 1.00 8.71 360 VAL B O 1
ATOM 6536 N N . TRP B 1 361 ? 53.199 109.889 25.912 1.00 7.28 361 TRP B N 1
ATOM 6537 C CA . TRP B 1 361 ? 51.876 110.153 25.332 1.00 7.44 361 TRP B CA 1
ATOM 6538 C C . TRP B 1 361 ? 51.528 111.625 25.458 1.00 7.62 361 TRP B C 1
ATOM 6539 O O . TRP B 1 361 ? 51.649 112.225 26.531 1.00 8.81 361 TRP B O 1
ATOM 6550 N N . LEU B 1 362 ? 50.983 112.202 24.377 1.00 7.47 362 LEU B N 1
ATOM 6551 C CA . LEU B 1 362 ? 50.702 113.628 24.348 1.00 7.56 362 LEU B CA 1
ATOM 6552 C C . LEU B 1 362 ? 49.637 114.012 25.336 1.00 7.69 362 LEU B C 1
ATOM 6553 O O . LEU B 1 362 ? 49.612 115.159 25.808 1.00 8.21 362 LEU B O 1
ATOM 6558 N N . GLN B 1 363 ? 48.720 113.074 25.694 1.00 7.57 363 GLN B N 1
ATOM 6559 C CA . GLN B 1 363 ? 47.666 113.352 26.631 1.00 7.96 363 GLN B CA 1
ATOM 6560 C C . GLN B 1 363 ? 48.175 113.565 28.041 1.00 8.01 363 GLN B C 1
ATOM 6561 O O . GLN B 1 363 ? 47.387 113.946 28.915 1.00 8.93 363 GLN B O 1
ATOM 6567 N N . GLN B 1 364 ? 49.483 113.396 28.275 1.00 7.80 364 GLN B N 1
ATOM 6568 C CA . GLN B 1 364 ? 50.128 113.916 29.512 1.00 8.86 364 GLN B CA 1
ATOM 6569 C C . GLN B 1 364 ? 49.648 115.351 29.773 1.00 8.32 364 GLN B C 1
ATOM 6570 O O . GLN B 1 364 ? 49.531 115.713 30.930 1.00 10.72 364 GLN B O 1
ATOM 6576 N N . TYR B 1 365 ? 49.449 116.132 28.711 1.00 8.28 365 TYR B N 1
ATOM 6577 C CA . TYR B 1 365 ? 49.116 117.548 28.829 1.00 8.56 365 TYR B CA 1
ATOM 6578 C C . TYR B 1 365 ? 47.735 117.863 28.254 1.00 8.69 365 TYR B C 1
ATOM 6579 O O . TYR B 1 365 ? 47.476 119.020 27.876 1.00 10.14 365 TYR B O 1
ATOM 6588 N N . TRP B 1 366 ? 46.848 116.866 28.168 1.00 8.40 366 TRP B N 1
ATOM 6589 C CA . TRP B 1 366 ? 45.469 117.073 27.731 1.00 8.40 366 TRP B CA 1
ATOM 6590 C C . TRP B 1 366 ? 44.525 116.763 28.891 1.00 9.10 366 TRP B C 1
ATOM 6591 O O . TRP B 1 366 ? 44.914 116.057 29.827 1.00 11.99 366 TRP B O 1
ATOM 6602 N N . THR B 1 367 ? 43.288 117.233 28.790 1.00 9.26 367 THR B N 1
ATOM 6603 C CA . THR B 1 367 ? 42.295 116.934 29.816 1.00 10.19 367 THR B CA 1
ATOM 6604 C C . THR B 1 367 ? 41.550 115.666 29.606 1.00 9.96 367 THR B C 1
ATOM 6605 O O . THR B 1 367 ? 40.848 115.219 30.519 1.00 12.25 367 THR B O 1
ATOM 6609 N N . SER B 1 368 ? 41.639 115.073 28.422 1.00 10.43 368 SER B N 1
ATOM 6610 C CA . SER B 1 368 ? 41.027 113.787 28.093 1.00 10.40 368 SER B CA 1
ATOM 6611 C C . SER B 1 368 ? 41.714 113.299 26.821 1.00 10.17 368 SER B C 1
ATOM 6612 O O . SER B 1 368 ? 42.595 113.986 26.288 1.00 10.32 368 SER B O 1
ATOM 6615 N N . GLU B 1 369 ? 41.264 112.155 26.313 1.00 10.58 369 GLU B N 1
ATOM 6616 C CA . GLU B 1 369 ? 41.843 111.623 25.084 1.00 9.81 369 GLU B CA 1
ATOM 6617 C C . GLU B 1 369 ? 40.852 110.967 24.161 1.00 9.11 369 GLU B C 1
ATOM 6618 O O . GLU B 1 369 ? 41.145 110.858 22.963 1.00 9.27 369 GLU B O 1
ATOM 6624 N N . ALA B 1 370 ? 39.705 110.494 24.611 1.00 10.24 370 ALA B N 1
ATOM 6625 C CA . ALA B 1 370 ? 38.842 109.681 23.766 1.00 9.76 370 ALA B CA 1
ATOM 6626 C C . ALA B 1 370 ? 38.440 110.395 22.515 1.00 8.74 370 ALA B C 1
ATOM 6627 O O . ALA B 1 370 ? 38.368 109.778 21.440 1.00 9.50 370 ALA B O 1
ATOM 6629 N N . ASP B 1 371 ? 38.143 111.692 22.574 1.00 9.09 371 ASP B N 1
ATOM 6630 C CA . ASP B 1 371 ? 37.711 112.399 21.377 1.00 9.22 371 ASP B CA 1
ATOM 6631 C C . ASP B 1 371 ? 38.816 112.523 20.355 1.00 7.92 371 ASP B C 1
ATOM 6632 O O . ASP B 1 371 ? 38.547 112.675 19.159 1.00 8.12 371 ASP B O 1
ATOM 6637 N N . PHE B 1 372 ? 40.070 112.482 20.791 1.00 7.63 372 PHE B N 1
ATOM 6638 C CA . PHE B 1 372 ? 41.224 112.420 19.824 1.00 7.40 372 PHE B CA 1
ATOM 6639 C C . PHE B 1 372 ? 41.214 111.079 19.097 1.00 7.13 372 PHE B C 1
ATOM 6640 O O . PHE B 1 372 ? 41.444 111.015 17.887 1.00 7.30 372 PHE B O 1
ATOM 6648 N N . HIS B 1 373 ? 40.937 109.991 19.844 1.00 7.58 373 HIS B N 1
ATOM 6649 C CA . HIS B 1 373 ? 40.807 108.704 19.191 1.00 7.40 373 HIS B CA 1
ATOM 6650 C C . HIS B 1 373 ? 39.700 108.791 18.127 1.00 7.32 373 HIS B C 1
ATOM 6651 O O . HIS B 1 373 ? 39.892 108.353 16.981 1.00 8.03 373 HIS B O 1
ATOM 6658 N N . THR B 1 374 ? 38.561 109.316 18.514 1.00 7.74 374 THR B N 1
ATOM 6659 C CA . THR B 1 374 ? 37.411 109.343 17.619 1.00 8.63 374 THR B CA 1
ATOM 6660 C C . THR B 1 374 ? 37.675 110.168 16.384 1.00 8.13 374 THR B C 1
ATOM 6661 O O . THR B 1 374 ? 37.326 109.749 15.274 1.00 8.15 374 THR B O 1
ATOM 6665 N N . LEU B 1 375 ? 38.270 111.378 16.512 1.00 7.56 375 LEU B N 1
ATOM 6666 C CA . LEU B 1 375 ? 38.488 112.198 15.311 1.00 7.94 375 LEU B CA 1
ATOM 6667 C C . LEU B 1 375 ? 39.466 111.473 14.390 1.00 6.95 375 LEU B C 1
ATOM 6668 O O . LEU B 1 375 ? 39.370 111.621 13.166 1.00 7.56 375 LEU B O 1
ATOM 6673 N N . THR B 1 376 ? 40.416 110.726 14.945 1.00 6.83 376 THR B N 1
ATOM 6674 C CA . THR B 1 376 ? 41.424 110.038 14.130 1.00 6.67 376 THR B CA 1
ATOM 6675 C C . THR B 1 376 ? 40.742 108.955 13.306 1.00 6.97 376 THR B C 1
ATOM 6676 O O . THR B 1 376 ? 40.919 108.874 12.095 1.00 7.12 376 THR B O 1
ATOM 6680 N N . MET B 1 377 ? 39.977 108.091 13.984 1.00 7.14 377 MET B N 1
ATOM 6681 C CA . MET B 1 377 ? 39.294 107.000 13.258 1.00 7.75 377 MET B CA 1
ATOM 6682 C C . MET B 1 377 ? 38.244 107.520 12.321 1.00 8.24 377 MET B C 1
ATOM 6683 O O . MET B 1 377 ? 38.046 106.993 11.231 1.00 8.47 377 MET B O 1
ATOM 6688 N N . ASN B 1 378 ? 37.537 108.608 12.678 1.00 8.40 378 ASN B N 1
ATOM 6689 C CA . ASN B 1 378 ? 36.556 109.183 11.778 1.00 8.49 378 ASN B CA 1
ATOM 6690 C C . ASN B 1 378 ? 37.172 109.671 10.532 1.00 8.25 378 ASN B C 1
ATOM 6691 O O . ASN B 1 378 ? 36.558 109.597 9.451 1.00 8.45 378 ASN B O 1
ATOM 6696 N N . TYR B 1 379 ? 38.410 110.182 10.566 1.00 7.57 379 TYR B N 1
ATOM 6697 C CA . TYR B 1 379 ? 39.089 110.561 9.335 1.00 7.86 379 TYR B CA 1
ATOM 6698 C C . TYR B 1 379 ? 39.423 109.357 8.531 1.00 7.08 379 TYR B C 1
ATOM 6699 O O . TYR B 1 379 ? 39.252 109.355 7.297 1.00 7.74 379 TYR B O 1
ATOM 6708 N N . VAL B 1 380 ? 39.941 108.286 9.125 1.00 7.31 380 VAL B N 1
ATOM 6709 C CA . VAL B 1 380 ? 40.165 107.060 8.341 1.00 7.53 380 VAL B CA 1
ATOM 6710 C C . VAL B 1 380 ? 38.887 106.611 7.655 1.00 7.57 380 VAL B C 1
ATOM 6711 O O . VAL B 1 380 ? 38.884 106.256 6.464 1.00 8.51 380 VAL B O 1
ATOM 6715 N N A LEU B 1 381 ? 37.771 106.693 8.364 0.80 8.02 381 LEU B N 1
ATOM 6716 N N B LEU B 1 381 ? 37.774 106.655 8.352 0.20 7.73 381 LEU B N 1
ATOM 6717 C CA A LEU B 1 381 ? 36.429 106.270 7.854 0.80 8.81 381 LEU B CA 1
ATOM 6718 C CA B LEU B 1 381 ? 36.511 106.266 7.735 0.20 8.26 381 LEU B CA 1
ATOM 6719 C C A LEU B 1 381 ? 35.964 107.149 6.736 0.80 9.04 381 LEU B C 1
ATOM 6720 C C B LEU B 1 381 ? 36.123 107.178 6.573 0.20 8.48 381 LEU B C 1
ATOM 6721 O O A LEU B 1 381 ? 35.310 106.613 5.806 0.80 9.91 381 LEU B O 1
ATOM 6722 O O B LEU B 1 381 ? 35.781 106.744 5.488 0.20 10.00 381 LEU B O 1
ATOM 6731 N N . THR B 1 382 ? 36.142 108.463 6.800 1.00 8.89 382 THR B N 1
ATOM 6732 C CA . THR B 1 382 ? 35.526 109.408 5.868 1.00 9.77 382 THR B CA 1
ATOM 6733 C C . THR B 1 382 ? 36.430 110.099 4.905 1.00 9.66 382 THR B C 1
ATOM 6734 O O . THR B 1 382 ? 35.973 110.523 3.833 1.00 11.98 382 THR B O 1
ATOM 6738 N N . GLY B 1 383 ? 37.665 110.331 5.270 1.00 9.56 383 GLY B N 1
ATOM 6739 C CA . GLY B 1 383 ? 38.511 111.171 4.494 1.00 9.54 383 GLY B CA 1
ATOM 6740 C C . GLY B 1 383 ? 38.189 112.635 4.542 1.00 9.10 383 GLY B C 1
ATOM 6741 O O . GLY B 1 383 ? 38.688 113.429 3.727 1.00 10.21 383 GLY B O 1
ATOM 6742 N N . ASP B 1 384 ? 37.380 113.095 5.491 1.00 8.62 384 ASP B N 1
ATOM 6743 C CA . ASP B 1 384 ? 36.952 114.488 5.550 1.00 9.04 384 ASP B CA 1
ATOM 6744 C C . ASP B 1 384 ? 38.042 115.332 6.253 1.00 8.11 384 ASP B C 1
ATOM 6745 O O . ASP B 1 384 ? 38.107 115.355 7.510 1.00 8.25 384 ASP B O 1
ATOM 6750 N N A LYS B 1 385 ? 38.837 116.024 5.483 0.50 8.19 385 LYS B N 1
ATOM 6751 N N B LYS B 1 385 ? 38.934 115.887 5.448 0.50 7.82 385 LYS B N 1
ATOM 6752 C CA A LYS B 1 385 ? 40.039 116.704 6.011 0.50 8.26 385 LYS B CA 1
ATOM 6753 C CA B LYS B 1 385 ? 40.077 116.685 5.956 0.50 7.71 385 LYS B CA 1
ATOM 6754 C C A LYS B 1 385 ? 39.663 117.938 6.796 0.50 7.91 385 LYS B C 1
ATOM 6755 C C B LYS B 1 385 ? 39.582 117.862 6.819 0.50 7.92 385 LYS B C 1
ATOM 6756 O O A LYS B 1 385 ? 40.185 118.170 7.894 0.50 7.96 385 LYS B O 1
ATOM 6757 O O B LYS B 1 385 ? 39.999 118.032 7.990 0.50 7.58 385 LYS B O 1
ATOM 6768 N N . GLN B 1 386 ? 38.730 118.738 6.269 1.00 8.83 386 GLN B N 1
ATOM 6769 C CA . GLN B 1 386 ? 38.267 119.890 7.032 1.00 8.76 386 GLN B CA 1
ATOM 6770 C C . GLN B 1 386 ? 37.563 119.453 8.288 1.00 7.87 386 GLN B C 1
ATOM 6771 O O . GLN B 1 386 ? 37.681 120.078 9.332 1.00 8.50 386 GLN B O 1
ATOM 6777 N N . GLY B 1 387 ? 36.812 118.339 8.183 1.00 8.69 387 GLY B N 1
ATOM 6778 C CA . GLY B 1 387 ? 36.162 117.800 9.355 1.00 8.73 387 GLY B CA 1
ATOM 6779 C C . GLY B 1 387 ? 37.130 117.433 10.431 1.00 8.21 387 GLY B C 1
ATOM 6780 O O . GLY B 1 387 ? 36.898 117.681 11.622 1.00 8.49 387 GLY B O 1
ATOM 6781 N N . MET B 1 388 ? 38.255 116.808 10.071 1.00 7.61 388 MET B N 1
ATOM 6782 C CA . MET B 1 388 ? 39.278 116.451 11.075 1.00 6.86 388 MET B CA 1
ATOM 6783 C C . MET B 1 388 ? 39.869 117.721 11.675 1.00 7.01 388 MET B C 1
ATOM 6784 O O . MET B 1 388 ? 40.055 117.741 12.921 1.00 7.25 388 MET B O 1
ATOM 6789 N N . VAL B 1 389 ? 40.213 118.709 10.889 1.00 7.19 389 VAL B N 1
ATOM 6790 C CA . VAL B 1 389 ? 40.712 120.004 11.435 1.00 7.62 389 VAL B CA 1
ATOM 6791 C C . VAL B 1 389 ? 39.721 120.555 12.434 1.00 7.26 389 VAL B C 1
ATOM 6792 O O . VAL B 1 389 ? 40.047 120.999 13.535 1.00 7.39 389 VAL B O 1
ATOM 6796 N N . ASN B 1 390 ? 38.424 120.575 12.011 1.00 7.46 390 ASN B N 1
ATOM 6797 C CA . ASN B 1 390 ? 37.352 121.121 12.882 1.00 8.39 390 ASN B CA 1
ATOM 6798 C C . ASN B 1 390 ? 37.286 120.328 14.196 1.00 7.59 390 ASN B C 1
ATOM 6799 O O . ASN B 1 390 ? 37.181 120.918 15.264 1.00 8.23 390 ASN B O 1
ATOM 6804 N N . ASP B 1 391 ? 37.356 119.003 14.095 1.00 7.79 391 ASP B N 1
ATOM 6805 C CA . ASP B 1 391 ? 37.240 118.152 15.289 1.00 8.31 391 ASP B CA 1
ATOM 6806 C C . ASP B 1 391 ? 38.479 118.377 16.186 1.00 7.08 391 ASP B C 1
ATOM 6807 O O . ASP B 1 391 ? 38.322 118.344 17.426 1.00 7.28 391 ASP B O 1
ATOM 6812 N N . LEU B 1 392 ? 39.659 118.584 15.618 1.00 6.75 392 LEU B N 1
ATOM 6813 C CA . LEU B 1 392 ? 40.825 118.884 16.440 1.00 7.35 392 LEU B CA 1
ATOM 6814 C C . LEU B 1 392 ? 40.603 120.153 17.210 1.00 6.85 392 LEU B C 1
ATOM 6815 O O . LEU B 1 392 ? 40.838 120.212 18.443 1.00 7.00 392 LEU B O 1
ATOM 6820 N N . ASN B 1 393 ? 40.161 121.246 16.577 1.00 6.98 393 ASN B N 1
ATOM 6821 C CA . ASN B 1 393 ? 39.924 122.473 17.300 1.00 7.29 393 ASN B CA 1
ATOM 6822 C C . ASN B 1 393 ? 38.830 122.249 18.346 1.00 7.30 393 ASN B C 1
ATOM 6823 O O . ASN B 1 393 ? 38.907 122.795 19.459 1.00 7.99 393 ASN B O 1
ATOM 6828 N N . ALA B 1 394 ? 37.758 121.513 18.015 1.00 7.79 394 ALA B N 1
ATOM 6829 C CA . ALA B 1 394 ? 36.677 121.319 18.988 1.00 8.36 394 ALA B CA 1
ATOM 6830 C C . ALA B 1 394 ? 37.225 120.625 20.240 1.00 7.54 394 ALA B C 1
ATOM 6831 O O . ALA B 1 394 ? 36.777 120.946 21.354 1.00 8.25 394 ALA B O 1
ATOM 6833 N N . PHE B 1 395 ? 38.133 119.699 20.058 1.00 7.53 395 PHE B N 1
ATOM 6834 C CA . PHE B 1 395 ? 38.750 118.926 21.135 1.00 7.57 395 PHE B CA 1
ATOM 6835 C C . PHE B 1 395 ? 39.686 119.789 21.976 1.00 7.59 395 PHE B C 1
ATOM 6836 O O . PHE B 1 395 ? 39.665 119.740 23.212 1.00 8.29 395 PHE B O 1
ATOM 6844 N N . PHE B 1 396 ? 40.569 120.546 21.324 1.00 7.35 396 PHE B N 1
ATOM 6845 C CA . PHE B 1 396 ? 41.590 121.348 22.038 1.00 7.62 396 PHE B CA 1
ATOM 6846 C C . PHE B 1 396 ? 41.059 122.661 22.583 1.00 7.73 396 PHE B C 1
ATOM 6847 O O . PHE B 1 396 ? 41.592 123.152 23.592 1.00 8.47 396 PHE B O 1
ATOM 6855 N N . ASN B 1 397 ? 40.044 123.259 21.958 1.00 8.15 397 ASN B N 1
ATOM 6856 C CA . ASN B 1 397 ? 39.559 124.575 22.404 1.00 8.01 397 ASN B CA 1
ATOM 6857 C C . ASN B 1 397 ? 39.260 124.595 23.886 1.00 8.34 397 ASN B C 1
ATOM 6858 O O . ASN B 1 397 ? 39.661 125.577 24.556 1.00 9.54 397 ASN B O 1
ATOM 6863 N N . PRO B 1 398 ? 38.533 123.664 24.461 1.00 8.66 398 PRO B N 1
ATOM 6864 C CA . PRO B 1 398 ? 38.200 123.758 25.885 1.00 10.13 398 PRO B CA 1
ATOM 6865 C C . PRO B 1 398 ? 39.419 123.718 26.777 1.00 9.96 398 PRO B C 1
ATOM 6866 O O . PRO B 1 398 ? 39.385 124.228 27.903 1.00 12.15 398 PRO B O 1
ATOM 6870 N N . MET B 1 399 ? 40.481 123.096 26.307 1.00 9.01 399 MET B N 1
ATOM 6871 C CA . MET B 1 399 ? 41.696 122.996 27.123 1.00 9.31 399 MET B CA 1
ATOM 6872 C C . MET B 1 399 ? 42.443 124.332 27.187 1.00 9.75 399 MET B C 1
ATOM 6873 O O . MET B 1 399 ? 43.288 124.504 28.090 1.00 10.85 399 MET B O 1
ATOM 6878 N N . LYS B 1 400 ? 42.135 125.248 26.287 1.00 9.84 400 LYS B N 1
ATOM 6879 C CA . LYS B 1 400 ? 42.833 126.506 26.121 1.00 10.49 400 LYS B CA 1
ATOM 6880 C C . LYS B 1 400 ? 42.056 127.654 26.787 1.00 12.45 400 LYS B C 1
ATOM 6881 O O . LYS B 1 400 ? 42.505 128.745 26.866 1.00 15.53 400 LYS B O 1
ATOM 6887 N N . MET B 1 401 ? 40.976 127.295 27.447 1.00 16.37 401 MET B N 1
ATOM 6888 C CA . MET B 1 401 ? 40.291 128.281 28.309 1.00 18.91 401 MET B CA 1
ATOM 6889 C C . MET B 1 401 ? 41.247 128.758 29.401 1.00 22.39 401 MET B C 1
ATOM 6890 O O . MET B 1 401 ? 41.880 127.958 30.092 1.00 23.21 401 MET B O 1
ATOM 6895 N N . PHE C 1 12 ? 29.472 86.303 82.795 1.00 38.24 12 PHE C N 1
ATOM 6896 C CA . PHE C 1 12 ? 29.543 85.884 81.369 1.00 36.89 12 PHE C CA 1
ATOM 6897 C C . PHE C 1 12 ? 28.334 86.319 80.557 1.00 37.71 12 PHE C C 1
ATOM 6898 O O . PHE C 1 12 ? 27.217 85.961 80.918 1.00 38.40 12 PHE C O 1
ATOM 6906 N N A GLN C 1 13 ? 28.544 87.115 79.499 0.50 37.50 13 GLN C N 1
ATOM 6907 N N B GLN C 1 13 ? 28.587 86.980 79.427 0.50 37.16 13 GLN C N 1
ATOM 6908 C CA A GLN C 1 13 ? 27.486 87.449 78.526 0.50 37.12 13 GLN C CA 1
ATOM 6909 C CA B GLN C 1 13 ? 27.559 87.438 78.493 0.50 36.55 13 GLN C CA 1
ATOM 6910 C C A GLN C 1 13 ? 27.623 86.540 77.298 0.50 36.67 13 GLN C C 1
ATOM 6911 C C B GLN C 1 13 ? 27.591 86.597 77.211 0.50 36.39 13 GLN C C 1
ATOM 6912 O O A GLN C 1 13 ? 28.643 86.589 76.614 0.50 35.86 13 GLN C O 1
ATOM 6913 O O B GLN C 1 13 ? 28.492 86.764 76.375 0.50 35.47 13 GLN C O 1
ATOM 6924 N N . GLY C 1 14 ? 26.596 85.705 77.056 1.00 36.24 14 GLY C N 1
ATOM 6925 C CA . GLY C 1 14 ? 26.373 84.986 75.762 1.00 34.56 14 GLY C CA 1
ATOM 6926 C C . GLY C 1 14 ? 25.844 85.861 74.624 1.00 33.70 14 GLY C C 1
ATOM 6927 O O . GLY C 1 14 ? 25.560 87.063 74.802 1.00 33.93 14 GLY C O 1
ATOM 6928 N N . PRO C 1 15 ? 25.619 85.274 73.446 1.00 30.90 15 PRO C N 1
ATOM 6929 C CA . PRO C 1 15 ? 25.155 86.143 72.346 1.00 31.05 15 PRO C CA 1
ATOM 6930 C C . PRO C 1 15 ? 23.643 86.214 72.365 1.00 26.89 15 PRO C C 1
ATOM 6931 O O . PRO C 1 15 ? 23.037 85.515 73.130 1.00 26.20 15 PRO C O 1
ATOM 6935 N N . SER C 1 16 ? 23.053 86.912 71.394 1.00 27.91 16 SER C N 1
ATOM 6936 C CA . SER C 1 16 ? 21.585 86.911 71.314 1.00 25.51 16 SER C CA 1
ATOM 6937 C C . SER C 1 16 ? 20.974 85.521 71.110 1.00 23.10 16 SER C C 1
ATOM 6938 O O . SER C 1 16 ? 21.486 84.721 70.289 1.00 26.50 16 SER C O 1
ATOM 6941 N N . SER C 1 17 ? 19.917 85.215 71.825 1.00 20.56 17 SER C N 1
ATOM 6942 C CA . SER C 1 17 ? 19.138 83.966 71.625 1.00 19.24 17 SER C CA 1
ATOM 6943 C C . SER C 1 17 ? 18.528 83.830 70.263 1.00 16.64 17 SER C C 1
ATOM 6944 O O . SER C 1 17 ? 18.210 82.722 69.871 1.00 20.41 17 SER C O 1
ATOM 6947 N N A THR C 1 18 ? 17.985 84.919 69.602 0.50 13.85 18 THR C N 1
ATOM 6948 N N B THR C 1 18 ? 18.634 84.896 69.599 0.50 20.11 18 THR C N 1
ATOM 6949 C CA A THR C 1 18 ? 17.587 84.982 68.169 0.50 13.68 18 THR C CA 1
ATOM 6950 C CA B THR C 1 18 ? 18.270 84.738 68.337 0.50 18.82 18 THR C CA 1
ATOM 6951 C C A THR C 1 18 ? 18.898 85.154 67.297 0.50 15.13 18 THR C C 1
ATOM 6952 C C B THR C 1 18 ? 19.458 84.809 67.507 0.50 19.67 18 THR C C 1
ATOM 6953 O O A THR C 1 18 ? 19.661 86.060 67.542 0.50 16.13 18 THR C O 1
ATOM 6954 O O B THR C 1 18 ? 20.557 85.371 67.859 0.50 20.05 18 THR C O 1
ATOM 6961 N N . VAL C 1 19 ? 19.196 84.244 66.338 1.00 17.33 19 VAL C N 1
ATOM 6962 C CA . VAL C 1 19 ? 20.280 84.251 65.428 1.00 18.58 19 VAL C CA 1
ATOM 6963 C C . VAL C 1 19 ? 19.820 84.913 64.112 1.00 19.01 19 VAL C C 1
ATOM 6964 O O . VAL C 1 19 ? 18.766 84.571 63.606 1.00 18.81 19 VAL C O 1
ATOM 6968 N N . THR C 1 20 ? 20.691 85.795 63.574 1.00 18.14 20 THR C N 1
ATOM 6969 C CA . THR C 1 20 ? 20.445 86.428 62.278 1.00 16.83 20 THR C CA 1
ATOM 6970 C C . THR C 1 20 ? 21.499 85.997 61.244 1.00 15.00 20 THR C C 1
ATOM 6971 O O . THR C 1 20 ? 22.700 86.034 61.500 1.00 19.19 20 THR C O 1
ATOM 6975 N N . ILE C 1 21 ? 21.024 85.489 60.101 1.00 13.58 21 ILE C N 1
ATOM 6976 C CA . ILE C 1 21 ? 21.841 85.118 58.939 1.00 13.85 21 ILE C CA 1
ATOM 6977 C C . ILE C 1 21 ? 21.472 86.044 57.796 1.00 12.71 21 ILE C C 1
ATOM 6978 O O . ILE C 1 21 ? 20.389 86.602 57.744 1.00 14.27 21 ILE C O 1
ATOM 6983 N N . GLU C 1 22 ? 22.423 86.157 56.872 1.00 12.11 22 GLU C N 1
ATOM 6984 C CA . GLU C 1 22 ? 22.208 86.903 55.622 1.00 12.05 22 GLU C CA 1
ATOM 6985 C C . GLU C 1 22 ? 22.000 85.908 54.503 1.00 11.53 22 GLU C C 1
ATOM 6986 O O . GLU C 1 22 ? 22.739 84.933 54.316 1.00 12.23 22 GLU C O 1
ATOM 6992 N N . TYR C 1 23 ? 21.001 86.257 53.676 1.00 11.11 23 TYR C N 1
ATOM 6993 C CA . TYR C 1 23 ? 20.765 85.657 52.344 1.00 10.96 23 TYR C CA 1
ATOM 6994 C C . TYR C 1 23 ? 21.037 86.750 51.315 1.00 11.43 23 TYR C C 1
ATOM 6995 O O . TYR C 1 23 ? 20.338 87.738 51.212 1.00 11.09 23 TYR C O 1
ATOM 7004 N N . PHE C 1 24 ? 22.154 86.535 50.563 1.00 11.21 24 PHE C N 1
ATOM 7005 C CA . PHE C 1 24 ? 22.558 87.489 49.550 1.00 10.50 24 PHE C CA 1
ATOM 7006 C C . PHE C 1 24 ? 21.928 87.067 48.220 1.00 10.27 24 PHE C C 1
ATOM 7007 O O . PHE C 1 24 ? 22.310 86.040 47.610 1.00 11.06 24 PHE C O 1
ATOM 7015 N N . ASN C 1 25 ? 20.914 87.817 47.841 1.00 11.14 25 ASN C N 1
ATOM 7016 C CA . ASN C 1 25 ? 20.121 87.501 46.669 1.00 10.66 25 ASN C CA 1
ATOM 7017 C C . ASN C 1 25 ? 20.643 88.141 45.424 1.00 11.36 25 ASN C C 1
ATOM 7018 O O . ASN C 1 25 ? 21.047 89.291 45.429 1.00 12.38 25 ASN C O 1
ATOM 7023 N N . GLN C 1 26 ? 20.493 87.415 44.286 1.00 11.07 26 GLN C N 1
ATOM 7024 C CA . GLN C 1 26 ? 20.698 88.008 42.987 1.00 11.74 26 GLN C CA 1
ATOM 7025 C C . GLN C 1 26 ? 19.460 88.013 42.123 1.00 11.15 26 GLN C C 1
ATOM 7026 O O . GLN C 1 26 ? 19.448 88.656 41.081 1.00 14.74 26 GLN C O 1
ATOM 7032 N N A LYS C 1 27 ? 18.454 87.205 42.476 0.33 11.75 27 LYS C N 1
ATOM 7033 N N B LYS C 1 27 ? 18.335 87.466 42.619 0.33 11.64 27 LYS C N 1
ATOM 7034 N N C LYS C 1 27 ? 18.421 87.289 42.544 0.33 11.87 27 LYS C N 1
ATOM 7035 C CA A LYS C 1 27 ? 17.171 87.185 41.724 0.33 11.31 27 LYS C CA 1
ATOM 7036 C CA B LYS C 1 27 ? 17.006 87.490 41.886 0.33 11.71 27 LYS C CA 1
ATOM 7037 C CA C LYS C 1 27 ? 17.134 87.243 41.802 0.33 11.74 27 LYS C CA 1
ATOM 7038 C C A LYS C 1 27 ? 16.394 88.408 42.173 0.33 11.70 27 LYS C C 1
ATOM 7039 C C B LYS C 1 27 ? 16.154 88.650 42.340 0.33 10.99 27 LYS C C 1
ATOM 7040 C C C LYS C 1 27 ? 16.228 88.399 42.246 0.33 11.22 27 LYS C C 1
ATOM 7041 O O A LYS C 1 27 ? 15.388 88.333 42.851 0.33 10.98 27 LYS C O 1
ATOM 7042 O O B LYS C 1 27 ? 15.179 88.490 43.052 0.33 12.85 27 LYS C O 1
ATOM 7043 O O C LYS C 1 27 ? 15.242 88.214 42.946 0.33 10.99 27 LYS C O 1
ATOM 7059 N N A LYS C 1 28 ? 16.923 89.546 41.789 0.33 12.85 28 LYS C N 1
ATOM 7060 N N B LYS C 1 28 ? 16.522 89.840 41.926 0.33 13.80 28 LYS C N 1
ATOM 7061 N N C LYS C 1 28 ? 16.626 89.594 41.830 0.33 12.37 28 LYS C N 1
ATOM 7062 C CA A LYS C 1 28 ? 16.361 90.849 42.210 0.33 14.83 28 LYS C CA 1
ATOM 7063 C CA B LYS C 1 28 ? 15.801 91.002 42.427 0.33 12.46 28 LYS C CA 1
ATOM 7064 C CA C LYS C 1 28 ? 15.977 90.879 42.270 0.33 12.28 28 LYS C CA 1
ATOM 7065 C C A LYS C 1 28 ? 14.858 90.957 41.978 0.33 13.67 28 LYS C C 1
ATOM 7066 C C B LYS C 1 28 ? 14.321 90.927 42.021 0.33 14.56 28 LYS C C 1
ATOM 7067 C C C LYS C 1 28 ? 14.503 90.870 42.009 0.33 12.77 28 LYS C C 1
ATOM 7068 O O A LYS C 1 28 ? 14.146 91.468 42.828 0.33 15.34 28 LYS C O 1
ATOM 7069 O O B LYS C 1 28 ? 13.484 91.167 42.848 0.33 13.64 28 LYS C O 1
ATOM 7070 O O C LYS C 1 28 ? 13.748 91.515 42.717 0.33 13.52 28 LYS C O 1
ATOM 7086 N N A GLU C 1 29 ? 14.367 90.411 40.867 0.50 14.84 29 GLU C N 1
ATOM 7087 N N B GLU C 1 29 ? 13.994 90.467 40.809 0.50 14.95 29 GLU C N 1
ATOM 7088 C CA A GLU C 1 29 ? 12.976 90.569 40.434 0.50 15.65 29 GLU C CA 1
ATOM 7089 C CA B GLU C 1 29 ? 12.577 90.407 40.348 0.50 15.97 29 GLU C CA 1
ATOM 7090 C C A GLU C 1 29 ? 11.946 89.621 41.176 0.50 14.52 29 GLU C C 1
ATOM 7091 C C B GLU C 1 29 ? 11.761 89.573 41.283 0.50 15.90 29 GLU C C 1
ATOM 7092 O O A GLU C 1 29 ? 10.743 89.788 41.103 0.50 16.53 29 GLU C O 1
ATOM 7093 O O B GLU C 1 29 ? 10.515 89.747 41.396 0.50 16.63 29 GLU C O 1
ATOM 7104 N N . MET C 1 30 ? 12.428 88.647 42.006 1.00 12.92 30 MET C N 1
ATOM 7105 C CA . MET C 1 30 ? 11.684 87.754 42.862 1.00 12.16 30 MET C CA 1
ATOM 7106 C C . MET C 1 30 ? 11.793 88.103 44.298 1.00 12.55 30 MET C C 1
ATOM 7107 O O . MET C 1 30 ? 11.355 87.316 45.130 1.00 12.60 30 MET C O 1
ATOM 7112 N N A THR C 1 31 ? 12.434 89.240 44.634 0.50 11.35 31 THR C N 1
ATOM 7113 N N B THR C 1 31 ? 12.238 89.312 44.677 0.50 12.44 31 THR C N 1
ATOM 7114 C CA A THR C 1 31 ? 12.632 89.543 46.049 0.50 11.86 31 THR C CA 1
ATOM 7115 C CA B THR C 1 31 ? 12.384 89.618 46.115 0.50 12.85 31 THR C CA 1
ATOM 7116 C C A THR C 1 31 ? 11.331 89.648 46.775 0.50 11.44 31 THR C C 1
ATOM 7117 C C B THR C 1 31 ? 11.096 89.501 46.892 0.50 14.03 31 THR C C 1
ATOM 7118 O O A THR C 1 31 ? 11.316 89.258 47.926 0.50 11.56 31 THR C O 1
ATOM 7119 O O B THR C 1 31 ? 11.157 88.998 48.009 0.50 13.53 31 THR C O 1
ATOM 7126 N N A LYS C 1 32 ? 10.240 90.132 46.197 0.50 13.42 32 LYS C N 1
ATOM 7127 N N B LYS C 1 32 ? 9.971 89.996 46.378 0.50 13.88 32 LYS C N 1
ATOM 7128 C CA A LYS C 1 32 ? 8.968 90.137 46.942 0.50 13.23 32 LYS C CA 1
ATOM 7129 C CA B LYS C 1 32 ? 8.738 90.052 47.136 0.50 15.24 32 LYS C CA 1
ATOM 7130 C C A LYS C 1 32 ? 8.511 88.730 47.483 0.50 13.01 32 LYS C C 1
ATOM 7131 C C B LYS C 1 32 ? 8.476 88.634 47.559 0.50 13.17 32 LYS C C 1
ATOM 7132 O O A LYS C 1 32 ? 8.113 88.582 48.655 0.50 13.52 32 LYS C O 1
ATOM 7133 O O B LYS C 1 32 ? 8.261 88.345 48.736 0.50 13.09 32 LYS C O 1
ATOM 7144 N N . THR C 1 33 ? 8.546 87.740 46.598 1.00 13.27 33 THR C N 1
ATOM 7145 C CA . THR C 1 33 ? 8.180 86.367 46.975 1.00 13.75 33 THR C CA 1
ATOM 7146 C C . THR C 1 33 ? 9.225 85.717 47.885 1.00 12.14 33 THR C C 1
ATOM 7147 O O . THR C 1 33 ? 8.866 84.990 48.817 1.00 12.44 33 THR C O 1
ATOM 7151 N N . LEU C 1 34 ? 10.484 85.968 47.604 1.00 11.37 34 LEU C N 1
ATOM 7152 C CA . LEU C 1 34 ? 11.555 85.435 48.470 1.00 11.05 34 LEU C CA 1
ATOM 7153 C C . LEU C 1 34 ? 11.375 86.003 49.906 1.00 11.86 34 LEU C C 1
ATOM 7154 O O . LEU C 1 34 ? 11.598 85.263 50.856 1.00 12.14 34 LEU C O 1
ATOM 7159 N N . GLU C 1 35 ? 11.040 87.263 50.029 1.00 12.12 35 GLU C N 1
ATOM 7160 C CA . GLU C 1 35 ? 10.855 87.852 51.380 1.00 12.35 35 GLU C CA 1
ATOM 7161 C C . GLU C 1 35 ? 9.622 87.288 52.030 1.00 12.38 35 GLU C C 1
ATOM 7162 O O . GLU C 1 35 ? 9.660 87.078 53.281 1.00 13.88 35 GLU C O 1
ATOM 7168 N N . GLU C 1 36 ? 8.579 86.939 51.291 1.00 13.20 36 GLU C N 1
ATOM 7169 C CA . GLU C 1 36 ? 7.413 86.223 51.870 1.00 13.75 36 GLU C CA 1
ATOM 7170 C C . GLU C 1 36 ? 7.780 84.865 52.359 1.00 12.71 36 GLU C C 1
ATOM 7171 O O . GLU C 1 36 ? 7.468 84.455 53.500 1.00 14.04 36 GLU C O 1
ATOM 7177 N N . ILE C 1 37 ? 8.511 84.080 51.534 1.00 12.11 37 ILE C N 1
ATOM 7178 C CA . ILE C 1 37 ? 8.944 82.750 51.912 1.00 12.06 37 ILE C CA 1
ATOM 7179 C C . ILE C 1 37 ? 9.841 82.853 53.135 1.00 11.45 37 ILE C C 1
ATOM 7180 O O . ILE C 1 37 ? 9.748 82.019 54.044 1.00 12.33 37 ILE C O 1
ATOM 7185 N N . THR C 1 38 ? 10.695 83.854 53.185 1.00 11.57 38 THR C N 1
ATOM 7186 C CA . THR C 1 38 ? 11.545 84.043 54.320 1.00 12.87 38 THR C CA 1
ATOM 7187 C C . THR C 1 38 ? 10.746 84.281 55.575 1.00 12.11 38 THR C C 1
ATOM 7188 O O . THR C 1 38 ? 11.062 83.773 56.647 1.00 12.95 38 THR C O 1
ATOM 7192 N N . ARG C 1 39 ? 9.678 85.078 55.485 1.00 13.10 39 ARG C N 1
ATOM 7193 C CA . ARG C 1 39 ? 8.782 85.239 56.651 1.00 13.12 39 ARG C CA 1
ATOM 7194 C C . ARG C 1 39 ? 8.092 83.943 57.030 1.00 13.59 39 ARG C C 1
ATOM 7195 O O . ARG C 1 39 ? 7.935 83.640 58.243 1.00 14.53 39 ARG C O 1
ATOM 7203 N N . ASP C 1 40 ? 7.717 83.111 56.062 1.00 12.84 40 ASP C N 1
ATOM 7204 C CA . ASP C 1 40 ? 7.147 81.802 56.427 1.00 12.57 40 ASP C CA 1
ATOM 7205 C C . ASP C 1 40 ? 8.201 80.968 57.184 1.00 12.18 40 ASP C C 1
ATOM 7206 O O . ASP C 1 40 ? 7.880 80.322 58.166 1.00 13.90 40 ASP C O 1
ATOM 7211 N N . PHE C 1 41 ? 9.469 80.990 56.761 1.00 11.96 41 PHE C N 1
ATOM 7212 C CA . PHE C 1 41 ? 10.561 80.304 57.464 1.00 11.94 41 PHE C CA 1
ATOM 7213 C C . PHE C 1 41 ? 10.713 80.898 58.866 1.00 11.93 41 PHE C C 1
ATOM 7214 O O . PHE C 1 41 ? 10.876 80.102 59.821 1.00 13.85 41 PHE C O 1
ATOM 7222 N N . GLU C 1 42 ? 10.679 82.193 59.018 1.00 12.41 42 GLU C N 1
ATOM 7223 C CA . GLU C 1 42 ? 10.820 82.860 60.335 1.00 12.63 42 GLU C CA 1
ATOM 7224 C C . GLU C 1 42 ? 9.657 82.490 61.232 1.00 13.96 42 GLU C C 1
ATOM 7225 O O . GLU C 1 42 ? 9.836 82.416 62.461 1.00 15.61 42 GLU C O 1
ATOM 7231 N N . LYS C 1 43 ? 8.457 82.264 60.718 1.00 14.05 43 LYS C N 1
ATOM 7232 C CA . LYS C 1 43 ? 7.285 81.815 61.518 1.00 15.67 43 LYS C CA 1
ATOM 7233 C C . LYS C 1 43 ? 7.542 80.423 62.104 1.00 15.78 43 LYS C C 1
ATOM 7234 O O . LYS C 1 43 ? 7.206 80.143 63.231 1.00 19.01 43 LYS C O 1
ATOM 7240 N N A GLU C 1 44 ? 8.118 79.555 61.292 0.70 14.84 44 GLU C N 1
ATOM 7241 N N B GLU C 1 44 ? 8.168 79.505 61.329 0.30 15.85 44 GLU C N 1
ATOM 7242 C CA A GLU C 1 44 ? 8.525 78.255 61.684 0.70 16.02 44 GLU C CA 1
ATOM 7243 C CA B GLU C 1 44 ? 8.538 78.130 61.817 0.30 16.67 44 GLU C CA 1
ATOM 7244 C C A GLU C 1 44 ? 9.658 78.215 62.683 0.70 15.85 44 GLU C C 1
ATOM 7245 C C B GLU C 1 44 ? 9.833 78.086 62.623 0.30 17.12 44 GLU C C 1
ATOM 7246 O O A GLU C 1 44 ? 9.699 77.303 63.517 0.70 17.14 44 GLU C O 1
ATOM 7247 O O B GLU C 1 44 ? 10.232 77.053 63.229 0.30 17.02 44 GLU C O 1
ATOM 7258 N N . ASN C 1 45 ? 10.526 79.188 62.618 1.00 16.17 45 ASN C N 1
ATOM 7259 C CA . ASN C 1 45 ? 11.773 79.234 63.346 1.00 16.54 45 ASN C CA 1
ATOM 7260 C C . ASN C 1 45 ? 12.008 80.607 63.989 1.00 15.56 45 ASN C C 1
ATOM 7261 O O . ASN C 1 45 ? 12.730 81.457 63.510 1.00 15.49 45 ASN C O 1
ATOM 7266 N N . PRO C 1 46 ? 11.265 80.874 65.108 1.00 16.66 46 PRO C N 1
ATOM 7267 C CA . PRO C 1 46 ? 11.238 82.252 65.706 1.00 16.11 46 PRO C CA 1
ATOM 7268 C C . PRO C 1 46 ? 12.562 82.766 66.213 1.00 15.16 46 PRO C C 1
ATOM 7269 O O . PRO C 1 46 ? 12.706 83.955 66.446 1.00 15.74 46 PRO C O 1
ATOM 7273 N N . LYS C 1 47 ? 13.533 81.860 66.404 1.00 15.42 47 LYS C N 1
ATOM 7274 C CA . LYS C 1 47 ? 14.918 82.201 66.832 1.00 15.01 47 LYS C CA 1
ATOM 7275 C C . LYS C 1 47 ? 15.857 82.362 65.696 1.00 16.73 47 LYS C C 1
ATOM 7276 O O . LYS C 1 47 ? 17.072 82.422 65.905 1.00 19.01 47 LYS C O 1
ATOM 7282 N N . ILE C 1 48 ? 15.355 82.420 64.455 1.00 15.84 48 ILE C N 1
ATOM 7283 C CA . ILE C 1 48 ? 16.150 82.664 63.283 1.00 16.02 48 ILE C CA 1
ATOM 7284 C C . ILE C 1 48 ? 15.557 83.820 62.563 1.00 15.41 48 ILE C C 1
ATOM 7285 O O . ILE C 1 48 ? 14.356 83.824 62.215 1.00 17.15 48 ILE C O 1
ATOM 7290 N N A LYS C 1 49 ? 16.376 84.821 62.276 0.33 13.91 49 LYS C N 1
ATOM 7291 N N B LYS C 1 49 ? 16.398 84.775 62.214 0.33 16.65 49 LYS C N 1
ATOM 7292 N N C LYS C 1 49 ? 16.407 84.715 62.137 0.33 15.25 49 LYS C N 1
ATOM 7293 C CA A LYS C 1 49 ? 16.008 85.904 61.327 0.33 13.25 49 LYS C CA 1
ATOM 7294 C CA B LYS C 1 49 ? 15.978 85.819 61.267 0.33 17.59 49 LYS C CA 1
ATOM 7295 C CA C LYS C 1 49 ? 15.961 85.802 61.285 0.33 16.47 49 LYS C CA 1
ATOM 7296 C C A LYS C 1 49 ? 16.886 85.737 60.107 0.33 13.10 49 LYS C C 1
ATOM 7297 C C B LYS C 1 49 ? 16.974 86.007 60.132 0.33 16.65 49 LYS C C 1
ATOM 7298 C C C LYS C 1 49 ? 16.937 85.858 60.122 0.33 15.73 49 LYS C C 1
ATOM 7299 O O A LYS C 1 49 ? 18.016 85.273 60.196 0.33 11.38 49 LYS C O 1
ATOM 7300 O O B LYS C 1 49 ? 18.209 86.086 60.296 0.33 16.00 49 LYS C O 1
ATOM 7301 O O C LYS C 1 49 ? 18.152 85.605 60.257 0.33 15.49 49 LYS C O 1
ATOM 7317 N N . VAL C 1 50 ? 16.370 86.197 58.970 1.00 14.77 50 VAL C N 1
ATOM 7318 C CA . VAL C 1 50 ? 17.110 86.214 57.731 1.00 14.21 50 VAL C CA 1
ATOM 7319 C C . VAL C 1 50 ? 17.057 87.567 57.097 1.00 14.85 50 VAL C C 1
ATOM 7320 O O . VAL C 1 50 ? 15.959 88.070 56.771 1.00 18.98 50 VAL C O 1
ATOM 7324 N N . LYS C 1 51 ? 18.217 88.156 56.947 1.00 13.58 51 LYS C N 1
ATOM 7325 C CA . LYS C 1 51 ? 18.379 89.471 56.294 1.00 15.48 51 LYS C CA 1
ATOM 7326 C C . LYS C 1 51 ? 18.527 89.180 54.786 1.00 14.49 51 LYS C C 1
ATOM 7327 O O . LYS C 1 51 ? 19.573 88.653 54.346 1.00 15.87 51 LYS C O 1
ATOM 7333 N N . VAL C 1 52 ? 17.517 89.545 54.000 1.00 15.50 52 VAL C N 1
ATOM 7334 C CA . VAL C 1 52 ? 17.539 89.368 52.570 1.00 14.57 52 VAL C CA 1
ATOM 7335 C C . VAL C 1 52 ? 18.152 90.612 51.938 1.00 14.71 52 VAL C C 1
ATOM 7336 O O . VAL C 1 52 ? 17.687 91.747 52.124 1.00 16.75 52 VAL C O 1
ATOM 7340 N N . VAL C 1 53 ? 19.297 90.410 51.320 1.00 13.89 53 VAL C N 1
ATOM 7341 C CA . VAL C 1 53 ? 20.090 91.510 50.756 1.00 13.62 53 VAL C CA 1
ATOM 7342 C C . VAL C 1 53 ? 19.912 91.565 49.242 1.00 12.16 53 VAL C C 1
ATOM 7343 O O . VAL C 1 53 ? 20.062 90.530 48.545 1.00 12.94 53 VAL C O 1
ATOM 7347 N N . ASN C 1 54 ? 19.660 92.773 48.751 1.00 13.06 54 ASN C N 1
ATOM 7348 C CA . ASN C 1 54 ? 19.592 93.075 47.350 1.00 12.84 54 ASN C CA 1
ATOM 7349 C C . ASN C 1 54 ? 20.383 94.322 47.122 1.00 15.48 54 ASN C C 1
ATOM 7350 O O . ASN C 1 54 ? 20.025 95.382 47.693 1.00 18.88 54 ASN C O 1
ATOM 7355 N N . VAL C 1 55 ? 21.500 94.266 46.436 1.00 15.43 55 VAL C N 1
ATOM 7356 C CA . VAL C 1 55 ? 22.285 95.449 46.121 1.00 15.57 55 VAL C CA 1
ATOM 7357 C C . VAL C 1 55 ? 22.515 95.493 44.616 1.00 16.30 55 VAL C C 1
ATOM 7358 O O . VAL C 1 55 ? 22.620 94.482 43.971 1.00 16.60 55 VAL C O 1
ATOM 7362 N N . PRO C 1 56 ? 22.674 96.718 44.037 1.00 18.91 56 PRO C N 1
ATOM 7363 C CA . PRO C 1 56 ? 23.001 96.832 42.609 1.00 18.34 56 PRO C CA 1
ATOM 7364 C C . PRO C 1 56 ? 24.359 96.244 42.373 1.00 17.24 56 PRO C C 1
ATOM 7365 O O . PRO C 1 56 ? 25.201 96.191 43.272 1.00 17.28 56 PRO C O 1
ATOM 7369 N N . ASN C 1 57 ? 24.605 95.822 41.158 1.00 17.36 57 ASN C N 1
ATOM 7370 C CA . ASN C 1 57 ? 25.857 95.244 40.766 1.00 17.76 57 ASN C CA 1
ATOM 7371 C C . ASN C 1 57 ? 26.233 94.108 41.725 1.00 16.57 57 ASN C C 1
ATOM 7372 O O . ASN C 1 57 ? 27.379 93.989 42.162 1.00 17.31 57 ASN C O 1
ATOM 7377 N N . ALA C 1 58 ? 25.278 93.248 42.017 1.00 15.41 58 ALA C N 1
ATOM 7378 C CA . ALA C 1 58 ? 25.449 92.222 43.060 1.00 13.76 58 ALA C CA 1
ATOM 7379 C C . ALA C 1 58 ? 26.584 91.296 42.799 1.00 14.34 58 ALA C C 1
ATOM 7380 O O . ALA C 1 58 ? 27.222 90.840 43.779 1.00 14.60 58 ALA C O 1
ATOM 7382 N N . GLY C 1 59 ? 26.840 90.921 41.557 1.00 17.00 59 GLY C N 1
ATOM 7383 C CA . GLY C 1 59 ? 27.939 90.019 41.274 1.00 17.60 59 GLY C CA 1
ATOM 7384 C C . GLY C 1 59 ? 29.289 90.665 41.626 1.00 16.99 59 GLY C C 1
ATOM 7385 O O . GLY C 1 59 ? 30.198 89.968 42.208 1.00 17.93 59 GLY C O 1
ATOM 7386 N N . GLU C 1 60 ? 29.460 91.965 41.407 1.00 16.46 60 GLU C N 1
ATOM 7387 C CA . GLU C 1 60 ? 30.643 92.698 41.818 1.00 17.00 60 GLU C CA 1
ATOM 7388 C C . GLU C 1 60 ? 30.782 92.869 43.242 1.00 17.44 60 GLU C C 1
ATOM 7389 O O . GLU C 1 60 ? 31.844 92.728 43.834 1.00 18.78 60 GLU C O 1
ATOM 7395 N N . VAL C 1 61 ? 29.665 93.176 43.887 1.00 16.86 61 VAL C N 1
ATOM 7396 C CA . VAL C 1 61 ? 29.710 93.316 45.308 1.00 16.57 61 VAL C CA 1
ATOM 7397 C C . VAL C 1 61 ? 30.091 92.035 45.951 1.00 16.28 61 VAL C C 1
ATOM 7398 O O . VAL C 1 61 ? 30.833 91.983 46.943 1.00 16.64 61 VAL C O 1
ATOM 7402 N N . LEU C 1 62 ? 29.529 90.908 45.472 1.00 15.72 62 LEU C N 1
ATOM 7403 C CA . LEU C 1 62 ? 29.872 89.596 46.026 1.00 14.60 62 LEU C CA 1
ATOM 7404 C C . LEU C 1 62 ? 31.351 89.291 45.933 1.00 15.45 62 LEU C C 1
ATOM 7405 O O . LEU C 1 62 ? 31.964 88.836 46.910 1.00 16.75 62 LEU C O 1
ATOM 7410 N N . LYS C 1 63 ? 31.984 89.620 44.795 1.00 15.78 63 LYS C N 1
ATOM 7411 C CA . LYS C 1 63 ? 33.450 89.452 44.656 1.00 16.31 63 LYS C CA 1
ATOM 7412 C C . LYS C 1 63 ? 34.169 90.321 45.706 1.00 15.45 63 LYS C C 1
ATOM 7413 O O . LYS C 1 63 ? 35.098 89.828 46.350 1.00 17.68 63 LYS C O 1
ATOM 7419 N N . THR C 1 64 ? 33.724 91.556 45.911 1.00 16.51 64 THR C N 1
ATOM 7420 C CA . THR C 1 64 ? 34.399 92.487 46.889 1.00 17.13 64 THR C CA 1
ATOM 7421 C C . THR C 1 64 ? 34.318 91.840 48.257 1.00 18.49 64 THR C C 1
ATOM 7422 O O . THR C 1 64 ? 35.314 91.765 49.027 1.00 20.58 64 THR C O 1
ATOM 7426 N N . ARG C 1 65 ? 33.129 91.348 48.592 1.00 17.69 65 ARG C N 1
ATOM 7427 C CA . ARG C 1 65 ? 32.861 90.878 49.954 1.00 17.15 65 ARG C CA 1
ATOM 7428 C C . ARG C 1 65 ? 33.611 89.540 50.189 1.00 18.69 65 ARG C C 1
ATOM 7429 O O . ARG C 1 65 ? 34.140 89.294 51.303 1.00 20.05 65 ARG C O 1
ATOM 7437 N N . VAL C 1 66 ? 33.669 88.664 49.179 1.00 18.62 66 VAL C N 1
ATOM 7438 C CA . VAL C 1 66 ? 34.467 87.405 49.340 1.00 17.62 66 VAL C CA 1
ATOM 7439 C C . VAL C 1 66 ? 35.946 87.705 49.557 1.00 19.61 66 VAL C C 1
ATOM 7440 O O . VAL C 1 66 ? 36.632 87.168 50.452 1.00 22.00 66 VAL C O 1
ATOM 7444 N N . LEU C 1 67 ? 36.428 88.662 48.818 1.00 21.73 67 LEU C N 1
ATOM 7445 C CA . LEU C 1 67 ? 37.892 88.936 48.864 1.00 23.59 67 LEU C CA 1
ATOM 7446 C C . LEU C 1 67 ? 38.175 89.645 50.174 1.00 24.15 67 LEU C C 1
ATOM 7447 O O . LEU C 1 67 ? 39.258 89.498 50.741 1.00 25.73 67 LEU C O 1
ATOM 7452 N N . ALA C 1 68 ? 37.203 90.324 50.748 1.00 23.10 68 ALA C N 1
ATOM 7453 C CA . ALA C 1 68 ? 37.316 90.954 52.082 1.00 23.43 68 ALA C CA 1
ATOM 7454 C C . ALA C 1 68 ? 37.108 90.009 53.237 1.00 22.61 68 ALA C C 1
ATOM 7455 O O . ALA C 1 68 ? 37.302 90.419 54.386 1.00 27.30 68 ALA C O 1
ATOM 7457 N N . GLY C 1 69 ? 36.750 88.745 52.958 1.00 22.13 69 GLY C N 1
ATOM 7458 C CA . GLY C 1 69 ? 36.437 87.833 54.046 1.00 20.44 69 GLY C CA 1
ATOM 7459 C C . GLY C 1 69 ? 35.114 88.049 54.734 1.00 21.54 69 GLY C C 1
ATOM 7460 O O . GLY C 1 69 ? 34.988 87.714 55.896 1.00 24.63 69 GLY C O 1
ATOM 7461 N N . ASP C 1 70 ? 34.140 88.638 54.027 1.00 21.89 70 ASP C N 1
ATOM 7462 C CA . ASP C 1 70 ? 32.815 88.948 54.558 1.00 19.29 70 ASP C CA 1
ATOM 7463 C C . ASP C 1 70 ? 31.784 88.211 53.679 1.00 18.01 70 ASP C C 1
ATOM 7464 O O . ASP C 1 70 ? 30.992 88.816 52.920 1.00 23.37 70 ASP C O 1
ATOM 7469 N N . VAL C 1 71 ? 31.778 86.882 53.844 1.00 16.14 71 VAL C N 1
ATOM 7470 C CA . VAL C 1 71 ? 30.956 86.008 52.964 1.00 14.92 71 VAL C CA 1
ATOM 7471 C C . VAL C 1 71 ? 29.579 85.910 53.533 1.00 15.00 71 VAL C C 1
ATOM 7472 O O . VAL C 1 71 ? 29.375 85.585 54.752 1.00 16.32 71 VAL C O 1
ATOM 7476 N N . PRO C 1 72 ? 28.527 86.246 52.763 1.00 14.44 72 PRO C N 1
ATOM 7477 C CA . PRO C 1 72 ? 27.144 86.077 53.338 1.00 13.81 72 PRO C CA 1
ATOM 7478 C C . PRO C 1 72 ? 26.916 84.619 53.733 1.00 12.06 72 PRO C C 1
ATOM 7479 O O . PRO C 1 72 ? 27.461 83.672 53.120 1.00 13.09 72 PRO C O 1
ATOM 7483 N N . ASP C 1 73 ? 26.100 84.404 54.731 1.00 12.24 73 ASP C N 1
ATOM 7484 C CA . ASP C 1 73 ? 25.864 83.055 55.206 1.00 12.03 73 ASP C CA 1
ATOM 7485 C C . ASP C 1 73 ? 25.307 82.142 54.138 1.00 11.57 73 ASP C C 1
ATOM 7486 O O . ASP C 1 73 ? 25.728 80.985 54.013 1.00 11.88 73 ASP C O 1
ATOM 7491 N N . VAL C 1 74 ? 24.322 82.637 53.382 1.00 11.10 74 VAL C N 1
ATOM 7492 C CA . VAL C 1 74 ? 23.690 81.910 52.275 1.00 10.08 74 VAL C CA 1
ATOM 7493 C C . VAL C 1 74 ? 23.805 82.848 51.073 1.00 10.33 74 VAL C C 1
ATOM 7494 O O . VAL C 1 74 ? 23.422 84.007 51.142 1.00 11.19 74 VAL C O 1
ATOM 7498 N N . VAL C 1 75 ? 24.370 82.317 49.974 1.00 10.50 75 VAL C N 1
ATOM 7499 C CA . VAL C 1 75 ? 24.690 83.096 48.806 1.00 10.65 75 VAL C CA 1
ATOM 7500 C C . VAL C 1 75 ? 23.949 82.550 47.573 1.00 9.20 75 VAL C C 1
ATOM 7501 O O . VAL C 1 75 ? 24.113 81.397 47.241 1.00 10.21 75 VAL C O 1
ATOM 7505 N N . ASN C 1 76 ? 23.200 83.416 46.907 1.00 9.84 76 ASN C N 1
ATOM 7506 C CA . ASN C 1 76 ? 22.721 83.091 45.553 1.00 9.76 76 ASN C CA 1
ATOM 7507 C C . ASN C 1 76 ? 23.900 83.335 44.625 1.00 10.24 76 ASN C C 1
ATOM 7508 O O . ASN C 1 76 ? 24.307 84.509 44.437 1.00 11.41 76 ASN C O 1
ATOM 7513 N N . ILE C 1 77 ? 24.448 82.258 44.049 1.00 10.72 77 ILE C N 1
ATOM 7514 C CA . ILE C 1 77 ? 25.606 82.347 43.170 1.00 10.44 77 ILE C CA 1
ATOM 7515 C C . ILE C 1 77 ? 25.303 81.384 42.002 1.00 10.46 77 ILE C C 1
ATOM 7516 O O . ILE C 1 77 ? 24.790 80.264 42.226 1.00 10.79 77 ILE C O 1
ATOM 7521 N N . TYR C 1 78 ? 25.565 81.806 40.807 1.00 11.24 78 TYR C N 1
ATOM 7522 C CA . TYR C 1 78 ? 25.253 81.021 39.630 1.00 10.59 78 TYR C CA 1
ATOM 7523 C C . TYR C 1 78 ? 26.294 79.942 39.476 1.00 10.63 78 TYR C C 1
ATOM 7524 O O . TYR C 1 78 ? 27.496 80.234 39.382 1.00 11.28 78 TYR C O 1
ATOM 7533 N N . PRO C 1 79 ? 25.895 78.657 39.489 1.00 10.57 79 PRO C N 1
ATOM 7534 C CA . PRO C 1 79 ? 26.897 77.606 39.721 1.00 11.44 79 PRO C CA 1
ATOM 7535 C C . PRO C 1 79 ? 27.737 77.296 38.517 1.00 11.13 79 PRO C C 1
ATOM 7536 O O . PRO C 1 79 ? 28.767 76.618 38.682 1.00 12.45 79 PRO C O 1
ATOM 7540 N N . GLN C 1 80 ? 27.375 77.810 37.320 1.00 11.33 80 GLN C N 1
ATOM 7541 C CA . GLN C 1 80 ? 28.294 77.645 36.166 1.00 11.74 80 GLN C CA 1
ATOM 7542 C C . GLN C 1 80 ? 29.442 78.643 36.234 1.00 11.35 80 GLN C C 1
ATOM 7543 O O . GLN C 1 80 ? 30.334 78.545 35.429 1.00 12.33 80 GLN C O 1
ATOM 7549 N N . SER C 1 81 ? 29.408 79.635 37.118 1.00 11.19 81 SER C N 1
ATOM 7550 C CA . SER C 1 81 ? 30.355 80.701 37.091 1.00 11.31 81 SER C CA 1
ATOM 7551 C C . SER C 1 81 ? 31.730 80.245 37.534 1.00 11.74 81 SER C C 1
ATOM 7552 O O . SER C 1 81 ? 31.903 79.335 38.324 1.00 12.40 81 SER C O 1
ATOM 7555 N N . ILE C 1 82 ? 32.732 80.967 36.988 1.00 12.01 82 ILE C N 1
ATOM 7556 C CA . ILE C 1 82 ? 34.083 80.725 37.403 1.00 12.94 82 ILE C CA 1
ATOM 7557 C C . ILE C 1 82 ? 34.248 81.010 38.887 1.00 12.48 82 ILE C C 1
ATOM 7558 O O . ILE C 1 82 ? 35.037 80.328 39.562 1.00 14.20 82 ILE C O 1
ATOM 7563 N N . GLU C 1 83 ? 33.556 81.984 39.404 1.00 13.12 83 GLU C N 1
ATOM 7564 C CA . GLU C 1 83 ? 33.650 82.247 40.800 1.00 12.98 83 GLU C CA 1
ATOM 7565 C C . GLU C 1 83 ? 33.148 81.106 41.661 1.00 12.28 83 GLU C C 1
ATOM 7566 O O . GLU C 1 83 ? 33.829 80.770 42.639 1.00 14.65 83 GLU C O 1
ATOM 7572 N N . LEU C 1 84 ? 32.053 80.478 41.332 1.00 12.11 84 LEU C N 1
ATOM 7573 C CA . LEU C 1 84 ? 31.641 79.280 42.109 1.00 12.46 84 LEU C CA 1
ATOM 7574 C C . LEU C 1 84 ? 32.761 78.275 42.028 1.00 12.75 84 LEU C C 1
ATOM 7575 O O . LEU C 1 84 ? 33.118 77.678 43.036 1.00 13.22 84 LEU C O 1
ATOM 7580 N N A GLN C 1 85 ? 33.238 77.994 40.819 0.50 12.07 85 GLN C N 1
ATOM 7581 N N B GLN C 1 85 ? 33.259 77.986 40.839 0.50 12.96 85 GLN C N 1
ATOM 7582 C CA A GLN C 1 85 ? 34.210 76.935 40.619 0.50 12.76 85 GLN C CA 1
ATOM 7583 C CA B GLN C 1 85 ? 34.281 76.965 40.683 0.50 14.03 85 GLN C CA 1
ATOM 7584 C C A GLN C 1 85 ? 35.505 77.180 41.432 0.50 14.76 85 GLN C C 1
ATOM 7585 C C B GLN C 1 85 ? 35.449 77.242 41.574 0.50 14.69 85 GLN C C 1
ATOM 7586 O O A GLN C 1 85 ? 36.049 76.238 42.098 0.50 14.09 85 GLN C O 1
ATOM 7587 O O B GLN C 1 85 ? 35.881 76.397 42.348 0.50 14.58 85 GLN C O 1
ATOM 7598 N N . GLU C 1 86 ? 36.012 78.407 41.395 1.00 14.11 86 GLU C N 1
ATOM 7599 C CA . GLU C 1 86 ? 37.259 78.742 42.075 1.00 14.48 86 GLU C CA 1
ATOM 7600 C C . GLU C 1 86 ? 37.024 78.923 43.591 1.00 14.23 86 GLU C C 1
ATOM 7601 O O . GLU C 1 86 ? 37.854 78.452 44.394 1.00 16.43 86 GLU C O 1
ATOM 7607 N N . TRP C 1 87 ? 35.966 79.592 44.013 1.00 13.81 87 TRP C N 1
ATOM 7608 C CA . TRP C 1 87 ? 35.694 79.699 45.428 1.00 14.71 87 TRP C CA 1
ATOM 7609 C C . TRP C 1 87 ? 35.428 78.343 46.094 1.00 15.07 87 TRP C C 1
ATOM 7610 O O . TRP C 1 87 ? 35.877 78.086 47.204 1.00 15.77 87 TRP C O 1
ATOM 7621 N N . ALA C 1 88 ? 34.766 77.429 45.362 1.00 14.14 88 ALA C N 1
ATOM 7622 C CA . ALA C 1 88 ? 34.529 76.123 45.896 1.00 14.64 88 ALA C CA 1
ATOM 7623 C C . ALA C 1 88 ? 35.845 75.356 46.089 1.00 15.69 88 ALA C C 1
ATOM 7624 O O . ALA C 1 88 ? 36.093 74.744 47.098 1.00 17.50 88 ALA C O 1
ATOM 7626 N N A LYS C 1 89 ? 36.695 75.406 45.074 0.50 17.27 89 LYS C N 1
ATOM 7627 N N B LYS C 1 89 ? 36.728 75.394 45.104 0.50 16.86 89 LYS C N 1
ATOM 7628 C CA A LYS C 1 89 ? 38.046 74.853 45.180 0.50 18.07 89 LYS C CA 1
ATOM 7629 C CA B LYS C 1 89 ? 38.062 74.752 45.207 0.50 17.17 89 LYS C CA 1
ATOM 7630 C C A LYS C 1 89 ? 38.708 75.330 46.411 0.50 17.08 89 LYS C C 1
ATOM 7631 C C B LYS C 1 89 ? 38.914 75.384 46.325 0.50 18.05 89 LYS C C 1
ATOM 7632 O O A LYS C 1 89 ? 39.238 74.531 47.147 0.50 18.94 89 LYS C O 1
ATOM 7633 O O B LYS C 1 89 ? 39.789 74.778 46.916 0.50 19.56 89 LYS C O 1
ATOM 7644 N N . ALA C 1 90 ? 38.703 76.638 46.594 1.00 18.71 90 ALA C N 1
ATOM 7645 C CA . ALA C 1 90 ? 39.422 77.365 47.611 1.00 18.82 90 ALA C CA 1
ATOM 7646 C C . ALA C 1 90 ? 38.830 77.202 48.959 1.00 19.80 90 ALA C C 1
ATOM 7647 O O . ALA C 1 90 ? 39.402 77.675 49.954 1.00 21.68 90 ALA C O 1
ATOM 7649 N N . GLY C 1 91 ? 37.715 76.538 49.182 1.00 16.52 91 GLY C N 1
ATOM 7650 C CA . GLY C 1 91 ? 37.193 76.279 50.493 1.00 15.51 91 GLY C CA 1
ATOM 7651 C C . GLY C 1 91 ? 36.191 77.316 50.970 1.00 16.55 91 GLY C C 1
ATOM 7652 O O . GLY C 1 91 ? 35.858 77.296 52.197 1.00 15.19 91 GLY C O 1
ATOM 7653 N N . VAL C 1 92 ? 35.689 78.226 50.144 1.00 15.65 92 VAL C N 1
ATOM 7654 C CA . VAL C 1 92 ? 34.790 79.281 50.582 1.00 14.39 92 VAL C CA 1
ATOM 7655 C C . VAL C 1 92 ? 33.425 78.788 51.044 1.00 13.60 92 VAL C C 1
ATOM 7656 O O . VAL C 1 92 ? 32.792 79.396 51.910 1.00 14.02 92 VAL C O 1
ATOM 7660 N N . PHE C 1 93 ? 32.981 77.707 50.443 1.00 12.91 93 PHE C N 1
ATOM 7661 C CA . PHE C 1 93 ? 31.629 77.159 50.652 1.00 12.67 93 PHE C CA 1
ATOM 7662 C C . PHE C 1 93 ? 31.623 75.798 51.325 1.00 12.97 93 PHE C C 1
ATOM 7663 O O . PHE C 1 93 ? 32.500 74.934 51.106 1.00 13.65 93 PHE C O 1
ATOM 7671 N N . GLU C 1 94 ? 30.588 75.578 52.113 1.00 12.53 94 GLU C N 1
ATOM 7672 C CA . GLU C 1 94 ? 30.379 74.283 52.716 1.00 12.45 94 GLU C CA 1
ATOM 7673 C C . GLU C 1 94 ? 30.153 73.201 51.678 1.00 12.50 94 GLU C C 1
ATOM 7674 O O . GLU C 1 94 ? 29.360 73.387 50.738 1.00 12.70 94 GLU C O 1
ATOM 7680 N N . ASP C 1 95 ? 30.722 72.008 51.881 1.00 13.36 95 ASP C N 1
ATOM 7681 C CA . ASP C 1 95 ? 30.466 70.822 51.055 1.00 13.86 95 ASP C CA 1
ATOM 7682 C C . ASP C 1 95 ? 29.070 70.286 51.442 1.00 12.87 95 ASP C C 1
ATOM 7683 O O . ASP C 1 95 ? 28.808 69.878 52.589 1.00 13.63 95 ASP C O 1
ATOM 7688 N N . LEU C 1 96 ? 28.144 70.349 50.494 1.00 11.98 96 LEU C N 1
ATOM 7689 C CA . LEU C 1 96 ? 26.800 69.935 50.622 1.00 12.26 96 LEU C CA 1
ATOM 7690 C C . LEU C 1 96 ? 26.523 68.527 50.151 1.00 12.83 96 LEU C C 1
ATOM 7691 O O . LEU C 1 96 ? 25.361 68.049 50.233 1.00 13.78 96 LEU C O 1
ATOM 7696 N N . SER C 1 97 ? 27.561 67.795 49.737 1.00 13.73 97 SER C N 1
ATOM 7697 C CA . SER C 1 97 ? 27.375 66.513 49.070 1.00 14.47 97 SER C CA 1
ATOM 7698 C C . SER C 1 97 ? 26.551 65.494 49.859 1.00 14.55 97 SER C C 1
ATOM 7699 O O . SER C 1 97 ? 25.841 64.696 49.214 1.00 15.30 97 SER C O 1
ATOM 7702 N N . ASN C 1 98 ? 26.665 65.503 51.176 1.00 14.27 98 ASN C N 1
ATOM 7703 C CA . ASN C 1 98 ? 26.047 64.494 52.038 1.00 15.21 98 ASN C CA 1
ATOM 7704 C C . ASN C 1 98 ? 24.828 64.962 52.738 1.00 15.88 98 ASN C C 1
ATOM 7705 O O . ASN C 1 98 ? 24.300 64.256 53.599 1.00 17.83 98 ASN C O 1
ATOM 7710 N N . LYS C 1 99 ? 24.330 66.162 52.400 1.00 14.60 99 LYS C N 1
ATOM 7711 C CA . LYS C 1 99 ? 23.128 66.660 53.004 1.00 13.63 99 LYS C CA 1
ATOM 7712 C C . LYS C 1 99 ? 21.940 65.854 52.595 1.00 13.48 99 LYS C C 1
ATOM 7713 O O . LYS C 1 99 ? 21.690 65.656 51.374 1.00 14.15 99 LYS C O 1
ATOM 7719 N N . ASP C 1 100 ? 21.076 65.451 53.501 1.00 14.29 100 ASP C N 1
ATOM 7720 C CA . ASP C 1 100 ? 19.872 64.743 53.145 1.00 14.53 100 ASP C CA 1
ATOM 7721 C C . ASP C 1 100 ? 19.011 65.581 52.187 1.00 13.78 100 ASP C C 1
ATOM 7722 O O . ASP C 1 100 ? 18.372 65.051 51.283 1.00 14.81 100 ASP C O 1
ATOM 7727 N N . TYR C 1 101 ? 18.918 66.883 52.368 1.00 13.35 101 TYR C N 1
ATOM 7728 C CA . TYR C 1 101 ? 18.071 67.717 51.521 1.00 11.80 101 TYR C CA 1
ATOM 7729 C C . TYR C 1 101 ? 18.575 67.774 50.081 1.00 12.29 101 TYR C C 1
ATOM 7730 O O . TYR C 1 101 ? 17.753 68.068 49.192 1.00 13.00 101 TYR C O 1
ATOM 7739 N N . LEU C 1 102 ? 19.827 67.455 49.834 1.00 12.99 102 LEU C N 1
ATOM 7740 C CA . LEU C 1 102 ? 20.303 67.478 48.450 1.00 13.66 102 LEU C CA 1
ATOM 7741 C C . LEU C 1 102 ? 19.651 66.414 47.631 1.00 13.36 102 LEU C C 1
ATOM 7742 O O . LEU C 1 102 ? 19.547 66.521 46.422 1.00 14.53 102 LEU C O 1
ATOM 7747 N N A LYS C 1 103 ? 19.163 65.332 48.287 0.50 13.58 103 LYS C N 1
ATOM 7748 N N B LYS C 1 103 ? 19.137 65.354 48.248 0.50 14.20 103 LYS C N 1
ATOM 7749 C CA A LYS C 1 103 ? 18.360 64.261 47.654 0.50 13.90 103 LYS C CA 1
ATOM 7750 C CA B LYS C 1 103 ? 18.482 64.325 47.480 0.50 14.65 103 LYS C CA 1
ATOM 7751 C C A LYS C 1 103 ? 17.158 64.782 46.919 0.50 14.18 103 LYS C C 1
ATOM 7752 C C B LYS C 1 103 ? 17.104 64.742 46.957 0.50 14.75 103 LYS C C 1
ATOM 7753 O O A LYS C 1 103 ? 16.707 64.080 46.006 0.50 14.49 103 LYS C O 1
ATOM 7754 O O B LYS C 1 103 ? 16.488 63.953 46.198 0.50 15.02 103 LYS C O 1
ATOM 7765 N N . ARG C 1 104 ? 16.623 65.924 47.345 1.00 12.49 104 ARG C N 1
ATOM 7766 C CA . ARG C 1 104 ? 15.439 66.479 46.775 1.00 12.04 104 ARG C CA 1
ATOM 7767 C C . ARG C 1 104 ? 15.689 67.147 45.409 1.00 11.54 104 ARG C C 1
ATOM 7768 O O . ARG C 1 104 ? 14.733 67.551 44.737 1.00 12.93 104 ARG C O 1
ATOM 7776 N N . VAL C 1 105 ? 16.931 67.327 45.038 1.00 11.83 105 VAL C N 1
ATOM 7777 C CA . VAL C 1 105 ? 17.277 67.835 43.701 1.00 11.44 105 VAL C CA 1
ATOM 7778 C C . VAL C 1 105 ? 17.255 66.654 42.746 1.00 12.00 105 VAL C C 1
ATOM 7779 O O . VAL C 1 105 ? 17.811 65.587 43.002 1.00 14.09 105 VAL C O 1
ATOM 7783 N N . LYS C 1 106 ? 16.625 66.852 41.606 1.00 12.81 106 LYS C N 1
ATOM 7784 C CA . LYS C 1 106 ? 16.479 65.807 40.576 1.00 14.61 106 LYS C CA 1
ATOM 7785 C C . LYS C 1 106 ? 17.729 65.181 40.181 1.00 13.06 106 LYS C C 1
ATOM 7786 O O . LYS C 1 106 ? 18.802 65.830 40.121 1.00 17.91 106 LYS C O 1
ATOM 7792 N N . ASN C 1 107 ? 17.635 63.900 39.863 1.00 14.62 107 ASN C N 1
ATOM 7793 C CA . ASN C 1 107 ? 18.772 63.010 39.774 1.00 17.51 107 ASN C CA 1
ATOM 7794 C C . ASN C 1 107 ? 19.847 63.627 38.825 1.00 14.19 107 ASN C C 1
ATOM 7795 O O . ASN C 1 107 ? 19.700 63.985 37.740 1.00 18.50 107 ASN C O 1
ATOM 7800 N N . GLY C 1 108 ? 21.058 63.656 39.349 1.00 16.28 108 GLY C N 1
ATOM 7801 C CA . GLY C 1 108 ? 22.205 63.988 38.471 1.00 16.60 108 GLY C CA 1
ATOM 7802 C C . GLY C 1 108 ? 22.398 65.481 38.267 1.00 15.10 108 GLY C C 1
ATOM 7803 O O . GLY C 1 108 ? 23.478 65.854 37.781 1.00 16.74 108 GLY C O 1
ATOM 7804 N N . TYR C 1 109 ? 21.486 66.345 38.734 1.00 13.93 109 TYR C N 1
ATOM 7805 C CA . TYR C 1 109 ? 21.613 67.707 38.359 1.00 12.26 109 TYR C CA 1
ATOM 7806 C C . TYR C 1 109 ? 22.591 68.518 39.169 1.00 12.16 109 TYR C C 1
ATOM 7807 O O . TYR C 1 109 ? 23.435 69.227 38.577 1.00 12.80 109 TYR C O 1
ATOM 7816 N N . ALA C 1 110 ? 22.541 68.456 40.475 1.00 12.34 110 ALA C N 1
ATOM 7817 C CA . ALA C 1 110 ? 23.516 69.206 41.272 1.00 12.57 110 ALA C CA 1
ATOM 7818 C C . ALA C 1 110 ? 24.938 68.807 40.937 1.00 12.06 110 ALA C C 1
ATOM 7819 O O . ALA C 1 110 ? 25.846 69.654 41.020 1.00 13.07 110 ALA C O 1
ATOM 7821 N N . GLU C 1 111 ? 25.160 67.560 40.562 1.00 13.14 111 GLU C N 1
ATOM 7822 C CA . GLU C 1 111 ? 26.466 67.036 40.257 1.00 12.52 111 GLU C CA 1
ATOM 7823 C C . GLU C 1 111 ? 27.044 67.669 39.017 1.00 12.63 111 GLU C C 1
ATOM 7824 O O . GLU C 1 111 ? 28.290 67.580 38.837 1.00 15.26 111 GLU C O 1
ATOM 7830 N N . LYS C 1 112 ? 26.292 68.295 38.160 1.00 12.09 112 LYS C N 1
ATOM 7831 C CA . LYS C 1 112 ? 26.789 68.919 36.994 1.00 12.93 112 LYS C CA 1
ATOM 7832 C C . LYS C 1 112 ? 27.605 70.156 37.291 1.00 12.56 112 LYS C C 1
ATOM 7833 O O . LYS C 1 112 ? 28.276 70.703 36.401 1.00 15.60 112 LYS C O 1
ATOM 7839 N N . TYR C 1 113 ? 27.633 70.601 38.547 1.00 12.14 113 TYR C N 1
ATOM 7840 C CA . TYR C 1 113 ? 28.398 71.703 39.006 1.00 11.71 113 TYR C CA 1
ATOM 7841 C C . TYR C 1 113 ? 29.386 71.315 40.099 1.00 12.38 113 TYR C C 1
ATOM 7842 O O . TYR C 1 113 ? 29.972 72.164 40.751 1.00 12.42 113 TYR C O 1
ATOM 7851 N N . ALA C 1 114 ? 29.628 70.005 40.285 1.00 13.11 114 ALA C N 1
ATOM 7852 C CA . ALA C 1 114 ? 30.570 69.516 41.285 1.00 13.86 114 ALA C CA 1
ATOM 7853 C C . ALA C 1 114 ? 31.961 69.989 41.025 1.00 13.77 114 ALA C C 1
ATOM 7854 O O . ALA C 1 114 ? 32.362 70.195 39.844 1.00 14.88 114 ALA C O 1
ATOM 7856 N N . VAL C 1 115 ? 32.718 70.118 42.111 1.00 14.78 115 VAL C N 1
ATOM 7857 C CA . VAL C 1 115 ? 34.157 70.529 42.053 1.00 16.04 115 VAL C CA 1
ATOM 7858 C C . VAL C 1 115 ? 34.892 69.427 42.796 1.00 16.75 115 VAL C C 1
ATOM 7859 O O . VAL C 1 115 ? 34.595 69.193 43.969 1.00 18.44 115 VAL C O 1
ATOM 7863 N N A ASN C 1 116 ? 35.817 68.737 42.088 0.50 16.70 116 ASN C N 1
ATOM 7864 N N B ASN C 1 116 ? 35.728 68.685 42.108 0.50 19.24 116 ASN C N 1
ATOM 7865 C CA A ASN C 1 116 ? 36.412 67.397 42.466 0.50 15.84 116 ASN C CA 1
ATOM 7866 C CA B ASN C 1 116 ? 36.401 67.618 42.775 0.50 19.94 116 ASN C CA 1
ATOM 7867 C C A ASN C 1 116 ? 35.376 66.608 43.231 0.50 16.62 116 ASN C C 1
ATOM 7868 C C B ASN C 1 116 ? 35.389 66.533 43.243 0.50 18.24 116 ASN C C 1
ATOM 7869 O O A ASN C 1 116 ? 35.571 66.276 44.403 0.50 18.87 116 ASN C O 1
ATOM 7870 O O B ASN C 1 116 ? 35.666 65.821 44.191 0.50 16.59 116 ASN C O 1
ATOM 7879 N N . GLU C 1 117 ? 34.279 66.357 42.512 1.00 17.81 117 GLU C N 1
ATOM 7880 C CA . GLU C 1 117 ? 33.263 65.422 42.839 1.00 17.88 117 GLU C CA 1
ATOM 7881 C C . GLU C 1 117 ? 32.336 65.849 43.946 1.00 17.83 117 GLU C C 1
ATOM 7882 O O . GLU C 1 117 ? 31.399 65.149 44.201 1.00 22.32 117 GLU C O 1
ATOM 7888 N N A LYS C 1 118 ? 32.607 67.010 44.555 0.33 14.90 118 LYS C N 1
ATOM 7889 N N B LYS C 1 118 ? 32.620 66.952 44.636 0.33 16.67 118 LYS C N 1
ATOM 7890 N N C LYS C 1 118 ? 32.541 66.977 44.570 0.33 15.28 118 LYS C N 1
ATOM 7891 C CA A LYS C 1 118 ? 31.912 67.574 45.718 0.33 13.55 118 LYS C CA 1
ATOM 7892 C CA B LYS C 1 118 ? 31.796 67.450 45.739 0.33 15.82 118 LYS C CA 1
ATOM 7893 C CA C LYS C 1 118 ? 31.694 67.341 45.649 0.33 14.15 118 LYS C CA 1
ATOM 7894 C C A LYS C 1 118 ? 30.864 68.634 45.294 0.33 13.61 118 LYS C C 1
ATOM 7895 C C B LYS C 1 118 ? 30.823 68.506 45.243 0.33 15.22 118 LYS C C 1
ATOM 7896 C C C LYS C 1 118 ? 30.831 68.521 45.253 0.33 14.15 118 LYS C C 1
ATOM 7897 O O A LYS C 1 118 ? 31.149 69.518 44.464 0.33 12.24 118 LYS C O 1
ATOM 7898 O O B LYS C 1 118 ? 31.112 69.260 44.346 0.33 14.78 118 LYS C O 1
ATOM 7899 O O C LYS C 1 118 ? 31.187 69.349 44.405 0.33 13.63 118 LYS C O 1
ATOM 7915 N N . VAL C 1 119 ? 29.646 68.531 45.827 1.00 13.32 119 VAL C N 1
ATOM 7916 C CA . VAL C 1 119 ? 28.582 69.497 45.525 1.00 12.33 119 VAL C CA 1
ATOM 7917 C C . VAL C 1 119 ? 28.594 70.665 46.518 1.00 11.72 119 VAL C C 1
ATOM 7918 O O . VAL C 1 119 ? 28.557 70.441 47.714 1.00 13.50 119 VAL C O 1
ATOM 7922 N N . TYR C 1 120 ? 28.625 71.898 45.985 1.00 11.58 120 TYR C N 1
ATOM 7923 C CA . TYR C 1 120 ? 28.710 73.106 46.772 1.00 11.85 120 TYR C CA 1
ATOM 7924 C C . TYR C 1 120 ? 27.525 74.035 46.614 1.00 11.14 120 TYR C C 1
ATOM 7925 O O . TYR C 1 120 ? 27.531 75.125 47.144 1.00 12.00 120 TYR C O 1
ATOM 7934 N N . ASN C 1 121 ? 26.520 73.649 45.820 1.00 11.05 121 ASN C N 1
ATOM 7935 C CA . ASN C 1 121 ? 25.433 74.576 45.459 1.00 10.58 121 ASN C CA 1
ATOM 7936 C C . ASN C 1 121 ? 24.213 73.741 45.201 1.00 10.16 121 ASN C C 1
ATOM 7937 O O . ASN C 1 121 ? 24.269 72.672 44.572 1.00 11.47 121 ASN C O 1
ATOM 7942 N N . VAL C 1 122 ? 23.068 74.272 45.669 1.00 9.85 122 VAL C N 1
ATOM 7943 C CA . VAL C 1 122 ? 21.770 73.679 45.414 1.00 9.85 122 VAL C CA 1
ATOM 7944 C C . VAL C 1 122 ? 21.099 74.473 44.294 1.00 9.76 122 VAL C C 1
ATOM 7945 O O . VAL C 1 122 ? 20.715 75.639 44.515 1.00 9.85 122 VAL C O 1
ATOM 7949 N N . PRO C 1 123 ? 20.935 73.908 43.105 1.00 10.03 123 PRO C N 1
ATOM 7950 C CA . PRO C 1 123 ? 20.249 74.639 41.994 1.00 10.22 123 PRO C CA 1
ATOM 7951 C C . PRO C 1 123 ? 18.802 74.372 42.076 1.00 10.16 123 PRO C C 1
ATOM 7952 O O . PRO C 1 123 ? 18.300 73.370 41.539 1.00 13.97 123 PRO C O 1
ATOM 7956 N N . PHE C 1 124 ? 18.029 75.277 42.691 1.00 9.53 124 PHE C N 1
ATOM 7957 C CA . PHE C 1 124 ? 16.619 75.162 42.814 1.00 10.01 124 PHE C CA 1
ATOM 7958 C C . PHE C 1 124 ? 15.900 75.318 41.483 1.00 10.01 124 PHE C C 1
ATOM 7959 O O . PHE C 1 124 ? 14.937 74.587 41.190 1.00 10.47 124 PHE C O 1
ATOM 7967 N N . THR C 1 125 ? 16.313 76.310 40.703 1.00 10.11 125 THR C N 1
ATOM 7968 C CA . THR C 1 125 ? 15.721 76.539 39.382 1.00 10.09 125 THR C CA 1
ATOM 7969 C C . THR C 1 125 ? 16.882 76.724 38.400 1.00 9.78 125 THR C C 1
ATOM 7970 O O . THR C 1 125 ? 18.023 76.981 38.776 1.00 9.88 125 THR C O 1
ATOM 7974 N N . ALA C 1 126 ? 16.539 76.688 37.105 1.00 9.73 126 ALA C N 1
ATOM 7975 C CA . ALA C 1 126 ? 17.479 76.936 36.036 1.00 9.85 126 ALA C CA 1
ATOM 7976 C C . ALA C 1 126 ? 16.757 77.670 34.929 1.00 9.19 126 ALA C C 1
ATOM 7977 O O . ALA C 1 126 ? 15.533 77.560 34.801 1.00 10.34 126 ALA C O 1
ATOM 7979 N N . ASN C 1 127 ? 17.529 78.353 34.080 1.00 9.08 127 ASN C N 1
ATOM 7980 C CA . ASN C 1 127 ? 16.990 78.813 32.835 1.00 9.12 127 ASN C CA 1
ATOM 7981 C C . ASN C 1 127 ? 17.157 77.750 31.752 1.00 8.41 127 ASN C C 1
ATOM 7982 O O . ASN C 1 127 ? 17.747 76.679 31.961 1.00 8.78 127 ASN C O 1
ATOM 7987 N N . ALA C 1 128 ? 16.583 78.073 30.606 1.00 9.05 128 ALA C N 1
ATOM 7988 C CA . ALA C 1 128 ? 16.568 77.167 29.445 1.00 8.47 128 ALA C CA 1
ATOM 7989 C C . ALA C 1 128 ? 16.525 78.081 28.230 1.00 7.93 128 ALA C C 1
ATOM 7990 O O . ALA C 1 128 ? 16.443 79.306 28.303 1.00 8.56 128 ALA C O 1
ATOM 7992 N N . TYR C 1 129 ? 16.622 77.459 27.037 1.00 8.08 129 TYR C N 1
ATOM 7993 C CA . TYR C 1 129 ? 16.691 78.194 25.777 1.00 7.92 129 TYR C CA 1
ATOM 7994 C C . TYR C 1 129 ? 15.958 77.424 24.698 1.00 7.34 129 TYR C C 1
ATOM 7995 O O . TYR C 1 129 ? 16.027 76.175 24.620 1.00 8.56 129 TYR C O 1
ATOM 8004 N N . GLY C 1 130 ? 15.259 78.120 23.822 1.00 7.56 130 GLY C N 1
ATOM 8005 C CA . GLY C 1 130 ? 14.644 77.428 22.659 1.00 7.64 130 GLY C CA 1
ATOM 8006 C C . GLY C 1 130 ? 13.956 78.433 21.789 1.00 7.07 130 GLY C C 1
ATOM 8007 O O . GLY C 1 130 ? 14.366 79.578 21.698 1.00 8.02 130 GLY C O 1
ATOM 8008 N N . ILE C 1 131 ? 12.922 77.970 21.069 1.00 7.35 131 ILE C N 1
ATOM 8009 C CA . ILE C 1 131 ? 12.224 78.761 20.087 1.00 7.48 131 ILE C CA 1
ATOM 8010 C C . ILE C 1 131 ? 10.842 79.081 20.630 1.00 7.81 131 ILE C C 1
ATOM 8011 O O . ILE C 1 131 ? 10.037 78.179 20.869 1.00 9.12 131 ILE C O 1
ATOM 8016 N N . TYR C 1 132 ? 10.506 80.372 20.784 1.00 7.79 132 TYR C N 1
ATOM 8017 C CA . TYR C 1 132 ? 9.145 80.786 21.028 1.00 8.23 132 TYR C CA 1
ATOM 8018 C C . TYR C 1 132 ? 8.387 80.793 19.740 1.00 8.26 132 TYR C C 1
ATOM 8019 O O . TYR C 1 132 ? 8.913 81.179 18.681 1.00 8.65 132 TYR C O 1
ATOM 8028 N N . TYR C 1 133 ? 7.106 80.376 19.761 1.00 8.65 133 TYR C N 1
ATOM 8029 C CA . TYR C 1 133 ? 6.283 80.367 18.550 1.00 9.31 133 TYR C CA 1
ATOM 8030 C C . TYR C 1 133 ? 4.869 80.727 18.864 1.00 9.17 133 TYR C C 1
ATOM 8031 O O . TYR C 1 133 ? 4.369 80.603 19.979 1.00 9.50 133 TYR C O 1
ATOM 8040 N N . ASN C 1 134 ? 4.187 81.211 17.808 1.00 9.41 134 ASN C N 1
ATOM 8041 C CA . ASN C 1 134 ? 2.789 81.633 17.858 1.00 9.68 134 ASN C CA 1
ATOM 8042 C C . ASN C 1 134 ? 1.874 80.470 17.543 1.00 10.38 134 ASN C C 1
ATOM 8043 O O . ASN C 1 134 ? 1.781 80.006 16.416 1.00 10.94 134 ASN C O 1
ATOM 8048 N N . LYS C 1 135 ? 1.260 79.880 18.582 1.00 11.64 135 LYS C N 1
ATOM 8049 C CA . LYS C 1 135 ? 0.441 78.686 18.398 1.00 12.19 135 LYS C CA 1
ATOM 8050 C C . LYS C 1 135 ? -0.721 78.975 17.457 1.00 12.66 135 LYS C C 1
ATOM 8051 O O . LYS C 1 135 ? -1.140 78.109 16.681 1.00 13.78 135 LYS C O 1
ATOM 8057 N N . ASP C 1 136 ? -1.327 80.125 17.605 1.00 13.41 136 ASP C N 1
ATOM 8058 C CA . ASP C 1 136 ? -2.531 80.478 16.811 1.00 13.20 136 ASP C CA 1
ATOM 8059 C C . ASP C 1 136 ? -2.216 80.467 15.337 1.00 12.94 136 ASP C C 1
ATOM 8060 O O . ASP C 1 136 ? -2.978 79.934 14.534 1.00 14.05 136 ASP C O 1
ATOM 8065 N N A LYS C 1 137 ? -1.116 81.102 14.976 0.50 12.33 137 LYS C N 1
ATOM 8066 N N B LYS C 1 137 ? -1.096 81.088 14.992 0.50 12.62 137 LYS C N 1
ATOM 8067 C CA A LYS C 1 137 ? -0.732 81.146 13.581 0.50 12.99 137 LYS C CA 1
ATOM 8068 C CA B LYS C 1 137 ? -0.656 81.207 13.602 0.50 13.10 137 LYS C CA 1
ATOM 8069 C C A LYS C 1 137 ? -0.309 79.753 13.127 0.50 12.99 137 LYS C C 1
ATOM 8070 C C B LYS C 1 137 ? -0.171 79.845 13.070 0.50 13.41 137 LYS C C 1
ATOM 8071 O O A LYS C 1 137 ? -0.663 79.337 12.040 0.50 13.50 137 LYS C O 1
ATOM 8072 O O B LYS C 1 137 ? -0.372 79.550 11.892 0.50 12.75 137 LYS C O 1
ATOM 8083 N N . PHE C 1 138 ? 0.457 79.005 13.920 1.00 12.24 138 PHE C N 1
ATOM 8084 C CA . PHE C 1 138 ? 0.789 77.669 13.497 1.00 13.37 138 PHE C CA 1
ATOM 8085 C C . PHE C 1 138 ? -0.471 76.866 13.173 1.00 13.40 138 PHE C C 1
ATOM 8086 O O . PHE C 1 138 ? -0.540 76.159 12.179 1.00 15.31 138 PHE C O 1
ATOM 8094 N N A GLU C 1 139 ? -1.538 77.046 13.940 0.50 12.69 139 GLU C N 1
ATOM 8095 N N B GLU C 1 139 ? -1.380 76.836 14.144 0.50 16.09 139 GLU C N 1
ATOM 8096 C CA A GLU C 1 139 ? -2.795 76.338 13.669 0.50 13.82 139 GLU C CA 1
ATOM 8097 C CA B GLU C 1 139 ? -2.679 76.086 14.089 0.50 17.07 139 GLU C CA 1
ATOM 8098 C C A GLU C 1 139 ? -3.397 76.881 12.374 0.50 12.70 139 GLU C C 1
ATOM 8099 C C B GLU C 1 139 ? -3.459 76.555 12.841 0.50 18.03 139 GLU C C 1
ATOM 8100 O O A GLU C 1 139 ? -3.808 76.088 11.501 0.50 14.01 139 GLU C O 1
ATOM 8101 O O B GLU C 1 139 ? -3.961 75.722 12.041 0.50 18.76 139 GLU C O 1
ATOM 8112 N N A GLU C 1 140 ? -3.400 78.188 12.205 0.50 13.37 140 GLU C N 1
ATOM 8113 N N B GLU C 1 140 ? -3.542 77.866 12.639 0.50 18.95 140 GLU C N 1
ATOM 8114 C CA A GLU C 1 140 ? -4.093 78.774 11.073 0.50 14.21 140 GLU C CA 1
ATOM 8115 C CA B GLU C 1 140 ? -4.140 78.484 11.394 0.50 20.07 140 GLU C CA 1
ATOM 8116 C C A GLU C 1 140 ? -3.449 78.336 9.822 0.50 14.65 140 GLU C C 1
ATOM 8117 C C B GLU C 1 140 ? -3.532 78.004 10.047 0.50 18.46 140 GLU C C 1
ATOM 8118 O O A GLU C 1 140 ? -4.098 78.100 8.772 0.50 16.79 140 GLU C O 1
ATOM 8119 O O B GLU C 1 140 ? -4.321 77.526 9.168 0.50 19.15 140 GLU C O 1
ATOM 8130 N N . LEU C 1 141 ? -2.177 78.093 9.912 1.00 15.22 141 LEU C N 1
ATOM 8131 C CA . LEU C 1 141 ? -1.373 77.767 8.723 1.00 15.88 141 LEU C CA 1
ATOM 8132 C C . LEU C 1 141 ? -1.043 76.336 8.542 1.00 15.70 141 LEU C C 1
ATOM 8133 O O . LEU C 1 141 ? -0.440 75.942 7.540 1.00 18.48 141 LEU C O 1
ATOM 8138 N N . GLY C 1 142 ? -1.553 75.498 9.436 1.00 15.40 142 GLY C N 1
ATOM 8139 C CA . GLY C 1 142 ? -1.348 74.076 9.382 1.00 16.05 142 GLY C CA 1
ATOM 8140 C C . GLY C 1 142 ? 0.077 73.609 9.619 1.00 14.88 142 GLY C C 1
ATOM 8141 O O . GLY C 1 142 ? 0.513 72.595 9.095 1.00 18.59 142 GLY C O 1
ATOM 8142 N N . LEU C 1 143 ? 0.806 74.357 10.439 1.00 12.20 143 LEU C N 1
ATOM 8143 C CA . LEU C 1 143 ? 2.197 74.099 10.744 1.00 12.58 143 LEU C CA 1
ATOM 8144 C C . LEU C 1 143 ? 2.370 73.305 11.985 1.00 13.01 143 LEU C C 1
ATOM 8145 O O . LEU C 1 143 ? 1.600 73.419 12.895 1.00 14.11 143 LEU C O 1
ATOM 8150 N N A LYS C 1 144 ? 3.445 72.496 12.045 0.50 12.91 144 LYS C N 1
ATOM 8151 N N B LYS C 1 144 ? 3.529 72.677 12.110 0.50 13.26 144 LYS C N 1
ATOM 8152 C CA A LYS C 1 144 ? 3.784 71.682 13.213 0.50 12.51 144 LYS C CA 1
ATOM 8153 C CA B LYS C 1 144 ? 3.829 71.752 13.174 0.50 13.09 144 LYS C CA 1
ATOM 8154 C C A LYS C 1 144 ? 5.166 72.047 13.763 0.50 11.85 144 LYS C C 1
ATOM 8155 C C B LYS C 1 144 ? 5.168 72.116 13.785 0.50 11.70 144 LYS C C 1
ATOM 8156 O O A LYS C 1 144 ? 6.081 72.473 13.028 0.50 11.87 144 LYS C O 1
ATOM 8157 O O B LYS C 1 144 ? 6.055 72.663 13.115 0.50 12.63 144 LYS C O 1
ATOM 8168 N N . VAL C 1 145 ? 5.331 71.755 15.052 1.00 11.89 145 VAL C N 1
ATOM 8169 C CA . VAL C 1 145 ? 6.648 71.872 15.697 1.00 11.49 145 VAL C CA 1
ATOM 8170 C C . VAL C 1 145 ? 7.612 70.956 14.966 1.00 9.51 145 VAL C C 1
ATOM 8171 O O . VAL C 1 145 ? 7.391 69.765 14.809 1.00 10.13 145 VAL C O 1
ATOM 8175 N N . PRO C 1 146 ? 8.816 71.498 14.561 1.00 8.98 146 PRO C N 1
ATOM 8176 C CA . PRO C 1 146 ? 9.792 70.694 13.875 1.00 8.87 146 PRO C CA 1
ATOM 8177 C C . PRO C 1 146 ? 10.656 69.915 14.867 1.00 8.28 146 PRO C C 1
ATOM 8178 O O . PRO C 1 146 ? 10.957 70.413 15.938 1.00 10.21 146 PRO C O 1
ATOM 8182 N N . GLU C 1 147 ? 11.100 68.720 14.448 1.00 8.36 147 GLU C N 1
ATOM 8183 C CA . GLU C 1 147 ? 11.848 67.834 15.313 1.00 8.39 147 GLU C CA 1
ATOM 8184 C C . GLU C 1 147 ? 13.111 67.305 14.737 1.00 9.11 147 GLU C C 1
ATOM 8185 O O . GLU C 1 147 ? 13.775 66.433 15.353 1.00 9.82 147 GLU C O 1
ATOM 8191 N N . THR C 1 148 ? 13.521 67.776 13.565 1.00 8.93 148 THR C N 1
ATOM 8192 C CA . THR C 1 148 ? 14.851 67.525 13.026 1.00 8.25 148 THR C CA 1
ATOM 8193 C C . THR C 1 148 ? 15.322 68.842 12.444 1.00 8.14 148 THR C C 1
ATOM 8194 O O . THR C 1 148 ? 14.543 69.720 12.091 1.00 8.12 148 THR C O 1
ATOM 8198 N N . TRP C 1 149 ? 16.640 68.951 12.227 1.00 8.52 149 TRP C N 1
ATOM 8199 C CA . TRP C 1 149 ? 17.165 70.091 11.488 1.00 8.60 149 TRP C CA 1
ATOM 8200 C C . TRP C 1 149 ? 16.447 70.254 10.165 1.00 8.61 149 TRP C C 1
ATOM 8201 O O . TRP C 1 149 ? 16.082 71.374 9.779 1.00 9.07 149 TRP C O 1
ATOM 8212 N N . ASP C 1 150 ? 16.251 69.152 9.453 1.00 9.37 150 ASP C N 1
ATOM 8213 C CA . ASP C 1 150 ? 15.566 69.225 8.150 1.00 9.06 150 ASP C CA 1
ATOM 8214 C C . ASP C 1 150 ? 14.135 69.692 8.254 1.00 9.28 150 ASP C C 1
ATOM 8215 O O . ASP C 1 150 ? 13.673 70.501 7.431 1.00 10.02 150 ASP C O 1
ATOM 8220 N N . GLU C 1 151 ? 13.392 69.241 9.254 1.00 9.09 151 GLU C N 1
ATOM 8221 C CA . GLU C 1 151 ? 12.036 69.731 9.413 1.00 8.97 151 GLU C CA 1
ATOM 8222 C C . GLU C 1 151 ? 12.029 71.207 9.728 1.00 8.67 151 GLU C C 1
ATOM 8223 O O . GLU C 1 151 ? 11.115 71.924 9.361 1.00 9.60 151 GLU C O 1
ATOM 8229 N N . PHE C 1 152 ? 13.052 71.684 10.484 1.00 8.74 152 PHE C N 1
ATOM 8230 C CA . PHE C 1 152 ? 13.094 73.114 10.835 1.00 8.36 152 PHE C CA 1
ATOM 8231 C C . PHE C 1 152 ? 13.322 73.964 9.598 1.00 8.87 152 PHE C C 1
ATOM 8232 O O . PHE C 1 152 ? 12.662 74.978 9.389 1.00 9.14 152 PHE C O 1
ATOM 8240 N N . GLU C 1 153 ? 14.265 73.523 8.758 1.00 9.23 153 GLU C N 1
ATOM 8241 C CA . GLU C 1 153 ? 14.470 74.191 7.474 1.00 9.68 153 GLU C CA 1
ATOM 8242 C C . GLU C 1 153 ? 13.139 74.308 6.698 1.00 10.07 153 GLU C C 1
ATOM 8243 O O . GLU C 1 153 ? 12.801 75.345 6.142 1.00 10.45 153 GLU C O 1
ATOM 8249 N N . GLN C 1 154 ? 12.435 73.172 6.613 1.00 10.21 154 GLN C N 1
ATOM 8250 C CA . GLN C 1 154 ? 11.235 73.151 5.791 1.00 11.35 154 GLN C CA 1
ATOM 8251 C C . GLN C 1 154 ? 10.160 74.033 6.401 1.00 10.49 154 GLN C C 1
ATOM 8252 O O . GLN C 1 154 ? 9.415 74.668 5.664 1.00 11.79 154 GLN C O 1
ATOM 8258 N N . LEU C 1 155 ? 10.016 74.067 7.723 1.00 10.04 155 LEU C N 1
ATOM 8259 C CA . LEU C 1 155 ? 9.065 74.936 8.395 1.00 10.60 155 LEU C CA 1
ATOM 8260 C C . LEU C 1 155 ? 9.321 76.371 8.029 1.00 9.64 155 LEU C C 1
ATOM 8261 O O . LEU C 1 155 ? 8.397 77.114 7.692 1.00 10.69 155 LEU C O 1
ATOM 8266 N N . VAL C 1 156 ? 10.564 76.803 8.100 1.00 9.65 156 VAL C N 1
ATOM 8267 C CA . VAL C 1 156 ? 10.903 78.188 7.788 1.00 9.92 156 VAL C CA 1
ATOM 8268 C C . VAL C 1 156 ? 10.541 78.517 6.329 1.00 10.26 156 VAL C C 1
ATOM 8269 O O . VAL C 1 156 ? 9.906 79.534 6.050 1.00 10.91 156 VAL C O 1
ATOM 8273 N N . LYS C 1 157 ? 10.909 77.620 5.410 1.00 10.74 157 LYS C N 1
ATOM 8274 C CA . LYS C 1 157 ? 10.528 77.819 3.991 1.00 10.89 157 LYS C CA 1
ATOM 8275 C C . LYS C 1 157 ? 9.059 77.855 3.832 1.00 12.11 157 LYS C C 1
ATOM 8276 O O . LYS C 1 157 ? 8.531 78.691 3.004 1.00 13.62 157 LYS C O 1
ATOM 8282 N N . ASP C 1 158 ? 8.285 77.016 4.526 1.00 11.41 158 ASP C N 1
ATOM 8283 C CA . ASP C 1 158 ? 6.867 76.970 4.360 1.00 13.49 158 ASP C CA 1
ATOM 8284 C C . ASP C 1 158 ? 6.216 78.239 4.862 1.00 12.57 158 ASP C C 1
ATOM 8285 O O . ASP C 1 158 ? 5.239 78.734 4.243 1.00 14.65 158 ASP C O 1
ATOM 8290 N N . ILE C 1 159 ? 6.692 78.792 5.958 1.00 12.01 159 ILE C N 1
ATOM 8291 C CA . ILE C 1 159 ? 6.178 80.047 6.476 1.00 11.51 159 ILE C CA 1
ATOM 8292 C C . ILE C 1 159 ? 6.396 81.157 5.429 1.00 11.78 159 ILE C C 1
ATOM 8293 O O . ILE C 1 159 ? 5.452 81.958 5.186 1.00 13.22 159 ILE C O 1
ATOM 8298 N N . VAL C 1 160 ? 7.591 81.268 4.904 1.00 11.75 160 VAL C N 1
ATOM 8299 C CA . VAL C 1 160 ? 7.864 82.304 3.910 1.00 12.18 160 VAL C CA 1
ATOM 8300 C C . VAL C 1 160 ? 6.913 82.122 2.750 1.00 12.66 160 VAL C C 1
ATOM 8301 O O . VAL C 1 160 ? 6.352 83.105 2.187 1.00 14.78 160 VAL C O 1
ATOM 8305 N N . ALA C 1 161 ? 6.732 80.913 2.273 1.00 14.74 161 ALA C N 1
ATOM 8306 C CA . ALA C 1 161 ? 5.824 80.636 1.085 1.00 16.36 161 ALA C CA 1
ATOM 8307 C C . ALA C 1 161 ? 4.457 81.021 1.370 1.00 18.45 161 ALA C C 1
ATOM 8308 O O . ALA C 1 161 ? 3.728 81.417 0.428 1.00 24.32 161 ALA C O 1
ATOM 8310 N N . LYS C 1 162 ? 4.001 80.950 2.593 1.00 16.85 162 LYS C N 1
ATOM 8311 C CA . LYS C 1 162 ? 2.656 81.395 3.025 1.00 17.53 162 LYS C CA 1
ATOM 8312 C C . LYS C 1 162 ? 2.577 82.894 3.317 1.00 19.45 162 LYS C C 1
ATOM 8313 O O . LYS C 1 162 ? 1.485 83.412 3.658 1.00 23.07 162 LYS C O 1
ATOM 8319 N N . GLY C 1 163 ? 3.639 83.645 3.148 1.00 18.25 163 GLY C N 1
ATOM 8320 C CA . GLY C 1 163 ? 3.580 85.079 3.174 1.00 17.76 163 GLY C CA 1
ATOM 8321 C C . GLY C 1 163 ? 3.773 85.699 4.554 1.00 17.97 163 GLY C C 1
ATOM 8322 O O . GLY C 1 163 ? 3.467 86.865 4.728 1.00 19.62 163 GLY C O 1
ATOM 8323 N N A GLN C 1 164 ? 4.273 84.879 5.479 0.50 16.60 164 GLN C N 1
ATOM 8324 N N B GLN C 1 164 ? 4.335 85.002 5.505 0.50 17.29 164 GLN C N 1
ATOM 8325 C CA A GLN C 1 164 ? 4.526 85.265 6.872 0.50 13.82 164 GLN C CA 1
ATOM 8326 C CA B GLN C 1 164 ? 4.655 85.665 6.746 0.50 14.28 164 GLN C CA 1
ATOM 8327 C C A GLN C 1 164 ? 6.043 85.363 7.102 0.50 12.85 164 GLN C C 1
ATOM 8328 C C B GLN C 1 164 ? 6.094 85.451 7.062 0.50 13.62 164 GLN C C 1
ATOM 8329 O O A GLN C 1 164 ? 6.813 84.862 6.299 0.50 14.01 164 GLN C O 1
ATOM 8330 O O B GLN C 1 164 ? 6.823 84.812 6.326 0.50 14.10 164 GLN C O 1
ATOM 8341 N N . THR C 1 165 ? 6.513 85.978 8.197 1.00 12.38 165 THR C N 1
ATOM 8342 C CA . THR C 1 165 ? 7.890 86.067 8.541 1.00 11.63 165 THR C CA 1
ATOM 8343 C C . THR C 1 165 ? 8.227 85.077 9.635 1.00 10.69 165 THR C C 1
ATOM 8344 O O . THR C 1 165 ? 7.709 85.149 10.725 1.00 10.60 165 THR C O 1
ATOM 8348 N N . PRO C 1 166 ? 9.116 84.111 9.339 1.00 9.70 166 PRO C N 1
ATOM 8349 C CA . PRO C 1 166 ? 9.452 83.106 10.371 1.00 9.65 166 PRO C CA 1
ATOM 8350 C C . PRO C 1 166 ? 9.992 83.650 11.670 1.00 9.58 166 PRO C C 1
ATOM 8351 O O . PRO C 1 166 ? 9.500 83.255 12.722 1.00 9.93 166 PRO C O 1
ATOM 8355 N N . PHE C 1 167 ? 11.058 84.480 11.614 1.00 8.99 167 PHE C N 1
ATOM 8356 C CA . PHE C 1 167 ? 11.799 84.853 12.806 1.00 8.85 167 PHE C CA 1
ATOM 8357 C C . PHE C 1 167 ? 11.891 86.305 12.995 1.00 9.20 167 PHE C C 1
ATOM 8358 O O . PHE C 1 167 ? 12.103 87.103 12.063 1.00 10.06 167 PHE C O 1
ATOM 8366 N N . GLY C 1 168 ? 11.866 86.680 14.271 1.00 9.17 168 GLY C N 1
ATOM 8367 C CA . GLY C 1 168 ? 12.408 87.955 14.749 1.00 9.66 168 GLY C CA 1
ATOM 8368 C C . GLY C 1 168 ? 13.816 87.696 15.265 1.00 9.43 168 GLY C C 1
ATOM 8369 O O . GLY C 1 168 ? 14.013 86.966 16.247 1.00 11.07 168 GLY C O 1
ATOM 8370 N N . ILE C 1 169 ? 14.824 88.239 14.603 1.00 8.55 169 ILE C N 1
ATOM 8371 C CA . ILE C 1 169 ? 16.240 88.103 15.007 1.00 8.48 169 ILE C CA 1
ATOM 8372 C C . ILE C 1 169 ? 16.735 89.505 15.371 1.00 8.77 169 ILE C C 1
ATOM 8373 O O . ILE C 1 169 ? 16.543 90.484 14.626 1.00 9.61 169 ILE C O 1
ATOM 8378 N N . ALA C 1 170 ? 17.351 89.602 16.550 1.00 8.68 170 ALA C N 1
ATOM 8379 C CA . ALA C 1 170 ? 17.859 90.893 17.094 1.00 9.12 170 ALA C CA 1
ATOM 8380 C C . ALA C 1 170 ? 19.264 91.097 16.613 1.00 8.88 170 ALA C C 1
ATOM 8381 O O . ALA C 1 170 ? 20.233 90.804 17.359 1.00 9.22 170 ALA C O 1
ATOM 8383 N N . GLY C 1 171 ? 19.457 91.530 15.368 1.00 9.33 171 GLY C N 1
ATOM 8384 C CA . GLY C 1 171 ? 20.799 91.665 14.824 1.00 10.00 171 GLY C CA 1
ATOM 8385 C C . GLY C 1 171 ? 21.698 92.569 15.622 1.00 10.05 171 GLY C C 1
ATOM 8386 O O . GLY C 1 171 ? 22.923 92.394 15.535 1.00 11.42 171 GLY C O 1
ATOM 8387 N N . ALA C 1 172 ? 21.156 93.498 16.384 1.00 10.50 172 ALA C N 1
ATOM 8388 C CA . ALA C 1 172 ? 21.957 94.396 17.244 1.00 11.77 172 ALA C CA 1
ATOM 8389 C C . ALA C 1 172 ? 22.325 93.790 18.548 1.00 11.25 172 ALA C C 1
ATOM 8390 O O . ALA C 1 172 ? 23.174 94.389 19.269 1.00 14.49 172 ALA C O 1
ATOM 8392 N N . ASP C 1 173 ? 21.748 92.667 18.953 1.00 10.29 173 ASP C N 1
ATOM 8393 C CA . ASP C 1 173 ? 21.976 92.049 20.285 1.00 9.92 173 ASP C CA 1
ATOM 8394 C C . ASP C 1 173 ? 22.413 90.601 20.056 1.00 9.38 173 ASP C C 1
ATOM 8395 O O . ASP C 1 173 ? 21.628 89.646 20.146 1.00 9.84 173 ASP C O 1
ATOM 8400 N N . ALA C 1 174 ? 23.682 90.439 19.786 1.00 9.44 174 ALA C N 1
ATOM 8401 C CA . ALA C 1 174 ? 24.259 89.120 19.443 1.00 8.73 174 ALA C CA 1
ATOM 8402 C C . ALA C 1 174 ? 24.021 88.081 20.521 1.00 8.36 174 ALA C C 1
ATOM 8403 O O . ALA C 1 174 ? 23.908 86.887 20.196 1.00 8.39 174 ALA C O 1
ATOM 8405 N N . TRP C 1 175 ? 23.993 88.492 21.793 1.00 8.63 175 TRP C N 1
ATOM 8406 C CA . TRP C 1 175 ? 23.803 87.504 22.882 1.00 8.64 175 TRP C CA 1
ATOM 8407 C C . TRP C 1 175 ? 22.533 86.694 22.706 1.00 8.21 175 TRP C C 1
ATOM 8408 O O . TRP C 1 175 ? 22.496 85.573 23.207 1.00 8.31 175 TRP C O 1
ATOM 8419 N N . THR C 1 176 ? 21.536 87.210 21.978 1.00 7.89 176 THR C N 1
ATOM 8420 C CA . THR C 1 176 ? 20.324 86.488 21.822 1.00 8.10 176 THR C CA 1
ATOM 8421 C C . THR C 1 176 ? 20.489 85.126 21.138 1.00 7.94 176 THR C C 1
ATOM 8422 O O . THR C 1 176 ? 19.606 84.269 21.329 1.00 8.85 176 THR C O 1
ATOM 8426 N N . LEU C 1 177 ? 21.553 84.977 20.364 1.00 7.92 177 LEU C N 1
ATOM 8427 C CA . LEU C 1 177 ? 21.846 83.733 19.645 1.00 7.13 177 LEU C CA 1
ATOM 8428 C C . LEU C 1 177 ? 22.909 82.911 20.266 1.00 7.75 177 LEU C C 1
ATOM 8429 O O . LEU C 1 177 ? 23.295 81.837 19.723 1.00 7.71 177 LEU C O 1
ATOM 8434 N N . ASN C 1 178 ? 23.399 83.249 21.482 1.00 7.76 178 ASN C N 1
ATOM 8435 C CA . ASN C 1 178 ? 24.372 82.423 22.174 1.00 7.59 178 ASN C CA 1
ATOM 8436 C C . ASN C 1 178 ? 23.814 81.005 22.347 1.00 7.44 178 ASN C C 1
ATOM 8437 O O . ASN C 1 178 ? 24.453 79.995 21.979 1.00 7.81 178 ASN C O 1
ATOM 8442 N N . GLY C 1 179 ? 22.595 80.876 22.895 1.00 7.58 179 GLY C N 1
ATOM 8443 C CA . GLY C 1 179 ? 22.031 79.538 23.095 1.00 7.50 179 GLY C CA 1
ATOM 8444 C C . GLY C 1 179 ? 21.843 78.789 21.809 1.00 6.84 179 GLY C C 1
ATOM 8445 O O . GLY C 1 179 ? 22.026 77.580 21.750 1.00 7.76 179 GLY C O 1
ATOM 8446 N N . TYR C 1 180 ? 21.458 79.517 20.739 1.00 7.01 180 TYR C N 1
ATOM 8447 C CA . TYR C 1 180 ? 21.180 78.864 19.449 1.00 7.09 180 TYR C CA 1
ATOM 8448 C C . TYR C 1 180 ? 22.407 78.176 18.940 1.00 6.51 180 TYR C C 1
ATOM 8449 O O . TYR C 1 180 ? 22.381 76.990 18.569 1.00 6.96 180 TYR C O 1
ATOM 8458 N N . ASN C 1 181 ? 23.559 78.873 18.897 1.00 6.93 181 ASN C N 1
ATOM 8459 C CA . ASN C 1 181 ? 24.747 78.269 18.357 1.00 6.90 181 ASN C CA 1
ATOM 8460 C C . ASN C 1 181 ? 25.400 77.266 19.289 1.00 6.66 181 ASN C C 1
ATOM 8461 O O . ASN C 1 181 ? 25.970 76.265 18.870 1.00 7.40 181 ASN C O 1
ATOM 8466 N N . GLN C 1 182 ? 25.268 77.466 20.631 1.00 7.29 182 GLN C N 1
ATOM 8467 C CA . GLN C 1 182 ? 25.693 76.408 21.531 1.00 7.49 182 GLN C CA 1
ATOM 8468 C C . GLN C 1 182 ? 24.977 75.101 21.236 1.00 7.32 182 GLN C C 1
ATOM 8469 O O . GLN C 1 182 ? 25.555 74.024 21.265 1.00 7.98 182 GLN C O 1
ATOM 8475 N N . LEU C 1 183 ? 23.638 75.230 20.996 1.00 7.38 183 LEU C N 1
ATOM 8476 C CA . LEU C 1 183 ? 22.857 74.039 20.714 1.00 7.50 183 LEU C CA 1
ATOM 8477 C C . LEU C 1 183 ? 23.116 73.482 19.313 1.00 7.65 183 LEU C C 1
ATOM 8478 O O . LEU C 1 183 ? 23.020 72.255 19.123 1.00 8.54 183 LEU C O 1
ATOM 8483 N N . ALA C 1 184 ? 23.461 74.327 18.355 1.00 7.85 184 ALA C N 1
ATOM 8484 C CA . ALA C 1 184 ? 23.931 73.835 17.052 1.00 7.56 184 ALA C CA 1
ATOM 8485 C C . ALA C 1 184 ? 25.139 72.930 17.255 1.00 7.93 184 ALA C C 1
ATOM 8486 O O . ALA C 1 184 ? 25.189 71.812 16.756 1.00 8.76 184 ALA C O 1
ATOM 8488 N N . PHE C 1 185 ? 26.146 73.400 18.023 1.00 7.61 185 PHE C N 1
ATOM 8489 C CA . PHE C 1 185 ? 27.303 72.558 18.283 1.00 7.97 185 PHE C CA 1
ATOM 8490 C C . PHE C 1 185 ? 26.943 71.320 19.106 1.00 8.79 185 PHE C C 1
ATOM 8491 O O . PHE C 1 185 ? 27.482 70.233 18.838 1.00 10.10 185 PHE C O 1
ATOM 8499 N N . ALA C 1 186 ? 26.126 71.454 20.107 1.00 8.72 186 ALA C N 1
ATOM 8500 C CA . ALA C 1 186 ? 25.785 70.293 20.947 1.00 8.98 186 ALA C CA 1
ATOM 8501 C C . ALA C 1 186 ? 25.049 69.253 20.126 1.00 8.87 186 ALA C C 1
ATOM 8502 O O . ALA C 1 186 ? 25.376 68.056 20.247 1.00 11.06 186 ALA C O 1
ATOM 8504 N N . THR C 1 187 ? 24.064 69.639 19.322 1.00 9.35 187 THR C N 1
ATOM 8505 C CA . THR C 1 187 ? 23.342 68.641 18.555 1.00 9.64 187 THR C CA 1
ATOM 8506 C C . THR C 1 187 ? 24.240 68.040 17.445 1.00 10.46 187 THR C C 1
ATOM 8507 O O . THR C 1 187 ? 24.125 66.884 17.073 1.00 12.71 187 THR C O 1
ATOM 8511 N N . ALA C 1 188 ? 25.173 68.835 16.933 1.00 10.80 188 ALA C N 1
ATOM 8512 C CA . ALA C 1 188 ? 26.129 68.346 15.903 1.00 11.77 188 ALA C CA 1
ATOM 8513 C C . ALA C 1 188 ? 27.074 67.324 16.458 1.00 12.39 188 ALA C C 1
ATOM 8514 O O . ALA C 1 188 ? 27.482 66.408 15.795 1.00 15.94 188 ALA C O 1
ATOM 8516 N N . THR C 1 189 ? 27.488 67.465 17.708 1.00 11.73 189 THR C N 1
ATOM 8517 C CA . THR C 1 189 ? 28.579 66.631 18.262 1.00 13.32 189 THR C CA 1
ATOM 8518 C C . THR C 1 189 ? 28.111 65.560 19.205 1.00 14.22 189 THR C C 1
ATOM 8519 O O . THR C 1 189 ? 28.904 64.657 19.500 1.00 15.74 189 THR C O 1
ATOM 8523 N N . GLY C 1 190 ? 26.888 65.642 19.681 1.00 14.64 190 GLY C N 1
ATOM 8524 C CA . GLY C 1 190 ? 26.315 64.675 20.602 1.00 16.96 190 GLY C CA 1
ATOM 8525 C C . GLY C 1 190 ? 26.061 65.142 21.978 1.00 17.27 190 GLY C C 1
ATOM 8526 O O . GLY C 1 190 ? 25.441 64.328 22.713 1.00 21.56 190 GLY C O 1
ATOM 8527 N N . GLY C 1 191 ? 26.448 66.310 22.384 1.00 14.10 191 GLY C N 1
ATOM 8528 C CA . GLY C 1 191 ? 26.131 66.753 23.696 1.00 14.36 191 GLY C CA 1
ATOM 8529 C C . GLY C 1 191 ? 27.047 67.898 24.080 1.00 13.88 191 GLY C C 1
ATOM 8530 O O . GLY C 1 191 ? 27.863 68.386 23.301 1.00 13.51 191 GLY C O 1
ATOM 8531 N N . GLY C 1 192 ? 26.922 68.328 25.296 1.00 13.69 192 GLY C N 1
ATOM 8532 C CA . GLY C 1 192 ? 27.721 69.499 25.780 1.00 14.01 192 GLY C CA 1
ATOM 8533 C C . GLY C 1 192 ? 29.179 69.166 25.952 1.00 13.61 192 GLY C C 1
ATOM 8534 O O . GLY C 1 192 ? 30.061 69.951 25.535 1.00 14.81 192 GLY C O 1
ATOM 8535 N N A LYS C 1 193 ? 29.571 67.956 26.449 0.50 12.77 193 LYS C N 1
ATOM 8536 N N B LYS C 1 193 ? 29.400 68.122 26.722 0.50 15.10 193 LYS C N 1
ATOM 8537 C CA A LYS C 1 193 ? 31.018 67.567 26.549 0.50 11.93 193 LYS C CA 1
ATOM 8538 C CA B LYS C 1 193 ? 30.733 67.778 26.864 0.50 15.41 193 LYS C CA 1
ATOM 8539 C C A LYS C 1 193 ? 31.628 67.437 25.193 0.50 12.12 193 LYS C C 1
ATOM 8540 C C B LYS C 1 193 ? 31.420 67.542 25.405 0.50 12.21 193 LYS C C 1
ATOM 8541 O O A LYS C 1 193 ? 32.812 67.807 24.929 0.50 13.70 193 LYS C O 1
ATOM 8542 O O B LYS C 1 193 ? 32.551 68.028 25.303 0.50 13.60 193 LYS C O 1
ATOM 8553 N N . GLU C 1 194 ? 30.823 66.899 24.338 1.00 13.54 194 GLU C N 1
ATOM 8554 C CA . GLU C 1 194 ? 31.334 66.682 23.018 1.00 13.72 194 GLU C CA 1
ATOM 8555 C C . GLU C 1 194 ? 31.519 67.992 22.339 1.00 12.53 194 GLU C C 1
ATOM 8556 O O . GLU C 1 194 ? 32.485 68.142 21.615 1.00 13.38 194 GLU C O 1
ATOM 8562 N N . ALA C 1 195 ? 30.655 68.986 22.550 1.00 11.32 195 ALA C N 1
ATOM 8563 C CA . ALA C 1 195 ? 30.802 70.292 21.933 1.00 9.73 195 ALA C CA 1
ATOM 8564 C C . ALA C 1 195 ? 32.096 70.950 22.397 1.00 10.00 195 ALA C C 1
ATOM 8565 O O . ALA C 1 195 ? 32.868 71.478 21.635 1.00 10.20 195 ALA C O 1
ATOM 8567 N N . ASN C 1 196 ? 32.301 70.945 23.725 1.00 10.49 196 ASN C N 1
ATOM 8568 C CA . ASN C 1 196 ? 33.511 71.527 24.285 1.00 10.56 196 ASN C CA 1
ATOM 8569 C C . ASN C 1 196 ? 34.756 70.722 23.915 1.00 11.21 196 ASN C C 1
ATOM 8570 O O . ASN C 1 196 ? 35.849 71.311 23.826 1.00 10.93 196 ASN C O 1
ATOM 8575 N N A GLN C 1 197 ? 34.587 69.439 23.858 0.50 11.48 197 GLN C N 1
ATOM 8576 N N B GLN C 1 197 ? 34.725 69.386 23.655 0.50 10.40 197 GLN C N 1
ATOM 8577 C CA A GLN C 1 197 ? 35.713 68.685 23.526 0.50 13.29 197 GLN C CA 1
ATOM 8578 C CA B GLN C 1 197 ? 35.927 68.617 23.104 0.50 11.56 197 GLN C CA 1
ATOM 8579 C C A GLN C 1 197 ? 36.237 69.120 22.094 0.50 11.91 197 GLN C C 1
ATOM 8580 C C B GLN C 1 197 ? 36.393 69.138 21.825 0.50 11.37 197 GLN C C 1
ATOM 8581 O O A GLN C 1 197 ? 37.435 69.245 21.983 0.50 13.83 197 GLN C O 1
ATOM 8582 O O B GLN C 1 197 ? 37.613 69.319 21.521 0.50 13.66 197 GLN C O 1
ATOM 8593 N N . TYR C 1 198 ? 35.365 69.433 21.046 1.00 11.92 198 TYR C N 1
ATOM 8594 C CA . TYR C 1 198 ? 35.713 69.866 19.737 1.00 12.41 198 TYR C CA 1
ATOM 8595 C C . TYR C 1 198 ? 36.244 71.327 19.791 1.00 11.03 198 TYR C C 1
ATOM 8596 O O . TYR C 1 198 ? 37.235 71.659 19.126 1.00 11.93 198 TYR C O 1
ATOM 8605 N N . LEU C 1 199 ? 35.526 72.209 20.467 1.00 9.31 199 LEU C N 1
ATOM 8606 C CA . LEU C 1 199 ? 35.835 73.639 20.442 1.00 8.69 199 LEU C CA 1
ATOM 8607 C C . LEU C 1 199 ? 36.959 74.053 21.359 1.00 9.22 199 LEU C C 1
ATOM 8608 O O . LEU C 1 199 ? 37.875 74.786 20.965 1.00 10.14 199 LEU C O 1
ATOM 8613 N N . ARG C 1 200 ? 36.825 73.653 22.623 1.00 9.36 200 ARG C N 1
ATOM 8614 C CA . ARG C 1 200 ? 37.592 74.195 23.717 1.00 9.03 200 ARG C CA 1
ATOM 8615 C C . ARG C 1 200 ? 38.795 73.371 24.094 1.00 9.28 200 ARG C C 1
ATOM 8616 O O . ARG C 1 200 ? 39.832 73.924 24.520 1.00 9.91 200 ARG C O 1
ATOM 8624 N N . TYR C 1 201 ? 38.697 72.041 24.008 1.00 9.50 201 TYR C N 1
ATOM 8625 C CA . TYR C 1 201 ? 39.769 71.138 24.424 1.00 10.07 201 TYR C CA 1
ATOM 8626 C C . TYR C 1 201 ? 40.552 70.484 23.271 1.00 10.79 201 TYR C C 1
ATOM 8627 O O . TYR C 1 201 ? 41.429 69.631 23.527 1.00 12.15 201 TYR C O 1
ATOM 8636 N N . SER C 1 202 ? 40.252 70.916 22.066 1.00 10.85 202 SER C N 1
ATOM 8637 C CA . SER C 1 202 ? 41.072 70.667 20.931 1.00 9.85 202 SER C CA 1
ATOM 8638 C C . SER C 1 202 ? 42.335 71.559 21.026 1.00 10.67 202 SER C C 1
ATOM 8639 O O . SER C 1 202 ? 42.473 72.432 21.904 1.00 11.60 202 SER C O 1
ATOM 8642 N N . GLN C 1 203 ? 43.233 71.384 20.097 1.00 11.35 203 GLN C N 1
ATOM 8643 C CA . GLN C 1 203 ? 44.448 72.157 20.125 1.00 11.66 203 GLN C CA 1
ATOM 8644 C C . GLN C 1 203 ? 44.193 73.533 19.500 1.00 10.96 203 GLN C C 1
ATOM 8645 O O . GLN C 1 203 ? 43.153 73.818 18.829 1.00 9.97 203 GLN C O 1
ATOM 8651 N N . PRO C 1 204 ? 45.155 74.464 19.621 1.00 11.30 204 PRO C N 1
ATOM 8652 C CA . PRO C 1 204 ? 44.998 75.802 18.998 1.00 10.20 204 PRO C CA 1
ATOM 8653 C C . PRO C 1 204 ? 44.851 75.617 17.494 1.00 10.59 204 PRO C C 1
ATOM 8654 O O . PRO C 1 204 ? 45.474 74.755 16.884 1.00 11.13 204 PRO C O 1
ATOM 8658 N N . ASN C 1 205 ? 43.954 76.396 16.899 1.00 9.64 205 ASN C N 1
ATOM 8659 C CA . ASN C 1 205 ? 43.723 76.394 15.457 1.00 10.32 205 ASN C CA 1
ATOM 8660 C C . ASN C 1 205 ? 43.177 75.081 14.938 1.00 9.66 205 ASN C C 1
ATOM 8661 O O . ASN C 1 205 ? 43.186 74.864 13.757 1.00 11.80 205 ASN C O 1
ATOM 8666 N N . ALA C 1 206 ? 42.586 74.245 15.805 1.00 9.40 206 ALA C N 1
ATOM 8667 C CA . ALA C 1 206 ? 42.101 72.942 15.361 1.00 10.26 206 ALA C CA 1
ATOM 8668 C C . ALA C 1 206 ? 40.823 73.024 14.550 1.00 10.88 206 ALA C C 1
ATOM 8669 O O . ALA C 1 206 ? 40.501 72.074 13.837 1.00 13.33 206 ALA C O 1
ATOM 8671 N N . ILE C 1 207 ? 40.005 74.034 14.764 1.00 10.77 207 ILE C N 1
ATOM 8672 C CA . ILE C 1 207 ? 38.654 74.068 14.135 1.00 10.85 207 ILE C CA 1
ATOM 8673 C C . ILE C 1 207 ? 38.909 74.360 12.648 1.00 10.61 207 ILE C C 1
ATOM 8674 O O . ILE C 1 207 ? 39.506 75.376 12.312 1.00 11.14 207 ILE C O 1
ATOM 8679 N N A LYS C 1 208 ? 38.403 73.483 11.775 0.50 11.01 208 LYS C N 1
ATOM 8680 N N B LYS C 1 208 ? 38.334 73.551 11.770 0.50 11.23 208 LYS C N 1
ATOM 8681 C CA A LYS C 1 208 ? 38.534 73.609 10.311 0.50 11.66 208 LYS C CA 1
ATOM 8682 C CA B LYS C 1 208 ? 38.527 73.728 10.333 0.50 11.58 208 LYS C CA 1
ATOM 8683 C C A LYS C 1 208 ? 37.179 73.645 9.666 0.50 12.18 208 LYS C C 1
ATOM 8684 C C B LYS C 1 208 ? 37.226 73.609 9.622 0.50 12.12 208 LYS C C 1
ATOM 8685 O O A LYS C 1 208 ? 36.232 72.936 10.078 0.50 12.25 208 LYS C O 1
ATOM 8686 O O B LYS C 1 208 ? 36.379 72.737 9.932 0.50 11.52 208 LYS C O 1
ATOM 8697 N N . LEU C 1 209 ? 37.061 74.424 8.610 1.00 12.81 209 LEU C N 1
ATOM 8698 C CA . LEU C 1 209 ? 35.809 74.467 7.876 1.00 12.35 209 LEU C CA 1
ATOM 8699 C C . LEU C 1 209 ? 35.422 73.163 7.291 1.00 13.61 209 LEU C C 1
ATOM 8700 O O . LEU C 1 209 ? 34.218 72.827 7.237 1.00 15.31 209 LEU C O 1
ATOM 8705 N N . SER C 1 210 ? 36.389 72.351 6.865 1.00 14.01 210 SER C N 1
ATOM 8706 C CA . SER C 1 210 ? 36.136 71.036 6.337 1.00 16.41 210 SER C CA 1
ATOM 8707 C C . SER C 1 210 ? 35.667 69.992 7.319 1.00 14.87 210 SER C C 1
ATOM 8708 O O . SER C 1 210 ? 35.247 68.902 6.925 1.00 18.45 210 SER C O 1
ATOM 8711 N N . ASP C 1 211 ? 35.768 70.263 8.617 1.00 13.54 211 ASP C N 1
ATOM 8712 C CA . ASP C 1 211 ? 35.334 69.299 9.589 1.00 13.71 211 ASP C CA 1
ATOM 8713 C C . ASP C 1 211 ? 33.851 69.042 9.445 1.00 12.67 211 ASP C C 1
ATOM 8714 O O . ASP C 1 211 ? 33.030 69.986 9.435 1.00 12.69 211 ASP C O 1
ATOM 8719 N N . PRO C 1 212 ? 33.422 67.786 9.458 1.00 14.44 212 PRO C N 1
ATOM 8720 C CA . PRO C 1 212 ? 31.974 67.476 9.490 1.00 13.18 212 PRO C CA 1
ATOM 8721 C C . PRO C 1 212 ? 31.202 68.183 10.575 1.00 11.60 212 PRO C C 1
ATOM 8722 O O . PRO C 1 212 ? 30.071 68.576 10.326 1.00 11.60 212 PRO C O 1
ATOM 8726 N N . ILE C 1 213 ? 31.804 68.380 11.765 1.00 11.38 213 ILE C N 1
ATOM 8727 C CA . ILE C 1 213 ? 31.076 69.090 12.855 1.00 10.69 213 ILE C CA 1
ATOM 8728 C C . ILE C 1 213 ? 30.815 70.500 12.412 1.00 9.90 213 ILE C C 1
ATOM 8729 O O . ILE C 1 213 ? 29.751 71.040 12.680 1.00 9.91 213 ILE C O 1
ATOM 8734 N N . MET C 1 214 ? 31.781 71.167 11.792 1.00 10.15 214 MET C N 1
ATOM 8735 C CA . MET C 1 214 ? 31.571 72.516 11.333 1.00 10.34 214 MET C CA 1
ATOM 8736 C C . MET C 1 214 ? 30.502 72.556 10.240 1.00 10.40 214 MET C C 1
ATOM 8737 O O . MET C 1 214 ? 29.671 73.461 10.212 1.00 10.59 214 MET C O 1
ATOM 8742 N N A LYS C 1 215 ? 30.518 71.581 9.327 0.50 10.50 215 LYS C N 1
ATOM 8743 N N B LYS C 1 215 ? 30.491 71.601 9.332 0.50 10.92 215 LYS C N 1
ATOM 8744 C CA A LYS C 1 215 ? 29.467 71.492 8.263 0.50 9.80 215 LYS C CA 1
ATOM 8745 C CA B LYS C 1 215 ? 29.452 71.634 8.281 0.50 11.03 215 LYS C CA 1
ATOM 8746 C C A LYS C 1 215 ? 28.077 71.506 8.917 0.50 10.06 215 LYS C C 1
ATOM 8747 C C B LYS C 1 215 ? 28.044 71.484 8.912 0.50 10.30 215 LYS C C 1
ATOM 8748 O O A LYS C 1 215 ? 27.172 72.266 8.512 0.50 9.69 215 LYS C O 1
ATOM 8749 O O B LYS C 1 215 ? 27.069 72.060 8.469 0.50 9.92 215 LYS C O 1
ATOM 8760 N N . ASP C 1 216 ? 27.940 70.666 9.949 1.00 9.81 216 ASP C N 1
ATOM 8761 C CA . ASP C 1 216 ? 26.634 70.538 10.631 1.00 8.96 216 ASP C CA 1
ATOM 8762 C C . ASP C 1 216 ? 26.312 71.811 11.429 1.00 8.98 216 ASP C C 1
ATOM 8763 O O . ASP C 1 216 ? 25.156 72.261 11.399 1.00 8.59 216 ASP C O 1
ATOM 8768 N N . ASP C 1 217 ? 27.265 72.392 12.143 1.00 8.43 217 ASP C N 1
ATOM 8769 C CA . ASP C 1 217 ? 26.998 73.678 12.801 1.00 8.19 217 ASP C CA 1
ATOM 8770 C C . ASP C 1 217 ? 26.511 74.699 11.793 1.00 8.23 217 ASP C C 1
ATOM 8771 O O . ASP C 1 217 ? 25.563 75.432 12.078 1.00 8.24 217 ASP C O 1
ATOM 8776 N N . ILE C 1 218 ? 27.161 74.786 10.650 1.00 8.11 218 ILE C N 1
ATOM 8777 C CA . ILE C 1 218 ? 26.786 75.736 9.623 1.00 8.75 218 ILE C CA 1
ATOM 8778 C C . ILE C 1 218 ? 25.391 75.430 9.092 1.00 8.76 218 ILE C C 1
ATOM 8779 O O . ILE C 1 218 ? 24.625 76.357 8.840 1.00 8.96 218 ILE C O 1
ATOM 8784 N N . LYS C 1 219 ? 25.055 74.152 8.906 1.00 8.69 219 LYS C N 1
ATOM 8785 C CA . LYS C 1 219 ? 23.688 73.759 8.510 1.00 9.37 219 LYS C CA 1
ATOM 8786 C C . LYS C 1 219 ? 22.657 74.360 9.493 1.00 8.06 219 LYS C C 1
ATOM 8787 O O . LYS C 1 219 ? 21.651 74.937 9.090 1.00 8.76 219 LYS C O 1
ATOM 8793 N N . VAL C 1 220 ? 22.907 74.173 10.791 1.00 8.03 220 VAL C N 1
ATOM 8794 C CA . VAL C 1 220 ? 21.931 74.659 11.760 1.00 7.90 220 VAL C CA 1
ATOM 8795 C C . VAL C 1 220 ? 21.886 76.187 11.745 1.00 7.51 220 VAL C C 1
ATOM 8796 O O . VAL C 1 220 ? 20.804 76.773 11.780 1.00 7.70 220 VAL C O 1
ATOM 8800 N N . MET C 1 221 ? 23.045 76.843 11.690 1.00 7.19 221 MET C N 1
ATOM 8801 C CA . MET C 1 221 ? 23.078 78.298 11.601 1.00 7.26 221 MET C CA 1
ATOM 8802 C C . MET C 1 221 ? 22.334 78.821 10.360 1.00 7.46 221 MET C C 1
ATOM 8803 O O . MET C 1 221 ? 21.705 79.874 10.376 1.00 7.87 221 MET C O 1
ATOM 8808 N N . ASP C 1 222 ? 22.475 78.073 9.251 1.00 7.59 222 ASP C N 1
ATOM 8809 C CA . ASP C 1 222 ? 21.886 78.460 7.992 1.00 8.25 222 ASP C CA 1
ATOM 8810 C C . ASP C 1 222 ? 20.384 78.458 7.989 1.00 8.26 222 ASP C C 1
ATOM 8811 O O . ASP C 1 222 ? 19.756 79.091 7.103 1.00 8.76 222 ASP C O 1
ATOM 8816 N N . ILE C 1 223 ? 19.737 77.797 8.960 1.00 7.69 223 ILE C N 1
ATOM 8817 C CA . ILE C 1 223 ? 18.274 77.932 9.088 1.00 8.19 223 ILE C CA 1
ATOM 8818 C C . ILE C 1 223 ? 17.873 79.369 9.252 1.00 7.45 223 ILE C C 1
ATOM 8819 O O . ILE C 1 223 ? 16.856 79.833 8.751 1.00 8.95 223 ILE C O 1
ATOM 8824 N N . LEU C 1 224 ? 18.729 80.167 9.956 1.00 7.63 224 LEU C N 1
ATOM 8825 C CA . LEU C 1 224 ? 18.505 81.570 10.198 1.00 7.67 224 LEU C CA 1
ATOM 8826 C C . LEU C 1 224 ? 18.817 82.472 9.026 1.00 8.24 224 LEU C C 1
ATOM 8827 O O . LEU C 1 224 ? 18.664 83.689 9.135 1.00 9.42 224 LEU C O 1
ATOM 8832 N N A ARG C 1 225 ? 19.325 81.871 7.939 0.50 8.27 225 ARG C N 1
ATOM 8833 N N B ARG C 1 225 ? 19.342 81.852 7.937 0.50 8.25 225 ARG C N 1
ATOM 8834 C CA A ARG C 1 225 ? 19.698 82.638 6.772 0.50 8.54 225 ARG C CA 1
ATOM 8835 C CA B ARG C 1 225 ? 19.754 82.554 6.716 0.50 8.72 225 ARG C CA 1
ATOM 8836 C C A ARG C 1 225 ? 18.822 82.331 5.568 0.50 9.30 225 ARG C C 1
ATOM 8837 C C B ARG C 1 225 ? 18.890 82.203 5.507 0.50 9.55 225 ARG C C 1
ATOM 8838 O O A ARG C 1 225 ? 19.041 82.919 4.515 0.50 10.02 225 ARG C O 1
ATOM 8839 O O B ARG C 1 225 ? 19.166 82.618 4.393 0.50 10.61 225 ARG C O 1
ATOM 8854 N N . ILE C 1 226 ? 17.806 81.437 5.707 1.00 9.02 226 ILE C N 1
ATOM 8855 C CA . ILE C 1 226 ? 16.898 81.127 4.614 1.00 9.00 226 ILE C CA 1
ATOM 8856 C C . ILE C 1 226 ? 16.310 82.423 4.086 1.00 9.46 226 ILE C C 1
ATOM 8857 O O . ILE C 1 226 ? 15.978 83.329 4.834 1.00 9.24 226 ILE C O 1
ATOM 8862 N N . ASN C 1 227 ? 16.101 82.516 2.762 1.00 10.09 227 ASN C N 1
ATOM 8863 C CA . ASN C 1 227 ? 15.553 83.732 2.179 1.00 10.87 227 ASN C CA 1
ATOM 8864 C C . ASN C 1 227 ? 14.225 84.076 2.823 1.00 10.89 227 ASN C C 1
ATOM 8865 O O . ASN C 1 227 ? 13.330 83.193 2.960 1.00 11.40 227 ASN C O 1
ATOM 8870 N N . GLY C 1 228 ? 14.028 85.324 3.199 1.00 11.21 228 GLY C N 1
ATOM 8871 C CA . GLY C 1 228 ? 12.779 85.754 3.760 1.00 11.01 228 GLY C CA 1
ATOM 8872 C C . GLY C 1 228 ? 12.546 85.313 5.177 1.00 10.60 228 GLY C C 1
ATOM 8873 O O . GLY C 1 228 ? 11.483 85.571 5.708 1.00 11.73 228 GLY C O 1
ATOM 8874 N N . SER C 1 229 ? 13.558 84.727 5.832 1.00 10.16 229 SER C N 1
ATOM 8875 C CA . SER C 1 229 ? 13.360 84.155 7.128 1.00 10.29 229 SER C CA 1
ATOM 8876 C C . SER C 1 229 ? 13.240 85.193 8.250 1.00 9.75 229 SER C C 1
ATOM 8877 O O . SER C 1 229 ? 12.749 84.828 9.328 1.00 10.99 229 SER C O 1
ATOM 8880 N N . LYS C 1 230 ? 13.804 86.356 8.062 1.00 10.19 230 LYS C N 1
ATOM 8881 C CA . LYS C 1 230 ? 13.915 87.344 9.122 1.00 11.04 230 LYS C CA 1
ATOM 8882 C C . LYS C 1 230 ? 13.153 88.615 8.773 1.00 11.12 230 LYS C C 1
ATOM 8883 O O . LYS C 1 230 ? 12.877 88.925 7.586 1.00 12.97 230 LYS C O 1
ATOM 8889 N N . GLN C 1 231 ? 12.779 89.369 9.788 1.00 11.31 231 GLN C N 1
ATOM 8890 C CA . GLN C 1 231 ? 12.064 90.580 9.607 1.00 11.69 231 GLN C CA 1
ATOM 8891 C C . GLN C 1 231 ? 12.916 91.619 8.881 1.00 11.93 231 GLN C C 1
ATOM 8892 O O . GLN C 1 231 ? 14.149 91.652 8.921 1.00 13.10 231 GLN C O 1
ATOM 8898 N N A LYS C 1 232 ? 12.171 92.588 8.326 0.50 12.89 232 LYS C N 1
ATOM 8899 N N B LYS C 1 232 ? 12.256 92.476 8.116 0.50 13.26 232 LYS C N 1
ATOM 8900 C CA A LYS C 1 232 ? 12.786 93.763 7.692 0.50 14.79 232 LYS C CA 1
ATOM 8901 C CA B LYS C 1 232 ? 13.013 93.550 7.457 0.50 14.32 232 LYS C CA 1
ATOM 8902 C C A LYS C 1 232 ? 13.678 94.540 8.743 0.50 15.15 232 LYS C C 1
ATOM 8903 C C B LYS C 1 232 ? 13.705 94.410 8.611 0.50 15.31 232 LYS C C 1
ATOM 8904 O O A LYS C 1 232 ? 13.305 94.669 9.924 0.50 16.63 232 LYS C O 1
ATOM 8905 O O B LYS C 1 232 ? 13.170 94.555 9.699 0.50 17.00 232 LYS C O 1
ATOM 8916 N N . ASN C 1 233 ? 14.836 94.926 8.352 1.00 17.04 233 ASN C N 1
ATOM 8917 C CA . ASN C 1 233 ? 15.633 95.704 9.286 1.00 14.90 233 ASN C CA 1
ATOM 8918 C C . ASN C 1 233 ? 16.045 94.883 10.476 1.00 13.98 233 ASN C C 1
ATOM 8919 O O . ASN C 1 233 ? 16.434 95.444 11.503 1.00 15.38 233 ASN C O 1
ATOM 8924 N N . TRP C 1 234 ? 16.105 93.559 10.377 1.00 12.80 234 TRP C N 1
ATOM 8925 C CA . TRP C 1 234 ? 16.570 92.745 11.498 1.00 10.98 234 TRP C CA 1
ATOM 8926 C C . TRP C 1 234 ? 17.957 93.112 11.909 1.00 10.11 234 TRP C C 1
ATOM 8927 O O . TRP C 1 234 ? 18.349 92.981 13.069 1.00 10.32 234 TRP C O 1
ATOM 8938 N N A GLU C 1 235 ? 18.854 93.469 10.968 0.50 11.96 235 GLU C N 1
ATOM 8939 N N B GLU C 1 235 ? 18.635 93.679 10.932 0.50 11.39 235 GLU C N 1
ATOM 8940 C CA A GLU C 1 235 ? 20.298 93.765 11.359 0.50 12.29 235 GLU C CA 1
ATOM 8941 C CA B GLU C 1 235 ? 20.024 93.944 11.088 0.50 12.33 235 GLU C CA 1
ATOM 8942 C C A GLU C 1 235 ? 20.384 94.901 12.400 0.50 14.03 235 GLU C C 1
ATOM 8943 C C B GLU C 1 235 ? 20.293 94.852 12.254 0.50 11.37 235 GLU C C 1
ATOM 8944 O O A GLU C 1 235 ? 21.346 94.929 13.173 0.50 14.84 235 GLU C O 1
ATOM 8945 O O B GLU C 1 235 ? 21.306 94.675 12.935 0.50 15.18 235 GLU C O 1
ATOM 8956 N N . GLY C 1 236 ? 19.435 95.835 12.445 1.00 13.35 236 GLY C N 1
ATOM 8957 C CA . GLY C 1 236 ? 19.499 96.822 13.456 1.00 14.29 236 GLY C CA 1
ATOM 8958 C C . GLY C 1 236 ? 18.553 96.614 14.628 1.00 12.44 236 GLY C C 1
ATOM 8959 O O . GLY C 1 236 ? 18.475 97.483 15.506 1.00 14.98 236 GLY C O 1
ATOM 8960 N N . ALA C 1 237 ? 17.904 95.483 14.707 1.00 11.62 237 ALA C N 1
ATOM 8961 C CA . ALA C 1 237 ? 16.912 95.231 15.758 1.00 11.18 237 ALA C CA 1
ATOM 8962 C C . ALA C 1 237 ? 17.551 94.791 17.011 1.00 10.30 237 ALA C C 1
ATOM 8963 O O . ALA C 1 237 ? 18.430 93.917 17.059 1.00 11.11 237 ALA C O 1
ATOM 8965 N N . GLY C 1 238 ? 17.082 95.350 18.136 1.00 11.37 238 GLY C N 1
ATOM 8966 C CA . GLY C 1 238 ? 17.476 94.930 19.431 1.00 11.75 238 GLY C CA 1
ATOM 8967 C C . GLY C 1 238 ? 16.489 93.918 20.055 1.00 11.04 238 GLY C C 1
ATOM 8968 O O . GLY C 1 238 ? 15.444 93.609 19.470 1.00 11.45 238 GLY C O 1
ATOM 8969 N N . TYR C 1 239 ? 16.812 93.477 21.238 1.00 11.30 239 TYR C N 1
ATOM 8970 C CA . TYR C 1 239 ? 15.960 92.537 21.992 1.00 11.44 239 TYR C CA 1
ATOM 8971 C C . TYR C 1 239 ? 14.551 93.081 22.106 1.00 11.25 239 TYR C C 1
ATOM 8972 O O . TYR C 1 239 ? 13.629 92.346 21.818 1.00 11.26 239 TYR C O 1
ATOM 8981 N N . THR C 1 240 ? 14.337 94.360 22.514 1.00 12.28 240 THR C N 1
ATOM 8982 C CA . THR C 1 240 ? 12.956 94.861 22.635 1.00 12.73 240 THR C CA 1
ATOM 8983 C C . THR C 1 240 ? 12.229 94.881 21.368 1.00 11.33 240 THR C C 1
ATOM 8984 O O . THR C 1 240 ? 11.009 94.660 21.342 1.00 12.97 240 THR C O 1
ATOM 8988 N N A ASP C 1 241 ? 12.941 95.062 20.247 0.50 11.29 241 ASP C N 1
ATOM 8989 N N B ASP C 1 241 ? 12.922 95.275 20.295 0.50 11.11 241 ASP C N 1
ATOM 8990 C CA A ASP C 1 241 ? 12.336 95.109 18.904 0.50 10.67 241 ASP C CA 1
ATOM 8991 C CA B ASP C 1 241 ? 12.241 95.299 19.029 0.50 12.32 241 ASP C CA 1
ATOM 8992 C C A ASP C 1 241 ? 11.745 93.766 18.528 0.50 10.33 241 ASP C C 1
ATOM 8993 C C B ASP C 1 241 ? 11.707 93.907 18.731 0.50 11.00 241 ASP C C 1
ATOM 8994 O O A ASP C 1 241 ? 10.692 93.676 17.917 0.50 10.99 241 ASP C O 1
ATOM 8995 O O B ASP C 1 241 ? 10.583 93.786 18.293 0.50 12.01 241 ASP C O 1
ATOM 9004 N N A VAL C 1 242 ? 12.531 92.709 18.814 0.50 10.45 242 VAL C N 1
ATOM 9005 N N B VAL C 1 242 ? 12.564 92.875 18.947 0.50 11.22 242 VAL C N 1
ATOM 9006 C CA A VAL C 1 242 ? 12.044 91.395 18.470 0.50 9.54 242 VAL C CA 1
ATOM 9007 C CA B VAL C 1 242 ? 12.204 91.512 18.549 0.50 10.75 242 VAL C CA 1
ATOM 9008 C C A VAL C 1 242 ? 10.978 90.884 19.440 0.50 9.48 242 VAL C C 1
ATOM 9009 C C B VAL C 1 242 ? 11.089 90.896 19.428 0.50 9.84 242 VAL C C 1
ATOM 9010 O O A VAL C 1 242 ? 10.026 90.248 19.012 0.50 10.62 242 VAL C O 1
ATOM 9011 O O B VAL C 1 242 ? 10.237 90.158 18.922 0.50 10.81 242 VAL C O 1
ATOM 9018 N N . ILE C 1 243 ? 11.120 91.224 20.721 1.00 9.95 243 ILE C N 1
ATOM 9019 C CA . ILE C 1 243 ? 10.042 90.878 21.652 1.00 10.83 243 ILE C CA 1
ATOM 9020 C C . ILE C 1 243 ? 8.738 91.503 21.169 1.00 10.20 243 ILE C C 1
ATOM 9021 O O . ILE C 1 243 ? 7.689 90.846 21.125 1.00 11.09 243 ILE C O 1
ATOM 9026 N N . GLY C 1 244 ? 8.791 92.769 20.781 1.00 10.66 244 GLY C N 1
ATOM 9027 C CA . GLY C 1 244 ? 7.598 93.432 20.259 1.00 11.56 244 GLY C CA 1
ATOM 9028 C C . GLY C 1 244 ? 7.101 92.847 18.951 1.00 11.77 244 GLY C C 1
ATOM 9029 O O . GLY C 1 244 ? 5.901 92.640 18.796 1.00 12.87 244 GLY C O 1
ATOM 9030 N N . ALA C 1 245 ? 7.993 92.518 18.012 1.00 11.36 245 ALA C N 1
ATOM 9031 C CA . ALA C 1 245 ? 7.572 91.965 16.775 1.00 11.86 245 ALA C CA 1
ATOM 9032 C C . ALA C 1 245 ? 6.872 90.652 16.987 1.00 10.35 245 ALA C C 1
ATOM 9033 O O . ALA C 1 245 ? 5.868 90.347 16.359 1.00 11.96 245 ALA C O 1
ATOM 9035 N N . PHE C 1 246 ? 7.443 89.827 17.883 1.00 10.39 246 PHE C N 1
ATOM 9036 C CA . PHE C 1 246 ? 6.816 88.535 18.217 1.00 10.39 246 PHE C CA 1
ATOM 9037 C C . PHE C 1 246 ? 5.419 88.751 18.883 1.00 10.40 246 PHE C C 1
ATOM 9038 O O . PHE C 1 246 ? 4.412 88.166 18.482 1.00 10.70 246 PHE C O 1
ATOM 9046 N N . ALA C 1 247 ? 5.403 89.648 19.875 1.00 11.07 247 ALA C N 1
ATOM 9047 C CA . ALA C 1 247 ? 4.127 89.872 20.598 1.00 11.06 247 ALA C CA 1
ATOM 9048 C C . ALA C 1 247 ? 3.027 90.440 19.709 1.00 11.63 247 ALA C C 1
ATOM 9049 O O . ALA C 1 247 ? 1.877 90.158 19.877 1.00 12.41 247 ALA C O 1
ATOM 9051 N N . ARG C 1 248 ? 3.406 91.269 18.697 1.00 11.48 248 ARG C N 1
ATOM 9052 C CA . ARG C 1 248 ? 2.463 91.824 17.758 1.00 12.80 248 ARG C CA 1
ATOM 9053 C C . ARG C 1 248 ? 1.946 90.827 16.733 1.00 11.87 248 ARG C C 1
ATOM 9054 O O . ARG C 1 248 ? 1.018 91.112 16.011 1.00 14.39 248 ARG C O 1
ATOM 9062 N N . GLY C 1 249 ? 2.635 89.707 16.593 1.00 12.06 249 GLY C N 1
ATOM 9063 C CA . GLY C 1 249 ? 2.310 88.767 15.542 1.00 13.55 249 GLY C CA 1
ATOM 9064 C C . GLY C 1 249 ? 2.977 89.023 14.230 1.00 13.14 249 GLY C C 1
ATOM 9065 O O . GLY C 1 249 ? 2.611 88.416 13.210 1.00 15.53 249 GLY C O 1
ATOM 9066 N N . ASP C 1 250 ? 3.990 89.953 14.204 1.00 12.12 250 ASP C N 1
ATOM 9067 C CA . ASP C 1 250 ? 4.666 90.275 12.955 1.00 13.08 250 ASP C CA 1
ATOM 9068 C C . ASP C 1 250 ? 5.669 89.212 12.564 1.00 12.72 250 ASP C C 1
ATOM 9069 O O . ASP C 1 250 ? 6.047 89.200 11.377 1.00 15.40 250 ASP C O 1
ATOM 9074 N N . VAL C 1 251 ? 6.175 88.423 13.478 1.00 11.04 251 VAL C N 1
ATOM 9075 C CA . VAL C 1 251 ? 6.999 87.264 13.181 1.00 10.69 251 VAL C CA 1
ATOM 9076 C C . VAL C 1 251 ? 6.425 86.068 13.922 1.00 10.41 251 VAL C C 1
ATOM 9077 O O . VAL C 1 251 ? 5.833 86.288 14.995 1.00 11.93 251 VAL C O 1
ATOM 9081 N N . LEU C 1 252 ? 6.606 84.856 13.432 1.00 9.87 252 LEU C N 1
ATOM 9082 C CA . LEU C 1 252 ? 5.983 83.721 14.028 1.00 10.07 252 LEU C CA 1
ATOM 9083 C C . LEU C 1 252 ? 6.810 83.054 15.139 1.00 9.34 252 LEU C C 1
ATOM 9084 O O . LEU C 1 252 ? 6.226 82.291 15.939 1.00 9.62 252 LEU C O 1
ATOM 9089 N N . MET C 1 253 ? 8.119 83.335 15.183 1.00 9.28 253 MET C N 1
ATOM 9090 C CA . MET C 1 253 ? 9.021 82.693 16.091 1.00 8.95 253 MET C CA 1
ATOM 9091 C C . MET C 1 253 ? 10.123 83.623 16.483 1.00 8.89 253 MET C C 1
ATOM 9092 O O . MET C 1 253 ? 10.473 84.549 15.763 1.00 9.23 253 MET C O 1
ATOM 9097 N N . THR C 1 254 ? 10.722 83.354 17.660 1.00 8.48 254 THR C N 1
ATOM 9098 C CA . THR C 1 254 ? 11.979 84.039 17.986 1.00 8.34 254 THR C CA 1
ATOM 9099 C C . THR C 1 254 ? 12.786 83.139 18.895 1.00 7.92 254 THR C C 1
ATOM 9100 O O . THR C 1 254 ? 12.238 82.527 19.825 1.00 8.47 254 THR C O 1
ATOM 9104 N N . PRO C 1 255 ? 14.110 82.980 18.659 1.00 8.43 255 PRO C N 1
ATOM 9105 C CA . PRO C 1 255 ? 14.965 82.146 19.524 1.00 7.95 255 PRO C CA 1
ATOM 9106 C C . PRO C 1 255 ? 15.431 82.927 20.709 1.00 8.35 255 PRO C C 1
ATOM 9107 O O . PRO C 1 255 ? 15.974 84.033 20.608 1.00 8.97 255 PRO C O 1
ATOM 9111 N N . ASN C 1 256 ? 15.200 82.425 21.949 1.00 8.10 256 ASN C N 1
ATOM 9112 C CA . ASN C 1 256 ? 15.655 83.114 23.103 1.00 8.20 256 ASN C CA 1
ATOM 9113 C C . ASN C 1 256 ? 15.565 82.234 24.314 1.00 7.57 256 ASN C C 1
ATOM 9114 O O . ASN C 1 256 ? 15.154 81.072 24.285 1.00 8.18 256 ASN C O 1
ATOM 9119 N N . GLY C 1 257 ? 16.031 82.782 25.435 1.00 8.45 257 GLY C N 1
ATOM 9120 C CA . GLY C 1 257 ? 15.980 82.072 26.728 1.00 8.52 257 GLY C CA 1
ATOM 9121 C C . GLY C 1 257 ? 14.608 82.110 27.348 1.00 8.47 257 GLY C C 1
ATOM 9122 O O . GLY C 1 257 ? 13.727 82.919 27.002 1.00 8.87 257 GLY C O 1
ATOM 9123 N N . SER C 1 258 ? 14.469 81.283 28.388 1.00 8.64 258 SER C N 1
ATOM 9124 C CA . SER C 1 258 ? 13.233 81.227 29.171 1.00 9.08 258 SER C CA 1
ATOM 9125 C C . SER C 1 258 ? 12.925 82.532 29.856 1.00 8.84 258 SER C C 1
ATOM 9126 O O . SER C 1 258 ? 11.743 82.788 30.160 1.00 11.42 258 SER C O 1
ATOM 9129 N N . TRP C 1 259 ? 13.896 83.391 30.050 1.00 9.50 259 TRP C N 1
ATOM 9130 C CA . TRP C 1 259 ? 13.682 84.718 30.642 1.00 10.50 259 TRP C CA 1
ATOM 9131 C C . TRP C 1 259 ? 12.750 85.574 29.757 1.00 11.18 259 TRP C C 1
ATOM 9132 O O . TRP C 1 259 ? 12.115 86.508 30.272 1.00 14.03 259 TRP C O 1
ATOM 9143 N N . ALA C 1 260 ? 12.672 85.322 28.466 1.00 10.34 260 ALA C N 1
ATOM 9144 C CA . ALA C 1 260 ? 12.012 86.241 27.568 1.00 10.40 260 ALA C CA 1
ATOM 9145 C C . ALA C 1 260 ? 10.454 86.248 27.737 1.00 10.39 260 ALA C C 1
ATOM 9146 O O . ALA C 1 260 ? 9.837 87.216 27.342 1.00 11.14 260 ALA C O 1
ATOM 9148 N N . ILE C 1 261 ? 9.903 85.199 28.315 1.00 11.43 261 ILE C N 1
ATOM 9149 C CA . ILE C 1 261 ? 8.449 85.153 28.415 1.00 10.41 261 ILE C CA 1
ATOM 9150 C C . ILE C 1 261 ? 7.867 86.334 29.164 1.00 11.06 261 ILE C C 1
ATOM 9151 O O . ILE C 1 261 ? 6.801 86.848 28.817 1.00 10.76 261 ILE C O 1
ATOM 9156 N N . THR C 1 262 ? 8.559 86.799 30.207 1.00 12.15 262 THR C N 1
ATOM 9157 C CA . THR C 1 262 ? 8.022 87.927 30.976 1.00 13.74 262 THR C CA 1
ATOM 9158 C C . THR C 1 262 ? 7.894 89.169 30.064 1.00 13.24 262 THR C C 1
ATOM 9159 O O . THR C 1 262 ? 6.881 89.866 30.057 1.00 13.99 262 THR C O 1
ATOM 9163 N N . ALA C 1 263 ? 8.956 89.452 29.305 1.00 12.20 263 ALA C N 1
ATOM 9164 C CA . ALA C 1 263 ? 8.948 90.599 28.379 1.00 11.98 263 ALA C CA 1
ATOM 9165 C C . ALA C 1 263 ? 7.912 90.424 27.310 1.00 11.06 263 ALA C C 1
ATOM 9166 O O . ALA C 1 263 ? 7.239 91.419 26.942 1.00 11.66 263 ALA C O 1
ATOM 9168 N N . ILE C 1 264 ? 7.684 89.242 26.795 1.00 9.70 264 ILE C N 1
ATOM 9169 C CA . ILE C 1 264 ? 6.678 89.014 25.784 1.00 9.60 264 ILE C CA 1
ATOM 9170 C C . ILE C 1 264 ? 5.282 89.331 26.381 1.00 9.97 264 ILE C C 1
ATOM 9171 O O . ILE C 1 264 ? 4.465 90.037 25.794 1.00 10.69 264 ILE C O 1
ATOM 9176 N N . ASN C 1 265 ? 5.032 88.784 27.567 1.00 10.89 265 ASN C N 1
ATOM 9177 C CA . ASN C 1 265 ? 3.702 88.976 28.142 1.00 11.41 265 ASN C CA 1
ATOM 9178 C C . ASN C 1 265 ? 3.362 90.437 28.453 1.00 12.29 265 ASN C C 1
ATOM 9179 O O . ASN C 1 265 ? 2.211 90.837 28.349 1.00 13.45 265 ASN C O 1
ATOM 9184 N N A GLU C 1 266 ? 4.406 91.233 28.809 0.50 11.60 266 GLU C N 1
ATOM 9185 N N B GLU C 1 266 ? 4.343 91.248 28.803 0.50 11.33 266 GLU C N 1
ATOM 9186 C CA A GLU C 1 266 ? 4.287 92.716 29.006 0.50 12.40 266 GLU C CA 1
ATOM 9187 C CA B GLU C 1 266 ? 4.026 92.635 29.077 0.50 11.25 266 GLU C CA 1
ATOM 9188 C C A GLU C 1 266 ? 3.663 93.389 27.827 0.50 12.10 266 GLU C C 1
ATOM 9189 C C B GLU C 1 266 ? 3.711 93.435 27.823 0.50 11.93 266 GLU C C 1
ATOM 9190 O O A GLU C 1 266 ? 3.014 94.457 27.970 0.50 12.19 266 GLU C O 1
ATOM 9191 O O B GLU C 1 266 ? 3.294 94.614 27.913 0.50 11.93 266 GLU C O 1
ATOM 9202 N N . GLN C 1 267 ? 3.950 92.853 26.649 1.00 10.61 267 GLN C N 1
ATOM 9203 C CA . GLN C 1 267 ? 3.500 93.435 25.384 1.00 10.36 267 GLN C CA 1
ATOM 9204 C C . GLN C 1 267 ? 2.059 93.047 24.983 1.00 10.94 267 GLN C C 1
ATOM 9205 O O . GLN C 1 267 ? 1.578 93.554 23.971 1.00 12.54 267 GLN C O 1
ATOM 9211 N N . LYS C 1 268 ? 1.409 92.220 25.791 1.00 12.67 268 LYS C N 1
ATOM 9212 C CA . LYS C 1 268 ? -0.016 91.916 25.593 1.00 13.32 268 LYS C CA 1
ATOM 9213 C C . LYS C 1 268 ? -0.271 91.251 24.242 1.00 12.97 268 LYS C C 1
ATOM 9214 O O . LYS C 1 268 ? -1.103 91.700 23.488 1.00 14.51 268 LYS C O 1
ATOM 9220 N N . PRO C 1 269 ? 0.362 90.122 23.980 1.00 12.45 269 PRO C N 1
ATOM 9221 C CA . PRO C 1 269 ? 0.070 89.453 22.704 1.00 13.98 269 PRO C CA 1
ATOM 9222 C C . PRO C 1 269 ? -1.378 88.959 22.665 1.00 14.56 269 PRO C C 1
ATOM 9223 O O . PRO C 1 269 ? -1.934 88.542 23.688 1.00 15.46 269 PRO C O 1
ATOM 9227 N N . ASN C 1 270 ? -1.942 88.944 21.462 1.00 13.78 270 ASN C N 1
ATOM 9228 C CA . ASN C 1 270 ? -3.336 88.434 21.244 1.00 14.52 270 ASN C CA 1
ATOM 9229 C C . ASN C 1 270 ? -3.308 87.003 20.694 1.00 14.13 270 ASN C C 1
ATOM 9230 O O . ASN C 1 270 ? -4.108 86.678 19.767 1.00 16.63 270 ASN C O 1
ATOM 9235 N N . PHE C 1 271 ? -2.436 86.143 21.208 1.00 13.14 271 PHE C N 1
ATOM 9236 C CA . PHE C 1 271 ? -2.362 84.784 20.791 1.00 11.94 271 PHE C CA 1
ATOM 9237 C C . PHE C 1 271 ? -1.738 83.960 21.922 1.00 12.33 271 PHE C C 1
ATOM 9238 O O . PHE C 1 271 ? -1.114 84.557 22.824 1.00 13.84 271 PHE C O 1
ATOM 9246 N N . LYS C 1 272 ? -1.828 82.640 21.803 1.00 12.11 272 LYS C N 1
ATOM 9247 C CA . LYS C 1 272 ? -1.215 81.725 22.743 1.00 13.65 272 LYS C CA 1
ATOM 9248 C C . LYS C 1 272 ? 0.206 81.400 22.315 1.00 12.65 272 LYS C C 1
ATOM 9249 O O . LYS C 1 272 ? 0.461 81.044 21.187 1.00 12.63 272 LYS C O 1
ATOM 9255 N N . ILE C 1 273 ? 1.131 81.531 23.293 1.00 12.92 273 IL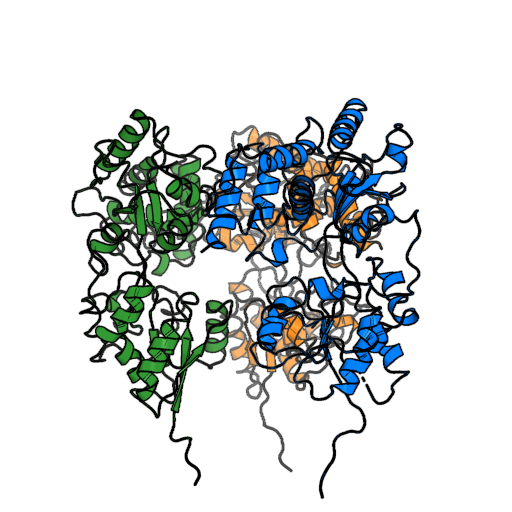E C N 1
ATOM 9256 C CA . ILE C 1 273 ? 2.566 81.306 23.083 1.00 12.16 273 ILE C CA 1
ATOM 9257 C C . ILE C 1 273 ? 2.935 79.887 23.388 1.00 11.36 273 ILE C C 1
ATOM 9258 O O . ILE C 1 273 ? 2.527 79.336 24.391 1.00 12.61 273 ILE C O 1
ATOM 9263 N N . GLY C 1 274 ? 3.749 79.310 22.533 1.00 11.28 274 GLY C N 1
ATOM 9264 C CA . GLY C 1 274 ? 4.386 78.028 22.818 1.00 11.19 274 GLY C CA 1
ATOM 9265 C C . GLY C 1 274 ? 5.902 78.132 22.686 1.00 9.99 274 GLY C C 1
ATOM 9266 O O . GLY C 1 274 ? 6.429 79.149 22.222 1.00 9.84 274 GLY C O 1
ATOM 9267 N N . THR C 1 275 ? 6.588 77.073 23.061 1.00 10.28 275 THR C N 1
ATOM 9268 C CA . THR C 1 275 ? 8.021 76.935 22.819 1.00 9.41 275 THR C CA 1
ATOM 9269 C C . THR C 1 275 ? 8.318 75.581 22.306 1.00 9.50 275 THR C C 1
ATOM 9270 O O . THR C 1 275 ? 7.613 74.583 22.578 1.00 10.78 275 THR C O 1
ATOM 9274 N N . PHE C 1 276 ? 9.457 75.437 21.625 1.00 8.94 276 PHE C N 1
ATOM 9275 C CA . PHE C 1 276 ? 9.991 74.135 21.289 1.00 9.70 276 PHE C CA 1
ATOM 9276 C C . PHE C 1 276 ? 11.519 74.162 21.416 1.00 8.77 276 PHE C C 1
ATOM 9277 O O . PHE C 1 276 ? 12.159 75.219 21.352 1.00 8.86 276 PHE C O 1
ATOM 9285 N N . MET C 1 277 ? 12.076 72.968 21.687 1.00 9.03 277 MET C N 1
ATOM 9286 C CA A MET C 1 277 ? 13.555 72.856 21.707 0.50 8.61 277 MET C CA 1
ATOM 9287 C CA B MET C 1 277 ? 13.508 72.853 21.705 0.50 9.30 277 MET C CA 1
ATOM 9288 C C . MET C 1 277 ? 14.042 72.892 20.294 1.00 8.52 277 MET C C 1
ATOM 9289 O O . MET C 1 277 ? 13.466 72.354 19.343 1.00 9.78 277 MET C O 1
ATOM 9298 N N . ILE C 1 278 ? 15.190 73.497 20.137 1.00 9.90 278 ILE C N 1
ATOM 9299 C CA . ILE C 1 278 ? 15.890 73.446 18.852 1.00 10.54 278 ILE C CA 1
ATOM 9300 C C . ILE C 1 278 ? 16.128 72.005 18.494 1.00 9.15 278 ILE C C 1
ATOM 9301 O O . ILE C 1 278 ? 16.677 71.221 19.278 1.00 9.33 278 ILE C O 1
ATOM 9306 N N . PRO C 1 279 ? 15.692 71.584 17.310 1.00 9.92 279 PRO C N 1
ATOM 9307 C CA . PRO C 1 279 ? 15.898 70.172 16.927 1.00 9.26 279 PRO C CA 1
ATOM 9308 C C . PRO C 1 279 ? 17.305 69.730 16.881 1.00 8.56 279 PRO C C 1
ATOM 9309 O O . PRO C 1 279 ? 18.242 70.484 16.541 1.00 9.43 279 PRO C O 1
ATOM 9313 N N . GLY C 1 280 ? 17.472 68.439 17.152 1.00 8.75 280 GLY C N 1
ATOM 9314 C CA . GLY C 1 280 ? 18.662 67.746 16.780 1.00 10.01 280 GLY C CA 1
ATOM 9315 C C . GLY C 1 280 ? 18.566 67.221 15.366 1.00 9.02 280 GLY C C 1
ATOM 9316 O O . GLY C 1 280 ? 17.637 67.504 14.611 1.00 9.45 280 GLY C O 1
ATOM 9317 N N . LYS C 1 281 ? 19.561 66.423 15.013 1.00 10.14 281 LYS C N 1
ATOM 9318 C CA . LYS C 1 281 ? 19.620 65.837 13.698 1.00 10.29 281 LYS C CA 1
ATOM 9319 C C . LYS C 1 281 ? 18.416 64.868 13.518 1.00 9.69 281 LYS C C 1
ATOM 9320 O O . LYS C 1 281 ? 17.853 64.754 12.419 1.00 10.77 281 LYS C O 1
ATOM 9326 N N . GLU C 1 282 ? 18.109 64.142 14.581 1.00 9.02 282 GLU C N 1
ATOM 9327 C CA . GLU C 1 282 ? 17.060 63.111 14.674 1.00 8.67 282 GLU C CA 1
ATOM 9328 C C . GLU C 1 282 ? 16.042 63.518 15.696 1.00 8.36 282 GLU C C 1
ATOM 9329 O O . GLU C 1 282 ? 16.350 64.174 16.671 1.00 9.06 282 GLU C O 1
ATOM 9335 N N . LYS C 1 283 ? 14.812 62.994 15.506 1.00 8.51 283 LYS C N 1
ATOM 9336 C CA . LYS C 1 283 ? 13.755 63.217 16.447 1.00 8.90 283 LYS C CA 1
ATOM 9337 C C . LYS C 1 283 ? 14.100 62.620 17.806 1.00 8.47 283 LYS C C 1
ATOM 9338 O O . LYS C 1 283 ? 14.751 61.581 17.901 1.00 9.10 283 LYS C O 1
ATOM 9344 N N . GLY C 1 284 ? 13.687 63.311 18.887 1.00 8.55 284 GLY C N 1
ATOM 9345 C CA . GLY C 1 284 ? 13.990 62.896 20.219 1.00 8.99 284 GLY C CA 1
ATOM 9346 C C . GLY C 1 284 ? 15.414 63.192 20.662 1.00 9.28 284 GLY C C 1
ATOM 9347 O O . GLY C 1 284 ? 15.757 62.841 21.805 1.00 11.05 284 GLY C O 1
ATOM 9348 N N . GLN C 1 285 ? 16.195 63.900 19.843 1.00 9.01 285 GLN C N 1
ATOM 9349 C CA . GLN C 1 285 ? 17.545 64.331 20.185 1.00 9.91 285 GLN C CA 1
ATOM 9350 C C . GLN C 1 285 ? 17.674 65.828 20.404 1.00 9.65 285 GLN C C 1
ATOM 9351 O O . GLN C 1 285 ? 18.777 66.311 20.645 1.00 12.75 285 GLN C O 1
ATOM 9357 N N . SER C 1 286 ? 16.573 66.539 20.371 1.00 9.14 286 SER C N 1
ATOM 9358 C CA . SER C 1 286 ? 16.607 67.985 20.655 1.00 9.04 286 SER C CA 1
ATOM 9359 C C . SER C 1 286 ? 17.132 68.244 22.055 1.00 8.64 286 SER C C 1
ATOM 9360 O O . SER C 1 286 ? 16.882 67.465 22.971 1.00 9.18 286 SER C O 1
ATOM 9363 N N . LEU C 1 287 ? 17.812 69.362 22.228 1.00 9.17 287 LEU C N 1
ATOM 9364 C CA . LEU C 1 287 ? 18.474 69.748 23.434 1.00 9.51 287 LEU C CA 1
ATOM 9365 C C . LEU C 1 287 ? 18.039 71.167 23.825 1.00 8.87 287 LEU C C 1
ATOM 9366 O O . LEU C 1 287 ? 17.662 71.991 22.987 1.00 9.10 287 LEU C O 1
ATOM 9371 N N . THR C 1 288 ? 18.149 71.452 25.128 1.00 8.80 288 THR C N 1
ATOM 9372 C CA . THR C 1 288 ? 18.134 72.825 25.615 1.00 7.80 288 THR C CA 1
ATOM 9373 C C . THR C 1 288 ? 19.407 73.068 26.438 1.00 7.60 288 THR C C 1
ATOM 9374 O O . THR C 1 288 ? 20.152 72.145 26.741 1.00 9.05 288 THR C O 1
ATOM 9378 N N . VAL C 1 289 ? 19.652 74.331 26.750 1.00 7.85 289 VAL C N 1
ATOM 9379 C CA . VAL C 1 289 ? 20.843 74.761 27.492 1.00 7.58 289 VAL C CA 1
ATOM 9380 C C . VAL C 1 289 ? 20.418 75.781 28.494 1.00 7.87 289 VAL C C 1
ATOM 9381 O O . VAL C 1 289 ? 19.514 76.566 28.244 1.00 8.28 289 VAL C O 1
ATOM 9385 N N . GLY C 1 290 ? 21.056 75.731 29.646 1.00 8.35 290 GLY C N 1
ATOM 9386 C CA . GLY C 1 290 ? 20.810 76.733 30.680 1.00 9.50 290 GLY C CA 1
ATOM 9387 C C . GLY C 1 290 ? 21.623 76.358 31.932 1.00 9.37 290 GLY C C 1
ATOM 9388 O O . GLY C 1 290 ? 22.419 75.405 31.897 1.00 10.60 290 GLY C O 1
ATOM 9389 N N . ALA C 1 291 ? 21.380 77.087 33.009 1.00 9.62 291 ALA C N 1
ATOM 9390 C CA . ALA C 1 291 ? 22.087 76.793 34.234 1.00 9.59 291 ALA C CA 1
ATOM 9391 C C . ALA C 1 291 ? 21.297 77.326 35.404 1.00 9.20 291 ALA C C 1
ATOM 9392 O O . ALA C 1 291 ? 20.322 78.056 35.288 1.00 9.95 291 ALA C O 1
ATOM 9394 N N . GLY C 1 292 ? 21.764 76.942 36.597 1.00 9.65 292 GLY C N 1
ATOM 9395 C CA . GLY C 1 292 ? 21.145 77.299 37.843 1.00 10.05 292 GLY C CA 1
ATOM 9396 C C . GLY C 1 292 ? 20.980 78.829 37.915 1.00 10.08 292 GLY C C 1
ATOM 9397 O O . GLY C 1 292 ? 21.818 79.609 37.602 1.00 10.88 292 GLY C O 1
ATOM 9398 N N . ASP C 1 293 ? 19.774 79.184 38.403 1.00 10.33 293 ASP C N 1
ATOM 9399 C CA . ASP C 1 293 ? 19.290 80.563 38.522 1.00 10.09 293 ASP C CA 1
ATOM 9400 C C . ASP C 1 293 ? 19.083 80.899 39.993 1.00 9.39 293 ASP C C 1
ATOM 9401 O O . ASP C 1 293 ? 19.946 81.541 40.619 1.00 10.41 293 ASP C O 1
ATOM 9406 N N . LEU C 1 294 ? 17.960 80.439 40.583 1.00 9.71 294 LEU C N 1
ATOM 9407 C CA . LEU C 1 294 ? 17.865 80.434 42.042 1.00 9.06 294 LEU C CA 1
ATOM 9408 C C . LEU C 1 294 ? 18.700 79.251 42.478 1.00 8.81 294 LEU C C 1
ATOM 9409 O O . LEU C 1 294 ? 18.337 78.093 42.293 1.00 9.76 294 LEU C O 1
ATOM 9414 N N . ALA C 1 295 ? 19.875 79.516 43.049 1.00 9.25 295 ALA C N 1
ATOM 9415 C CA . ALA C 1 295 ? 20.922 78.491 43.234 1.00 8.98 295 ALA C CA 1
ATOM 9416 C C . ALA C 1 295 ? 21.755 79.010 44.399 1.00 9.37 295 ALA C C 1
ATOM 9417 O O . ALA C 1 295 ? 22.302 80.148 44.332 1.00 9.94 295 ALA C O 1
ATOM 9419 N N . TRP C 1 296 ? 21.808 78.227 45.480 1.00 9.36 296 TRP C N 1
ATOM 9420 C CA . TRP C 1 296 ? 22.365 78.706 46.755 1.00 9.29 296 TRP C CA 1
ATOM 9421 C C . TRP C 1 296 ? 23.519 77.886 47.224 1.00 9.77 296 TRP C C 1
ATOM 9422 O O . TRP C 1 296 ? 23.541 76.667 47.134 1.00 9.84 296 TRP C O 1
ATOM 9433 N N . SER C 1 297 ? 24.494 78.582 47.806 1.00 9.88 297 SER C N 1
ATOM 9434 C CA . SER C 1 297 ? 25.665 77.988 48.485 1.00 10.35 297 SER C CA 1
ATOM 9435 C C . SER C 1 297 ? 25.712 78.534 49.907 1.00 10.36 297 SER C C 1
ATOM 9436 O O . SER C 1 297 ? 25.131 79.595 50.171 1.00 11.30 297 SER C O 1
ATOM 9439 N N . ILE C 1 298 ? 26.388 77.834 50.789 1.00 10.78 298 ILE C N 1
ATOM 9440 C CA . ILE C 1 298 ? 26.468 78.212 52.218 1.00 11.09 298 ILE C CA 1
ATOM 9441 C C . ILE C 1 298 ? 27.954 78.529 52.521 1.00 10.78 298 ILE C C 1
ATOM 9442 O O . ILE C 1 298 ? 28.845 77.766 52.157 1.00 11.74 298 ILE C O 1
ATOM 9447 N N . SER C 1 299 ? 28.190 79.671 53.183 1.00 11.69 299 SER C N 1
ATOM 9448 C CA . SER C 1 299 ? 29.561 79.998 53.603 1.00 11.79 299 SER C CA 1
ATOM 9449 C C . SER C 1 299 ? 30.121 78.858 54.494 1.00 12.78 299 SER C C 1
ATOM 9450 O O . SER C 1 299 ? 29.493 78.444 55.462 1.00 13.40 299 SER C O 1
ATOM 9453 N N . ALA C 1 300 ? 31.352 78.462 54.156 1.00 12.03 300 ALA C N 1
ATOM 9454 C CA . ALA C 1 300 ? 32.083 77.502 55.015 1.00 13.15 300 ALA C CA 1
ATOM 9455 C C . ALA C 1 300 ? 32.463 78.104 56.369 1.00 13.94 300 ALA C C 1
ATOM 9456 O O . ALA C 1 300 ? 32.918 77.365 57.275 1.00 16.40 300 ALA C O 1
ATOM 9458 N N . THR C 1 301 ? 32.361 79.417 56.497 1.00 13.36 301 THR C N 1
ATOM 9459 C CA . THR C 1 301 ? 32.812 80.118 57.708 1.00 14.28 301 THR C CA 1
ATOM 9460 C C . THR C 1 301 ? 31.687 80.845 58.397 1.00 16.34 301 THR C C 1
ATOM 9461 O O . THR C 1 301 ? 31.895 81.667 59.247 1.00 17.57 301 THR C O 1
ATOM 9465 N N . THR C 1 302 ? 30.412 80.522 58.068 1.00 13.91 302 THR C N 1
ATOM 9466 C CA . THR C 1 302 ? 29.314 81.077 58.782 1.00 15.23 302 THR C CA 1
ATOM 9467 C C . THR C 1 302 ? 29.440 80.724 60.272 1.00 15.09 302 THR C C 1
ATOM 9468 O O . THR C 1 302 ? 29.820 79.595 60.653 1.00 14.12 302 THR C O 1
ATOM 9472 N N . LYS C 1 303 ? 29.064 81.698 61.101 1.00 14.17 303 LYS C N 1
ATOM 9473 C CA . LYS C 1 303 ? 28.894 81.436 62.556 1.00 14.84 303 LYS C CA 1
ATOM 9474 C C . LYS C 1 303 ? 27.703 80.639 62.943 1.00 13.74 303 LYS C C 1
ATOM 9475 O O . LYS C 1 303 ? 27.591 80.172 64.127 1.00 18.32 303 LYS C O 1
ATOM 9481 N N . HIS C 1 304 ? 26.776 80.473 61.940 1.00 12.99 304 HIS C N 1
ATOM 9482 C CA . HIS C 1 304 ? 25.445 79.936 62.188 1.00 14.36 304 HIS C CA 1
ATOM 9483 C C . HIS C 1 304 ? 25.145 78.780 61.216 1.00 14.88 304 HIS C C 1
ATOM 9484 O O . HIS C 1 304 ? 24.183 78.887 60.459 1.00 13.13 304 HIS C O 1
ATOM 9491 N N . PRO C 1 305 ? 25.965 77.752 61.149 1.00 13.61 305 PRO C N 1
ATOM 9492 C CA . PRO C 1 305 ? 25.785 76.667 60.109 1.00 14.04 305 PRO C CA 1
ATOM 9493 C C . PRO C 1 305 ? 24.442 75.990 60.263 1.00 12.90 305 PRO C C 1
ATOM 9494 O O . PRO C 1 305 ? 23.855 75.621 59.244 1.00 13.32 305 PRO C O 1
ATOM 9498 N N . LYS C 1 306 ? 23.921 75.744 61.489 1.00 13.50 306 LYS C N 1
ATOM 9499 C CA . LYS C 1 306 ? 22.659 75.056 61.579 1.00 13.84 306 LYS C CA 1
ATOM 9500 C C . LYS C 1 306 ? 21.528 75.909 60.971 1.00 12.83 306 LYS C C 1
ATOM 9501 O O . LYS C 1 306 ? 20.698 75.399 60.242 1.00 13.60 306 LYS C O 1
ATOM 9507 N N . GLU C 1 307 ? 21.522 77.184 61.246 1.00 12.60 307 GLU C N 1
ATOM 9508 C CA . GLU C 1 307 ? 20.534 78.073 60.738 1.00 12.23 307 GLU C CA 1
ATOM 9509 C C . GLU C 1 307 ? 20.611 78.241 59.237 1.00 12.09 307 GLU C C 1
ATOM 9510 O O . GLU C 1 307 ? 19.588 78.290 58.543 1.00 12.34 307 GLU C O 1
ATOM 9516 N N . ALA C 1 308 ? 21.832 78.406 58.737 1.00 11.80 308 ALA C N 1
ATOM 9517 C CA . ALA C 1 308 ? 22.033 78.522 57.275 1.00 11.99 308 ALA C CA 1
ATOM 9518 C C . ALA C 1 308 ? 21.501 77.289 56.556 1.00 11.18 308 ALA C C 1
ATOM 9519 O O . ALA C 1 308 ? 20.814 77.349 55.558 1.00 11.07 308 ALA C O 1
ATOM 9521 N N . ASN C 1 309 ? 21.894 76.104 57.061 1.00 11.54 309 ASN C N 1
ATOM 9522 C CA . ASN C 1 309 ? 21.414 74.845 56.476 1.00 10.59 309 ASN C CA 1
ATOM 9523 C C . ASN C 1 309 ? 19.935 74.749 56.600 1.00 11.89 309 ASN C C 1
ATOM 9524 O O . ASN C 1 309 ? 19.274 74.215 55.685 1.00 12.69 309 ASN C O 1
ATOM 9529 N N . ALA C 1 310 ? 19.329 75.174 57.713 1.00 11.92 310 ALA C N 1
ATOM 9530 C CA . ALA C 1 310 ? 17.880 75.103 57.849 1.00 11.73 310 ALA C CA 1
ATOM 9531 C C . ALA C 1 310 ? 17.211 75.945 56.784 1.00 10.98 310 ALA C C 1
ATOM 9532 O O . ALA C 1 310 ? 16.123 75.558 56.276 1.00 12.09 310 ALA C O 1
ATOM 9534 N N . PHE C 1 311 ? 17.767 77.124 56.462 1.00 11.22 311 PHE C N 1
ATOM 9535 C CA . PHE C 1 311 ? 17.115 77.999 55.460 1.00 10.89 311 PHE C CA 1
ATOM 9536 C C . PHE C 1 311 ? 17.206 77.321 54.058 1.00 10.94 311 PHE C C 1
ATOM 9537 O O . PHE C 1 311 ? 16.225 77.319 53.322 1.00 11.68 311 PHE C O 1
ATOM 9545 N N . VAL C 1 312 ? 18.375 76.748 53.733 1.00 11.29 312 VAL C N 1
ATOM 9546 C CA . VAL C 1 312 ? 18.481 76.010 52.459 1.00 10.32 312 VAL C CA 1
ATOM 9547 C C . VAL C 1 312 ? 17.504 74.849 52.419 1.00 10.77 312 VAL C C 1
ATOM 9548 O O . VAL C 1 312 ? 16.811 74.609 51.430 1.00 11.49 312 VAL C O 1
ATOM 9552 N N . GLU C 1 313 ? 17.470 74.035 53.507 1.00 10.85 313 GLU C N 1
ATOM 9553 C CA . GLU C 1 313 ? 16.588 72.899 53.582 1.00 11.18 313 GLU C CA 1
ATOM 9554 C C . GLU C 1 313 ? 15.150 73.303 53.345 1.00 10.57 313 GLU C C 1
ATOM 9555 O O . GLU C 1 313 ? 14.375 72.633 52.636 1.00 11.00 313 GLU C O 1
ATOM 9561 N N . TYR C 1 314 ? 14.734 74.422 53.943 1.00 11.29 314 TYR C N 1
ATOM 9562 C CA . TYR C 1 314 ? 13.355 74.901 53.858 1.00 11.15 314 TYR C CA 1
ATOM 9563 C C . TYR C 1 314 ? 12.928 75.046 52.386 1.00 10.26 314 TYR C C 1
ATOM 9564 O O . TYR C 1 314 ? 11.866 74.637 51.943 1.00 10.79 314 TYR C O 1
ATOM 9573 N N . MET C 1 315 ? 13.819 75.688 51.592 1.00 10.72 315 MET C N 1
ATOM 9574 C CA . MET C 1 315 ? 13.476 75.990 50.232 1.00 11.25 315 MET C CA 1
ATOM 9575 C C . MET C 1 315 ? 13.447 74.721 49.351 1.00 10.76 315 MET C C 1
ATOM 9576 O O . MET C 1 315 ? 12.830 74.741 48.280 1.00 12.45 315 MET C O 1
ATOM 9581 N N . THR C 1 316 ? 14.066 73.616 49.800 1.00 10.16 316 THR C N 1
ATOM 9582 C CA . THR C 1 316 ? 13.953 72.358 49.085 1.00 10.73 316 THR C CA 1
ATOM 9583 C C . THR C 1 316 ? 12.645 71.627 49.309 1.00 10.18 316 THR C C 1
ATOM 9584 O O . THR C 1 316 ? 12.427 70.587 48.689 1.00 11.45 316 THR C O 1
ATOM 9588 N N . ARG C 1 317 ? 11.827 72.062 50.244 1.00 10.95 317 ARG C N 1
ATOM 9589 C CA . ARG C 1 317 ? 10.575 71.388 50.488 1.00 10.98 317 ARG C CA 1
ATOM 9590 C C . ARG C 1 317 ? 9.605 71.685 49.331 1.00 11.21 317 ARG C C 1
ATOM 9591 O O . ARG C 1 317 ? 9.526 72.827 48.882 1.00 11.14 317 ARG C O 1
ATOM 9599 N N . PRO C 1 318 ? 8.842 70.712 48.860 1.00 11.98 318 PRO C N 1
ATOM 9600 C CA . PRO C 1 318 ? 8.020 70.966 47.679 1.00 13.71 318 PRO C CA 1
ATOM 9601 C C . PRO C 1 318 ? 7.032 72.051 47.885 1.00 11.73 318 PRO C C 1
ATOM 9602 O O . PRO C 1 318 ? 6.802 72.862 46.974 1.00 13.82 318 PRO C O 1
ATOM 9606 N N . GLU C 1 319 ? 6.434 72.103 49.065 1.00 11.83 319 GLU C N 1
ATOM 9607 C CA . GLU C 1 319 ? 5.390 73.083 49.319 1.00 12.80 319 GLU C CA 1
ATOM 9608 C C . GLU C 1 319 ? 5.923 74.528 49.498 1.00 13.54 319 GLU C C 1
ATOM 9609 O O . GLU C 1 319 ? 5.149 75.469 49.453 1.00 16.35 319 GLU C O 1
ATOM 9615 N N . VAL C 1 320 ? 7.211 74.649 49.704 1.00 11.86 320 VAL C N 1
ATOM 9616 C CA . VAL C 1 320 ? 7.906 75.942 49.793 1.00 11.28 320 VAL C CA 1
ATOM 9617 C C . VAL C 1 320 ? 8.306 76.358 48.398 1.00 10.94 320 VAL C C 1
ATOM 9618 O O . VAL C 1 320 ? 7.996 77.453 47.931 1.00 11.70 320 VAL C O 1
ATOM 9622 N N . MET C 1 321 ? 9.077 75.465 47.713 1.00 10.80 321 MET C N 1
ATOM 9623 C CA . MET C 1 321 ? 9.483 75.743 46.350 1.00 11.50 321 MET C CA 1
ATOM 9624 C C . MET C 1 321 ? 8.286 76.071 45.450 1.00 11.37 321 MET C C 1
ATOM 9625 O O . MET C 1 321 ? 8.367 76.919 44.576 1.00 12.73 321 MET C O 1
ATOM 9630 N N . GLN C 1 322 ? 7.135 75.427 45.687 1.00 11.90 322 GLN C N 1
ATOM 9631 C CA . GLN C 1 322 ? 5.937 75.679 44.898 1.00 12.59 322 GLN C CA 1
ATOM 9632 C C . GLN C 1 322 ? 5.590 77.153 44.914 1.00 13.20 322 GLN C C 1
ATOM 9633 O O . GLN C 1 322 ? 5.151 77.714 43.847 1.00 13.76 322 GLN C O 1
ATOM 9639 N N . LYS C 1 323 ? 5.759 77.871 46.030 1.00 13.51 323 LYS C N 1
ATOM 9640 C CA . LYS C 1 323 ? 5.400 79.265 46.131 1.00 13.28 323 LYS C CA 1
ATOM 9641 C C . LYS C 1 323 ? 6.251 80.092 45.240 1.00 12.79 323 LYS C C 1
ATOM 9642 O O . LYS C 1 323 ? 5.772 81.069 44.612 1.00 15.28 323 LYS C O 1
ATOM 9648 N N . TYR C 1 324 ? 7.550 79.789 45.172 1.00 12.35 324 TYR C N 1
ATOM 9649 C CA . TYR C 1 324 ? 8.465 80.495 44.294 1.00 11.39 324 TYR C CA 1
ATOM 9650 C C . TYR C 1 324 ? 8.146 80.203 42.823 1.00 10.75 324 TYR C C 1
ATOM 9651 O O . TYR C 1 324 ? 8.015 81.081 41.990 1.00 11.74 324 TYR C O 1
ATOM 9660 N N . TYR C 1 325 ? 8.059 78.901 42.532 1.00 11.07 325 TYR C N 1
ATOM 9661 C CA . TYR C 1 325 ? 7.811 78.463 41.146 1.00 10.72 325 TYR C CA 1
ATOM 9662 C C . TYR C 1 325 ? 6.545 79.037 40.551 1.00 11.73 325 TYR C C 1
ATOM 9663 O O . TYR C 1 325 ? 6.496 79.422 39.381 1.00 11.78 325 TYR C O 1
ATOM 9672 N N . ASP C 1 326 ? 5.460 79.087 41.359 1.00 11.99 326 ASP C N 1
ATOM 9673 C CA . ASP C 1 326 ? 4.220 79.599 40.853 1.00 14.05 326 ASP C CA 1
ATOM 9674 C C . ASP C 1 326 ? 4.286 81.025 40.444 1.00 13.69 326 ASP C C 1
ATOM 9675 O O . ASP C 1 326 ? 3.523 81.425 39.563 1.00 16.85 326 ASP C O 1
ATOM 9680 N N . VAL C 1 327 ? 5.166 81.837 41.006 1.00 13.43 327 VAL C N 1
ATOM 9681 C CA . VAL C 1 327 ? 5.332 83.210 40.622 1.00 13.91 327 VAL C CA 1
ATOM 9682 C C . VAL C 1 327 ? 6.401 83.370 39.522 1.00 13.75 327 VAL C C 1
ATOM 9683 O O . VAL C 1 327 ? 6.200 84.114 38.527 1.00 15.85 327 VAL C O 1
ATOM 9687 N N . ASP C 1 328 ? 7.565 82.707 39.682 1.00 12.46 328 ASP C N 1
ATOM 9688 C CA . ASP C 1 328 ? 8.687 82.874 38.807 1.00 12.37 328 ASP C CA 1
ATOM 9689 C C . ASP C 1 328 ? 8.549 82.133 37.489 1.00 11.87 328 ASP C C 1
ATOM 9690 O O . ASP C 1 328 ? 8.853 82.660 36.431 1.00 13.56 328 ASP C O 1
ATOM 9695 N N . GLY C 1 329 ? 8.163 80.851 37.571 1.00 11.60 329 GLY C N 1
ATOM 9696 C CA . GLY C 1 329 ? 7.925 80.026 36.384 1.00 12.71 329 GLY C CA 1
ATOM 9697 C C . GLY C 1 329 ? 9.129 79.341 35.771 1.00 11.41 329 GLY C C 1
ATOM 9698 O O . GLY C 1 329 ? 8.899 78.464 34.892 1.00 12.04 329 GLY C O 1
ATOM 9699 N N . SER C 1 330 ? 10.361 79.666 36.121 1.00 10.74 330 SER C N 1
ATOM 9700 C CA . SER C 1 330 ? 11.468 78.915 35.611 1.00 10.59 330 SER C CA 1
ATOM 9701 C C . SER C 1 330 ? 11.396 77.495 36.053 1.00 10.49 330 SER C C 1
ATOM 9702 O O . SER C 1 330 ? 10.907 77.218 37.166 1.00 10.39 330 SER C O 1
ATOM 9705 N N . PRO C 1 331 ? 11.876 76.523 35.265 1.00 9.85 331 PRO C N 1
ATOM 9706 C CA . PRO C 1 331 ? 11.776 75.132 35.696 1.00 10.19 331 PRO C CA 1
ATOM 9707 C C . PRO C 1 331 ? 12.596 74.941 36.995 1.00 10.67 331 PRO C C 1
ATOM 9708 O O . PRO C 1 331 ? 13.631 75.541 37.200 1.00 10.06 331 PRO C O 1
ATOM 9712 N N . THR C 1 332 ? 12.050 74.018 37.813 1.00 9.99 332 THR C N 1
ATOM 9713 C CA . THR C 1 332 ? 12.656 73.681 39.090 1.00 9.63 332 THR C CA 1
ATOM 9714 C C . THR C 1 332 ? 13.148 72.261 39.128 1.00 10.57 332 THR C C 1
ATOM 9715 O O . THR C 1 332 ? 12.497 71.313 38.692 1.00 11.26 332 THR C O 1
ATOM 9719 N N . ALA C 1 333 ? 14.309 72.115 39.755 1.00 10.79 333 ALA C N 1
ATOM 9720 C CA . ALA C 1 333 ? 14.907 70.823 40.009 1.00 11.90 333 ALA C CA 1
ATOM 9721 C C . ALA C 1 333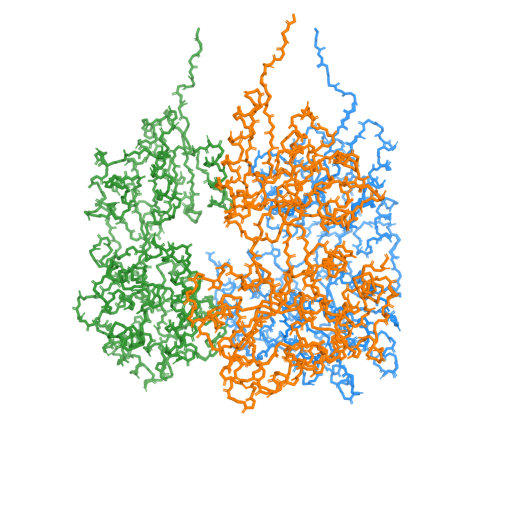 ? 14.425 70.134 41.250 1.00 12.17 333 ALA C C 1
ATOM 9722 O O . ALA C 1 333 ? 14.846 69.025 41.577 1.00 13.61 333 ALA C O 1
ATOM 9724 N N . ILE C 1 334 ? 13.547 70.808 42.000 1.00 11.83 334 ILE C N 1
ATOM 9725 C CA . ILE C 1 334 ? 13.100 70.250 43.299 1.00 11.23 334 ILE C CA 1
ATOM 9726 C C . ILE C 1 334 ? 11.972 69.280 43.079 1.00 11.59 334 ILE C C 1
ATOM 9727 O O . ILE C 1 334 ? 10.960 69.547 42.482 1.00 12.93 334 ILE C O 1
ATOM 9732 N N . GLU C 1 335 ? 12.179 68.077 43.620 1.00 13.14 335 GLU C N 1
ATOM 9733 C CA . GLU C 1 335 ? 11.202 67.003 43.541 1.00 13.99 335 GLU C CA 1
ATOM 9734 C C . GLU C 1 335 ? 9.896 67.417 44.206 1.00 13.10 335 GLU C C 1
ATOM 9735 O O . GLU C 1 335 ? 9.833 68.084 45.239 1.00 14.97 335 GLU C O 1
ATOM 9741 N N . GLY C 1 336 ? 8.838 66.977 43.580 1.00 13.45 336 GLY C N 1
ATOM 9742 C CA . GLY C 1 336 ? 7.557 67.110 44.191 1.00 13.75 336 GLY C CA 1
ATOM 9743 C C . GLY C 1 336 ? 6.792 68.398 43.915 1.00 14.34 336 GLY C C 1
ATOM 9744 O O . GLY C 1 336 ? 5.663 68.601 44.381 1.00 16.63 336 GLY C O 1
ATOM 9745 N N . VAL C 1 337 ? 7.389 69.338 43.193 1.00 13.78 337 VAL C N 1
ATOM 9746 C CA . VAL C 1 337 ? 6.776 70.558 42.778 1.00 13.48 337 VAL C CA 1
ATOM 9747 C C . VAL C 1 337 ? 5.905 70.291 41.567 1.00 15.52 337 VAL C C 1
ATOM 9748 O O . VAL C 1 337 ? 6.355 69.628 40.625 1.00 20.67 337 VAL C O 1
ATOM 9752 N N A LYS C 1 338 ? 4.674 70.705 41.523 0.50 16.87 338 LYS C N 1
ATOM 9753 N N B LYS C 1 338 ? 4.644 70.773 41.645 0.50 15.80 338 LYS C N 1
ATOM 9754 C CA A LYS C 1 338 ? 3.945 70.373 40.323 0.50 16.70 338 LYS C CA 1
ATOM 9755 C CA B LYS C 1 338 ? 3.593 70.662 40.576 0.50 16.34 338 LYS C CA 1
ATOM 9756 C C A LYS C 1 338 ? 4.142 71.443 39.331 0.50 18.50 338 LYS C C 1
ATOM 9757 C C B LYS C 1 338 ? 4.055 71.532 39.357 0.50 18.90 338 LYS C C 1
ATOM 9758 O O A LYS C 1 338 ? 3.886 72.625 39.565 0.50 14.90 338 LYS C O 1
ATOM 9759 O O B LYS C 1 338 ? 3.935 72.747 39.528 0.50 17.35 338 LYS C O 1
ATOM 9770 N N . GLN C 1 339 ? 4.629 70.995 38.187 1.00 20.95 339 GLN C N 1
ATOM 9771 C CA . GLN C 1 339 ? 5.026 71.895 37.045 1.00 21.51 339 GLN C CA 1
ATOM 9772 C C . GLN C 1 339 ? 3.711 72.420 36.412 1.00 18.46 339 GLN C C 1
ATOM 9773 O O . GLN C 1 339 ? 2.657 71.818 36.445 1.00 21.86 339 GLN C O 1
ATOM 9779 N N . ALA C 1 340 ? 3.871 73.555 35.837 1.00 16.89 340 ALA C N 1
ATOM 9780 C CA . ALA C 1 340 ? 2.878 74.138 35.001 1.00 16.59 340 ALA C CA 1
ATOM 9781 C C . ALA C 1 340 ? 2.494 73.162 33.870 1.00 17.58 340 ALA C C 1
ATOM 9782 O O . ALA C 1 340 ? 3.330 72.395 33.355 1.00 17.97 340 ALA C O 1
ATOM 9784 N N . GLY C 1 341 ? 1.300 73.232 33.435 1.00 18.69 341 GLY C N 1
ATOM 9785 C CA . GLY C 1 341 ? 0.794 72.308 32.487 1.00 18.75 341 GLY C CA 1
ATOM 9786 C C . GLY C 1 341 ? 1.266 72.518 31.085 1.00 16.26 341 GLY C C 1
ATOM 9787 O O . GLY C 1 341 ? 1.970 73.485 30.729 1.00 17.64 341 GLY C O 1
ATOM 9788 N N A GLU C 1 342 ? 1.007 71.494 30.283 0.50 18.25 342 GLU C N 1
ATOM 9789 N N B GLU C 1 342 ? 0.655 71.731 30.223 0.50 18.23 342 GLU C N 1
ATOM 9790 C CA A GLU C 1 342 ? 1.185 71.543 28.831 0.50 20.06 342 GLU C CA 1
ATOM 9791 C CA B GLU C 1 342 ? 1.222 71.545 28.877 0.50 20.08 342 GLU C CA 1
ATOM 9792 C C A GLU C 1 342 ? 0.908 72.818 28.074 0.50 18.88 342 GLU C C 1
ATOM 9793 C C B GLU C 1 342 ? 0.795 72.706 27.992 0.50 20.28 342 GLU C C 1
ATOM 9794 O O A GLU C 1 342 ? 1.544 73.068 27.016 0.50 19.20 342 GLU C O 1
ATOM 9795 O O B GLU C 1 342 ? 1.311 72.825 26.846 0.50 23.49 342 GLU C O 1
ATOM 9806 N N . ASP C 1 343 ? -0.055 73.625 28.499 1.00 19.92 343 ASP C N 1
ATOM 9807 C CA . ASP C 1 343 ? -0.368 74.902 27.819 1.00 22.51 343 ASP C CA 1
ATOM 9808 C C . ASP C 1 343 ? 0.466 76.089 28.286 1.00 19.59 343 ASP C C 1
ATOM 9809 O O . ASP C 1 343 ? 0.330 77.152 27.669 1.00 24.56 343 ASP C O 1
ATOM 9814 N N A SER C 1 344 ? 1.303 75.923 29.261 0.50 17.37 344 SER C N 1
ATOM 9815 N N B SER C 1 344 ? 1.342 75.929 29.319 0.50 17.49 344 SER C N 1
ATOM 9816 C CA A SER C 1 344 ? 2.072 77.032 29.645 0.50 15.44 344 SER C CA 1
ATOM 9817 C CA B SER C 1 344 ? 2.412 76.932 29.756 0.50 15.43 344 SER C CA 1
ATOM 9818 C C A SER C 1 344 ? 3.114 77.364 28.534 0.50 12.47 344 SER C C 1
ATOM 9819 C C B SER C 1 344 ? 3.163 77.349 28.483 0.50 13.66 344 SER C C 1
ATOM 9820 O O A SER C 1 344 ? 3.635 76.439 27.883 0.50 9.54 344 SER C O 1
ATOM 9821 O O B SER C 1 344 ? 3.509 76.488 27.653 0.50 14.11 344 SER C O 1
ATOM 9826 N N . PRO C 1 345 ? 3.449 78.617 28.329 1.00 12.00 345 PRO C N 1
ATOM 9827 C CA . PRO C 1 345 ? 4.322 78.999 27.249 1.00 10.85 345 PRO C CA 1
ATOM 9828 C C . PRO C 1 345 ? 5.646 78.264 27.234 1.00 10.29 345 PRO C C 1
ATOM 9829 O O . PRO C 1 345 ? 6.147 77.999 26.151 1.00 10.61 345 PRO C O 1
ATOM 9833 N N . LEU C 1 346 ? 6.232 78.032 28.415 1.00 9.79 346 LEU C N 1
ATOM 9834 C CA . LEU C 1 346 ? 7.521 77.405 28.523 1.00 9.38 346 LEU C CA 1
ATOM 9835 C C . LEU C 1 346 ? 7.475 75.892 28.500 1.00 9.34 346 LEU C C 1
ATOM 9836 O O . LEU C 1 346 ? 8.526 75.254 28.658 1.00 9.74 346 LEU C O 1
ATOM 9841 N N . ALA C 1 347 ? 6.296 75.269 28.288 1.00 9.62 347 ALA C N 1
ATOM 9842 C CA . ALA C 1 347 ? 6.208 73.827 28.378 1.00 9.89 347 ALA C CA 1
ATOM 9843 C C . ALA C 1 347 ? 7.197 73.145 27.458 1.00 9.58 347 ALA C C 1
ATOM 9844 O O . ALA C 1 347 ? 7.897 72.201 27.861 1.00 9.97 347 ALA C O 1
ATOM 9846 N N . GLY C 1 348 ? 7.236 73.516 26.179 1.00 9.59 348 GLY C N 1
ATOM 9847 C CA . GLY C 1 348 ? 8.111 72.829 25.242 1.00 9.74 348 GLY C CA 1
ATOM 9848 C C . GLY C 1 348 ? 9.562 73.025 25.532 1.00 9.16 348 GLY C C 1
ATOM 9849 O O . GLY C 1 348 ? 10.373 72.077 25.455 1.00 10.59 348 GLY C O 1
ATOM 9850 N N . MET C 1 349 ? 9.956 74.242 25.862 1.00 8.54 349 MET C N 1
ATOM 9851 C CA . MET C 1 349 ? 11.344 74.525 26.134 1.00 8.87 349 MET C CA 1
ATOM 9852 C C . MET C 1 349 ? 11.856 73.770 27.343 1.00 8.70 349 MET C C 1
ATOM 9853 O O . MET C 1 349 ? 13.031 73.473 27.434 1.00 9.52 349 MET C O 1
ATOM 9858 N N . THR C 1 350 ? 10.963 73.469 28.294 1.00 8.87 350 THR C N 1
ATOM 9859 C CA . THR C 1 350 ? 11.304 72.947 29.589 1.00 9.53 350 THR C CA 1
ATOM 9860 C C . THR C 1 350 ? 10.912 71.493 29.840 1.00 9.90 350 THR C C 1
ATOM 9861 O O . THR C 1 350 ? 11.138 70.947 30.922 1.00 10.89 350 THR C O 1
ATOM 9865 N N . GLU C 1 351 ? 10.341 70.819 28.863 1.00 9.85 351 GLU C N 1
ATOM 9866 C CA . GLU C 1 351 ? 9.819 69.449 28.957 1.00 10.97 351 GLU C CA 1
ATOM 9867 C C . GLU C 1 351 ? 10.828 68.467 29.457 1.00 10.10 351 GLU C C 1
ATOM 9868 O O . GLU C 1 351 ? 10.510 67.495 30.167 1.00 12.58 351 GLU C O 1
ATOM 9874 N N . TYR C 1 352 ? 12.070 68.663 29.063 1.00 9.17 352 TYR C N 1
ATOM 9875 C CA . TYR C 1 352 ? 13.186 67.773 29.414 1.00 9.71 352 TYR C CA 1
ATOM 9876 C C . TYR C 1 352 ? 14.230 68.512 30.310 1.00 9.54 352 TYR C C 1
ATOM 9877 O O . TYR C 1 352 ? 15.381 68.130 30.346 1.00 9.97 352 TYR C O 1
ATOM 9886 N N . ALA C 1 353 ? 13.794 69.521 31.040 1.00 10.37 353 ALA C N 1
ATOM 9887 C CA . ALA C 1 353 ? 14.687 70.186 31.982 1.00 9.95 353 ALA C CA 1
ATOM 9888 C C . ALA C 1 353 ? 15.233 69.178 32.988 1.00 10.14 353 ALA C C 1
ATOM 9889 O O . ALA C 1 353 ? 14.567 68.261 33.412 1.00 11.07 353 ALA C O 1
ATOM 9891 N N . PHE C 1 354 ? 16.501 69.413 33.320 1.00 10.27 354 PHE C N 1
ATOM 9892 C CA . PHE C 1 354 ? 17.196 68.609 34.358 1.00 10.31 354 PHE C CA 1
ATOM 9893 C C . PHE C 1 354 ? 17.446 67.182 33.914 1.00 11.77 354 PHE C C 1
ATOM 9894 O O . PHE C 1 354 ? 17.836 66.365 34.781 1.00 13.67 354 PHE C O 1
ATOM 9902 N N . THR C 1 355 ? 17.322 66.860 32.643 1.00 10.64 355 THR C N 1
ATOM 9903 C CA . THR C 1 355 ? 17.650 65.564 32.118 1.00 11.31 355 THR C CA 1
ATOM 9904 C C . THR C 1 355 ? 18.940 65.635 31.284 1.00 10.98 355 THR C C 1
ATOM 9905 O O . THR C 1 355 ? 19.545 66.716 31.182 1.00 11.33 355 THR C O 1
ATOM 9909 N N . ASP C 1 356 ? 19.290 64.521 30.613 1.00 11.86 356 ASP C N 1
ATOM 9910 C CA . ASP C 1 356 ? 20.425 64.568 29.739 1.00 12.78 356 ASP C CA 1
ATOM 9911 C C . ASP C 1 356 ? 20.211 65.406 28.527 1.00 12.12 356 ASP C C 1
ATOM 9912 O O . ASP C 1 356 ? 21.154 65.607 27.740 1.00 15.61 356 ASP C O 1
ATOM 9917 N N . ARG C 1 357 ? 19.051 65.956 28.290 1.00 9.82 357 ARG C N 1
ATOM 9918 C CA . ARG C 1 357 ? 18.781 66.871 27.202 1.00 9.46 357 ARG C CA 1
ATOM 9919 C C . ARG C 1 357 ? 18.851 68.323 27.613 1.00 8.81 357 ARG C C 1
ATOM 9920 O O . ARG C 1 357 ? 18.565 69.194 26.780 1.00 10.10 357 ARG C O 1
ATOM 9928 N N . HIS C 1 358 ? 19.216 68.641 28.859 1.00 9.54 358 HIS C N 1
ATOM 9929 C CA . HIS C 1 358 ? 19.331 70.012 29.333 1.00 9.39 358 HIS C CA 1
ATOM 9930 C C . HIS C 1 358 ? 20.763 70.308 29.743 1.00 9.86 358 HIS C C 1
ATOM 9931 O O . HIS C 1 358 ? 21.123 70.101 30.912 1.00 13.57 358 HIS C O 1
ATOM 9938 N N A LEU C 1 359 ? 21.512 70.817 28.811 0.50 8.48 359 LEU C N 1
ATOM 9939 N N B LEU C 1 359 ? 21.625 70.653 28.815 0.50 9.28 359 LEU C N 1
ATOM 9940 C CA A LEU C 1 359 ? 22.932 71.011 28.971 0.50 9.27 359 LEU C CA 1
ATOM 9941 C CA B LEU C 1 359 ? 23.065 70.864 29.097 0.50 9.21 359 LEU C CA 1
ATOM 9942 C C A LEU C 1 359 ? 23.198 72.220 29.863 0.50 8.50 359 LEU C C 1
ATOM 9943 C C B LEU C 1 359 ? 23.302 72.185 29.793 0.50 8.66 359 LEU C C 1
ATOM 9944 O O A LEU C 1 359 ? 22.383 73.181 29.866 0.50 8.42 359 LEU C O 1
ATOM 9945 O O B LEU C 1 359 ? 22.622 73.186 29.591 0.50 9.51 359 LEU C O 1
ATOM 9954 N N . VAL C 1 360 ? 24.336 72.211 30.605 1.00 9.26 360 VAL C N 1
ATOM 9955 C CA . VAL C 1 360 ? 24.814 73.443 31.188 1.00 9.31 360 VAL C CA 1
ATOM 9956 C C . VAL C 1 360 ? 25.482 74.257 30.073 1.00 8.36 360 VAL C C 1
ATOM 9957 O O . VAL C 1 360 ? 26.157 73.759 29.211 1.00 9.93 360 VAL C O 1
ATOM 9961 N N . TRP C 1 361 ? 25.300 75.572 30.135 1.00 8.66 361 TRP C N 1
ATOM 9962 C CA . TRP C 1 361 ? 25.956 76.544 29.255 1.00 9.19 361 TRP C CA 1
ATOM 9963 C C . TRP C 1 361 ? 27.406 76.117 29.005 1.00 9.77 361 TRP C C 1
ATOM 9964 O O . TRP C 1 361 ? 28.161 75.826 29.975 1.00 10.96 361 TRP C O 1
ATOM 9975 N N . LEU C 1 362 ? 27.842 76.152 27.777 1.00 9.04 362 LEU C N 1
ATOM 9976 C CA . LEU C 1 362 ? 29.191 75.737 27.439 1.00 9.44 362 LEU C CA 1
ATOM 9977 C C . LEU C 1 362 ? 30.253 76.618 28.077 1.00 9.82 362 LEU C C 1
ATOM 9978 O O . LEU C 1 362 ? 31.377 76.135 28.365 1.00 10.35 362 LEU C O 1
ATOM 9983 N N . GLN C 1 363 ? 29.919 77.867 28.327 1.00 10.14 363 GLN C N 1
ATOM 9984 C CA . GLN C 1 363 ? 30.862 78.838 28.916 1.00 10.28 363 GLN C CA 1
ATOM 9985 C C . GLN C 1 363 ? 31.146 78.552 30.379 1.00 10.05 363 GLN C C 1
ATOM 9986 O O . GLN C 1 363 ? 32.023 79.190 30.955 1.00 11.41 363 GLN C O 1
ATOM 9992 N N . GLN C 1 364 ? 30.501 77.506 30.973 1.00 10.00 364 GLN C N 1
ATOM 9993 C CA . GLN C 1 364 ? 31.014 76.920 32.198 1.00 10.62 364 GLN C CA 1
ATOM 9994 C C . GLN C 1 364 ? 32.552 76.716 32.087 1.00 11.58 364 GLN C C 1
ATOM 9995 O O . GLN C 1 364 ? 33.254 76.827 33.135 1.00 13.84 364 GLN C O 1
ATOM 10001 N N . TYR C 1 365 ? 33.011 76.302 30.943 1.00 11.02 365 TYR C N 1
ATOM 10002 C CA . TYR C 1 365 ? 34.420 75.974 30.716 1.00 11.30 365 TYR C CA 1
ATOM 10003 C C . TYR C 1 365 ? 35.115 76.916 29.733 1.00 11.95 365 TYR C C 1
ATOM 10004 O O . TYR C 1 365 ? 36.115 76.504 29.106 1.00 13.27 365 TYR C O 1
ATOM 10013 N N . TRP C 1 366 ? 34.630 78.139 29.598 1.00 11.25 366 TRP C N 1
ATOM 10014 C CA . TRP C 1 366 ? 35.279 79.161 28.762 1.00 11.65 366 TRP C CA 1
ATOM 10015 C C . TRP C 1 366 ? 35.688 80.324 29.682 1.00 12.99 366 TRP C C 1
ATOM 10016 O O . TRP C 1 366 ? 35.147 80.536 30.756 1.00 15.84 366 TRP C O 1
ATOM 10027 N N . THR C 1 367 ? 36.639 81.107 29.215 1.00 12.60 367 THR C N 1
ATOM 10028 C CA . THR C 1 367 ? 37.100 82.273 29.968 1.00 13.43 367 THR C CA 1
ATOM 10029 C C . THR C 1 367 ? 36.284 83.556 29.734 1.00 13.00 367 THR C C 1
ATOM 10030 O O . THR C 1 367 ? 36.425 84.494 30.471 1.00 16.31 367 THR C O 1
ATOM 10034 N N . SER C 1 368 ? 35.497 83.597 28.663 1.00 12.31 368 SER C N 1
ATOM 10035 C CA . SER C 1 368 ? 34.580 84.669 28.354 1.00 11.76 368 SER C CA 1
ATOM 10036 C C . SER C 1 368 ? 33.529 84.148 27.382 1.00 11.66 368 SER C C 1
ATOM 10037 O O . SER C 1 368 ? 33.606 82.943 27.016 1.00 11.88 368 SER C O 1
ATOM 10040 N N . GLU C 1 369 ? 32.612 84.960 26.941 1.00 12.13 369 GLU C N 1
ATOM 10041 C CA . GLU C 1 369 ? 31.631 84.525 25.989 1.00 11.03 369 GLU C CA 1
ATOM 10042 C C . GLU C 1 369 ? 31.243 85.568 24.959 1.00 10.52 369 GLU C C 1
ATOM 10043 O O . GLU C 1 369 ? 30.690 85.165 23.915 1.00 10.47 369 GLU C O 1
ATOM 10049 N N . ALA C 1 370 ? 31.449 86.855 25.184 1.00 11.13 370 ALA C N 1
ATOM 10050 C CA . ALA C 1 370 ? 30.924 87.851 24.238 1.00 11.04 370 ALA C CA 1
ATOM 10051 C C . ALA C 1 370 ? 31.365 87.644 22.803 1.00 10.24 370 ALA C C 1
ATOM 10052 O O . ALA C 1 370 ? 30.551 87.827 21.886 1.00 10.20 370 ALA C O 1
ATOM 10054 N N A ASP C 1 371 ? 32.605 87.191 22.614 0.50 9.73 371 ASP C N 1
ATOM 10055 N N B ASP C 1 371 ? 32.678 87.398 22.549 0.50 10.45 371 ASP C N 1
ATOM 10056 C CA A ASP C 1 371 ? 33.081 87.093 21.282 0.50 8.92 371 ASP C CA 1
ATOM 10057 C CA B ASP C 1 371 ? 33.096 87.149 21.149 0.50 9.39 371 ASP C CA 1
ATOM 10058 C C A ASP C 1 371 ? 32.401 85.967 20.546 0.50 8.06 371 ASP C C 1
ATOM 10059 C C B ASP C 1 371 ? 32.470 85.898 20.486 0.50 8.49 371 ASP C C 1
ATOM 10060 O O A ASP C 1 371 ? 32.285 86.025 19.321 0.50 8.37 371 ASP C O 1
ATOM 10061 O O B ASP C 1 371 ? 32.447 85.810 19.236 0.50 7.69 371 ASP C O 1
ATOM 10070 N N . PHE C 1 372 ? 31.979 84.927 21.292 1.00 8.23 372 PHE C N 1
ATOM 10071 C CA . PHE C 1 372 ? 31.192 83.853 20.700 1.00 7.85 372 PHE C CA 1
ATOM 10072 C C . PHE C 1 372 ? 29.841 84.348 20.247 1.00 6.98 372 PHE C C 1
ATOM 10073 O O . PHE C 1 372 ? 29.324 83.985 19.185 1.00 7.61 372 PHE C O 1
ATOM 10081 N N . HIS C 1 373 ? 29.210 85.237 21.045 1.00 7.90 373 HIS C N 1
ATOM 10082 C CA . HIS C 1 373 ? 27.958 85.827 20.624 1.00 8.17 373 HIS C CA 1
ATOM 10083 C C . HIS C 1 373 ? 28.171 86.549 19.291 1.00 7.76 373 HIS C C 1
ATOM 10084 O O . HIS C 1 373 ? 27.415 86.396 18.326 1.00 7.96 373 HIS C O 1
ATOM 10091 N N . THR C 1 374 ? 29.256 87.376 19.216 1.00 8.58 374 THR C N 1
ATOM 10092 C CA . THR C 1 374 ? 29.492 88.186 18.056 1.00 9.12 374 THR C CA 1
ATOM 10093 C C . THR C 1 374 ? 29.744 87.380 16.807 1.00 8.05 374 THR C C 1
ATOM 10094 O O . THR C 1 374 ? 29.214 87.670 15.741 1.00 8.71 374 THR C O 1
ATOM 10098 N N . LEU C 1 375 ? 30.572 86.304 16.916 1.00 7.90 375 LEU C N 1
ATOM 10099 C CA . LEU C 1 375 ? 30.850 85.536 15.710 1.00 7.57 375 LEU C CA 1
ATOM 10100 C C . LEU C 1 375 ? 29.575 84.857 15.250 1.00 7.35 375 LEU C C 1
ATOM 10101 O O . LEU C 1 375 ? 29.408 84.622 14.031 1.00 8.12 375 LEU C O 1
ATOM 10106 N N . THR C 1 376 ? 28.688 84.470 16.151 1.00 7.22 376 THR C N 1
ATOM 10107 C CA . THR C 1 376 ? 27.449 83.820 15.779 1.00 7.66 376 THR C CA 1
ATOM 10108 C C . THR C 1 376 ? 26.558 84.774 14.974 1.00 7.33 376 THR C C 1
ATOM 10109 O O . THR C 1 376 ? 26.090 84.436 13.855 1.00 7.65 376 THR C O 1
ATOM 10113 N N . MET C 1 377 ? 26.330 85.957 15.545 1.00 7.40 377 MET C N 1
ATOM 10114 C CA . MET C 1 377 ? 25.450 86.927 14.862 1.00 7.86 377 MET C CA 1
ATOM 10115 C C . MET C 1 377 ? 26.101 87.390 13.559 1.00 7.46 377 MET C C 1
ATOM 10116 O O . MET C 1 377 ? 25.408 87.610 12.542 1.00 8.31 377 MET C O 1
ATOM 10121 N N . ASN C 1 378 ? 27.435 87.553 13.507 1.00 7.72 378 ASN C N 1
ATOM 10122 C CA . ASN C 1 378 ? 28.110 87.988 12.287 1.00 8.00 378 ASN C CA 1
ATOM 10123 C C . ASN C 1 378 ? 27.941 86.955 11.208 1.00 8.14 378 ASN C C 1
ATOM 10124 O O . ASN C 1 378 ? 27.907 87.341 10.024 1.00 9.14 378 ASN C O 1
ATOM 10129 N N . TYR C 1 379 ? 27.852 85.680 11.536 1.00 7.69 379 TYR C N 1
ATOM 10130 C CA . TYR C 1 379 ? 27.590 84.688 10.499 1.00 7.92 379 TYR C CA 1
ATOM 10131 C C . TYR C 1 379 ? 26.160 84.821 9.980 1.00 7.62 379 TYR C C 1
ATOM 10132 O O . TYR C 1 379 ? 25.932 84.736 8.776 1.00 8.20 379 TYR C O 1
ATOM 10141 N N . VAL C 1 380 ? 25.181 85.041 10.844 1.00 7.78 380 VAL C N 1
ATOM 10142 C CA . VAL C 1 380 ? 23.833 85.300 10.338 1.00 8.56 380 VAL C CA 1
ATOM 10143 C C . VAL C 1 380 ? 23.844 86.485 9.394 1.00 8.37 380 VAL C C 1
ATOM 10144 O O . VAL C 1 380 ? 23.198 86.437 8.302 1.00 9.33 380 VAL C O 1
ATOM 10148 N N . LEU C 1 381 ? 24.580 87.510 9.728 1.00 8.43 381 LEU C N 1
ATOM 10149 C CA . LEU C 1 381 ? 24.656 88.725 8.948 1.00 9.42 381 LEU C CA 1
ATOM 10150 C C . LEU C 1 381 ? 25.309 88.515 7.595 1.00 9.56 381 LEU C C 1
ATOM 10151 O O . LEU C 1 381 ? 24.877 89.112 6.599 1.00 12.26 381 LEU C O 1
ATOM 10156 N N . THR C 1 382 ? 26.397 87.760 7.547 1.00 9.23 382 THR C N 1
ATOM 10157 C CA . THR C 1 382 ? 27.297 87.697 6.384 1.00 10.62 382 THR C CA 1
ATOM 10158 C C . THR C 1 382 ? 27.256 86.366 5.642 1.00 10.17 382 THR C C 1
ATOM 10159 O O . THR C 1 382 ? 27.620 86.320 4.449 1.00 11.84 382 THR C O 1
ATOM 10163 N N . GLY C 1 383 ? 27.036 85.258 6.310 1.00 10.06 383 GLY C N 1
ATOM 10164 C CA . GLY C 1 383 ? 27.175 83.950 5.718 1.00 10.84 383 GLY C CA 1
ATOM 10165 C C . GLY C 1 383 ? 28.645 83.590 5.411 1.00 9.39 383 GLY C C 1
ATOM 10166 O O . GLY C 1 383 ? 28.894 82.662 4.650 1.00 11.29 383 GLY C O 1
ATOM 10167 N N . ASP C 1 384 ? 29.619 84.249 6.061 1.00 9.78 384 ASP C N 1
ATOM 10168 C CA . ASP C 1 384 ? 31.012 83.974 5.766 1.00 9.16 384 ASP C CA 1
ATOM 10169 C C . ASP C 1 384 ? 31.495 82.800 6.611 1.00 8.67 384 ASP C C 1
ATOM 10170 O O . ASP C 1 384 ? 31.808 82.950 7.807 1.00 8.78 384 ASP C O 1
ATOM 10175 N N . LYS C 1 385 ? 31.520 81.642 6.000 1.00 9.11 385 LYS C N 1
ATOM 10176 C CA . LYS C 1 385 ? 31.810 80.403 6.708 1.00 8.97 385 LYS C CA 1
ATOM 10177 C C . LYS C 1 385 ? 33.254 80.343 7.185 1.00 8.97 385 LYS C C 1
ATOM 10178 O O . LYS C 1 385 ? 33.552 80.060 8.357 1.00 9.18 385 LYS C O 1
ATOM 10184 N N . GLN C 1 386 ? 34.200 80.638 6.297 1.00 10.03 386 GLN C N 1
ATOM 10185 C CA . GLN C 1 386 ? 35.609 80.643 6.703 1.00 10.10 386 GLN C CA 1
ATOM 10186 C C . GLN C 1 386 ? 35.880 81.687 7.772 1.00 9.22 386 GLN C C 1
ATOM 10187 O O . GLN C 1 386 ? 36.637 81.474 8.722 1.00 9.54 386 GLN C O 1
ATOM 10193 N N . GLY C 1 387 ? 35.245 82.833 7.621 1.00 9.33 387 GLY C N 1
ATOM 10194 C CA . GLY C 1 387 ? 35.386 83.867 8.617 1.00 9.34 387 GLY C CA 1
ATOM 10195 C C . GLY C 1 387 ? 34.918 83.446 9.963 1.00 8.13 387 GLY C C 1
ATOM 10196 O O . GLY C 1 387 ? 35.538 83.752 11.007 1.00 8.53 387 GLY C O 1
ATOM 10197 N N . MET C 1 388 ? 33.781 82.709 10.014 1.00 8.10 388 MET C N 1
ATOM 10198 C CA . MET C 1 388 ? 33.284 82.213 11.302 1.00 7.77 388 MET C CA 1
ATOM 10199 C C . MET C 1 388 ? 34.297 81.225 11.897 1.00 7.45 388 MET C C 1
ATOM 10200 O O . MET C 1 388 ? 34.524 81.261 13.107 1.00 7.57 388 MET C O 1
ATOM 10205 N N . VAL C 1 389 ? 34.838 80.317 11.081 1.00 7.93 389 VAL C N 1
ATOM 10206 C CA . VAL C 1 389 ? 35.874 79.367 11.578 1.00 8.22 389 VAL C CA 1
ATOM 10207 C C . VAL C 1 389 ? 37.049 80.165 12.133 1.00 7.34 389 VAL C C 1
ATOM 10208 O O . VAL C 1 389 ? 37.577 79.844 13.225 1.00 7.99 389 VAL C O 1
ATOM 10212 N N . ASN C 1 390 ? 37.489 81.169 11.396 1.00 8.07 390 ASN C N 1
ATOM 10213 C CA . ASN C 1 390 ? 38.604 82.026 11.851 1.00 8.06 390 ASN C CA 1
ATOM 10214 C C . ASN C 1 390 ? 38.278 82.648 13.187 1.00 7.79 390 ASN C C 1
ATOM 10215 O O . ASN C 1 390 ? 39.105 82.685 14.122 1.00 8.52 390 ASN C O 1
ATOM 10220 N N . ASP C 1 391 ? 37.062 83.161 13.328 1.00 7.85 391 ASP C N 1
ATOM 10221 C CA . ASP C 1 391 ? 36.618 83.803 14.546 1.00 7.77 391 ASP C CA 1
ATOM 10222 C C . ASP C 1 391 ? 36.555 82.799 15.702 1.00 7.16 391 ASP C C 1
ATOM 10223 O O . ASP C 1 391 ? 36.912 83.140 16.856 1.00 8.01 391 ASP C O 1
ATOM 10228 N N . LEU C 1 392 ? 36.082 81.598 15.433 1.00 7.44 392 LEU C N 1
ATOM 10229 C CA . LEU C 1 392 ? 36.027 80.540 16.472 1.00 7.93 392 LEU C CA 1
ATOM 10230 C C . LEU C 1 392 ? 37.432 80.248 16.984 1.00 7.71 392 LEU C C 1
ATOM 10231 O O . LEU C 1 392 ? 37.669 80.203 18.204 1.00 7.73 392 LEU C O 1
ATOM 10236 N N . ASN C 1 393 ? 38.394 80.041 16.082 1.00 8.03 393 ASN C N 1
ATOM 10237 C CA . ASN C 1 393 ? 39.765 79.780 16.544 1.00 8.21 393 ASN C CA 1
ATOM 10238 C C . ASN C 1 393 ? 40.330 80.974 17.297 1.00 7.60 393 ASN C C 1
ATOM 10239 O O . ASN C 1 393 ? 41.014 80.794 18.309 1.00 8.75 393 ASN C O 1
ATOM 10244 N N . ALA C 1 394 ? 40.068 82.189 16.830 1.00 8.06 394 ALA C N 1
ATOM 10245 C CA . ALA C 1 394 ? 40.619 83.346 17.554 1.00 7.93 394 ALA C CA 1
ATOM 10246 C C . ALA C 1 394 ? 40.061 83.435 18.951 1.00 7.98 394 ALA C C 1
ATOM 10247 O O . ALA C 1 394 ? 40.789 83.794 19.888 1.00 8.44 394 ALA C O 1
ATOM 10249 N N . PHE C 1 395 ? 38.799 83.058 19.146 1.00 7.86 395 PHE C N 1
ATOM 10250 C CA . PHE C 1 395 ? 38.159 83.091 20.441 1.00 7.68 395 PHE C CA 1
ATOM 10251 C C . PHE C 1 395 ? 38.667 81.998 21.353 1.00 7.84 395 PHE C C 1
ATOM 10252 O O . PHE C 1 395 ? 38.937 82.229 22.539 1.00 8.81 395 PHE C O 1
ATOM 10260 N N . PHE C 1 396 ? 38.811 80.760 20.871 1.00 8.29 396 PHE C N 1
ATOM 10261 C CA . PHE C 1 396 ? 39.204 79.643 21.721 1.00 8.61 396 PHE C CA 1
ATOM 10262 C C . PHE C 1 396 ? 40.712 79.530 21.901 1.00 9.19 396 PHE C C 1
ATOM 10263 O O . PHE C 1 396 ? 41.166 79.006 22.907 1.00 9.70 396 PHE C O 1
ATOM 10271 N N . ASN C 1 397 ? 41.531 80.051 20.974 1.00 8.81 397 ASN C N 1
ATOM 10272 C CA . ASN C 1 397 ? 42.970 79.880 21.070 1.00 9.26 397 ASN C CA 1
ATOM 10273 C C . ASN C 1 397 ? 43.528 80.352 22.431 1.00 9.41 397 ASN C C 1
ATOM 10274 O O . ASN C 1 397 ? 44.357 79.637 23.015 1.00 10.57 397 ASN C O 1
ATOM 10279 N N . PRO C 1 398 ? 43.160 81.521 22.939 1.00 9.62 398 PRO C N 1
ATOM 10280 C CA . PRO C 1 398 ? 43.750 81.973 24.230 1.00 10.54 398 PRO C CA 1
ATOM 10281 C C . PRO C 1 398 ? 43.436 81.032 25.377 1.00 10.49 398 PRO C C 1
ATOM 10282 O O . PRO C 1 398 ? 44.148 81.005 26.372 1.00 12.03 398 PRO C O 1
ATOM 10286 N N . MET C 1 399 ? 42.307 80.335 25.301 1.00 10.55 399 MET C N 1
ATOM 10287 C CA . MET C 1 399 ? 41.901 79.420 26.351 1.00 11.01 399 MET C CA 1
ATOM 10288 C C . MET C 1 399 ? 42.748 78.156 26.390 1.00 11.67 399 MET C C 1
ATOM 10289 O O . MET C 1 399 ? 42.739 77.453 27.407 1.00 13.96 399 MET C O 1
ATOM 10294 N N . LYS C 1 400 ? 43.449 77.895 25.318 1.00 11.74 400 LYS C N 1
ATOM 10295 C CA . LYS C 1 400 ? 44.225 76.651 25.098 1.00 12.55 400 LYS C CA 1
ATOM 10296 C C . LYS C 1 400 ? 45.707 76.832 25.399 1.00 14.18 400 LYS C C 1
ATOM 10297 O O . LYS C 1 400 ? 46.514 75.960 25.330 1.00 16.49 400 LYS C O 1
ATOM 10303 N N . MET C 1 401 ? 46.027 78.039 25.822 1.00 17.57 401 MET C N 1
ATOM 10304 C CA . MET C 1 401 ? 47.286 78.339 26.549 1.00 19.58 401 MET C CA 1
ATOM 10305 C C . MET C 1 401 ? 47.499 77.396 27.743 1.00 22.59 401 MET C C 1
ATOM 10306 O O . MET C 1 401 ? 46.628 77.257 28.641 1.00 23.09 401 MET C O 1
#

Secondary structure (DSSP, 8-state):
------SSEEEEEE---GGGHHHHHHHHHHHHHH-TTEEEEEE--TTHHHHHHHHHHTT---SEEE--TTSHHHHHHHHTT-B---TT-GGGGGB-TTTGGGG-BTTB---EE-BB--EEEEEEHHHHHHHT-----SHHHHHHHHHHHHHTTS--B---TT-GGGGHHHHHHHHHHHHTSHHHHHHHHTSS-TT---TTSHHHHHHHHHHHGGGSTT-B-TTGGG--HHHHHHHHHTTSSSEEEEETTHHHHHHTT--SS-EEEEPBP-SSTT--BEEE-BSSEEEEBTT-S-HHHHHHHHHHHTSHHHHHHHHHHH---B-BTT-----TTSTTHHHHTTTTSTTEEE-GGGGSS--HHHHHHHHHHHHH--HHHHHHHHHHHHGGGG-/-----SSEEEEEE---GGGHHHHHHHHHHHHHH-TTEEEEEE--TTHHHHHHHHHHTT---SEEE--TTSHHHHHHHHHT-B---TT-GGGGGBGGGGGGGG-BTTB---EE-BB--EEEEEEHHHHHHHT----SSHHHHHHHHHHHHHTT---B---TT-GGGGHHHHHHHHHHHHTSHHHHHHHHTSS-TT---TTSHHHHHHHHHHHGGGSTT-B-TTGGG--HHHHHHHHHTTSSSEEEEETTHHHHHHHT--SS-EEEEPBP-SSTT--BEEE-BSSEEEEBTT-S-HHHHHHHHHHHTSHHHHHHHHHHH---B-BTT-----TTSTTHHHHTTTTSTTEEE-GGGGSS--HHHHHHHHHHHHH--HHHHHHHHHHHHGGGG-/-----SSEEEEEE---GGGHHHHHHHHHHHHHH-TTEEEEEE--TTHHHHHHHHHHTT---SEEE--TTSHHHHHHHHHT-B---TT-GGGGGBPTTSGGGG-BTTB---EE-BB--EEEEEEHHHHHHHT-----SHHHHHHHHHHHHHTT---B---TT-GGGGHHHHHHHHHHHHTSHHHHHHHHTSS-TT---TTSHHHHHHHHHHHGGGSTT-B-TTGGG--HHHHHHHHHHTSSSEEEEETTHHHHHHHT--SS-EEEEPBP-SSTT--BEEE-BSSEEEEBTT-S-HHHHHHHHHHHTSHHHHHHHHHHH---B-BTTPPPPPTTSTTHHHHTTTTSTTEEE-GGGGSS--HHHHHHHHHHHHH--HHHHHHHHHHHHGGGG-

B-factor: mean 16.82, std 9.3, range [5.89, 61.71]

CATH classification: 3.40.190.10 (+1 more: 3.40.190.10)

Organism: Streptococcus pneumoniae serotype 4 (strain ATCC BAA-334 / TIGR4) (NCBI:txid170187)

InterPro domains:
  IPR006059 Bacterial-type extracellular solute-binding protein [PF01547] (44-336)
  IPR006061 Solute-binding family 1, conserved site [PS01037] (138-155)
  IPR050490 Bacterial solute-binding protein 1 [PTHR43649] (14-351)

Radius of gyration: 32.41 Å; Cα contacts (8 Å, |Δi|>4): 2391; chains: 3; bounding box: 76×77×91 Å

Foldseek 3Di:
DDDDDDQADEFEEEDPPPVLVVLVVVLQVVLCVVPVRYHYHYDDDPPSVVVQVVCVVVVNHGQKYQDFLLDPCVQVCVVVQFFDFCQPPPLLVQFAPPQQQLSDHPSTGFKRQFFKKKWFKKFFPVVCVVLVHDDDAALVSLLVRLVSCVVVVAAAEQAQLQALVFCLFQLQQQLQLLQVALVRSCCQFFVDAQLNQDCPDSSLVSSLSSLCSLQPPRRYDPPNNNGHPLNRLLCCLARRHGMYIGMPQSVVSNVVNPRPGQMATAFDHHNGGPRGAMEIGGDRMMGGGSPDPCNVSSVSVVSSCLPQVSVQSSCVVRVGDTSGPPHDHDDCSPRCCNRCVQPSHRRYHYRSCSLFPDPVLVSVLSSVCSVPVPSVVSSVSSSVRNVVSND/DDDDDQADEFEEEDDPPVQVVLVVVLQVVLCVVVVRYHYHYDDDPVSVVVQVVCVVVVNHGQKYQDFLLDPCVQVCVVVQFFDFCQPPPLLVQFPPCLQQLRAHVSTRFKRQFFKKKWFKKFFPVVCVVQVHDDDQALVNLLVRLVSCVVVPAAAEQAQLQALVFCLFQLQQQLQLLQQHLVRSCVQQAVDAQLRQDLPDSSLVSSLSSLCSLVPVRHYDPPNNNHHPLRRLLCCLAVRHGMYIGMPVSVVSNVVNPRPGQMATAFDHHRGGPSGAMEIGGDRMMGGTSPDPCVVSSVSSVSSCLDQVSVLSSCVVRVGHTSGPPHDHDDCSHHCNNRCVQPSHRRHHYRSCSLFPDPVLVSVLSSVCSVPVPSVSSSVSSSVRNNVSND/DDDDDQADEFEEEDDPPVQVVLVVVLQVVLCVVPVRYHYHYDDDPPSVVVQVVCVVVVNHGQKYQDFLLDPCVQVCVVVQFFDFCQPPPLLVLFAPPQQQLSDHVSTGFKRQFFKKKWFKKFFPVVCVVLVHDDDAALVSLLVRLVSCVVVPAAAEQAQLVALVFCLFVLQQLLQLLQPHLVSSCVQQFVDAFLRQDCPDSSLVSSLSSLCSLQPPRHYDPVSNNGHPLNRLLCCLAVRHGMYIGMPVSVVVNVVNPRPGQMATAARHHNDGPQGAMEITRDRMMGGGSPDPCNVSSVSVVSSCLPQVSVLSSCVVPVGDTSGPPHDHDDCSPRCCNRCVQPPHRRYYYRSCSLFPDPPLVSVLSSVCSVPVPSRVSSVSSSVRNNVSND

Nearest PDB structures (foldseek):
  2heu-assembly3_C  TM=1.000E+00  e=3.822E-77  Streptococcus pneumoniae
  6pql-assembly2_B  TM=9.082E-01  e=9.709E-73  Streptococcus pneumoniae TIGR4
  4r6h-assembly1_A  TM=7.914E-01  e=1.387E-21  Bacillus subtilis subsp. subtilis str. 168
  7vfq-assembly2_B  TM=7.085E-01  e=2.518E-17  Bifidobacterium longum subsp. infantis ATCC 15697 = JCM 1222 = DSM 20088
  7vfr-assembly1_A  TM=7.166E-01  e=9.137E-17  Bifidobacterium longum subsp. infantis ATCC 15697 = JCM 1222 = DSM 20088